Protein AF-A0A6N2VTU1-F1 (afdb_monomer)

Organism: Anaerostipes hadrus (NCBI:txid649756)

Secondary structure (DSSP, 8-state):
----------------------------------------S------GGGPPPPTT--TTSEEEEE-TTHHIIIIIS----B-TTSPBPS-HHHHHHHTT--EEEEEE-SSPPPPTTSPPPTT-HHHHHHHHHHHHHTT-EEEEEE-SSSS--BTTB-PPPTT--TTTHHHHHHHHHHHHHHHHHHTT---SEEEE-SS-STTGGG--GGGGHHHHHHHHHHHHHHHHTTPEEEEEEE--STTSHHHHHHHHHHHHTT---SEEEEEE-TTT--HHHHHHHHHHHHHHSTT-EEEEEEE---SS-TTS---HHHHHHHHHHHHHHH-SSS---EEEETTTT-TT-TTSSB-TT-BBPGGGGHHHHHTT----------HHHHT---STTT-------EEEEETTSEEEEE-TTHHHHHHTT---B-TTS-B--HHHHHHHTT--EEEEEE-S--B-TT--B-STT---HHHHHHHHHHHHTTT-EEEEEE-SSSS--BTTB-PPPGGGGGGTT-HHHHHHHHHHHHHHHHHHHHHTT--EEEEEESSSGGGEETTEE--GGGT--THHHHSSHHHHHHHHHHHHHHHHHHHHH-TTSEEEEEESS--HHHHHHHHHHHHHTT---SEEEEE--TTSSTTTT-SSHHHHHHHHHHHHHTT-EEEEEE----S-SS-SSSSPPSS-TTS--TTS-SSHHHHHHHHHHHHHHHHTSTTEEEEEETTTT---SSSSGGGHHHHHHHHHHH--SSB-GGGBTTB-HHHHEETTEE--BS-S-GGGSSB-TTSPBPGGGGHHHHTEEE--EEEEEEEEE-TTS-EEEEEEEEEEEBT-EEEEEPPP-TTEEETTS-SEEEEEB-SSS-EEEEEEEEEPTT-PEEEEEEEEEE--SSPPEESSTT--B-----TT-EEEEEEEEE-TTS-EEEEEE-TT--EEEEEEGGGEEEEEETTS-TT--EEEEEEEEEE--TTS-EESSTT--B-----TT-EEEEEEEEE-TTS-EEEEEE-TT--EEEEEEGGGEEE--

Solvent-accessible surface area (backbone atoms only — not comparable to full-atom values): 53448 Å² total; per-residue (Å²): 138,86,83,90,83,90,86,91,87,87,86,89,82,93,79,91,83,89,76,88,80,87,83,89,74,81,89,70,89,75,88,76,85,73,90,74,90,71,96,64,83,87,72,81,80,64,73,68,84,78,58,59,57,49,74,52,72,50,95,78,28,38,40,26,31,23,42,35,50,46,57,43,36,49,67,74,68,62,54,55,48,18,40,46,50,64,46,74,47,96,48,63,52,49,50,46,40,74,25,38,41,44,29,42,29,30,42,32,28,71,63,41,64,55,45,99,85,69,45,76,23,43,33,22,62,69,42,38,45,57,50,42,39,53,33,47,74,53,71,34,44,32,35,38,30,38,40,67,9,36,55,92,51,43,72,92,47,54,55,60,27,91,94,56,49,79,92,50,35,55,64,51,52,47,50,50,53,52,51,52,52,53,51,26,50,76,68,72,30,68,45,59,26,38,26,51,30,44,26,39,63,51,35,31,70,53,31,53,62,82,78,8,48,67,26,39,45,40,47,12,57,45,20,46,56,39,40,77,71,77,22,41,18,24,37,20,25,49,59,90,56,96,79,41,60,54,49,55,52,50,52,50,48,37,55,77,41,61,41,53,53,50,32,48,18,38,48,49,51,65,94,82,46,55,45,66,54,44,33,50,44,38,53,48,42,56,72,74,40,74,93,40,28,43,30,32,56,30,34,59,49,42,34,48,50,100,81,68,79,34,28,56,57,54,24,29,48,52,54,52,43,43,43,50,35,30,33,40,96,81,23,44,13,21,35,24,34,40,56,31,60,39,60,47,43,53,45,28,36,13,38,76,81,14,29,36,38,70,41,50,43,44,48,19,26,35,73,60,45,86,78,88,66,55,60,77,66,60,22,46,49,67,41,51,83,77,60,55,49,73,46,82,62,85,75,65,62,32,90,56,32,26,69,62,41,47,33,26,32,23,48,46,36,48,66,17,33,47,76,72,66,42,62,32,27,40,94,87,67,48,82,38,63,61,64,55,52,41,40,80,24,37,40,47,29,39,36,31,54,31,23,72,54,28,47,38,96,87,66,36,26,25,11,49,14,35,28,19,60,69,54,40,37,55,54,33,44,55,34,37,78,70,72,22,30,30,32,45,32,35,34,61,10,27,54,86,37,43,67,81,38,39,49,56,26,80,90,50,59,88,32,77,90,34,71,69,58,44,25,47,54,40,19,49,53,44,36,56,45,52,48,54,32,49,77,58,60,33,45,61,51,30,37,31,60,33,41,32,39,56,20,28,46,60,62,54,52,38,51,59,94,78,72,45,45,36,56,73,31,52,67,30,68,69,55,36,53,51,50,47,47,42,50,41,25,30,44,48,25,43,55,75,76,42,64,85,30,42,36,28,40,33,30,54,64,37,39,55,71,61,51,52,48,45,52,49,49,37,64,72,71,66,51,84,63,45,30,44,31,29,35,48,44,57,62,44,55,58,94,73,59,31,39,40,59,66,32,45,41,51,34,46,52,48,30,40,70,71,38,23,30,26,34,36,62,31,28,62,43,39,44,41,54,64,46,32,24,48,28,79,44,80,61,33,87,91,50,66,50,89,86,47,59,78,17,47,50,20,36,38,52,50,50,49,51,48,48,48,41,41,33,70,42,58,35,30,45,36,39,20,34,44,38,36,68,39,46,31,78,46,34,2,29,76,35,26,67,58,27,27,54,47,3,38,70,48,3,45,3,60,22,18,74,36,28,63,90,75,54,60,61,83,68,47,34,54,97,88,37,78,58,50,19,26,39,38,44,34,34,30,19,39,28,35,50,79,27,35,46,22,48,40,43,44,41,52,44,62,18,50,63,43,65,47,38,12,45,37,40,38,38,33,14,32,92,83,67,48,76,76,47,63,38,42,54,40,66,28,42,50,80,38,73,49,81,42,78,51,88,87,54,74,26,46,44,45,65,85,73,51,60,58,49,79,47,69,15,79,47,82,51,82,41,79,45,81,44,50,29,41,72,41,64,48,32,44,72,36,86,55,42,26,28,31,33,26,76,43,81,92,59,69,42,17,69,47,93,85,68,45,72,49,90,74,88,52,67,79,40,72,29,32,26,47,30,32,24,64,24,80,83,82,49,46,31,27,39,32,18,42,92,89,66,49,80,73,29,35,29,52,49,91,30,43,45,81,53,45,54,56,88,49,62,71,48,44,68,78,36,86,56,72,40,41,29,33,23,76,38,82,88,50,69,44,16,66,48,94,85,67,45,70,47,89,75,87,53,66,80,40,72,29,36,24,50,30,35,27,56,26,52,88,76,50,42,32,28,38,30,18,42,93,88,64,48,80,71,29,36,30,46,48,91,24,44,43,79,50,134

pLDDT: mean 91.16, std 14.76, range [19.22, 98.94]

Sequence (1029 aa):
MNKVKKILTTLMAATLTVSTGLTSMPMFAHNVKAESKAETISSDTNDMSQYKKINGISSQTVLGTDFSHYQLQKNAWKKVWKNYKGIEVSNVFEYVRSQGINTISVKVAVNPTKDKEGNESYLSLENAKKTLKEAKKAGLKTNVTLLYSDDITYAGVQKLPDGWDTDSAEEKALEYTKNVIKELKAADTVPTMITIGNEVNYNFLNMSSGDGWEGFVAMSKISKMIREEGIKPAVSVSAPTADASDIQWIIGKLGDADVDYDYIGVNIYPDTHNDDYVKTLKNTVEEKAAGKQMIISSVKCPWKDSEGKASIKTQTKSIYDYLQATIDEKNAGGLIYNDADFVGAWDSFFDENGQAMSSLAIFAYAQGNQVDVSTYKDPWEYGGDTGLKDQKVTIKKIKGMSESSIRGMDISSYFALKKAGVKYYDYEGNETPLLKVLHDNGINYIRIRIWNDPFNADGETYGGGGNDVSTGVEIAKEAAKYDMKVLLDFHYSDFWAEPAVQLVPKAWKKDVNNTEKMCSDVYDFTKESIQKFKDAGANIGMVQVGNEITNGLLGIYSNRDKGESFNVIWGDKKKSTEVNKYLKAGIKAVREYTPQALVALHLETPNVWKYKTIMNTWKRDNVDYDVLGSSYYPFWSIAAKANTPKTLKDVQTLAASYGKMFAVFETSWVNSLNDGDGTPNSIGDSTSTGAYEVGPQGQVNELTDLYDTVLSQDNGLGTFYWEGAWIPVKAGWTNWEYNKQIADQYGTGWASKGALGYFPDSKMYYKGKAAWGGTSWDNQALFDINGYPLQSLKFYKDSVSKGKEQIIVLKIVDKNGKEVYATQYVKVEVGKTRKITLPKFSGYYPSNKKYQVTVKGVKEENATQNVVYTRTAAGPAINYNYRVKVTKKNYKLYKNFKWKKSKTKVYKKTYVAKYRYDHKNGNKYLALYTKGGKFVGYINKKAVKRLGSATLPEQGKAYAYGKRVKIKSKKYKLYKNFKWKKSKTKVYKKTYVAKYRYKHENGNKYLALYTKSGKFVGYINTKAAKVVK

Mean predicted aligned error: 13.72 Å

Radius of gyration: 44.98 Å; Cα contacts (8 Å, |Δi|>4): 2336; chains: 1; bounding box: 96×74×140 Å

Foldseek 3Di:
DDYDDDDDDDDDDDDDDDDDDDDDDDDDDDDDDDPDPDDDPDDVDQPLVVFAAQPLQDPVAQAAAECLCVCCCCPVVVAFAAELQLHTDPAVLLVLVVLQHAEYEHEAADAADAPPVRHDHSNHLVVVLVVLVSNVVSVHAYEYEYACERDAAAAPGRDHHPPDDPVCSLVVVQVSLVVSQVVCVVSVRRGQEYEYHAQDALQQNHQNPPSNLVNLLSLQSSQVVCVVSVHAYEYEHEQPDQQCPRVLVRLVSNVVSNRRHQEYAYADEVVRDALVSLLNNLVSCCVRPPNHAYEHAEYFAFCDDPVRPHRLNRLLVRQSSNQNSRGDPRHSYYYYYYPQQVECDRRHLARVNNYGRCSSSSSCNNNVHDDPSDNDDDCQAAVHDPCQQVDDADFAAQPLFALQFQQAAEAQLVLLLVVLPAFAAENVRHTDDPLVNLLVLFHQEYEAEAADAQFFPVRWGFFQNSRHLVSRLVVQLSNVVSNHAYEYEYACHSADNEQQDAEHHPVCPVCPVPLVVLLVVLLVRLLVSLVSNVVSVGRHAAYEQHEQCLQHHHPLGFHVVVVTGSCVQLVDLVNLLSRLSSLQSSVVSCCVRPVNHFYEYEHEFQDLVSVVSSVVSCVVNVRDGAEYEYAAECQPPVVVVRRDLVSQLNVCVVQQQQQHAYEYEEYWAFQAQRHWAQQAAPHHDVTDRVVADHRLNRRSVVQSSVQSSQSVFLRRRYYYYYNQQLAQSRTRSVNQVVQLVSCRHSSSENTHPRCPPPDDPVCQDDPNDGNTTHYNCNRGHCAHNSNYGHPSSSNSVPNRDHYAKEKEWEAEAAPVRHGPGHIHIHIDGAADKDKDFADDAFFKAFPVNDRIDMDHHHDNGYHYDYTYIYGDQQGGWDFDQFKKFQADDPKFFAADPVRHTDPDDRHRHIFTQGTWTCGNVRWIWTFTAHLVGHTDGIITPVRIDTQGGNPAPQQADKDFDFFKKAFADPPKFFAADPVRHTDPDDRHRHIFTQGTWTQGSVRFIWTFTAHPVGHTDGIITPVRIDTDD

InterPro domains:
  IPR011683 Glycosyl hydrolase family 53 [PF07745] (63-318)
  IPR011683 Glycosyl hydrolase family 53 [PF07745] (406-795)
  IPR011683 Glycosyl hydrolase family 53 [PTHR34983] (402-798)
  IPR017853 Glycoside hydrolase superfamily [SSF51445] (60-364)
  IPR017853 Glycoside hydrolase superfamily [SSF51445] (405-799)

Structure (mmCIF, N/CA/C/O backbone):
data_AF-A0A6N2VTU1-F1
#
_entry.id   AF-A0A6N2VTU1-F1
#
loop_
_atom_site.group_PDB
_atom_site.id
_atom_site.type_symbol
_atom_site.label_atom_id
_atom_site.label_alt_id
_atom_site.label_comp_id
_atom_site.label_asym_id
_atom_site.label_entity_id
_atom_site.label_seq_id
_atom_site.pdbx_PDB_ins_code
_atom_site.Cartn_x
_atom_site.Cartn_y
_atom_site.Cartn_z
_atom_site.occupancy
_atom_site.B_iso_or_equiv
_atom_site.auth_seq_id
_atom_site.auth_comp_id
_atom_site.auth_asym_id
_atom_site.auth_atom_id
_atom_site.pdbx_PDB_model_num
ATOM 1 N N . MET A 1 1 ? 44.423 -12.513 28.407 1.00 32.56 1 MET A N 1
ATOM 2 C CA . MET A 1 1 ? 44.830 -11.905 29.693 1.00 32.56 1 MET A CA 1
ATOM 3 C C . MET A 1 1 ? 43.616 -11.340 30.418 1.00 32.56 1 MET A C 1
ATOM 5 O O . MET A 1 1 ? 42.818 -10.620 29.843 1.00 32.56 1 MET A O 1
ATOM 9 N N . ASN A 1 2 ? 43.490 -11.787 31.662 1.00 26.59 2 ASN A N 1
ATOM 10 C CA . ASN A 1 2 ? 42.528 -11.515 32.729 1.00 26.59 2 ASN A CA 1
ATOM 11 C C . ASN A 1 2 ? 41.915 -10.098 32.912 1.00 26.59 2 ASN A C 1
ATOM 13 O O . ASN A 1 2 ? 42.638 -9.114 32.969 1.00 26.59 2 ASN A O 1
ATOM 17 N N . LYS A 1 3 ? 40.621 -10.129 33.304 1.00 25.97 3 LYS A N 1
ATOM 18 C CA . LYS A 1 3 ? 39.967 -9.448 34.462 1.00 25.97 3 LYS A CA 1
ATOM 19 C C . LYS A 1 3 ? 39.494 -7.976 34.315 1.00 25.97 3 LYS A C 1
ATOM 21 O O . LYS A 1 3 ? 40.295 -7.091 34.087 1.00 25.97 3 LYS A O 1
ATOM 26 N N . VAL A 1 4 ? 38.166 -7.704 34.372 1.00 29.81 4 VAL A N 1
ATOM 27 C CA . VAL A 1 4 ? 37.321 -7.358 35.573 1.00 29.81 4 VAL A CA 1
ATOM 28 C C . VAL A 1 4 ? 37.483 -5.859 35.955 1.00 29.81 4 VAL A C 1
ATOM 30 O O . VAL A 1 4 ? 38.606 -5.432 36.130 1.00 29.81 4 VAL A O 1
ATOM 33 N N . LYS A 1 5 ? 36.485 -4.962 36.119 1.00 26.77 5 LYS A N 1
ATOM 34 C CA . LYS A 1 5 ? 35.196 -4.999 36.852 1.00 26.77 5 LYS A CA 1
ATOM 35 C C . LYS A 1 5 ? 34.357 -3.724 36.566 1.00 26.77 5 LYS A C 1
ATOM 37 O O . LYS A 1 5 ? 34.903 -2.643 36.392 1.00 26.77 5 LYS A O 1
ATOM 42 N N . LYS A 1 6 ? 33.028 -3.867 36.658 1.00 26.11 6 LYS A N 1
ATOM 43 C CA . LYS A 1 6 ? 31.980 -2.827 36.815 1.00 26.11 6 LYS A CA 1
ATOM 44 C C . LYS A 1 6 ? 32.178 -1.931 38.051 1.00 26.11 6 LYS A C 1
ATOM 46 O O . LYS A 1 6 ? 32.510 -2.504 39.083 1.00 26.11 6 LYS A O 1
ATOM 51 N N . ILE A 1 7 ? 31.714 -0.666 38.007 1.00 23.73 7 ILE A N 1
ATOM 52 C CA . ILE A 1 7 ? 30.852 -0.030 39.042 1.00 23.73 7 ILE A CA 1
ATOM 53 C C . ILE A 1 7 ? 29.861 0.970 38.397 1.00 23.73 7 ILE A C 1
ATOM 55 O O . ILE A 1 7 ? 30.226 1.788 37.561 1.00 23.73 7 ILE A O 1
ATOM 59 N N . LEU A 1 8 ? 28.594 0.866 38.824 1.00 21.72 8 LEU A N 1
ATOM 60 C CA . LEU A 1 8 ? 27.440 1.731 38.545 1.00 21.72 8 LEU A CA 1
ATOM 61 C C . LEU A 1 8 ? 27.551 3.120 39.201 1.00 21.72 8 LEU A C 1
ATOM 63 O O . LEU A 1 8 ? 27.913 3.215 40.370 1.00 21.72 8 LEU A O 1
ATOM 67 N N . THR A 1 9 ? 26.969 4.147 38.573 1.00 22.98 9 THR A N 1
ATOM 68 C CA . THR A 1 9 ? 26.136 5.133 39.295 1.00 22.98 9 THR A CA 1
ATOM 69 C C . THR A 1 9 ? 24.998 5.634 38.396 1.00 22.98 9 THR A C 1
ATOM 71 O O . THR A 1 9 ? 25.197 5.974 37.236 1.00 22.98 9 THR A O 1
ATOM 74 N N . THR A 1 10 ? 23.781 5.642 38.939 1.00 22.17 10 THR A N 1
ATOM 75 C CA . THR A 1 10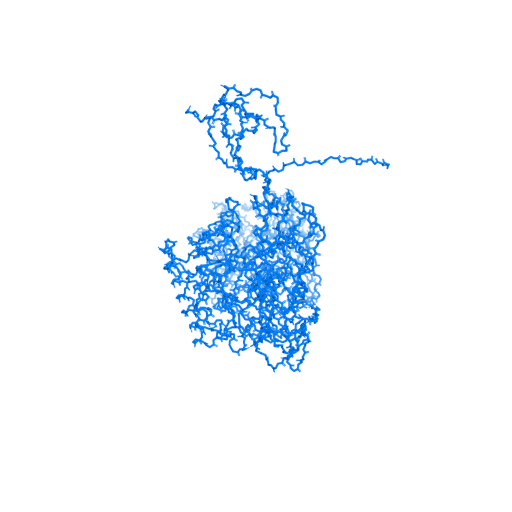 ? 22.515 6.038 38.304 1.00 22.17 10 THR A CA 1
ATOM 76 C C . THR A 1 10 ? 22.007 7.329 38.964 1.00 22.17 10 THR A C 1
ATOM 78 O O . THR A 1 10 ? 21.968 7.350 40.190 1.00 22.17 10 THR A O 1
ATOM 81 N N . LEU A 1 11 ? 21.582 8.359 38.205 1.00 20.56 11 LEU A N 1
ATOM 82 C CA . LEU A 1 11 ? 20.226 8.975 38.235 1.00 20.56 11 LEU A CA 1
ATOM 83 C C . LEU A 1 11 ? 20.113 10.368 37.544 1.00 20.56 11 LEU A C 1
ATOM 85 O O . LEU A 1 11 ? 20.725 11.334 37.977 1.00 20.56 11 LEU A O 1
ATOM 89 N N . MET A 1 12 ? 19.156 10.432 36.599 1.00 20.14 12 MET A N 1
ATOM 90 C CA . MET A 1 12 ? 18.174 11.495 36.254 1.00 20.14 12 MET A CA 1
ATOM 91 C C . MET A 1 12 ? 18.593 12.930 35.856 1.00 20.14 12 MET A C 1
ATOM 93 O O . MET A 1 12 ? 18.895 13.744 36.722 1.00 20.14 12 MET A O 1
ATOM 97 N N . ALA A 1 13 ? 18.316 13.308 34.593 1.00 19.22 13 ALA A N 1
ATOM 98 C CA . ALA A 1 13 ? 17.160 14.135 34.155 1.00 19.22 13 ALA A CA 1
ATOM 99 C C . ALA A 1 13 ? 17.319 14.560 32.668 1.00 19.22 13 ALA A C 1
ATOM 101 O O . ALA A 1 13 ? 18.231 15.296 32.330 1.00 19.22 13 ALA A O 1
ATOM 102 N N . ALA A 1 14 ? 16.538 13.983 31.746 1.00 21.20 14 ALA A N 1
ATOM 103 C CA . ALA A 1 14 ? 15.503 14.648 30.932 1.00 21.20 14 ALA A CA 1
ATOM 104 C C . ALA A 1 14 ? 15.867 15.994 30.263 1.00 21.20 14 ALA A C 1
ATOM 106 O O . ALA A 1 14 ? 15.824 17.024 30.928 1.00 21.20 14 ALA A O 1
ATOM 107 N N . THR A 1 15 ? 16.060 15.999 28.936 1.00 19.78 15 THR A N 1
ATOM 108 C CA . THR A 1 15 ? 15.331 16.806 27.917 1.00 19.78 15 THR A CA 1
ATOM 109 C C . THR A 1 15 ? 15.949 16.596 26.519 1.00 19.78 15 THR A C 1
ATOM 111 O O . THR A 1 15 ? 17.147 16.382 26.446 1.00 19.78 15 THR A O 1
ATOM 114 N N . LEU A 1 16 ? 15.096 16.602 25.472 1.00 20.27 16 LEU A N 1
ATOM 115 C CA . LEU A 1 16 ? 15.329 16.914 24.037 1.00 20.27 16 LEU A CA 1
ATOM 116 C C . LEU A 1 16 ? 16.743 16.654 23.469 1.00 20.27 16 LEU A C 1
ATOM 118 O O . LEU A 1 16 ? 17.693 17.276 23.910 1.00 20.27 16 LEU A O 1
ATOM 122 N N . THR A 1 17 ? 16.972 15.794 22.479 1.00 21.44 17 THR A N 1
ATOM 123 C CA . THR A 1 17 ? 16.498 15.829 21.081 1.00 21.44 17 THR A CA 1
ATOM 124 C C . THR A 1 17 ? 16.927 14.503 20.426 1.00 21.44 17 THR A C 1
ATOM 126 O O . THR A 1 17 ? 18.041 14.050 20.668 1.00 21.44 17 THR A O 1
ATOM 129 N N . VAL A 1 18 ? 16.104 13.880 19.576 1.00 22.41 18 VAL A N 1
ATOM 130 C CA . VAL A 1 18 ? 16.619 12.907 18.590 1.00 22.41 18 VAL A CA 1
ATOM 131 C C . VAL A 1 18 ? 16.361 13.496 17.216 1.00 22.41 18 VAL A C 1
ATOM 133 O O . VAL A 1 18 ? 15.282 13.379 16.643 1.00 22.41 18 VAL A O 1
ATOM 136 N N . SER A 1 19 ? 17.371 14.234 16.776 1.00 21.98 19 SER A N 1
ATOM 137 C CA . SER A 1 19 ? 17.624 14.616 15.401 1.00 21.98 19 SER A CA 1
ATOM 138 C C . SER A 1 19 ? 18.012 13.384 14.582 1.00 21.98 19 SER A C 1
ATOM 140 O O . SER A 1 19 ? 18.831 12.577 15.013 1.00 21.98 19 SER A O 1
ATOM 142 N N . THR A 1 20 ? 17.395 13.280 13.411 1.00 25.50 20 THR A N 1
ATOM 143 C CA . THR A 1 20 ? 17.974 12.893 12.112 1.00 25.50 20 THR A CA 1
ATOM 144 C C . THR A 1 20 ? 19.431 12.397 12.065 1.00 25.50 20 THR A C 1
ATOM 146 O O . THR A 1 20 ? 20.345 13.097 12.495 1.00 25.50 20 THR A O 1
ATOM 149 N N . GLY A 1 21 ? 19.627 11.270 11.373 1.00 24.16 21 GLY A N 1
ATOM 150 C CA . GLY A 1 21 ? 20.897 10.742 10.844 1.00 24.16 21 GLY A CA 1
ATOM 151 C C . GLY A 1 21 ? 20.686 9.258 10.521 1.00 24.16 21 GLY A C 1
ATOM 152 O O . GLY A 1 21 ? 20.539 8.481 11.453 1.00 24.16 21 GLY A O 1
ATOM 153 N N . LEU A 1 22 ? 20.460 8.776 9.291 1.00 23.56 22 LEU A N 1
ATOM 154 C CA . LEU A 1 22 ? 21.080 9.053 7.987 1.00 23.56 22 LEU A CA 1
ATOM 155 C C . LEU A 1 22 ? 22.604 8.894 8.016 1.00 23.56 22 LEU A C 1
ATOM 157 O O . LEU A 1 22 ? 23.333 9.828 8.331 1.00 23.56 22 LEU A O 1
ATOM 161 N N . THR A 1 23 ? 23.048 7.712 7.596 1.00 23.47 23 THR A N 1
ATOM 162 C CA . THR A 1 23 ? 24.313 7.506 6.889 1.00 23.47 23 THR A CA 1
ATOM 163 C C . THR A 1 23 ? 23.973 6.860 5.551 1.00 23.47 23 THR A C 1
ATOM 165 O O . THR A 1 23 ? 23.578 5.699 5.497 1.00 23.47 23 THR A O 1
ATOM 168 N N . SER A 1 24 ? 24.064 7.647 4.483 1.00 21.11 24 SER A N 1
ATOM 169 C CA . SER A 1 24 ? 24.136 7.175 3.103 1.00 21.11 24 SER A CA 1
ATOM 170 C C . SER A 1 24 ? 25.557 6.691 2.822 1.00 21.11 24 SER A C 1
ATOM 172 O O . SER A 1 24 ? 26.507 7.436 3.061 1.00 21.11 24 SER A O 1
ATOM 174 N N . MET A 1 25 ? 25.695 5.493 2.268 1.00 21.45 25 MET A N 1
ATOM 175 C CA . MET A 1 25 ? 26.893 5.053 1.557 1.00 21.45 25 MET A CA 1
ATOM 176 C C . MET A 1 25 ? 26.466 4.391 0.236 1.00 21.45 25 MET A C 1
ATOM 178 O O . MET A 1 25 ? 25.325 3.934 0.141 1.00 21.45 25 MET A O 1
ATOM 182 N N . PRO A 1 26 ? 27.318 4.449 -0.802 1.00 22.16 26 PRO A N 1
ATOM 183 C CA . PRO A 1 26 ? 26.943 4.203 -2.192 1.00 22.16 26 PRO A CA 1
ATOM 184 C C . PRO A 1 26 ? 26.499 2.755 -2.407 1.00 22.16 26 PRO A C 1
ATOM 186 O O . PRO A 1 26 ? 27.064 1.835 -1.817 1.00 22.16 26 PRO A O 1
ATOM 189 N N . MET A 1 27 ? 25.487 2.573 -3.261 1.00 22.92 27 MET A N 1
ATOM 190 C CA . MET A 1 27 ? 25.032 1.262 -3.718 1.00 22.92 27 MET A CA 1
ATOM 191 C C . MET A 1 27 ? 26.197 0.508 -4.365 1.00 22.92 27 MET A C 1
ATOM 193 O O . MET A 1 27 ? 26.578 0.795 -5.496 1.00 22.92 27 MET A O 1
ATOM 197 N N . PHE A 1 28 ? 26.743 -0.470 -3.648 1.00 21.03 28 PHE A N 1
ATOM 198 C CA . PHE A 1 28 ? 27.425 -1.600 -4.260 1.00 21.03 28 PHE A CA 1
ATOM 199 C C . PHE A 1 28 ? 26.381 -2.689 -4.475 1.00 21.03 28 PHE A C 1
ATOM 201 O O . PHE A 1 28 ? 25.871 -3.253 -3.503 1.00 21.03 28 PHE A O 1
ATOM 208 N N . ALA A 1 29 ? 26.069 -2.953 -5.745 1.00 23.48 29 ALA A N 1
ATOM 209 C CA . ALA A 1 29 ? 25.278 -4.095 -6.173 1.00 23.48 29 ALA A CA 1
ATOM 210 C C . ALA A 1 29 ? 25.830 -5.368 -5.514 1.00 23.48 29 ALA A C 1
ATOM 212 O O . ALA A 1 29 ? 26.971 -5.758 -5.757 1.00 23.48 29 ALA A O 1
ATOM 213 N N . HIS A 1 30 ? 25.038 -5.983 -4.639 1.00 22.81 30 HIS A N 1
ATOM 214 C CA . HIS A 1 30 ? 25.325 -7.306 -4.106 1.00 22.81 30 HIS A CA 1
ATOM 215 C C . HIS A 1 30 ? 24.358 -8.289 -4.752 1.00 22.81 30 HIS A C 1
ATOM 217 O O . HIS A 1 30 ? 23.162 -8.282 -4.473 1.00 22.81 30 HIS A O 1
ATOM 223 N N . ASN A 1 31 ? 24.918 -9.127 -5.623 1.00 22.92 31 ASN A N 1
ATOM 224 C CA . ASN A 1 31 ? 24.266 -10.284 -6.215 1.00 22.92 31 ASN A CA 1
ATOM 225 C C . ASN A 1 31 ? 23.835 -11.254 -5.107 1.00 22.92 31 ASN A C 1
ATOM 227 O O . ASN A 1 31 ? 24.659 -11.994 -4.567 1.00 22.92 31 ASN A O 1
ATOM 231 N N . VAL A 1 32 ? 22.543 -11.279 -4.786 1.00 24.05 32 VAL A N 1
ATOM 232 C CA . VAL A 1 32 ? 21.935 -12.384 -4.041 1.00 24.05 32 VAL A CA 1
ATOM 233 C C . VAL A 1 32 ? 21.428 -13.382 -5.076 1.00 24.05 32 VAL A C 1
ATOM 235 O O . VAL A 1 32 ? 20.422 -13.149 -5.739 1.00 24.05 32 VAL A O 1
ATOM 238 N N . LYS A 1 33 ? 22.159 -14.489 -5.248 1.00 23.91 33 LYS A N 1
ATOM 239 C CA . LYS A 1 33 ? 21.700 -15.640 -6.034 1.00 23.91 33 LYS A CA 1
ATOM 240 C C . LYS A 1 33 ? 20.472 -16.244 -5.351 1.00 23.91 33 LYS A C 1
ATOM 242 O O . LYS A 1 33 ? 20.608 -16.975 -4.373 1.00 23.91 33 LYS A O 1
ATOM 247 N N . ALA A 1 34 ? 19.288 -15.952 -5.876 1.00 26.67 34 ALA A N 1
ATOM 248 C CA . ALA A 1 34 ? 18.130 -16.812 -5.703 1.00 26.67 34 ALA A CA 1
ATOM 249 C C . ALA A 1 34 ? 18.276 -17.974 -6.697 1.00 26.67 34 ALA A C 1
ATOM 251 O O . ALA A 1 34 ? 18.246 -17.770 -7.908 1.00 26.67 34 ALA A O 1
ATOM 252 N N . GLU A 1 35 ? 18.503 -19.188 -6.198 1.00 29.11 35 GLU A N 1
ATOM 253 C CA . GLU A 1 35 ? 18.471 -20.394 -7.028 1.00 29.11 35 GLU A CA 1
ATOM 254 C C . GLU A 1 35 ? 17.012 -20.731 -7.367 1.00 29.11 35 GLU A C 1
ATOM 256 O O . GLU A 1 35 ? 16.355 -21.495 -6.661 1.00 29.11 35 GLU A O 1
ATOM 261 N N . SER A 1 36 ? 16.492 -20.162 -8.455 1.00 29.06 36 SER A N 1
ATOM 262 C CA . SER A 1 36 ? 15.324 -20.704 -9.146 1.00 29.06 36 SER A CA 1
ATOM 263 C C . SER A 1 36 ? 15.807 -21.538 -10.333 1.00 29.06 36 SER A C 1
ATOM 265 O O . SER A 1 36 ? 16.378 -21.042 -11.302 1.00 29.06 36 SER A O 1
ATOM 267 N N . LYS A 1 37 ? 15.618 -22.858 -10.240 1.00 31.25 37 LYS A N 1
ATOM 268 C CA . LYS A 1 37 ? 15.810 -23.775 -11.367 1.00 31.25 37 LYS A CA 1
ATOM 269 C C . LYS A 1 37 ? 14.643 -23.609 -12.338 1.00 31.25 37 LYS A C 1
ATOM 271 O O . LYS A 1 37 ? 13.644 -24.311 -12.225 1.00 31.25 37 LYS A O 1
ATOM 276 N N . ALA A 1 38 ? 14.783 -22.680 -13.274 1.00 28.47 38 ALA A N 1
ATOM 277 C CA . ALA A 1 38 ? 14.062 -22.712 -14.537 1.00 28.47 38 ALA A CA 1
ATOM 278 C C . ALA A 1 38 ? 15.045 -23.210 -15.602 1.00 28.47 38 ALA A C 1
ATOM 280 O O . ALA A 1 38 ? 15.979 -22.501 -15.981 1.00 28.47 38 ALA A O 1
ATOM 281 N N . GLU A 1 39 ? 14.880 -24.463 -16.030 1.00 32.06 39 GLU A N 1
ATOM 282 C CA . GLU A 1 39 ? 15.578 -24.999 -17.197 1.00 32.06 39 GLU A CA 1
ATOM 283 C C . GLU A 1 39 ? 15.198 -24.149 -18.410 1.00 32.06 39 GLU A C 1
ATOM 285 O O . GLU A 1 39 ? 14.083 -24.221 -18.921 1.00 32.06 39 GLU A O 1
ATOM 290 N N . THR A 1 40 ? 16.129 -23.296 -18.829 1.00 27.80 40 THR A N 1
ATOM 291 C CA . THR A 1 40 ? 16.015 -22.487 -20.038 1.00 27.80 40 THR A CA 1
ATOM 292 C C . THR A 1 40 ? 17.237 -22.791 -20.891 1.00 27.80 40 THR A C 1
ATOM 294 O O . THR A 1 40 ? 18.348 -22.908 -20.376 1.00 27.80 40 THR A O 1
ATOM 297 N N . ILE A 1 41 ? 16.983 -22.996 -22.179 1.00 29.81 41 ILE A N 1
ATOM 298 C CA . ILE A 1 41 ? 17.903 -23.395 -23.246 1.00 29.81 41 ILE A CA 1
ATOM 299 C C . ILE A 1 41 ? 19.300 -22.780 -23.052 1.00 29.81 41 ILE A C 1
ATOM 301 O O . ILE A 1 41 ? 19.424 -21.566 -22.937 1.00 29.81 41 ILE A O 1
ATOM 305 N N . SER A 1 42 ? 20.315 -23.652 -23.003 1.00 30.59 42 SER A N 1
ATOM 306 C CA . SER A 1 42 ? 21.762 -23.388 -22.948 1.00 30.59 42 SER A CA 1
ATOM 307 C C . SER A 1 42 ? 22.174 -21.980 -23.408 1.00 30.59 42 SER A C 1
ATOM 309 O O . SER A 1 42 ? 22.489 -21.772 -24.581 1.00 30.59 42 SER A O 1
ATOM 311 N N . SER A 1 43 ? 22.233 -21.021 -22.479 1.00 41.94 43 SER A N 1
ATOM 312 C CA . SER A 1 43 ? 23.014 -19.808 -22.682 1.00 41.94 43 SER A CA 1
ATOM 313 C C . SER A 1 43 ? 24.479 -20.207 -22.582 1.00 41.94 43 SER A C 1
ATOM 315 O O . SER A 1 43 ? 24.963 -20.631 -21.533 1.00 41.94 43 SER A O 1
ATOM 317 N N . ASP A 1 44 ? 25.192 -20.127 -23.698 1.00 49.41 44 ASP A N 1
ATOM 318 C CA . ASP A 1 44 ? 26.639 -20.268 -23.707 1.00 49.41 44 ASP A CA 1
ATOM 319 C C . ASP A 1 44 ? 27.220 -19.107 -22.883 1.00 49.41 44 ASP A C 1
ATOM 321 O O . ASP A 1 44 ? 27.425 -18.005 -23.387 1.00 49.41 44 ASP A O 1
ATOM 325 N N . THR A 1 45 ? 27.396 -19.305 -21.574 1.00 58.66 45 THR A N 1
ATOM 326 C CA . THR A 1 45 ? 27.845 -18.248 -20.662 1.00 58.66 45 THR A CA 1
ATOM 327 C C . THR A 1 45 ? 29.250 -17.820 -21.068 1.00 58.66 45 THR A C 1
ATOM 329 O O . THR A 1 45 ? 30.225 -18.540 -20.832 1.00 58.66 45 THR A O 1
ATOM 332 N N . ASN A 1 46 ? 29.353 -16.675 -21.737 1.00 74.00 46 ASN A N 1
ATOM 333 C CA . ASN A 1 46 ? 30.615 -16.060 -22.106 1.00 74.00 46 ASN A CA 1
ATOM 334 C C . ASN A 1 46 ? 31.196 -15.362 -20.871 1.00 74.00 46 ASN A C 1
ATOM 336 O O . ASN A 1 46 ? 30.656 -14.361 -20.399 1.00 74.00 46 ASN A O 1
ATOM 340 N N . ASP A 1 47 ? 32.258 -15.931 -20.304 1.00 81.62 47 ASP A N 1
ATOM 341 C CA . ASP A 1 47 ? 32.922 -15.358 -19.137 1.00 81.62 47 ASP A CA 1
ATOM 342 C C . ASP A 1 47 ? 33.738 -14.130 -19.550 1.00 81.62 47 ASP A C 1
ATOM 344 O O . ASP A 1 47 ? 34.897 -14.232 -19.950 1.00 81.62 47 ASP A O 1
ATOM 348 N N . MET A 1 48 ? 33.126 -12.951 -19.443 1.00 88.12 48 MET A N 1
ATOM 349 C CA . MET A 1 48 ? 33.773 -11.687 -19.792 1.00 88.12 48 MET A CA 1
ATOM 350 C C . MET A 1 48 ? 34.930 -11.318 -18.847 1.00 88.12 48 MET A C 1
ATOM 352 O O . MET A 1 48 ? 35.741 -10.460 -19.188 1.00 88.12 48 MET A O 1
ATOM 356 N N . SER A 1 49 ? 35.042 -11.946 -17.668 1.00 83.00 49 SER A N 1
ATOM 357 C CA . SER A 1 49 ? 36.058 -11.589 -16.665 1.00 83.00 49 SER A CA 1
ATOM 358 C C . SER A 1 49 ? 37.493 -11.944 -17.077 1.00 83.00 49 SER A C 1
ATOM 360 O O . SER A 1 49 ? 38.445 -11.402 -16.512 1.00 83.00 49 SER A O 1
ATOM 362 N N . GLN A 1 50 ? 37.657 -12.805 -18.086 1.00 88.19 50 GLN A N 1
ATOM 363 C CA . GLN A 1 50 ? 38.963 -13.196 -18.620 1.00 88.19 50 GLN A CA 1
ATOM 364 C C . GLN A 1 50 ? 39.647 -12.090 -19.447 1.00 88.19 50 GLN A C 1
ATOM 366 O O . GLN A 1 50 ? 40.875 -12.088 -19.568 1.00 88.19 50 GLN A O 1
ATOM 371 N N . TYR A 1 51 ? 38.881 -11.143 -20.000 1.00 92.38 51 TYR A N 1
ATOM 372 C CA . TYR A 1 51 ? 39.401 -10.077 -20.858 1.00 92.38 51 TYR A CA 1
ATOM 373 C C . TYR A 1 51 ? 39.882 -8.888 -20.024 1.00 92.38 51 TYR A C 1
ATOM 375 O O . TYR A 1 51 ? 39.155 -8.353 -19.184 1.00 92.38 51 TYR A O 1
ATOM 383 N N . LYS A 1 52 ? 41.132 -8.473 -20.247 1.00 91.00 52 LYS A N 1
ATOM 384 C CA . LYS A 1 52 ? 41.784 -7.390 -19.500 1.00 91.00 52 LYS A CA 1
ATOM 385 C C . LYS A 1 52 ? 41.748 -6.087 -20.294 1.00 91.00 52 LYS A C 1
ATOM 387 O O . LYS A 1 52 ? 41.506 -6.074 -21.492 1.00 91.00 52 LYS A O 1
ATOM 392 N N . LYS A 1 53 ? 42.041 -4.974 -19.623 1.00 96.00 53 LYS A N 1
ATOM 393 C CA . LYS A 1 53 ? 42.270 -3.701 -20.309 1.00 96.00 53 LYS A CA 1
ATOM 394 C C . LYS A 1 53 ? 43.447 -3.837 -21.285 1.00 96.00 53 LYS A C 1
ATOM 396 O O . LYS A 1 53 ? 44.528 -4.267 -20.878 1.00 96.00 53 LYS A O 1
ATOM 401 N N . ILE A 1 54 ? 43.253 -3.410 -22.529 1.00 96.31 54 ILE A N 1
ATOM 402 C CA . ILE A 1 54 ? 44.313 -3.255 -23.526 1.00 96.31 54 ILE A CA 1
ATOM 403 C C . ILE A 1 54 ? 44.990 -1.902 -23.279 1.00 96.31 54 ILE A C 1
ATOM 405 O O . ILE A 1 54 ? 44.349 -0.847 -23.280 1.00 96.31 54 ILE A O 1
ATOM 409 N N . ASN A 1 55 ? 46.297 -1.929 -23.024 1.00 93.69 55 ASN A N 1
ATOM 410 C CA . ASN A 1 55 ? 47.085 -0.709 -22.874 1.00 93.69 55 ASN A CA 1
ATOM 411 C C . ASN A 1 55 ? 47.243 -0.020 -24.237 1.00 93.69 55 ASN A C 1
ATOM 413 O O . ASN A 1 55 ? 47.452 -0.693 -25.237 1.00 93.69 55 ASN A O 1
ATOM 417 N N . GLY A 1 56 ? 47.148 1.312 -24.268 1.00 91.69 56 GLY A N 1
ATOM 418 C CA . GLY A 1 56 ? 47.272 2.105 -25.500 1.00 91.69 56 GLY A CA 1
ATOM 419 C C . GLY A 1 56 ? 45.944 2.568 -26.110 1.00 91.69 56 GLY A C 1
ATOM 420 O O . GLY A 1 56 ? 45.951 3.518 -26.890 1.00 91.69 56 GLY A O 1
ATOM 421 N N . ILE A 1 57 ? 44.793 2.006 -25.698 1.00 95.50 57 ILE A N 1
ATOM 422 C CA . ILE A 1 57 ? 43.491 2.542 -26.129 1.00 95.50 57 ILE A CA 1
ATOM 423 C C . ILE A 1 57 ? 43.355 3.999 -25.671 1.00 95.50 57 ILE A C 1
ATOM 425 O O . ILE A 1 57 ? 43.450 4.312 -24.481 1.00 95.50 57 ILE A O 1
ATOM 429 N N . SER A 1 58 ? 43.099 4.884 -26.632 1.00 93.44 58 SER A N 1
ATOM 430 C CA . SER A 1 58 ? 43.003 6.328 -26.430 1.00 93.44 58 SER A CA 1
ATOM 431 C C . SER A 1 58 ? 41.807 6.920 -27.174 1.00 93.44 58 SER A C 1
ATOM 433 O O . SER A 1 58 ? 41.071 6.229 -27.878 1.00 93.44 58 SER A O 1
ATOM 435 N N . SER A 1 59 ? 41.627 8.239 -27.073 1.00 90.94 59 SER A N 1
ATOM 436 C CA . SER A 1 59 ? 40.623 8.941 -27.873 1.00 90.94 59 SER A CA 1
ATOM 437 C C . SER A 1 59 ? 40.907 8.896 -29.376 1.00 90.94 59 SER A C 1
ATOM 439 O O . SER A 1 59 ? 40.019 9.269 -30.133 1.00 90.94 59 SER A O 1
ATOM 441 N N . GLN A 1 60 ? 42.095 8.476 -29.832 1.00 92.12 60 GLN A N 1
ATOM 442 C CA . GLN A 1 60 ? 42.411 8.318 -31.259 1.00 92.12 60 GLN A CA 1
ATOM 443 C C . GLN A 1 60 ? 42.130 6.907 -31.795 1.00 92.12 60 GLN A C 1
ATOM 445 O O . GLN A 1 60 ? 41.988 6.763 -33.006 1.00 92.12 60 GLN A O 1
ATOM 450 N N . THR A 1 61 ? 41.993 5.905 -30.920 1.00 97.31 61 THR A N 1
ATOM 451 C CA . THR A 1 61 ? 41.668 4.520 -31.293 1.00 97.31 61 THR A CA 1
ATOM 452 C C . THR A 1 61 ? 40.280 4.439 -31.924 1.00 97.31 61 THR A C 1
ATOM 454 O O . THR A 1 61 ? 39.317 5.000 -31.388 1.00 97.31 61 THR A O 1
ATOM 457 N N . VAL A 1 62 ? 40.151 3.716 -33.036 1.00 97.75 62 VAL A N 1
ATOM 458 C CA . VAL A 1 62 ? 38.860 3.495 -33.703 1.00 97.75 62 VAL A CA 1
ATOM 459 C C . VAL A 1 62 ? 38.196 2.249 -33.118 1.00 97.75 62 VAL A C 1
ATOM 461 O O . VAL A 1 62 ? 38.583 1.125 -33.409 1.00 97.75 62 VAL A O 1
ATOM 464 N N . LEU A 1 63 ? 37.188 2.439 -32.268 1.00 98.12 63 LEU A N 1
ATOM 465 C CA . LEU A 1 63 ? 36.332 1.364 -31.757 1.00 98.12 63 LEU A CA 1
ATOM 466 C C . LEU A 1 63 ? 35.013 1.441 -32.521 1.00 98.12 63 LEU A C 1
ATOM 468 O O . LEU A 1 63 ? 34.046 2.054 -32.057 1.00 98.12 63 LEU A O 1
ATOM 472 N N . GLY A 1 64 ? 35.056 0.957 -33.760 1.00 97.69 64 GLY A N 1
ATOM 473 C CA . GLY A 1 64 ? 34.071 1.231 -34.791 1.00 97.69 64 GLY A CA 1
ATOM 474 C C . GLY A 1 64 ? 33.105 0.086 -35.069 1.00 97.69 64 GLY A C 1
ATOM 475 O O . GLY A 1 64 ? 33.461 -1.086 -34.966 1.00 97.69 64 GLY A O 1
ATOM 476 N N . THR A 1 65 ? 31.896 0.438 -35.500 1.00 98.06 65 THR A N 1
ATOM 477 C CA . THR A 1 65 ? 30.885 -0.504 -36.007 1.00 98.06 65 THR A CA 1
ATOM 478 C C . THR A 1 65 ? 30.187 0.053 -37.240 1.00 98.06 65 THR A C 1
ATOM 480 O O . THR A 1 65 ? 29.804 1.225 -37.242 1.00 98.06 65 THR A O 1
ATOM 483 N N . ASP A 1 66 ? 29.990 -0.776 -38.262 1.00 97.44 66 ASP A N 1
ATOM 484 C CA . ASP A 1 66 ? 29.175 -0.456 -39.433 1.00 97.44 66 ASP A CA 1
ATOM 485 C C . ASP A 1 66 ? 27.682 -0.552 -39.097 1.00 97.44 66 ASP A C 1
ATOM 487 O O . ASP A 1 66 ? 27.224 -1.558 -38.558 1.00 97.44 66 ASP A O 1
ATOM 491 N N . PHE A 1 67 ? 26.952 0.526 -39.385 1.00 97.50 67 PHE A N 1
ATOM 492 C CA . PHE A 1 67 ? 25.506 0.671 -39.181 1.00 97.50 67 PHE A CA 1
ATOM 493 C C . PHE A 1 67 ? 24.792 1.034 -40.494 1.00 97.50 67 PHE A C 1
ATOM 495 O O . PHE A 1 67 ? 23.747 1.696 -40.493 1.00 97.50 67 PHE A O 1
ATOM 502 N N . SER A 1 68 ? 25.355 0.633 -41.639 1.00 96.00 68 SER A N 1
ATOM 503 C CA . SER A 1 68 ? 24.759 0.885 -42.957 1.00 96.00 68 SER A CA 1
ATOM 504 C C . SER A 1 68 ? 23.319 0.351 -43.061 1.00 96.00 68 SER A C 1
ATOM 506 O O . SER A 1 68 ? 22.469 0.990 -43.680 1.00 96.00 68 SER A O 1
ATOM 508 N N . HIS A 1 69 ? 22.983 -0.750 -42.374 1.00 94.56 69 HIS A N 1
ATOM 509 C CA . HIS A 1 69 ? 21.643 -1.351 -42.409 1.00 94.56 69 HIS A CA 1
ATOM 510 C C . HIS A 1 69 ? 20.602 -0.651 -41.512 1.00 94.56 69 HIS A C 1
ATOM 512 O O . HIS A 1 69 ? 19.406 -0.944 -41.619 1.00 94.56 69 HIS A O 1
ATOM 518 N N . TYR A 1 70 ? 20.996 0.317 -40.678 1.00 95.50 70 TYR A N 1
ATOM 519 C CA . TYR A 1 70 ? 20.170 0.794 -39.562 1.00 95.50 70 TYR A CA 1
ATOM 520 C C . TYR A 1 70 ? 18.810 1.353 -39.996 1.00 95.50 70 TYR A C 1
ATOM 522 O O . TYR A 1 70 ? 17.775 1.013 -39.416 1.00 95.50 70 TYR A O 1
ATOM 530 N N . GLN A 1 71 ? 18.782 2.200 -41.033 1.00 95.12 71 GLN A N 1
ATOM 531 C CA . GLN A 1 71 ? 17.528 2.805 -41.504 1.00 95.12 71 GLN A CA 1
ATOM 532 C C . GLN A 1 71 ? 16.590 1.773 -42.123 1.00 95.12 71 GLN A C 1
ATOM 534 O O . GLN A 1 71 ? 15.380 1.858 -41.907 1.00 95.12 71 GLN A O 1
ATOM 539 N N . LEU A 1 72 ? 17.135 0.805 -42.863 1.00 91.25 72 LEU A N 1
ATOM 540 C CA . LEU A 1 72 ? 16.352 -0.267 -43.468 1.00 91.25 72 LEU A CA 1
ATOM 541 C C . LEU A 1 72 ? 15.718 -1.126 -42.370 1.00 91.25 72 LEU A C 1
ATOM 543 O O . LEU A 1 72 ? 14.504 -1.322 -42.343 1.00 91.25 72 LEU A O 1
ATOM 547 N N . GLN A 1 73 ? 16.521 -1.533 -41.390 1.00 91.25 73 GLN A N 1
ATOM 548 C CA . GLN A 1 73 ? 16.058 -2.346 -40.275 1.00 91.25 73 GLN A CA 1
ATOM 549 C C . GLN A 1 73 ? 15.006 -1.652 -39.418 1.00 91.25 73 GLN A C 1
ATOM 551 O O . GLN A 1 73 ? 13.969 -2.241 -39.123 1.00 91.25 73 GLN A O 1
ATOM 556 N N . LYS A 1 74 ? 15.232 -0.388 -39.055 1.00 89.38 74 LYS A N 1
ATOM 557 C CA . LYS A 1 74 ? 14.303 0.381 -38.223 1.00 89.38 74 LYS A CA 1
ATOM 558 C C . LYS A 1 74 ? 13.003 0.705 -38.954 1.00 89.38 74 LYS A C 1
ATOM 560 O O . LYS A 1 74 ? 11.919 0.587 -38.383 1.00 89.38 74 LYS A O 1
ATOM 565 N N . ASN A 1 75 ? 13.097 1.170 -40.200 1.00 88.44 75 ASN A N 1
ATOM 566 C CA . ASN A 1 75 ? 11.961 1.792 -40.875 1.00 88.44 75 ASN A CA 1
ATOM 567 C C . ASN A 1 75 ? 11.212 0.824 -41.785 1.00 88.44 75 ASN A C 1
ATOM 569 O O . ASN A 1 75 ? 9.982 0.818 -41.720 1.00 88.44 75 ASN A O 1
ATOM 573 N N . ALA A 1 76 ? 11.918 0.029 -42.592 1.00 83.56 76 ALA A N 1
ATOM 574 C CA . ALA A 1 76 ? 11.292 -0.925 -43.504 1.00 83.56 76 ALA A CA 1
ATOM 575 C C . ALA A 1 76 ? 10.941 -2.219 -42.763 1.00 83.56 76 ALA A C 1
ATOM 577 O O . ALA A 1 76 ? 9.778 -2.607 -42.713 1.00 83.56 76 ALA A O 1
ATOM 578 N N . TRP A 1 77 ? 11.917 -2.831 -42.087 1.00 84.81 77 TRP A N 1
ATOM 579 C CA . TRP A 1 77 ? 11.732 -4.141 -41.445 1.00 84.81 77 TRP A CA 1
ATOM 580 C C . TRP A 1 77 ? 11.230 -4.085 -39.998 1.00 84.81 77 TRP A C 1
ATOM 582 O O . TRP A 1 77 ? 11.003 -5.132 -39.394 1.00 84.81 77 TRP A O 1
ATOM 592 N N . LYS A 1 78 ? 11.054 -2.880 -39.436 1.00 89.69 78 LYS A N 1
ATOM 593 C CA . LYS A 1 78 ? 10.546 -2.639 -38.070 1.00 89.69 78 LYS A CA 1
ATOM 594 C C . LYS A 1 78 ? 11.264 -3.463 -36.991 1.00 89.69 78 LYS A C 1
ATOM 596 O O . LYS A 1 78 ? 10.650 -3.894 -36.016 1.00 89.69 78 LYS A O 1
ATOM 601 N N . LYS A 1 79 ? 12.566 -3.695 -37.170 1.00 90.75 79 LYS A N 1
ATOM 602 C CA . LYS A 1 79 ? 13.412 -4.381 -36.194 1.00 90.75 79 LYS A CA 1
ATOM 603 C C . LYS A 1 79 ? 13.593 -3.516 -34.952 1.00 90.75 79 LYS A C 1
ATOM 605 O O . LYS A 1 79 ? 13.586 -2.286 -35.013 1.00 90.75 79 LYS A O 1
ATOM 610 N N . VAL A 1 80 ? 13.757 -4.200 -33.827 1.00 91.88 80 VAL A N 1
ATOM 611 C CA . VAL A 1 80 ? 13.843 -3.607 -32.497 1.00 91.88 80 VAL A CA 1
ATOM 612 C C . VAL A 1 80 ? 15.129 -4.094 -31.857 1.00 91.88 80 VAL A C 1
ATOM 614 O O . VAL A 1 80 ? 15.377 -5.293 -31.868 1.00 91.88 80 VAL A O 1
ATOM 617 N N . TRP A 1 81 ? 15.927 -3.197 -31.291 1.00 94.06 81 TRP A N 1
ATOM 618 C CA . TRP A 1 81 ? 17.151 -3.565 -30.582 1.00 94.06 81 TRP A CA 1
ATOM 619 C C . TRP A 1 81 ? 16.857 -3.697 -29.093 1.00 94.06 81 TRP A C 1
ATOM 621 O O . TRP A 1 81 ? 16.089 -2.914 -28.536 1.00 94.06 81 TRP A O 1
ATOM 631 N N . LYS A 1 82 ? 17.473 -4.674 -28.434 1.00 93.38 82 LYS A N 1
ATOM 632 C CA . LYS A 1 82 ? 17.306 -4.978 -27.014 1.00 93.38 82 LYS A CA 1
ATOM 633 C C . LYS A 1 82 ? 18.669 -5.146 -26.349 1.00 93.38 82 LYS A C 1
ATOM 635 O O . LYS A 1 82 ? 19.625 -5.589 -26.977 1.00 93.38 82 LYS A O 1
ATOM 640 N N . ASN A 1 83 ? 18.761 -4.818 -25.067 1.00 91.62 83 ASN A N 1
ATOM 641 C CA . ASN A 1 83 ? 19.956 -5.057 -24.263 1.00 91.62 83 ASN A CA 1
ATOM 642 C C . ASN A 1 83 ? 20.124 -6.551 -23.919 1.00 91.62 83 ASN A C 1
ATOM 644 O O . ASN A 1 83 ? 19.272 -7.374 -24.252 1.00 91.62 83 ASN A O 1
ATOM 648 N N . TYR A 1 84 ? 21.182 -6.898 -23.181 1.00 89.38 84 TYR A N 1
ATOM 649 C CA . TYR A 1 84 ? 21.487 -8.280 -22.776 1.00 89.38 84 TYR A CA 1
ATOM 650 C C . TYR A 1 84 ? 20.370 -8.984 -21.983 1.00 89.38 84 TYR A C 1
ATOM 652 O O . TYR A 1 84 ? 20.300 -10.209 -21.994 1.00 89.38 84 TYR A O 1
ATOM 660 N N . LYS A 1 85 ? 19.463 -8.231 -21.344 1.00 84.88 85 LYS A N 1
ATOM 661 C CA . LYS A 1 85 ? 18.304 -8.734 -20.580 1.00 84.88 85 LYS A CA 1
ATOM 662 C C . LYS A 1 85 ? 17.037 -8.883 -21.434 1.00 84.88 85 LYS A C 1
ATOM 664 O O . LYS A 1 85 ? 15.955 -9.116 -20.895 1.00 84.88 85 LYS A O 1
ATOM 669 N N . GLY A 1 86 ? 17.139 -8.689 -22.751 1.00 85.50 86 GLY A N 1
ATOM 670 C CA . GLY A 1 86 ? 16.008 -8.743 -23.678 1.00 85.50 86 GLY A CA 1
ATOM 671 C C . GLY A 1 86 ? 15.071 -7.532 -23.587 1.00 85.50 86 GLY A C 1
ATOM 672 O O . GLY A 1 86 ? 13.920 -7.613 -24.014 1.00 85.50 86 GLY A O 1
ATOM 673 N N . ILE A 1 87 ? 15.531 -6.411 -23.023 1.00 82.94 87 ILE A N 1
ATOM 674 C CA . ILE A 1 87 ? 14.741 -5.179 -22.888 1.00 82.94 87 ILE A CA 1
ATOM 675 C C . ILE A 1 87 ? 15.050 -4.254 -24.056 1.00 82.94 87 ILE A C 1
ATOM 677 O O . ILE A 1 87 ? 16.217 -3.959 -24.301 1.00 82.94 87 ILE A O 1
ATOM 681 N N . GLU A 1 88 ? 14.013 -3.778 -24.744 1.00 90.75 88 GLU A N 1
ATOM 682 C CA . GLU A 1 88 ? 14.136 -2.829 -25.852 1.00 90.75 88 GLU A CA 1
ATOM 683 C C . GLU A 1 88 ? 14.928 -1.578 -25.450 1.00 90.75 88 GLU A C 1
ATOM 685 O O . GLU A 1 88 ? 14.682 -0.975 -24.403 1.00 90.75 88 GLU A O 1
ATOM 690 N N . VAL A 1 89 ? 15.888 -1.190 -26.290 1.00 89.12 89 VAL A N 1
ATOM 691 C CA . VAL A 1 89 ? 16.667 0.035 -26.115 1.00 89.12 89 VAL A CA 1
ATOM 692 C C . VAL A 1 89 ? 16.026 1.157 -26.922 1.00 89.12 89 VAL A C 1
ATOM 694 O O . VAL A 1 89 ? 15.850 1.055 -28.133 1.00 89.12 89 VAL A O 1
ATOM 697 N N . SER A 1 90 ? 15.699 2.260 -26.251 1.00 86.62 90 SER A N 1
ATOM 698 C CA . SER A 1 90 ? 15.072 3.426 -26.885 1.00 86.62 90 SER A CA 1
ATOM 699 C C . SER A 1 90 ? 15.978 4.098 -27.924 1.00 86.62 90 SER A C 1
ATOM 701 O O . SER A 1 90 ? 15.490 4.658 -28.906 1.00 86.62 90 SER A O 1
ATOM 703 N N . ASN A 1 91 ? 17.300 4.031 -27.728 1.00 92.94 91 ASN A N 1
ATOM 704 C CA . ASN A 1 91 ? 18.302 4.539 -28.657 1.00 92.94 91 ASN A CA 1
ATOM 705 C C . ASN A 1 91 ? 19.494 3.573 -28.755 1.00 92.94 91 ASN A C 1
ATOM 707 O O . ASN A 1 91 ? 20.333 3.498 -27.855 1.00 92.94 91 ASN A O 1
ATOM 711 N N . VAL A 1 92 ? 19.592 2.857 -29.880 1.00 95.94 92 VAL A N 1
ATOM 712 C CA . VAL A 1 92 ? 20.676 1.891 -30.120 1.00 95.94 92 VAL A CA 1
ATOM 713 C C . VAL A 1 92 ? 22.063 2.548 -30.139 1.00 95.94 92 VAL A C 1
ATOM 715 O O . VAL A 1 92 ? 23.017 1.928 -29.684 1.00 95.94 92 VAL A O 1
ATOM 718 N N . PHE A 1 93 ? 22.193 3.809 -30.573 1.00 98.00 93 PHE A N 1
ATOM 719 C CA . PHE A 1 93 ? 23.485 4.506 -30.615 1.00 98.00 93 PHE A CA 1
ATOM 720 C C . PHE A 1 93 ? 24.004 4.838 -29.215 1.00 98.00 93 PHE A C 1
ATOM 722 O O . PHE A 1 93 ? 25.176 4.621 -28.913 1.00 98.00 93 PHE A O 1
ATOM 729 N N . GLU A 1 94 ? 23.130 5.312 -28.324 1.00 96.88 94 GLU A N 1
ATOM 730 C CA . GLU A 1 94 ? 23.486 5.507 -26.913 1.00 96.88 94 GLU A CA 1
ATOM 731 C C . GLU A 1 94 ? 23.835 4.180 -26.241 1.00 96.88 94 GLU A C 1
ATOM 733 O O . GLU A 1 94 ? 24.790 4.113 -25.462 1.00 96.88 94 GLU A O 1
ATOM 738 N N . TYR A 1 95 ? 23.103 3.117 -26.588 1.00 96.25 95 TYR A N 1
ATOM 739 C CA . TYR A 1 95 ? 23.381 1.783 -26.084 1.00 96.25 95 TYR A CA 1
ATOM 740 C C . TYR A 1 95 ? 24.762 1.291 -26.527 1.00 96.25 95 TYR A C 1
ATOM 742 O O . TYR A 1 95 ? 25.593 1.041 -25.658 1.00 96.25 95 TYR A O 1
ATOM 750 N N . VAL A 1 96 ? 25.081 1.231 -27.825 1.00 97.25 96 VAL A N 1
ATOM 751 C CA . VAL A 1 96 ? 26.407 0.759 -28.275 1.00 97.25 96 VAL A CA 1
ATOM 752 C C . VAL A 1 96 ? 27.544 1.653 -27.777 1.00 97.25 96 VAL A C 1
ATOM 754 O O . VAL A 1 96 ? 28.600 1.141 -27.407 1.00 97.25 96 VAL A O 1
ATOM 757 N N . ARG A 1 97 ? 27.319 2.970 -27.639 1.00 97.38 97 ARG A N 1
ATOM 758 C CA . ARG A 1 97 ? 28.288 3.874 -27.000 1.00 97.38 97 ARG A CA 1
ATOM 759 C C . ARG A 1 97 ? 28.568 3.476 -25.554 1.00 97.38 97 ARG A C 1
ATOM 761 O O . ARG A 1 97 ? 29.721 3.462 -25.128 1.00 97.38 97 ARG A O 1
ATOM 768 N N . SER A 1 98 ? 27.530 3.123 -24.793 1.00 95.19 98 SER A N 1
ATOM 769 C CA . SER A 1 98 ? 27.691 2.614 -23.423 1.00 95.19 98 SER A CA 1
ATOM 770 C C . SER A 1 98 ? 28.432 1.271 -23.363 1.00 95.19 98 SER A C 1
ATOM 772 O O . SER A 1 98 ? 29.013 0.950 -22.330 1.00 95.19 98 SER A O 1
ATOM 774 N N . GLN A 1 99 ? 28.474 0.525 -24.474 1.00 96.50 99 GLN A N 1
ATOM 775 C CA . GLN A 1 99 ? 29.249 -0.712 -24.623 1.00 96.50 99 GLN A CA 1
ATOM 776 C C . GLN A 1 99 ? 30.687 -0.473 -25.109 1.00 96.50 99 GLN A C 1
ATOM 778 O O . GLN A 1 99 ? 31.419 -1.425 -25.357 1.00 96.50 99 GLN A O 1
ATOM 783 N N . GLY A 1 100 ? 31.123 0.787 -25.201 1.00 96.31 100 GLY A N 1
ATOM 784 C CA . GLY A 1 100 ? 32.498 1.156 -25.526 1.00 96.31 100 GLY A CA 1
ATOM 785 C C . GLY A 1 100 ? 32.752 1.488 -26.996 1.00 96.31 100 GLY A C 1
ATOM 786 O O . GLY A 1 100 ? 33.877 1.872 -27.315 1.00 96.31 100 GLY A O 1
ATOM 787 N N . ILE A 1 101 ? 31.742 1.401 -27.869 1.00 98.25 101 ILE A N 1
ATOM 788 C CA . ILE A 1 101 ? 31.839 1.890 -29.251 1.00 98.25 101 ILE A CA 1
ATOM 789 C C . ILE A 1 101 ? 32.030 3.405 -29.243 1.00 98.25 101 ILE A C 1
ATOM 791 O O . ILE A 1 101 ? 31.362 4.129 -28.503 1.00 98.25 101 ILE A O 1
ATOM 795 N N . ASN A 1 102 ? 32.941 3.895 -30.081 1.00 97.94 102 ASN A N 1
ATOM 796 C CA . ASN A 1 102 ? 33.219 5.324 -30.200 1.00 97.94 102 ASN A CA 1
ATOM 797 C C . ASN A 1 102 ? 33.015 5.873 -31.616 1.00 97.94 102 ASN A C 1
ATOM 799 O O . ASN A 1 102 ? 32.946 7.093 -31.765 1.00 97.94 102 ASN A O 1
ATOM 803 N N . THR A 1 103 ? 32.901 5.002 -32.624 1.00 98.38 103 THR A N 1
ATOM 804 C CA . THR A 1 103 ? 32.795 5.388 -34.034 1.00 98.38 103 THR A CA 1
ATOM 805 C C . THR A 1 103 ? 31.697 4.587 -34.733 1.00 98.38 103 THR A C 1
ATOM 807 O O . THR A 1 103 ? 31.648 3.367 -34.628 1.00 98.38 103 THR A O 1
ATOM 810 N N . ILE A 1 104 ? 30.827 5.263 -35.478 1.00 98.56 104 ILE A N 1
ATOM 811 C CA . ILE A 1 104 ? 29.842 4.628 -36.360 1.00 98.56 104 ILE A CA 1
ATOM 812 C C . ILE A 1 104 ? 30.278 4.812 -37.806 1.00 98.56 104 ILE A C 1
ATOM 814 O O . ILE A 1 104 ? 30.504 5.939 -38.240 1.00 98.56 104 ILE A O 1
ATOM 818 N N . SER A 1 105 ? 30.381 3.715 -38.547 1.00 98.31 105 SER A N 1
ATOM 819 C CA . SER A 1 105 ? 30.662 3.732 -39.979 1.00 98.31 105 SER A CA 1
ATOM 820 C C . SER A 1 105 ? 29.382 3.510 -40.781 1.00 98.31 105 SER A C 1
ATOM 822 O O . SER A 1 105 ? 28.482 2.806 -40.327 1.00 98.31 105 SER A O 1
ATOM 824 N N . VAL A 1 106 ? 29.305 4.117 -41.963 1.00 98.12 106 VAL A N 1
ATOM 825 C CA . VAL A 1 106 ? 28.303 3.821 -42.997 1.00 98.12 106 VAL A CA 1
ATOM 826 C C . VAL A 1 106 ? 28.982 3.756 -44.363 1.00 98.12 106 VAL A C 1
ATOM 828 O O . VAL A 1 106 ? 30.008 4.407 -44.573 1.00 98.12 106 VAL A O 1
ATOM 831 N N . LYS A 1 107 ? 28.416 2.996 -45.297 1.00 97.19 107 LYS A N 1
ATOM 832 C CA . LYS A 1 107 ? 28.922 2.828 -46.664 1.00 97.19 107 LYS A CA 1
ATOM 833 C C . LYS A 1 107 ? 27.980 3.490 -47.662 1.00 97.19 107 LYS A C 1
ATOM 835 O O . LYS A 1 107 ? 26.765 3.402 -47.506 1.00 97.19 107 LYS A O 1
ATOM 840 N N . VAL A 1 108 ? 28.540 4.164 -48.666 1.00 97.56 108 VAL A N 1
ATOM 841 C CA . VAL A 1 108 ? 27.766 4.912 -49.666 1.00 97.56 108 VAL A CA 1
ATOM 842 C C . VAL A 1 108 ? 28.216 4.550 -51.078 1.00 97.56 108 VAL A C 1
ATOM 844 O O . VAL A 1 108 ? 29.381 4.752 -51.444 1.00 97.56 108 VAL A O 1
ATOM 847 N N . ALA A 1 109 ? 27.271 4.022 -51.853 1.00 96.50 109 ALA A N 1
ATOM 848 C CA . ALA A 1 109 ? 27.414 3.735 -53.276 1.00 96.50 109 ALA A CA 1
ATOM 849 C C . ALA A 1 109 ? 27.047 4.955 -54.137 1.00 96.50 109 ALA A C 1
ATOM 851 O O . ALA A 1 109 ? 26.369 5.870 -53.669 1.00 96.50 109 ALA A O 1
ATOM 852 N N . VAL A 1 110 ? 27.472 4.947 -55.402 1.00 95.75 110 VAL A N 1
ATOM 853 C CA . VAL A 1 110 ? 27.224 6.041 -56.355 1.00 95.75 110 VAL A CA 1
ATOM 854 C C . VAL A 1 110 ? 25.777 6.018 -56.851 1.00 95.75 110 VAL A C 1
ATOM 856 O O . VAL A 1 110 ? 25.045 6.975 -56.600 1.00 95.75 110 VAL A O 1
ATOM 859 N N . ASN A 1 111 ? 25.333 4.914 -57.464 1.00 93.25 111 ASN A N 1
ATOM 860 C CA . ASN A 1 111 ? 23.945 4.708 -57.890 1.00 93.25 111 ASN A CA 1
ATOM 861 C C . ASN A 1 111 ? 23.317 3.484 -57.190 1.00 93.25 111 ASN A C 1
ATOM 863 O O . ASN A 1 111 ? 23.022 2.475 -57.831 1.00 93.25 111 ASN A O 1
ATOM 867 N N . PRO A 1 112 ? 23.098 3.533 -55.863 1.00 91.94 112 PRO A N 1
ATOM 868 C CA . PRO A 1 112 ? 22.574 2.390 -55.130 1.00 91.94 112 PRO A CA 1
ATOM 869 C C . PRO A 1 112 ? 21.171 2.007 -55.613 1.00 91.94 112 PRO A C 1
ATOM 871 O O . PRO A 1 112 ? 20.238 2.815 -55.566 1.00 91.94 112 PRO A O 1
ATOM 874 N N . THR A 1 113 ? 20.996 0.745 -56.002 1.00 88.31 113 THR A N 1
ATOM 875 C CA . THR A 1 113 ? 19.695 0.238 -56.457 1.00 88.31 113 THR A CA 1
ATOM 876 C C . THR A 1 113 ? 18.737 0.086 -55.274 1.00 88.31 113 THR A C 1
ATOM 878 O O . THR A 1 113 ? 19.096 -0.474 -54.236 1.00 88.31 113 THR A O 1
ATOM 881 N N . LYS A 1 114 ? 17.500 0.580 -55.425 1.00 87.12 114 LYS A N 1
ATOM 882 C CA . LYS A 1 114 ? 16.421 0.360 -54.447 1.00 87.12 114 LYS A CA 1
ATOM 883 C C . LYS A 1 114 ? 16.162 -1.130 -54.255 1.00 87.12 114 LYS A C 1
ATOM 885 O O . LYS A 1 114 ? 16.356 -1.923 -55.175 1.00 87.12 114 LYS A O 1
ATOM 890 N N . ASP A 1 115 ? 15.707 -1.517 -53.069 1.00 81.19 115 ASP A N 1
ATOM 891 C CA . ASP A 1 115 ? 15.347 -2.916 -52.849 1.00 81.19 115 ASP A CA 1
ATOM 892 C C . ASP A 1 115 ? 14.109 -3.324 -53.678 1.00 81.19 115 ASP A C 1
ATOM 894 O O . ASP A 1 115 ? 13.447 -2.500 -54.317 1.00 81.19 115 ASP A O 1
ATOM 898 N N . LYS A 1 116 ? 13.781 -4.622 -53.673 1.00 80.56 116 LYS A N 1
ATOM 899 C CA . LYS A 1 116 ? 12.652 -5.181 -54.444 1.00 80.56 116 LYS A CA 1
ATOM 900 C C . LYS A 1 116 ? 11.286 -4.602 -54.047 1.00 80.56 116 LYS A C 1
ATOM 902 O O . LYS A 1 116 ? 10.328 -4.754 -54.799 1.00 80.56 116 LYS A O 1
ATOM 907 N N . GLU A 1 117 ? 11.196 -3.970 -52.883 1.00 81.56 117 GLU A N 1
ATOM 908 C CA . GLU A 1 117 ? 9.988 -3.353 -52.332 1.00 81.56 117 GLU A CA 1
ATOM 909 C C . GLU A 1 117 ? 9.956 -1.835 -52.591 1.00 81.56 117 GLU A C 1
ATOM 911 O O . GLU A 1 117 ? 9.000 -1.155 -52.220 1.00 81.56 117 GLU A O 1
ATOM 916 N N . GLY A 1 118 ? 10.974 -1.297 -53.274 1.00 85.94 118 GLY A N 1
ATOM 917 C CA . GLY A 1 118 ? 11.101 0.119 -53.606 1.00 85.94 118 GLY A CA 1
ATOM 918 C C . GLY A 1 118 ? 11.665 0.979 -52.473 1.00 85.94 118 GLY A C 1
ATOM 919 O O . GLY A 1 118 ? 11.642 2.210 -52.585 1.00 85.94 118 GLY A O 1
ATOM 920 N N . ASN A 1 119 ? 12.178 0.376 -51.397 1.00 86.44 119 ASN A N 1
ATOM 921 C CA . ASN A 1 119 ? 12.828 1.114 -50.320 1.00 86.44 119 ASN A CA 1
ATOM 922 C C . ASN A 1 119 ? 14.215 1.600 -50.757 1.00 86.44 119 ASN A C 1
ATOM 924 O O . ASN A 1 119 ? 14.909 0.968 -51.557 1.00 86.44 119 ASN A O 1
ATOM 928 N N . GLU A 1 120 ? 14.637 2.732 -50.192 1.00 90.19 120 GLU A N 1
ATOM 929 C CA . GLU A 1 120 ? 15.999 3.236 -50.366 1.00 90.19 120 GLU A CA 1
ATOM 930 C C . GLU A 1 120 ? 17.024 2.194 -49.905 1.00 90.19 120 GLU A C 1
ATOM 932 O O . GLU A 1 120 ? 16.921 1.673 -48.791 1.00 90.19 120 GLU A O 1
ATOM 937 N N . SER A 1 121 ? 18.037 1.943 -50.739 1.00 92.94 121 SER A N 1
ATOM 938 C CA . SER A 1 121 ? 19.132 1.020 -50.428 1.00 92.94 121 SER A CA 1
ATOM 939 C C . SER A 1 121 ? 19.814 1.369 -49.107 1.00 92.94 121 SER A C 1
ATOM 941 O O . SER A 1 121 ? 19.961 2.544 -48.758 1.00 92.94 121 SER A O 1
ATOM 943 N N . TYR A 1 122 ? 20.313 0.362 -48.394 1.00 92.69 122 TYR A N 1
ATOM 944 C CA . TYR A 1 122 ? 21.137 0.576 -47.203 1.00 92.69 122 TYR A CA 1
ATOM 945 C C . TYR A 1 122 ? 22.472 1.283 -47.524 1.00 92.69 122 TYR A C 1
ATOM 947 O O . TYR A 1 122 ? 23.051 1.914 -46.647 1.00 92.69 122 TYR A O 1
ATOM 955 N N . LEU A 1 123 ? 22.905 1.259 -48.792 1.00 95.31 123 LEU A N 1
ATOM 956 C CA . LEU A 1 123 ? 24.080 1.976 -49.303 1.00 95.31 123 LEU A CA 1
ATOM 957 C C . LEU A 1 123 ? 23.766 3.400 -49.803 1.00 95.31 123 LEU A C 1
ATOM 959 O O . LEU A 1 123 ? 24.620 4.039 -50.415 1.00 95.31 123 LEU A O 1
ATOM 963 N N . SER A 1 124 ? 22.543 3.909 -49.607 1.00 96.00 124 SER A N 1
ATOM 964 C CA . SER A 1 124 ? 22.163 5.241 -50.089 1.00 96.00 124 SER A CA 1
ATOM 965 C C . SER A 1 124 ? 22.701 6.373 -49.216 1.00 96.00 124 SER A C 1
ATOM 967 O O . SER A 1 124 ? 22.725 6.294 -47.983 1.00 96.00 124 SER A O 1
ATOM 969 N N . LEU A 1 125 ? 23.055 7.493 -49.856 1.00 96.81 125 LEU A N 1
ATOM 970 C CA . LEU A 1 125 ? 23.470 8.713 -49.161 1.00 96.81 125 LEU A CA 1
ATOM 971 C C . LEU A 1 125 ? 22.368 9.252 -48.234 1.00 96.81 125 LEU A C 1
ATOM 973 O O . LEU A 1 125 ? 22.653 9.773 -47.155 1.00 96.81 125 LEU A O 1
ATOM 977 N N . GLU A 1 126 ? 21.098 9.092 -48.610 1.00 95.38 126 GLU A N 1
ATOM 978 C CA . GLU A 1 126 ? 19.958 9.474 -47.771 1.00 95.38 126 GLU A CA 1
ATOM 979 C C . GLU A 1 126 ? 19.897 8.683 -46.462 1.00 95.38 126 GLU A C 1
ATOM 981 O O . GLU A 1 126 ? 19.704 9.262 -45.386 1.00 95.38 126 GLU A O 1
ATOM 986 N N . ASN A 1 127 ? 20.084 7.363 -46.524 1.00 95.81 127 ASN A N 1
ATOM 987 C CA . ASN A 1 127 ? 20.106 6.537 -45.322 1.00 95.81 127 ASN A CA 1
ATOM 988 C C . ASN A 1 127 ? 21.352 6.819 -44.476 1.00 95.81 127 ASN A C 1
ATOM 990 O O . ASN A 1 127 ? 21.229 6.973 -43.257 1.00 95.81 127 ASN A O 1
ATOM 994 N N . ALA A 1 128 ? 22.513 7.003 -45.112 1.00 97.56 128 ALA A N 1
ATOM 995 C CA . ALA A 1 128 ? 23.743 7.413 -44.443 1.00 97.56 128 ALA A CA 1
ATOM 996 C C . ALA A 1 128 ? 23.559 8.726 -43.661 1.00 97.56 128 ALA A C 1
ATOM 998 O O . ALA A 1 128 ? 23.813 8.752 -42.457 1.00 97.56 128 ALA A O 1
ATOM 999 N N . LYS A 1 129 ? 23.022 9.790 -44.282 1.00 97.94 129 LYS A N 1
ATOM 1000 C CA . LYS A 1 129 ? 22.722 11.075 -43.614 1.00 97.94 129 LYS A CA 1
ATOM 1001 C C . LYS A 1 129 ? 21.877 10.878 -42.355 1.00 97.94 129 LYS A C 1
ATOM 1003 O O . LYS A 1 129 ? 22.220 11.376 -41.283 1.00 97.94 129 LYS A O 1
ATOM 1008 N N . LYS A 1 130 ? 20.788 10.112 -42.446 1.00 97.19 130 LYS A N 1
ATOM 1009 C CA . LYS A 1 130 ? 19.901 9.860 -41.297 1.00 97.19 130 LYS A CA 1
ATOM 1010 C C . LYS A 1 130 ? 20.617 9.106 -40.174 1.00 97.19 130 LYS A C 1
ATOM 1012 O O . LYS A 1 130 ? 20.482 9.486 -39.014 1.00 97.19 130 LYS A O 1
ATOM 1017 N N . THR A 1 131 ? 21.394 8.074 -40.501 1.00 97.50 131 THR A N 1
ATOM 1018 C CA . THR A 1 131 ? 22.161 7.288 -39.519 1.00 97.50 131 THR A CA 1
ATOM 1019 C C . THR A 1 131 ? 23.234 8.133 -38.835 1.00 97.50 131 THR A C 1
ATOM 1021 O O . THR A 1 131 ? 23.304 8.167 -37.607 1.00 97.50 131 THR A O 1
ATOM 1024 N N . LEU A 1 132 ? 24.018 8.887 -39.609 1.00 98.19 132 LEU A N 1
ATOM 1025 C CA . LEU A 1 132 ? 25.077 9.762 -39.101 1.00 98.19 132 LEU A CA 1
ATOM 1026 C C . LEU A 1 132 ? 24.532 10.838 -38.158 1.00 98.19 132 LEU A C 1
ATOM 1028 O O . LEU A 1 132 ? 25.164 11.155 -37.150 1.00 98.19 132 LEU A O 1
ATOM 1032 N N . LYS A 1 133 ? 23.340 11.375 -38.447 1.00 97.56 133 LYS A N 1
ATOM 1033 C CA . LYS A 1 133 ? 22.672 12.354 -37.582 1.00 97.56 133 LYS A CA 1
ATOM 1034 C C . LYS A 1 133 ? 22.371 11.791 -36.197 1.00 97.56 133 LYS A C 1
ATOM 1036 O O . LYS A 1 133 ? 22.625 12.460 -35.198 1.00 97.56 133 LYS A O 1
ATOM 1041 N N . GLU A 1 134 ? 21.842 10.573 -36.128 1.00 96.75 134 GLU A N 1
ATOM 1042 C CA . GLU A 1 134 ? 21.521 9.915 -34.858 1.00 96.75 134 GLU A CA 1
ATOM 1043 C C . GLU A 1 134 ? 22.790 9.500 -34.095 1.00 96.75 134 GLU A C 1
ATOM 1045 O O . GLU A 1 134 ? 22.883 9.737 -32.890 1.00 96.75 134 GLU A O 1
ATOM 1050 N N . ALA A 1 135 ? 23.816 9.002 -34.795 1.00 97.62 135 ALA A N 1
ATOM 1051 C CA . ALA A 1 135 ? 25.119 8.706 -34.198 1.00 97.62 135 ALA A CA 1
ATOM 1052 C C . ALA A 1 135 ? 25.779 9.960 -33.587 1.00 97.62 135 ALA A C 1
ATOM 1054 O O . ALA A 1 135 ? 26.227 9.936 -32.438 1.00 97.62 135 ALA A O 1
ATOM 1055 N N . LYS A 1 136 ? 25.771 11.087 -34.315 1.00 96.00 136 LYS A N 1
ATOM 1056 C CA . LYS A 1 136 ? 26.313 12.373 -33.845 1.00 96.00 136 LYS A CA 1
ATOM 1057 C C . LYS A 1 136 ? 25.564 12.887 -32.613 1.00 96.00 136 LYS A C 1
ATOM 1059 O O . LYS A 1 136 ? 26.202 13.320 -31.656 1.00 96.00 136 LYS A O 1
ATOM 1064 N N . LYS A 1 137 ? 24.226 12.788 -32.588 1.00 96.31 137 LYS A N 1
ATOM 1065 C CA . LYS A 1 137 ? 23.410 13.135 -31.405 1.00 96.31 137 LYS A CA 1
ATOM 1066 C C . LYS A 1 137 ? 23.783 12.305 -30.176 1.00 96.31 137 LYS A C 1
ATOM 1068 O O . LYS A 1 137 ? 23.802 12.841 -29.073 1.00 96.31 137 LYS A O 1
ATOM 1073 N N . ALA A 1 138 ? 24.110 11.028 -30.366 1.00 96.31 138 ALA A N 1
ATOM 1074 C CA . ALA A 1 138 ? 24.557 10.148 -29.290 1.00 96.31 138 ALA A CA 1
ATOM 1075 C C . ALA A 1 138 ? 26.006 10.421 -28.833 1.00 96.31 138 ALA A C 1
ATOM 1077 O O . ALA A 1 138 ? 26.461 9.788 -27.880 1.00 96.31 138 ALA A O 1
ATOM 1078 N N . GLY A 1 139 ? 26.728 11.349 -29.475 1.00 96.25 139 GLY A N 1
ATOM 1079 C CA . GLY A 1 139 ? 28.112 11.704 -29.148 1.00 96.25 139 GLY A CA 1
ATOM 1080 C C . GLY A 1 139 ? 29.160 10.751 -29.730 1.00 96.25 139 GLY A C 1
ATOM 1081 O O . GLY A 1 139 ? 30.268 10.678 -29.201 1.00 96.25 139 GLY A O 1
ATOM 1082 N N . LEU A 1 140 ? 28.814 9.996 -30.776 1.00 98.00 140 LEU A N 1
ATOM 1083 C CA . LEU A 1 140 ? 29.736 9.099 -31.475 1.00 98.00 140 LEU A CA 1
ATOM 1084 C C . LEU A 1 140 ? 30.479 9.845 -32.587 1.00 98.00 140 LEU A C 1
ATOM 1086 O O . LEU A 1 140 ? 29.925 10.729 -33.244 1.00 98.00 140 LEU A O 1
ATOM 1090 N N . LYS A 1 141 ? 31.732 9.450 -32.826 1.00 97.94 141 LYS A N 1
ATOM 1091 C CA . LYS A 1 141 ? 32.442 9.791 -34.060 1.00 97.94 141 LYS A CA 1
ATOM 1092 C C . LYS A 1 141 ? 31.802 9.063 -35.232 1.00 97.94 141 LYS A C 1
ATOM 1094 O O . LYS A 1 141 ? 31.104 8.064 -35.054 1.00 97.94 141 LYS A O 1
ATOM 1099 N N . THR A 1 142 ? 32.071 9.536 -36.436 1.00 98.38 142 THR A N 1
ATOM 1100 C CA . THR A 1 142 ? 31.443 8.997 -37.637 1.00 98.38 142 THR A CA 1
ATOM 1101 C C . THR A 1 142 ? 32.434 8.825 -38.779 1.00 98.38 142 THR A C 1
ATOM 1103 O O . THR A 1 142 ? 33.297 9.679 -39.000 1.00 98.38 142 THR A O 1
ATOM 1106 N N . ASN A 1 143 ? 32.290 7.717 -39.501 1.00 98.44 143 ASN A N 1
ATOM 1107 C CA . ASN A 1 143 ? 33.016 7.395 -40.721 1.00 98.44 143 ASN A CA 1
ATOM 1108 C C . ASN A 1 143 ? 32.035 7.211 -41.881 1.00 98.44 143 ASN A C 1
ATOM 1110 O O . ASN A 1 143 ? 30.981 6.601 -41.707 1.00 98.44 143 ASN A O 1
ATOM 1114 N N . VAL A 1 144 ? 32.402 7.693 -43.064 1.00 98.50 144 VAL A N 1
ATOM 1115 C CA . VAL A 1 144 ? 31.689 7.383 -44.309 1.00 98.50 144 VAL A CA 1
ATOM 1116 C C . VAL A 1 144 ? 32.661 6.716 -45.265 1.00 98.50 144 VAL A C 1
ATOM 1118 O O . VAL A 1 144 ? 33.669 7.309 -45.626 1.00 98.50 144 VAL A O 1
ATOM 1121 N N . THR A 1 145 ? 32.359 5.491 -45.678 1.00 97.88 145 THR A N 1
ATOM 1122 C CA . THR A 1 145 ? 33.128 4.771 -46.697 1.00 97.88 145 THR A CA 1
ATOM 1123 C C . THR A 1 145 ? 32.482 4.999 -48.053 1.00 97.88 145 THR A C 1
ATOM 1125 O O . THR A 1 145 ? 31.349 4.576 -48.280 1.00 97.88 145 THR A O 1
ATOM 1128 N N . LEU A 1 146 ? 33.181 5.697 -48.943 1.00 97.56 146 LEU A N 1
ATOM 1129 C CA . LEU A 1 146 ? 32.722 5.953 -50.304 1.00 97.56 146 LEU A CA 1
ATOM 1130 C C . LEU A 1 146 ? 33.198 4.819 -51.203 1.00 97.56 146 LEU A C 1
ATOM 1132 O O . LEU A 1 146 ? 34.398 4.604 -51.333 1.00 97.56 146 LEU A O 1
ATOM 1136 N N . LEU A 1 147 ? 32.265 4.088 -51.811 1.00 94.94 147 LEU A N 1
ATOM 1137 C CA . LEU A 1 147 ? 32.585 2.858 -52.543 1.00 94.94 147 LEU A CA 1
ATOM 1138 C C . LEU A 1 147 ? 33.155 3.119 -53.943 1.00 94.94 147 LEU A C 1
ATOM 1140 O O . LEU A 1 147 ? 33.911 2.299 -54.459 1.00 94.94 147 LEU A O 1
ATOM 1144 N N . TYR A 1 148 ? 32.801 4.256 -54.556 1.00 95.19 148 TYR A N 1
ATOM 1145 C CA . TYR A 1 148 ? 33.096 4.557 -55.967 1.00 95.19 148 TYR A CA 1
ATOM 1146 C C . TYR A 1 148 ? 32.634 3.434 -56.913 1.00 95.19 148 TYR A C 1
ATOM 1148 O O . TYR A 1 148 ? 33.290 3.113 -57.902 1.00 95.19 148 TYR A O 1
ATOM 1156 N N . SER A 1 149 ? 31.510 2.818 -56.552 1.00 93.94 149 SER A N 1
ATOM 1157 C CA . SER A 1 149 ? 30.803 1.760 -57.264 1.00 93.94 149 SER A CA 1
ATOM 1158 C C . SER A 1 149 ? 29.318 1.832 -56.887 1.00 93.94 149 SER A C 1
ATOM 1160 O O . SER A 1 149 ? 28.963 2.511 -55.915 1.00 93.94 149 SER A O 1
ATOM 1162 N N . ASP A 1 150 ? 28.459 1.155 -57.644 1.00 93.31 150 ASP A N 1
ATOM 1163 C CA . ASP A 1 150 ? 27.015 1.079 -57.369 1.00 93.31 150 ASP A CA 1
ATOM 1164 C C . ASP A 1 150 ? 26.667 0.039 -56.299 1.00 93.31 150 ASP A C 1
ATOM 1166 O O . ASP A 1 150 ? 25.633 0.148 -55.637 1.00 93.31 150 ASP A O 1
ATOM 1170 N N . ASP A 1 151 ? 27.573 -0.915 -56.081 1.00 89.38 151 ASP A N 1
ATOM 1171 C CA . ASP A 1 151 ? 27.444 -2.009 -55.126 1.00 89.38 151 ASP A CA 1
ATOM 1172 C C . ASP A 1 151 ? 28.654 -2.062 -54.178 1.00 89.38 151 ASP A C 1
ATOM 1174 O O . ASP A 1 151 ? 29.646 -1.346 -54.337 1.00 89.38 151 ASP A O 1
ATOM 1178 N N . ILE A 1 152 ? 28.573 -2.924 -53.162 1.00 89.44 152 ILE A N 1
ATOM 1179 C CA . ILE A 1 152 ? 29.704 -3.232 -52.281 1.00 89.44 152 ILE A CA 1
ATOM 1180 C C . ILE A 1 152 ? 30.859 -3.851 -53.095 1.00 89.44 152 ILE A C 1
ATOM 1182 O O . ILE A 1 152 ? 30.648 -4.734 -53.926 1.00 89.44 152 ILE A O 1
ATOM 1186 N N . THR A 1 153 ? 32.083 -3.394 -52.848 1.00 87.38 153 THR A N 1
ATOM 1187 C CA . THR A 1 153 ? 33.298 -3.838 -53.549 1.00 87.38 153 THR A CA 1
ATOM 1188 C C . THR A 1 153 ? 34.096 -4.811 -52.682 1.00 87.38 153 THR A C 1
ATOM 1190 O O . THR A 1 153 ? 34.064 -4.712 -51.455 1.00 87.38 153 THR A O 1
ATOM 1193 N N . TYR A 1 154 ? 34.815 -5.745 -53.304 1.00 83.75 154 TYR A N 1
ATOM 1194 C CA . TYR A 1 154 ? 35.666 -6.736 -52.630 1.00 83.75 154 TYR A CA 1
ATOM 1195 C C . TYR A 1 154 ? 37.035 -6.797 -53.313 1.00 83.75 154 TYR A C 1
ATOM 1197 O O . TYR A 1 154 ? 37.178 -6.332 -54.444 1.00 83.75 154 TYR A O 1
ATOM 1205 N N . ALA A 1 155 ? 38.030 -7.387 -52.651 1.00 77.44 155 ALA A N 1
ATOM 1206 C CA . ALA A 1 155 ? 39.397 -7.513 -53.151 1.00 77.44 155 ALA A CA 1
ATOM 1207 C C . ALA A 1 155 ? 39.457 -7.936 -54.635 1.00 77.44 155 ALA A C 1
ATOM 1209 O O . ALA A 1 155 ? 38.972 -8.999 -55.022 1.00 77.44 155 ALA A O 1
ATOM 1210 N N . GLY A 1 156 ? 40.051 -7.084 -55.478 1.00 70.38 156 GLY A N 1
ATOM 1211 C CA . GLY A 1 156 ? 40.213 -7.331 -56.919 1.00 70.38 156 GLY A CA 1
ATOM 1212 C C . GLY A 1 156 ? 38.958 -7.110 -57.776 1.00 70.38 156 GLY A C 1
ATOM 1213 O O . GLY A 1 156 ? 39.039 -7.202 -58.999 1.00 70.38 156 GLY A O 1
ATOM 1214 N N . VAL A 1 157 ? 37.820 -6.754 -57.173 1.00 75.94 157 VAL A N 1
ATOM 1215 C CA . VAL A 1 157 ? 36.536 -6.527 -57.849 1.00 75.94 157 VAL A CA 1
ATOM 1216 C C . VAL A 1 157 ? 36.073 -5.090 -57.596 1.00 75.94 157 VAL A C 1
ATOM 1218 O O . VAL A 1 157 ? 35.345 -4.805 -56.646 1.00 75.94 157 VAL A O 1
ATOM 1221 N N . GLN A 1 158 ? 36.496 -4.180 -58.478 1.00 82.25 158 GLN A N 1
ATOM 1222 C CA . GLN A 1 158 ? 36.018 -2.796 -58.535 1.00 82.25 158 GLN A CA 1
ATOM 1223 C C . GLN A 1 158 ? 35.304 -2.582 -59.871 1.00 82.25 158 GLN A C 1
ATOM 1225 O O . GLN A 1 158 ? 35.938 -2.595 -60.924 1.00 82.25 158 GLN A O 1
ATOM 1230 N N . LYS A 1 159 ? 33.985 -2.372 -59.839 1.00 87.25 159 LYS A N 1
ATOM 1231 C CA . LYS A 1 159 ? 33.203 -2.022 -61.032 1.00 87.25 159 LYS A CA 1
ATOM 1232 C C . LYS A 1 159 ? 32.929 -0.522 -61.034 1.00 87.25 159 LYS A C 1
ATOM 1234 O O . LYS A 1 159 ? 32.506 0.020 -60.011 1.00 87.25 159 LYS A O 1
ATOM 1239 N N . LEU A 1 160 ? 33.146 0.131 -62.175 1.00 90.69 160 LEU A N 1
ATOM 1240 C CA . LEU A 1 160 ? 32.728 1.519 -62.356 1.00 90.69 160 LEU A CA 1
ATOM 1241 C C . LEU A 1 160 ? 31.202 1.646 -62.194 1.00 90.69 160 LEU A C 1
ATOM 1243 O O . LEU A 1 160 ? 30.480 0.753 -62.650 1.00 90.69 160 LEU A O 1
ATOM 1247 N N . PRO A 1 161 ? 30.719 2.730 -61.564 1.00 93.31 161 PRO A N 1
ATOM 1248 C CA . PRO A 1 161 ? 29.302 3.063 -61.533 1.00 93.31 161 PRO A CA 1
ATOM 1249 C C . PRO A 1 161 ? 28.693 3.115 -62.934 1.00 93.31 161 PRO A C 1
ATOM 1251 O O . PRO A 1 161 ? 29.351 3.516 -63.899 1.00 93.31 161 PRO A O 1
ATOM 1254 N N . ASP A 1 162 ? 27.418 2.774 -63.047 1.00 91.50 162 ASP A N 1
ATOM 1255 C CA . ASP A 1 162 ? 26.668 2.905 -64.283 1.00 91.50 162 ASP A CA 1
ATOM 1256 C C . ASP A 1 162 ? 26.722 4.368 -64.777 1.00 91.50 162 ASP A C 1
ATOM 1258 O O . ASP A 1 162 ? 26.494 5.331 -64.038 1.00 91.50 162 ASP A O 1
ATOM 1262 N N . GLY A 1 163 ? 27.090 4.541 -66.051 1.00 88.31 163 GLY A N 1
ATOM 1263 C CA . GLY A 1 163 ? 27.313 5.852 -66.672 1.00 88.31 163 GLY A CA 1
ATOM 1264 C C . GLY A 1 163 ? 28.716 6.444 -66.474 1.00 88.31 163 GLY A C 1
ATOM 1265 O O . GLY A 1 163 ? 28.974 7.553 -66.952 1.00 88.31 163 GLY A O 1
ATOM 1266 N N . TRP A 1 164 ? 29.633 5.749 -65.794 1.00 93.25 164 TRP A N 1
ATOM 1267 C CA . TRP A 1 164 ? 31.054 6.107 -65.736 1.00 93.25 164 TRP A CA 1
ATOM 1268 C C . TRP A 1 164 ? 31.848 5.292 -66.766 1.00 93.25 164 TRP A C 1
ATOM 1270 O O . TRP A 1 164 ? 31.548 4.130 -67.028 1.00 93.25 164 TRP A O 1
ATOM 1280 N N . ASP A 1 165 ? 32.874 5.910 -67.340 1.00 88.88 165 ASP A N 1
ATOM 1281 C CA . ASP A 1 165 ? 33.844 5.289 -68.244 1.00 88.88 165 ASP A CA 1
ATOM 1282 C C . ASP A 1 165 ? 35.255 5.589 -67.729 1.00 88.88 165 ASP A C 1
ATOM 1284 O O . ASP A 1 165 ? 35.433 6.446 -66.862 1.00 88.88 165 ASP A O 1
ATOM 1288 N N . THR A 1 166 ? 36.255 4.863 -68.225 1.00 82.94 166 THR A N 1
ATOM 1289 C CA . THR A 1 166 ? 37.639 4.973 -67.741 1.00 82.94 166 THR A CA 1
ATOM 1290 C C . THR A 1 166 ? 38.222 6.371 -67.924 1.00 82.94 166 THR A C 1
ATOM 1292 O O . THR A 1 166 ? 38.942 6.838 -67.045 1.00 82.94 166 THR A O 1
ATOM 1295 N N . ASP A 1 167 ? 37.869 7.055 -69.013 1.00 84.94 167 ASP A N 1
ATOM 1296 C CA . ASP A 1 167 ? 38.447 8.350 -69.385 1.00 84.94 167 ASP A CA 1
ATOM 1297 C C . ASP A 1 167 ? 37.912 9.489 -68.498 1.00 84.94 167 ASP A C 1
ATOM 1299 O O . ASP A 1 167 ? 38.615 10.465 -68.239 1.00 84.94 167 ASP A O 1
ATOM 1303 N N . SER A 1 168 ? 36.679 9.358 -67.994 1.00 87.69 168 SER A N 1
ATOM 1304 C CA . SER A 1 168 ? 36.010 10.342 -67.128 1.00 87.69 168 SER A CA 1
ATOM 1305 C C . SER A 1 168 ? 35.938 9.946 -65.648 1.00 87.69 168 SER A C 1
ATOM 1307 O O . SER A 1 168 ? 35.449 10.726 -64.826 1.00 87.69 168 SER A O 1
ATOM 1309 N N . ALA A 1 169 ? 36.404 8.749 -65.277 1.00 91.06 169 ALA A N 1
ATOM 1310 C CA . ALA A 1 169 ? 36.222 8.208 -63.931 1.00 91.06 169 ALA A CA 1
ATOM 1311 C C . ALA A 1 169 ? 36.880 9.058 -62.832 1.00 91.06 169 ALA A C 1
ATOM 1313 O O . ALA A 1 169 ? 36.300 9.190 -61.756 1.00 91.06 169 ALA A O 1
ATOM 1314 N N . GLU A 1 170 ? 38.045 9.668 -63.084 1.00 94.25 170 GLU A N 1
ATOM 1315 C CA . GLU A 1 170 ? 38.693 10.556 -62.106 1.00 94.25 170 GLU A CA 1
ATOM 1316 C C . GLU A 1 170 ? 37.833 11.799 -61.825 1.00 94.25 170 GLU A C 1
ATOM 1318 O O . GLU A 1 170 ? 37.534 12.108 -60.669 1.00 94.25 170 GLU A O 1
ATOM 1323 N N . GLU A 1 171 ? 37.403 12.495 -62.882 1.00 94.75 171 GLU A N 1
ATOM 1324 C CA . GLU A 1 171 ? 36.587 13.709 -62.776 1.00 94.75 171 GLU A CA 1
ATOM 1325 C C . GLU A 1 171 ? 35.265 13.414 -62.057 1.00 94.75 171 GLU A C 1
ATOM 1327 O O . GLU A 1 171 ? 34.902 14.106 -61.101 1.00 94.75 171 GLU A O 1
ATOM 1332 N N . LYS A 1 172 ? 34.592 12.323 -62.442 1.00 96.19 172 LYS A N 1
ATOM 1333 C CA . LYS A 1 172 ? 33.336 11.888 -61.819 1.00 96.19 172 LYS A CA 1
ATOM 1334 C C . LYS A 1 172 ? 33.526 11.457 -60.363 1.00 96.19 172 LYS A C 1
ATOM 1336 O O . LYS A 1 172 ? 32.669 11.752 -59.532 1.00 96.19 172 LYS A O 1
ATOM 1341 N N . ALA A 1 173 ? 34.649 10.828 -60.009 1.00 96.44 173 ALA A N 1
ATOM 1342 C CA . ALA A 1 173 ? 34.968 10.482 -58.622 1.00 96.44 173 ALA A CA 1
ATOM 1343 C C . ALA A 1 173 ? 35.186 11.722 -57.743 1.00 96.44 173 ALA A C 1
ATOM 1345 O O . ALA A 1 173 ? 34.723 11.760 -56.595 1.00 96.44 173 ALA A O 1
ATOM 1346 N N . LEU A 1 174 ? 35.845 12.752 -58.277 1.00 97.12 174 LEU A N 1
ATOM 1347 C CA . LEU A 1 174 ? 36.023 14.035 -57.596 1.00 97.12 174 LEU A CA 1
ATOM 1348 C C . LEU A 1 174 ? 34.686 14.759 -57.422 1.00 97.12 174 LEU A C 1
ATOM 1350 O O . LEU A 1 174 ? 34.383 15.234 -56.324 1.00 97.12 174 LEU A O 1
ATOM 1354 N N . GLU A 1 175 ? 33.861 14.797 -58.469 1.00 97.25 175 GLU A N 1
ATOM 1355 C CA . GLU A 1 175 ? 32.528 15.395 -58.416 1.00 97.25 175 GLU A CA 1
ATOM 1356 C C . GLU A 1 175 ? 31.621 14.671 -57.411 1.00 97.25 175 GLU A C 1
ATOM 1358 O O . GLU A 1 175 ? 31.011 15.314 -56.553 1.00 97.25 175 GLU A O 1
ATOM 1363 N N . TYR A 1 176 ? 31.585 13.337 -57.455 1.00 97.75 176 TYR A N 1
ATOM 1364 C CA . TYR A 1 176 ? 30.847 12.508 -56.504 1.00 97.75 176 TYR A CA 1
ATOM 1365 C C . TYR A 1 176 ? 31.272 12.795 -55.061 1.00 97.75 176 TYR A C 1
ATOM 1367 O O . TYR A 1 176 ? 30.424 13.112 -54.224 1.00 97.75 176 TYR A O 1
ATOM 1375 N N . THR A 1 177 ? 32.578 12.772 -54.775 1.00 98.12 177 THR A N 1
ATOM 1376 C CA . THR A 1 177 ? 33.103 13.066 -53.430 1.00 98.12 177 THR A CA 1
ATOM 1377 C C . THR A 1 177 ? 32.660 14.451 -52.951 1.00 98.12 177 THR A C 1
ATOM 1379 O O . THR A 1 177 ? 32.134 14.597 -51.844 1.00 98.12 177 THR A O 1
ATOM 1382 N N . LYS A 1 178 ? 32.808 15.472 -53.805 1.00 97.69 178 LYS A N 1
ATOM 1383 C CA . LYS A 1 178 ? 32.419 16.854 -53.504 1.00 97.69 178 LYS A CA 1
ATOM 1384 C C . LYS A 1 178 ? 30.922 16.981 -53.221 1.00 97.69 178 LYS A C 1
ATOM 1386 O O . LYS A 1 178 ? 30.527 17.658 -52.268 1.00 97.69 178 LYS A O 1
ATOM 1391 N N . ASN A 1 179 ? 30.089 16.327 -54.028 1.00 97.69 179 ASN A N 1
ATOM 1392 C CA . ASN A 1 179 ? 28.637 16.346 -53.878 1.00 97.69 179 ASN A CA 1
ATOM 1393 C C . ASN A 1 179 ? 28.197 15.644 -52.589 1.00 97.69 179 ASN A C 1
ATOM 1395 O O . ASN A 1 179 ? 27.405 16.211 -51.835 1.00 97.69 179 ASN A O 1
ATOM 1399 N N . VAL A 1 180 ? 28.780 14.486 -52.264 1.00 98.12 180 VAL A N 1
ATOM 1400 C CA . VAL A 1 180 ? 28.522 13.793 -50.995 1.00 98.12 180 VAL A CA 1
ATOM 1401 C C . VAL A 1 180 ? 28.871 14.687 -49.802 1.00 98.12 180 VAL A C 1
ATOM 1403 O O . VAL A 1 180 ? 28.038 14.872 -48.914 1.00 98.12 180 VAL A O 1
ATOM 1406 N N . ILE A 1 181 ? 30.060 15.303 -49.778 1.00 98.06 181 ILE A N 1
ATOM 1407 C CA . ILE A 1 181 ? 30.463 16.200 -48.679 1.00 98.06 181 ILE A CA 1
ATOM 1408 C C . ILE A 1 181 ? 29.504 17.392 -48.562 1.00 98.06 181 ILE A C 1
ATOM 1410 O O . ILE A 1 181 ? 29.082 17.744 -47.456 1.00 98.06 181 ILE A O 1
ATOM 1414 N N . LYS A 1 182 ? 29.115 17.998 -49.689 1.00 97.81 182 LYS A N 1
ATOM 1415 C CA . LYS A 1 182 ? 28.146 19.102 -49.727 1.00 97.81 182 LYS A CA 1
ATOM 1416 C C . LYS A 1 182 ? 26.804 18.698 -49.114 1.00 97.81 182 LYS A C 1
ATOM 1418 O O . LYS A 1 182 ? 26.243 19.454 -48.320 1.00 97.81 182 LYS A O 1
ATOM 1423 N N . GLU A 1 183 ? 26.296 17.517 -49.443 1.00 98.00 183 GLU A N 1
ATOM 1424 C CA . GLU A 1 183 ? 25.042 17.015 -48.883 1.00 98.00 183 GLU A CA 1
ATOM 1425 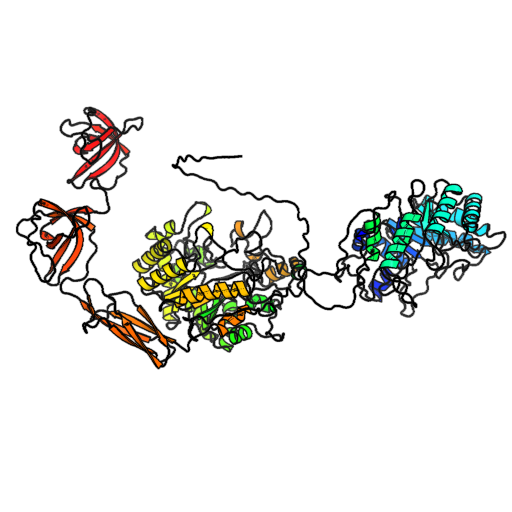C C . GLU A 1 183 ? 25.146 16.665 -47.396 1.00 98.00 183 GLU A C 1
ATOM 1427 O O . GLU A 1 183 ? 24.242 16.989 -46.622 1.00 98.00 183 GLU A O 1
ATOM 1432 N N . LEU A 1 184 ? 26.257 16.059 -46.967 1.00 97.50 184 LEU A N 1
ATOM 1433 C CA . LEU A 1 184 ? 26.519 15.773 -45.554 1.00 97.50 184 LEU A CA 1
ATOM 1434 C C . LEU A 1 184 ? 26.599 17.065 -44.727 1.00 97.50 184 LEU A C 1
ATOM 1436 O O . LEU A 1 184 ? 26.075 17.119 -43.614 1.00 97.50 184 LEU A O 1
ATOM 1440 N N . LYS A 1 185 ? 27.190 18.135 -45.275 1.00 96.12 185 LYS A N 1
ATOM 1441 C CA . LYS A 1 185 ? 27.175 19.475 -44.665 1.00 96.12 185 LYS A CA 1
ATOM 1442 C C . LYS A 1 185 ? 25.765 20.038 -44.557 1.00 96.12 185 LYS A C 1
ATOM 1444 O O . LYS A 1 185 ? 25.379 20.494 -43.484 1.00 96.12 185 LYS A O 1
ATOM 1449 N N . ALA A 1 186 ? 24.987 19.972 -45.637 1.00 96.81 186 ALA A N 1
ATOM 1450 C CA . ALA A 1 186 ? 23.609 20.462 -45.653 1.00 96.81 186 ALA A CA 1
ATOM 1451 C C . ALA A 1 186 ? 22.713 19.741 -44.628 1.00 96.81 186 ALA A C 1
ATOM 1453 O O . ALA A 1 186 ? 21.788 20.341 -44.083 1.00 96.81 186 ALA A O 1
ATOM 1454 N N . ALA A 1 187 ? 23.006 18.474 -44.326 1.00 95.31 187 ALA A N 1
ATOM 1455 C CA . ALA A 1 187 ? 22.289 17.690 -43.325 1.00 95.31 187 ALA A CA 1
ATOM 1456 C C . ALA A 1 187 ? 22.778 17.881 -41.873 1.00 95.31 187 ALA A C 1
ATOM 1458 O O . ALA A 1 187 ? 22.152 17.332 -40.960 1.00 95.31 187 ALA A O 1
ATOM 1459 N N . ASP A 1 188 ? 23.850 18.655 -41.648 1.00 94.94 188 ASP A N 1
ATOM 1460 C CA . ASP A 1 188 ? 24.581 18.767 -40.373 1.00 94.94 188 ASP A CA 1
ATOM 1461 C C . ASP A 1 188 ? 25.162 17.421 -39.879 1.00 94.94 188 ASP A C 1
ATOM 1463 O O . ASP A 1 188 ? 25.189 17.094 -38.688 1.00 94.94 188 ASP A O 1
ATOM 1467 N N . THR A 1 189 ? 25.658 16.611 -40.816 1.00 94.75 189 THR A N 1
ATOM 1468 C CA . THR A 1 189 ? 26.178 15.255 -40.566 1.00 94.75 189 THR A CA 1
ATOM 1469 C C . THR A 1 189 ? 27.582 15.043 -41.120 1.00 94.75 189 THR A C 1
ATOM 1471 O O . THR A 1 189 ? 27.929 13.928 -41.505 1.00 94.75 189 THR A O 1
ATOM 1474 N N . VAL A 1 190 ? 28.391 16.105 -41.174 1.00 95.56 190 VAL A N 1
ATOM 1475 C CA . VAL A 1 190 ? 29.801 16.025 -41.587 1.00 95.56 190 VAL A CA 1
ATOM 1476 C C . VAL A 1 190 ? 30.530 14.984 -40.729 1.00 95.56 190 VAL A C 1
ATOM 1478 O O . VAL A 1 190 ? 30.491 15.097 -39.497 1.00 95.56 190 VAL A O 1
ATOM 1481 N N . PRO A 1 191 ? 31.149 13.959 -41.340 1.00 97.38 191 PRO A N 1
ATOM 1482 C CA . PRO A 1 191 ? 31.780 12.891 -40.593 1.00 97.38 191 PRO A CA 1
ATOM 1483 C C . PRO A 1 191 ? 33.151 13.295 -40.058 1.00 97.38 191 PRO A C 1
ATOM 1485 O O . PRO A 1 191 ? 33.794 14.212 -40.561 1.00 97.38 191 PRO A O 1
ATOM 1488 N N . THR A 1 192 ? 33.622 12.578 -39.040 1.00 97.19 192 THR A N 1
ATOM 1489 C CA . THR A 1 192 ? 34.990 12.761 -38.528 1.00 97.19 192 THR A CA 1
ATOM 1490 C C . THR A 1 192 ? 36.051 12.170 -39.456 1.00 97.19 192 THR A C 1
ATOM 1492 O O . THR A 1 192 ? 37.199 12.613 -39.432 1.00 97.19 192 THR A O 1
ATOM 1495 N N . MET A 1 193 ? 35.665 11.170 -40.251 1.00 97.94 193 MET A N 1
ATOM 1496 C CA . MET A 1 193 ? 36.526 10.432 -41.168 1.00 97.94 193 MET A CA 1
ATOM 1497 C C . MET A 1 193 ? 35.760 10.101 -42.455 1.00 97.94 193 MET A C 1
ATOM 1499 O O . MET A 1 193 ? 34.569 9.788 -42.397 1.00 97.94 193 MET A O 1
ATOM 1503 N N . ILE A 1 194 ? 36.427 10.161 -43.607 1.00 98.50 194 ILE A N 1
ATOM 1504 C CA . ILE A 1 194 ? 35.921 9.587 -44.863 1.00 98.50 194 ILE A CA 1
ATOM 1505 C C . ILE A 1 194 ? 36.938 8.571 -45.361 1.00 98.50 194 ILE A C 1
ATOM 1507 O O . ILE A 1 194 ? 38.106 8.903 -45.543 1.00 98.50 194 ILE A O 1
ATOM 1511 N N . THR A 1 195 ? 36.480 7.343 -45.585 1.00 98.19 195 THR A N 1
ATOM 1512 C CA . THR A 1 195 ? 37.275 6.256 -46.154 1.00 98.19 195 THR A CA 1
ATOM 1513 C C . THR A 1 195 ? 37.066 6.206 -47.666 1.00 98.19 195 THR A C 1
ATOM 1515 O O . THR A 1 195 ? 35.934 6.109 -48.140 1.00 98.19 195 THR A O 1
ATOM 1518 N N . ILE A 1 196 ? 38.160 6.307 -48.414 1.00 96.88 196 ILE A N 1
ATOM 1519 C CA . ILE A 1 196 ? 38.204 6.269 -49.872 1.00 96.88 196 ILE A CA 1
ATOM 1520 C C . ILE A 1 196 ? 38.271 4.801 -50.301 1.00 96.88 196 ILE A C 1
ATOM 1522 O O . ILE A 1 196 ? 39.275 4.126 -50.064 1.00 96.88 196 ILE A O 1
ATOM 1526 N N . GLY A 1 197 ? 37.196 4.322 -50.926 1.00 92.94 197 GLY A N 1
ATOM 1527 C CA . GLY A 1 197 ? 37.065 2.946 -51.393 1.00 92.94 197 GLY A CA 1
ATOM 1528 C C . GLY A 1 197 ? 36.769 1.939 -50.280 1.00 92.94 197 GLY A C 1
ATOM 1529 O O . GLY A 1 197 ? 36.829 2.253 -49.092 1.00 92.94 197 GLY A O 1
ATOM 1530 N N . ASN A 1 198 ? 36.449 0.710 -50.683 1.00 92.31 198 ASN A N 1
ATOM 1531 C CA . ASN A 1 198 ? 36.392 -0.471 -49.821 1.00 92.31 198 ASN A CA 1
ATOM 1532 C C . ASN A 1 198 ? 37.160 -1.598 -50.524 1.00 92.31 198 ASN A C 1
ATOM 1534 O O . ASN A 1 198 ? 36.768 -2.007 -51.614 1.00 92.31 198 ASN A O 1
ATOM 1538 N N . GLU A 1 199 ? 38.251 -2.074 -49.920 1.00 89.69 199 GLU A N 1
ATOM 1539 C CA . GLU A 1 199 ? 39.143 -3.100 -50.506 1.00 89.69 199 GLU A CA 1
ATOM 1540 C C . GLU A 1 199 ? 39.804 -2.701 -51.832 1.00 89.69 199 GLU A C 1
ATOM 1542 O O . GLU A 1 199 ? 40.007 -3.528 -52.721 1.00 89.69 199 GLU A O 1
ATOM 1547 N N . VAL A 1 200 ? 40.158 -1.425 -51.966 1.00 85.50 200 VAL A N 1
ATOM 1548 C CA . VAL A 1 200 ? 40.730 -0.878 -53.197 1.00 85.50 200 VAL A CA 1
ATOM 1549 C C . VAL A 1 200 ? 42.249 -1.064 -53.222 1.00 85.50 200 VAL A C 1
ATOM 1551 O O . VAL A 1 200 ? 42.952 -0.590 -52.336 1.00 85.50 200 VAL A O 1
ATOM 1554 N N . ASN A 1 201 ? 42.758 -1.756 -54.248 1.00 84.69 201 ASN A N 1
ATOM 1555 C CA . ASN A 1 201 ? 44.196 -1.975 -54.461 1.00 84.69 201 ASN A CA 1
ATOM 1556 C C . ASN A 1 201 ? 44.637 -1.287 -55.772 1.00 84.69 201 ASN A C 1
ATOM 1558 O O . ASN A 1 201 ? 44.325 -0.121 -55.998 1.00 84.69 201 ASN A O 1
ATOM 1562 N N . TYR A 1 202 ? 45.326 -2.006 -56.665 1.00 83.44 202 TYR A N 1
ATOM 1563 C CA . TYR A 1 202 ? 45.817 -1.516 -57.962 1.00 83.44 202 TYR A CA 1
ATOM 1564 C C . TYR A 1 202 ? 44.711 -1.228 -58.995 1.00 83.44 202 TYR A C 1
ATOM 1566 O O . TYR A 1 202 ? 45.014 -0.879 -60.126 1.00 83.44 202 TYR A O 1
ATOM 1574 N N . ASN A 1 203 ? 43.440 -1.444 -58.656 1.00 85.62 203 ASN A N 1
ATOM 1575 C CA . ASN A 1 203 ? 42.300 -1.377 -59.571 1.00 85.62 203 ASN A CA 1
ATOM 1576 C C . ASN A 1 203 ? 41.256 -0.327 -59.152 1.00 85.62 203 ASN A C 1
ATOM 1578 O O . ASN A 1 203 ? 40.095 -0.422 -59.555 1.00 85.62 203 ASN A O 1
ATOM 1582 N N . PHE A 1 204 ? 41.623 0.653 -58.321 1.00 90.50 204 PHE A N 1
ATOM 1583 C CA . PHE A 1 204 ? 40.713 1.743 -57.962 1.00 90.50 204 PHE A CA 1
ATOM 1584 C C . PHE A 1 204 ? 40.174 2.441 -59.219 1.00 90.50 204 PHE A C 1
ATOM 1586 O O . PHE A 1 204 ? 40.922 2.680 -60.162 1.00 90.50 204 PHE A O 1
ATOM 1593 N N . LEU A 1 205 ? 38.863 2.716 -59.254 1.00 88.62 205 LEU A N 1
ATOM 1594 C CA . LEU A 1 205 ? 38.145 3.205 -60.446 1.00 88.62 205 LEU A CA 1
ATOM 1595 C C . LEU A 1 205 ? 38.295 2.314 -61.695 1.00 88.62 205 LEU A C 1
ATOM 1597 O O . LEU A 1 205 ? 38.165 2.790 -62.819 1.00 88.62 205 LEU A O 1
ATOM 1601 N N . ASN A 1 206 ? 38.557 1.014 -61.509 1.00 84.81 206 ASN A N 1
ATOM 1602 C CA . ASN A 1 206 ? 38.851 0.065 -62.587 1.00 84.81 206 ASN A CA 1
ATOM 1603 C C . ASN A 1 206 ? 40.072 0.472 -63.449 1.00 84.81 206 ASN A C 1
ATOM 1605 O O . ASN A 1 206 ? 40.225 0.013 -64.580 1.00 84.81 206 ASN A O 1
ATOM 1609 N N . MET A 1 207 ? 40.950 1.330 -62.919 1.00 84.69 207 MET A N 1
ATOM 1610 C CA . MET A 1 207 ? 42.186 1.770 -63.566 1.00 84.69 207 MET A CA 1
ATOM 1611 C C . MET A 1 207 ? 43.317 0.834 -63.153 1.00 84.69 207 MET A C 1
ATOM 1613 O O . MET A 1 207 ? 43.925 1.029 -62.108 1.00 84.69 207 MET A O 1
ATOM 1617 N N . SER A 1 208 ? 43.575 -0.207 -63.947 1.00 80.62 208 SER A N 1
ATOM 1618 C CA . SER A 1 208 ? 44.623 -1.204 -63.668 1.00 80.62 208 SER A CA 1
ATOM 1619 C C . SER A 1 208 ? 45.843 -1.108 -64.596 1.00 80.62 208 SER A C 1
ATOM 1621 O O . SER A 1 208 ? 46.792 -1.877 -64.448 1.00 80.62 208 SER A O 1
ATOM 1623 N N . SER A 1 209 ? 45.834 -0.196 -65.574 1.00 76.12 209 SER A N 1
ATOM 1624 C CA . SER A 1 209 ? 46.971 0.079 -66.463 1.00 76.12 209 SER A CA 1
ATOM 1625 C C . SER A 1 209 ? 48.134 0.724 -65.706 1.00 76.12 209 SER A C 1
ATOM 1627 O O . SER A 1 209 ? 47.926 1.499 -64.775 1.00 76.12 209 SER A O 1
ATOM 1629 N N . GLY A 1 210 ? 49.373 0.406 -66.105 1.00 77.44 210 GLY A N 1
ATOM 1630 C CA . GLY A 1 210 ? 50.578 1.005 -65.513 1.00 77.44 210 GLY A CA 1
ATOM 1631 C C . GLY A 1 210 ? 50.658 0.816 -63.996 1.00 77.44 210 GLY A C 1
ATOM 1632 O O . GLY A 1 210 ? 50.880 1.784 -63.272 1.00 77.44 210 GLY A O 1
ATOM 1633 N N . ASP A 1 211 ? 50.411 -0.408 -63.520 1.00 79.94 211 ASP A N 1
ATOM 1634 C CA . ASP A 1 211 ? 50.328 -0.759 -62.095 1.00 79.94 211 ASP A CA 1
ATOM 1635 C C . ASP A 1 211 ? 49.224 -0.014 -61.313 1.00 79.94 211 ASP A C 1
ATOM 1637 O O . ASP A 1 211 ? 49.302 0.130 -60.092 1.00 79.94 211 ASP A O 1
ATOM 1641 N N . GLY A 1 212 ? 48.200 0.488 -62.008 1.00 84.50 212 GLY A N 1
ATOM 1642 C CA . GLY A 1 212 ? 47.089 1.226 -61.405 1.00 84.50 212 GLY A CA 1
ATOM 1643 C C . GLY A 1 212 ? 47.421 2.660 -60.995 1.00 84.50 212 GLY A C 1
ATOM 1644 O O . GLY A 1 212 ? 46.710 3.250 -60.180 1.00 84.50 212 GLY A O 1
ATOM 1645 N N . TRP A 1 213 ? 48.507 3.229 -61.531 1.00 90.88 213 TRP A N 1
ATOM 1646 C CA . TRP A 1 213 ? 49.017 4.552 -61.153 1.00 90.88 213 TRP A CA 1
ATOM 1647 C C . TRP A 1 213 ? 47.956 5.661 -61.195 1.00 90.88 213 TRP A C 1
ATOM 1649 O O . TRP A 1 213 ? 47.862 6.464 -60.267 1.00 90.88 213 TRP A O 1
ATOM 1659 N N . GLU A 1 214 ? 47.120 5.680 -62.233 1.00 89.94 214 GLU A N 1
ATOM 1660 C CA . GLU A 1 214 ? 46.063 6.686 -62.409 1.00 89.94 214 GLU A CA 1
ATOM 1661 C C . GLU A 1 214 ? 45.025 6.642 -61.276 1.00 89.94 214 GLU A C 1
ATOM 1663 O O . GLU A 1 214 ? 44.593 7.689 -60.791 1.00 89.94 214 GLU A O 1
ATOM 1668 N N . GLY A 1 215 ? 44.713 5.449 -60.760 1.00 92.12 215 GLY A N 1
ATOM 1669 C CA . GLY A 1 215 ? 43.850 5.288 -59.592 1.00 92.12 215 GLY A CA 1
ATOM 1670 C C . GLY A 1 215 ? 44.456 5.916 -58.331 1.00 92.12 215 GLY A C 1
ATOM 1671 O O . GLY A 1 215 ? 43.771 6.628 -57.596 1.00 92.12 215 GLY A O 1
ATOM 1672 N N . PHE A 1 216 ? 45.757 5.736 -58.091 1.00 93.81 216 PHE A N 1
ATOM 1673 C CA . PHE A 1 216 ? 46.437 6.361 -56.948 1.00 93.81 216 PHE A CA 1
ATOM 1674 C C . PHE A 1 216 ? 46.515 7.892 -57.073 1.00 93.81 216 PHE A C 1
ATOM 1676 O O . PHE A 1 216 ? 46.319 8.604 -56.084 1.00 93.81 216 PHE A O 1
ATOM 1683 N N . VAL A 1 217 ? 46.713 8.420 -58.286 1.00 94.00 217 VAL A N 1
ATOM 1684 C CA . VAL A 1 217 ? 46.639 9.868 -58.559 1.00 94.00 217 VAL A CA 1
ATOM 1685 C C . VAL A 1 217 ? 45.233 10.410 -58.271 1.00 94.00 217 VAL A C 1
ATOM 1687 O O . VAL A 1 217 ? 45.097 11.467 -57.645 1.00 94.00 217 VAL A O 1
ATOM 1690 N N . ALA A 1 218 ? 44.184 9.672 -58.642 1.00 95.00 218 ALA A N 1
ATOM 1691 C CA . ALA A 1 218 ? 42.808 10.023 -58.298 1.00 95.00 218 ALA A CA 1
ATOM 1692 C C . ALA A 1 218 ? 42.594 10.051 -56.771 1.00 95.00 218 ALA A C 1
ATOM 1694 O O . ALA A 1 218 ? 42.059 11.028 -56.240 1.00 95.00 218 ALA A O 1
ATOM 1695 N N . MET A 1 219 ? 43.076 9.033 -56.040 1.00 96.31 219 MET A N 1
ATOM 1696 C CA . MET A 1 219 ? 43.024 9.008 -54.568 1.00 96.31 219 MET A CA 1
ATOM 1697 C C . MET A 1 219 ? 43.737 10.210 -53.938 1.00 96.31 219 MET A C 1
ATOM 1699 O O . MET A 1 219 ? 43.247 10.763 -52.953 1.00 96.31 219 MET A O 1
ATOM 1703 N N . SER A 1 220 ? 44.863 10.652 -54.507 1.00 97.31 220 SER A N 1
ATOM 1704 C CA . SER A 1 220 ? 45.592 11.840 -54.043 1.00 97.31 220 SER A CA 1
ATOM 1705 C C . SER A 1 220 ? 44.715 13.086 -54.094 1.00 97.31 220 SER A C 1
ATOM 1707 O O . SER A 1 220 ? 44.509 13.749 -53.076 1.00 97.31 220 SER A O 1
ATOM 1709 N N . LYS A 1 221 ? 44.095 13.357 -55.245 1.00 97.75 221 LYS A N 1
ATOM 1710 C CA . LYS A 1 221 ? 43.185 14.500 -55.412 1.00 97.75 221 LYS A CA 1
ATOM 1711 C C . LYS A 1 221 ? 41.971 14.421 -54.475 1.00 97.75 221 LYS A C 1
ATOM 1713 O O . LYS A 1 221 ? 41.619 15.415 -53.841 1.00 97.75 221 LYS A O 1
ATOM 1718 N N . ILE A 1 222 ? 41.367 13.238 -54.340 1.00 98.38 222 ILE A N 1
ATOM 1719 C CA . ILE A 1 222 ? 40.217 12.991 -53.454 1.00 98.38 222 ILE A CA 1
ATOM 1720 C C . ILE A 1 222 ? 40.589 13.225 -51.980 1.00 98.38 222 ILE A C 1
ATOM 1722 O O . ILE A 1 222 ? 39.870 13.916 -51.260 1.00 98.38 222 ILE A O 1
ATOM 1726 N N . SER A 1 223 ? 41.717 12.676 -51.524 1.00 98.06 223 SER A N 1
ATOM 1727 C CA . SER A 1 223 ? 42.182 12.792 -50.135 1.00 98.06 223 SER A CA 1
ATOM 1728 C C . SER A 1 223 ? 42.437 14.243 -49.718 1.00 98.06 223 SER A C 1
ATOM 1730 O O . SER A 1 223 ? 41.966 14.668 -48.663 1.00 98.06 223 SER A O 1
ATOM 1732 N N . LYS A 1 224 ? 43.075 15.038 -50.586 1.00 98.12 224 LYS A N 1
ATOM 1733 C CA . LYS A 1 224 ? 43.306 16.475 -50.369 1.00 98.12 224 LYS A CA 1
ATOM 1734 C C . LYS A 1 224 ? 41.993 17.251 -50.275 1.00 98.12 224 LYS A C 1
ATOM 1736 O O . LYS A 1 224 ? 41.815 18.019 -49.335 1.00 98.12 224 LYS A O 1
ATOM 1741 N N . MET A 1 225 ? 41.034 16.965 -51.161 1.00 97.44 225 MET A N 1
ATOM 1742 C CA . MET A 1 225 ? 39.686 17.545 -51.100 1.00 97.44 225 MET A CA 1
ATOM 1743 C C . MET A 1 225 ? 38.972 17.217 -49.780 1.00 97.44 225 MET A C 1
ATOM 1745 O O . MET A 1 225 ? 38.340 18.086 -49.186 1.00 97.44 225 MET A O 1
ATOM 1749 N N . ILE A 1 226 ? 39.072 15.978 -49.290 1.00 98.19 226 ILE A N 1
ATOM 1750 C CA . ILE A 1 226 ? 38.492 15.592 -47.994 1.00 98.19 226 ILE A CA 1
ATOM 1751 C C . ILE A 1 226 ? 39.162 16.376 -46.853 1.00 98.19 226 ILE A C 1
ATOM 1753 O O . ILE A 1 226 ? 38.465 16.884 -45.969 1.00 98.19 226 ILE A O 1
ATOM 1757 N N . ARG A 1 227 ? 40.496 16.515 -46.876 1.00 97.44 227 ARG A N 1
ATOM 1758 C CA . ARG A 1 227 ? 41.239 17.226 -45.825 1.00 97.44 227 ARG A CA 1
ATOM 1759 C C . ARG A 1 227 ? 40.942 18.722 -45.794 1.00 97.44 227 ARG A C 1
ATOM 1761 O O . ARG A 1 227 ? 40.810 19.278 -44.704 1.00 97.44 227 ARG A O 1
ATOM 1768 N N . GLU A 1 228 ? 40.801 19.364 -46.953 1.00 96.62 228 GLU A N 1
ATOM 1769 C CA . GLU A 1 228 ? 40.416 20.782 -47.068 1.00 96.62 228 GLU A CA 1
ATOM 1770 C C . GLU A 1 228 ? 39.101 21.088 -46.340 1.00 96.62 228 GLU A C 1
ATOM 1772 O O . GLU A 1 228 ? 38.908 22.187 -45.821 1.00 96.62 228 GLU A O 1
ATOM 1777 N N . GLU A 1 229 ? 38.229 20.087 -46.222 1.00 96.12 229 GLU A N 1
ATOM 1778 C CA . GLU A 1 229 ? 36.942 20.191 -45.541 1.00 96.12 229 GLU A CA 1
ATOM 1779 C C . GLU A 1 229 ? 37.014 19.899 -44.033 1.00 96.12 229 GLU A C 1
ATOM 1781 O O . GLU A 1 229 ? 35.987 19.844 -43.352 1.00 96.12 229 GLU A O 1
ATOM 1786 N N . GLY A 1 230 ? 38.227 19.738 -43.492 1.00 95.88 230 GLY A N 1
ATOM 1787 C CA . GLY A 1 230 ? 38.485 19.460 -42.079 1.00 95.88 230 GLY A CA 1
ATOM 1788 C C . GLY A 1 230 ? 38.147 18.028 -41.657 1.00 95.88 230 GLY A C 1
ATOM 1789 O O . GLY A 1 230 ? 38.018 17.757 -40.462 1.00 95.88 230 GLY A O 1
ATOM 1790 N N . ILE A 1 231 ? 37.986 17.117 -42.619 1.00 98.06 231 ILE A N 1
ATOM 1791 C CA . ILE A 1 231 ? 37.656 15.707 -42.400 1.00 98.06 231 ILE A CA 1
ATOM 1792 C C . ILE A 1 231 ? 38.939 14.883 -42.529 1.00 98.06 231 ILE A C 1
ATOM 1794 O O . ILE A 1 231 ? 39.752 15.147 -43.409 1.00 98.06 231 ILE A O 1
ATOM 1798 N N . LYS A 1 232 ? 39.132 13.869 -41.676 1.00 97.50 232 LYS A N 1
ATOM 1799 C CA . LYS A 1 232 ? 40.294 12.974 -41.786 1.00 97.50 232 LYS A CA 1
ATOM 1800 C C . LYS A 1 232 ? 40.113 11.999 -42.960 1.00 97.50 232 LYS A C 1
ATOM 1802 O O . LYS A 1 232 ? 39.171 11.201 -42.912 1.00 97.50 232 LYS A O 1
ATOM 1807 N N . PRO A 1 233 ? 40.971 12.009 -43.992 1.00 97.94 233 PRO A N 1
ATOM 1808 C CA . PRO A 1 233 ? 40.901 11.027 -45.063 1.00 97.94 233 PRO A CA 1
ATOM 1809 C C . PRO A 1 233 ? 41.461 9.680 -44.591 1.00 97.94 233 PRO A C 1
ATOM 1811 O O . PRO A 1 233 ? 42.449 9.611 -43.859 1.00 97.94 233 PRO A O 1
ATOM 1814 N N . ALA A 1 234 ? 40.836 8.596 -45.020 1.00 97.62 234 ALA A N 1
ATOM 1815 C CA . ALA A 1 234 ? 41.292 7.230 -44.819 1.00 97.62 234 ALA A CA 1
ATOM 1816 C C . ALA A 1 234 ? 41.246 6.480 -46.153 1.00 97.62 234 ALA A C 1
ATOM 1818 O O . ALA A 1 234 ? 40.492 6.859 -47.043 1.00 97.62 234 ALA A O 1
ATOM 1819 N N . VAL A 1 235 ? 42.015 5.407 -46.292 1.00 96.31 235 VAL A N 1
ATOM 1820 C CA . VAL A 1 235 ? 41.937 4.481 -47.437 1.00 96.31 235 VAL A CA 1
ATOM 1821 C C . VAL A 1 235 ? 41.594 3.084 -46.929 1.00 96.31 235 VAL A C 1
ATOM 1823 O O . VAL A 1 235 ? 41.989 2.748 -45.817 1.00 96.31 235 VAL A O 1
ATOM 1826 N N . SER A 1 236 ? 40.860 2.275 -47.695 1.00 94.94 236 SER A N 1
ATOM 1827 C CA . SER A 1 236 ? 40.566 0.877 -47.336 1.00 94.94 236 SER A CA 1
ATOM 1828 C C . SER A 1 236 ? 41.101 -0.067 -48.401 1.00 94.94 236 SER A C 1
ATOM 1830 O O . SER A 1 236 ? 40.661 -0.015 -49.543 1.00 94.94 236 SER A O 1
ATOM 1832 N N . VAL A 1 237 ? 42.023 -0.943 -48.019 1.00 93.19 237 VAL A N 1
ATOM 1833 C CA . VAL A 1 237 ? 42.767 -1.824 -48.924 1.00 93.19 237 VAL A CA 1
ATOM 1834 C C . VAL A 1 237 ? 42.598 -3.287 -48.508 1.00 93.19 237 VAL A C 1
ATOM 1836 O O . VAL A 1 237 ? 42.204 -3.590 -47.377 1.00 93.19 237 VAL A O 1
ATOM 1839 N N . SER A 1 238 ? 42.896 -4.212 -49.417 1.00 89.31 238 SER A N 1
ATOM 1840 C CA . SER A 1 238 ? 42.934 -5.651 -49.127 1.00 89.31 238 SER A CA 1
ATOM 1841 C C . SER A 1 238 ? 44.373 -6.169 -49.114 1.00 89.31 238 SER A C 1
ATOM 1843 O O . SER A 1 238 ? 45.208 -5.713 -49.894 1.00 89.31 238 SER A O 1
ATOM 1845 N N . ALA A 1 239 ? 44.657 -7.132 -48.235 1.00 84.81 239 ALA A N 1
ATOM 1846 C CA . ALA A 1 239 ? 45.968 -7.765 -48.092 1.00 84.81 239 ALA A CA 1
ATOM 1847 C C . ALA A 1 239 ? 45.871 -9.269 -48.416 1.00 84.81 239 ALA A C 1
ATOM 1849 O O . ALA A 1 239 ? 45.731 -10.071 -47.495 1.00 84.81 239 ALA A O 1
ATOM 1850 N N . PRO A 1 240 ? 45.842 -9.662 -49.703 1.00 77.62 240 PRO A N 1
ATOM 1851 C CA . PRO A 1 240 ? 45.646 -11.060 -50.077 1.00 77.62 240 PRO A CA 1
ATOM 1852 C C . PRO A 1 240 ? 46.888 -11.945 -49.863 1.00 77.62 240 PRO A C 1
ATOM 1854 O O . PRO A 1 240 ? 46.730 -13.160 -49.738 1.00 77.62 240 PRO A O 1
ATOM 1857 N N . THR A 1 241 ? 48.112 -11.397 -49.809 1.00 81.44 241 THR A N 1
ATOM 1858 C CA . THR A 1 241 ? 49.313 -12.191 -49.478 1.00 81.44 241 THR A CA 1
ATOM 1859 C C . THR A 1 241 ? 49.468 -12.443 -47.980 1.00 81.44 241 THR A C 1
ATOM 1861 O O . THR A 1 241 ? 49.105 -11.617 -47.154 1.00 81.44 241 THR A O 1
ATOM 1864 N N . ALA A 1 242 ? 50.078 -13.566 -47.594 1.00 79.44 242 ALA A N 1
ATOM 1865 C CA . ALA A 1 242 ? 50.270 -13.935 -46.185 1.00 79.44 242 ALA A CA 1
ATOM 1866 C C . ALA A 1 242 ? 51.446 -13.217 -45.477 1.00 79.44 242 ALA A C 1
ATOM 1868 O O . ALA A 1 242 ? 51.662 -13.431 -44.286 1.00 79.44 242 ALA A O 1
ATOM 1869 N N . ASP A 1 243 ? 52.218 -12.383 -46.181 1.00 85.25 243 ASP A N 1
ATOM 1870 C CA . ASP A 1 243 ? 53.474 -11.772 -45.706 1.00 85.25 243 ASP A CA 1
ATOM 1871 C C . ASP A 1 243 ? 53.461 -10.229 -45.665 1.00 85.25 243 ASP A C 1
ATOM 1873 O O . ASP A 1 243 ? 54.483 -9.612 -45.370 1.00 85.25 243 ASP A O 1
ATOM 1877 N N . ALA A 1 244 ? 52.309 -9.601 -45.925 1.00 89.69 244 ALA A N 1
ATOM 1878 C CA . ALA A 1 244 ? 52.125 -8.148 -46.003 1.00 89.69 244 ALA A CA 1
ATOM 1879 C C . ALA A 1 244 ? 52.897 -7.439 -47.141 1.00 89.69 244 ALA A C 1
ATOM 1881 O O . ALA A 1 244 ? 52.945 -6.203 -47.154 1.00 89.69 244 ALA A O 1
ATOM 1882 N N . SER A 1 245 ? 53.443 -8.175 -48.123 1.00 90.44 245 SER A N 1
ATOM 1883 C CA . SER A 1 245 ? 54.124 -7.591 -49.291 1.00 90.44 245 SER A CA 1
ATOM 1884 C C . SER A 1 245 ? 53.231 -6.621 -50.067 1.00 90.44 245 SER A C 1
ATOM 1886 O O . SER A 1 245 ? 53.687 -5.556 -50.487 1.00 90.44 245 SER A O 1
ATOM 1888 N N . ASP A 1 246 ? 51.947 -6.957 -50.209 1.00 88.38 246 ASP A N 1
ATOM 1889 C CA . ASP A 1 246 ? 50.975 -6.133 -50.930 1.00 88.38 246 ASP A CA 1
ATOM 1890 C C . ASP A 1 246 ? 50.737 -4.806 -50.220 1.00 88.38 246 ASP A C 1
ATOM 1892 O O . ASP A 1 246 ? 50.708 -3.755 -50.854 1.00 88.38 246 ASP A O 1
ATOM 1896 N N . ILE A 1 247 ? 50.636 -4.825 -48.889 1.00 92.38 247 ILE A N 1
ATOM 1897 C CA . ILE A 1 247 ? 50.459 -3.604 -48.102 1.00 92.38 247 ILE A CA 1
ATOM 1898 C C . ILE A 1 247 ? 51.693 -2.718 -48.192 1.00 92.38 247 ILE A C 1
ATOM 1900 O O . ILE A 1 247 ? 51.556 -1.513 -48.391 1.00 92.38 247 ILE A O 1
ATOM 1904 N N . GLN A 1 248 ? 52.894 -3.293 -48.109 1.00 94.12 248 GLN A N 1
ATOM 1905 C CA . GLN A 1 248 ? 54.124 -2.534 -48.318 1.00 94.12 248 GLN A CA 1
ATOM 1906 C C . GLN A 1 248 ? 54.149 -1.873 -49.704 1.00 94.12 248 GLN A C 1
ATOM 1908 O O . GLN A 1 248 ? 54.514 -0.701 -49.820 1.00 94.12 248 GLN A O 1
ATOM 1913 N N . TRP A 1 249 ? 53.758 -2.607 -50.746 1.00 93.06 249 TRP A N 1
ATOM 1914 C CA . TRP A 1 249 ? 53.706 -2.087 -52.108 1.00 93.06 249 TRP A CA 1
ATOM 1915 C C . TRP A 1 249 ? 52.667 -0.967 -52.258 1.00 93.06 249 TRP A C 1
ATOM 1917 O O . TRP A 1 249 ? 52.989 0.097 -52.788 1.00 93.06 249 TRP A O 1
ATOM 1927 N N . ILE A 1 250 ? 51.456 -1.157 -51.720 1.00 93.06 250 ILE A N 1
ATOM 1928 C CA . ILE A 1 250 ? 50.387 -0.150 -51.743 1.00 93.06 250 ILE A CA 1
ATOM 1929 C C . ILE A 1 250 ? 50.820 1.117 -50.999 1.00 93.06 250 ILE A C 1
ATOM 1931 O O . ILE A 1 250 ? 50.633 2.214 -51.517 1.00 93.06 250 ILE A O 1
ATOM 1935 N N . ILE A 1 251 ? 51.442 0.994 -49.822 1.00 94.31 251 ILE A N 1
ATOM 1936 C CA . ILE A 1 251 ? 51.972 2.144 -49.073 1.00 94.31 251 ILE A CA 1
ATOM 1937 C C . ILE A 1 251 ? 52.971 2.934 -49.922 1.00 94.31 251 ILE A C 1
ATOM 1939 O O . ILE A 1 251 ? 52.897 4.162 -49.951 1.00 94.31 251 ILE A O 1
ATOM 1943 N N . GLY A 1 252 ? 53.867 2.239 -50.632 1.00 94.06 252 GLY A N 1
ATOM 1944 C CA . GLY A 1 252 ? 54.803 2.867 -51.564 1.00 94.06 252 GLY A CA 1
ATOM 1945 C C . GLY A 1 252 ? 54.078 3.679 -52.636 1.00 94.06 252 GLY A C 1
ATOM 1946 O O . GLY A 1 252 ? 54.350 4.864 -52.790 1.00 94.06 252 GLY A O 1
ATOM 1947 N N . LYS A 1 253 ? 53.080 3.084 -53.302 1.00 94.00 253 LYS A N 1
ATOM 1948 C CA . LYS A 1 253 ? 52.292 3.763 -54.346 1.00 94.00 253 LYS A CA 1
ATOM 1949 C C . LYS A 1 253 ? 51.483 4.949 -53.821 1.00 94.00 253 LYS A C 1
ATOM 1951 O O . LYS A 1 253 ? 51.435 5.988 -54.476 1.00 94.00 253 LYS A O 1
ATOM 1956 N N . LEU A 1 254 ? 50.886 4.825 -52.635 1.00 94.69 254 LEU A N 1
ATOM 1957 C CA . LEU A 1 254 ? 50.193 5.929 -51.967 1.00 94.69 254 LEU A CA 1
ATOM 1958 C C . LEU A 1 254 ? 51.155 7.083 -51.646 1.00 94.69 254 LEU A C 1
ATOM 1960 O O . LEU A 1 254 ? 50.778 8.245 -51.784 1.00 94.69 254 LEU A O 1
ATOM 1964 N N . GLY A 1 255 ? 52.385 6.768 -51.226 1.00 94.25 255 GLY A N 1
ATOM 1965 C CA . GLY A 1 255 ? 53.438 7.752 -50.976 1.00 94.25 255 GLY A CA 1
ATOM 1966 C C . GLY A 1 255 ? 53.913 8.443 -52.255 1.00 94.25 255 GLY A C 1
ATOM 1967 O O . GLY A 1 255 ? 53.950 9.669 -52.301 1.00 94.25 255 GLY A O 1
ATOM 1968 N N . ASP A 1 256 ? 54.201 7.671 -53.305 1.00 94.56 256 ASP A N 1
ATOM 1969 C CA . ASP A 1 256 ? 54.645 8.184 -54.607 1.00 94.56 256 ASP A CA 1
ATOM 1970 C C . ASP A 1 256 ? 53.605 9.125 -55.239 1.00 94.56 256 ASP A C 1
ATOM 1972 O O . ASP A 1 256 ? 53.960 10.141 -55.836 1.00 94.56 256 ASP A O 1
ATOM 1976 N N . ALA A 1 257 ? 52.313 8.808 -55.092 1.00 94.88 257 ALA A N 1
ATOM 1977 C CA . ALA A 1 257 ? 51.207 9.631 -55.584 1.00 94.88 257 ALA A CA 1
ATOM 1978 C C . ALA A 1 257 ? 50.834 10.800 -54.646 1.00 94.88 257 ALA A C 1
ATOM 1980 O O . ALA A 1 257 ? 49.913 11.562 -54.956 1.00 94.88 257 ALA A O 1
ATOM 1981 N N . ASP A 1 258 ? 51.523 10.965 -53.511 1.00 95.56 258 ASP A N 1
ATOM 1982 C CA . ASP A 1 258 ? 51.259 12.010 -52.512 1.00 95.56 258 ASP A CA 1
ATOM 1983 C C . ASP A 1 258 ? 49.805 11.982 -51.990 1.00 95.56 258 ASP A C 1
ATOM 1985 O O . ASP A 1 258 ? 49.106 13.000 -51.962 1.00 95.56 258 ASP A O 1
ATOM 1989 N N . VAL A 1 259 ? 49.308 10.785 -51.643 1.00 96.62 259 VAL A N 1
ATOM 1990 C CA . VAL A 1 259 ? 47.967 10.596 -51.066 1.00 96.62 259 VAL A CA 1
ATOM 1991 C C . VAL A 1 259 ? 47.956 11.010 -49.597 1.00 96.62 259 VAL A C 1
ATOM 1993 O O . VAL A 1 259 ? 48.712 10.499 -48.769 1.00 96.62 259 VAL A O 1
ATOM 1996 N N . ASP A 1 260 ? 47.037 11.901 -49.241 1.00 96.00 260 ASP A N 1
ATOM 1997 C CA . ASP A 1 260 ? 47.029 12.588 -47.957 1.00 96.00 260 ASP A CA 1
ATOM 1998 C C . ASP A 1 260 ? 46.032 11.977 -46.955 1.00 96.00 260 ASP A C 1
ATOM 2000 O O . ASP A 1 260 ? 45.000 12.557 -46.622 1.00 96.00 260 ASP A O 1
ATOM 2004 N N . TYR A 1 261 ? 46.334 10.782 -46.447 1.00 96.50 261 TYR A N 1
ATOM 2005 C CA . TYR A 1 261 ? 45.473 10.050 -45.506 1.00 96.50 261 TYR A CA 1
ATOM 2006 C C . TYR A 1 261 ? 45.975 10.112 -44.056 1.00 96.50 261 TYR A C 1
ATOM 2008 O O . TYR A 1 261 ? 47.166 10.258 -43.809 1.00 96.50 261 TYR A O 1
ATOM 2016 N N . ASP A 1 262 ? 45.080 9.987 -43.078 1.00 96.56 262 ASP A N 1
ATOM 2017 C CA . ASP A 1 262 ? 45.410 9.781 -41.659 1.00 96.56 262 ASP A CA 1
ATOM 2018 C C . ASP A 1 262 ? 45.418 8.286 -41.298 1.00 96.56 262 ASP A C 1
ATOM 2020 O O . ASP A 1 262 ? 46.238 7.845 -40.488 1.00 96.56 262 ASP A O 1
ATOM 2024 N N . TYR A 1 263 ? 44.524 7.507 -41.920 1.00 96.69 263 TYR A N 1
ATOM 2025 C CA . TYR A 1 263 ? 44.339 6.084 -41.635 1.00 96.69 263 TYR A CA 1
ATOM 2026 C C . TYR A 1 263 ? 44.496 5.222 -42.888 1.00 96.69 263 TYR A C 1
ATOM 2028 O O . TYR A 1 263 ? 43.899 5.510 -43.926 1.00 96.69 263 TYR A O 1
ATOM 2036 N N . ILE A 1 264 ? 45.254 4.135 -42.764 1.00 96.31 264 ILE A N 1
ATOM 2037 C CA . ILE A 1 264 ? 45.246 3.024 -43.715 1.00 96.31 264 ILE A CA 1
ATOM 2038 C C . ILE A 1 264 ? 44.445 1.876 -43.104 1.00 96.31 264 ILE A C 1
ATOM 2040 O O . ILE A 1 264 ? 44.819 1.267 -42.103 1.00 96.31 264 ILE A O 1
ATOM 2044 N N . GLY A 1 265 ? 43.276 1.642 -43.677 1.00 96.19 265 GLY A N 1
ATOM 2045 C CA . GLY A 1 265 ? 42.375 0.567 -43.324 1.00 96.19 265 GLY A CA 1
ATOM 2046 C C . GLY A 1 265 ? 42.724 -0.697 -44.090 1.00 96.19 265 GLY A C 1
ATOM 2047 O O . GLY A 1 265 ? 42.781 -0.661 -45.314 1.00 96.19 265 GLY A O 1
ATOM 2048 N N . VAL A 1 266 ? 42.925 -1.810 -43.390 1.00 95.12 266 VAL A N 1
ATOM 2049 C CA . VAL A 1 266 ? 43.103 -3.125 -44.021 1.00 95.12 266 VAL A CA 1
ATOM 2050 C C . VAL A 1 266 ? 41.904 -4.006 -43.692 1.00 95.12 266 VAL A C 1
ATOM 2052 O O . VAL A 1 266 ? 41.542 -4.151 -42.523 1.00 95.12 266 VAL A O 1
ATOM 2055 N N . ASN A 1 267 ? 41.267 -4.590 -44.704 1.00 92.75 267 ASN A N 1
ATOM 2056 C CA . ASN A 1 267 ? 40.168 -5.533 -44.486 1.00 92.75 267 ASN A CA 1
ATOM 2057 C C . ASN A 1 267 ? 40.709 -6.908 -44.075 1.00 92.75 267 ASN A C 1
ATOM 2059 O O . ASN A 1 267 ? 41.664 -7.417 -44.664 1.00 92.75 267 ASN A O 1
ATOM 2063 N N . ILE A 1 268 ? 40.096 -7.505 -43.049 1.00 90.94 268 ILE A N 1
ATOM 2064 C CA . ILE A 1 268 ? 40.536 -8.766 -42.446 1.00 90.94 268 ILE A CA 1
ATOM 2065 C C . ILE A 1 268 ? 39.410 -9.796 -42.514 1.00 90.94 268 ILE A C 1
ATOM 2067 O O . ILE A 1 268 ? 38.270 -9.520 -42.137 1.00 90.94 268 ILE A O 1
ATOM 2071 N N . TYR A 1 269 ? 39.769 -11.003 -42.942 1.00 89.12 269 TYR A N 1
ATOM 2072 C CA . TYR A 1 269 ? 38.883 -12.146 -43.107 1.00 89.12 269 TYR A CA 1
ATOM 2073 C C . TYR A 1 269 ? 39.274 -13.228 -42.091 1.00 89.12 269 TYR A C 1
ATOM 2075 O O . TYR A 1 269 ? 40.345 -13.812 -42.240 1.00 89.12 269 TYR A O 1
ATOM 2083 N N . PRO A 1 270 ? 38.492 -13.472 -41.021 1.00 85.75 270 PRO A N 1
ATOM 2084 C CA . PRO A 1 270 ? 38.923 -14.349 -39.921 1.00 85.75 270 PRO A CA 1
ATOM 2085 C C . PRO A 1 270 ? 39.112 -15.831 -40.264 1.00 85.75 270 PRO A C 1
ATOM 2087 O O . PRO A 1 270 ? 39.729 -16.559 -39.491 1.00 85.75 270 PRO A O 1
ATOM 2090 N N . ASP A 1 271 ? 38.588 -16.285 -41.400 1.00 81.31 271 ASP A N 1
ATOM 2091 C CA . ASP A 1 271 ? 38.851 -17.613 -41.966 1.00 81.31 271 ASP A CA 1
ATOM 2092 C C . ASP A 1 271 ? 40.252 -17.726 -42.596 1.00 81.31 271 ASP A C 1
ATOM 2094 O O . ASP A 1 271 ? 40.797 -18.824 -42.702 1.00 81.31 271 ASP A O 1
ATOM 2098 N N . THR A 1 272 ? 40.845 -16.590 -42.964 1.00 82.19 272 THR A N 1
ATOM 2099 C CA . THR A 1 272 ? 42.117 -16.491 -43.690 1.00 82.19 272 THR A CA 1
ATOM 2100 C C . THR A 1 272 ? 43.225 -15.863 -42.836 1.00 82.19 272 THR A C 1
ATOM 2102 O O . THR A 1 272 ? 44.395 -16.222 -42.960 1.00 82.19 272 THR A O 1
ATOM 2105 N N . HIS A 1 273 ? 42.878 -14.935 -41.941 1.00 86.94 273 HIS A N 1
ATOM 2106 C CA . HIS A 1 273 ? 43.808 -14.064 -41.221 1.00 86.94 273 HIS A CA 1
ATOM 2107 C C . HIS A 1 273 ? 43.684 -14.204 -39.694 1.00 86.94 273 HIS A C 1
ATOM 2109 O O . HIS A 1 273 ? 42.593 -14.120 -39.123 1.00 86.94 273 HIS A O 1
ATOM 2115 N N . ASN A 1 274 ? 44.825 -14.328 -39.009 1.00 88.44 274 ASN A N 1
ATOM 2116 C CA . ASN A 1 274 ? 44.922 -14.377 -37.544 1.00 88.44 274 ASN A CA 1
ATOM 2117 C C . ASN A 1 274 ? 45.506 -13.076 -36.953 1.00 88.44 274 ASN A C 1
ATOM 2119 O O . ASN A 1 274 ? 45.882 -12.153 -37.677 1.00 88.44 274 ASN A O 1
ATOM 2123 N N . ASP A 1 275 ? 45.560 -12.977 -35.625 1.00 90.50 275 ASP A N 1
ATOM 2124 C CA . ASP A 1 275 ? 46.050 -11.788 -34.920 1.00 90.50 275 ASP A CA 1
ATOM 2125 C C . ASP A 1 275 ? 47.555 -11.544 -35.121 1.00 90.50 275 ASP A C 1
ATOM 2127 O O . ASP A 1 275 ? 47.990 -10.393 -35.143 1.00 90.50 275 ASP A O 1
ATOM 2131 N N . ASP A 1 276 ? 48.351 -12.595 -35.325 1.00 93.19 276 ASP A N 1
ATOM 2132 C CA . ASP A 1 276 ? 49.772 -12.460 -35.658 1.00 93.19 276 ASP A CA 1
ATOM 2133 C C . ASP A 1 276 ? 49.976 -11.802 -37.023 1.00 93.19 276 ASP A C 1
ATOM 2135 O O . ASP A 1 276 ? 50.811 -10.908 -37.158 1.00 93.19 276 ASP A O 1
ATOM 2139 N N . TYR A 1 277 ? 49.161 -12.157 -38.016 1.00 94.25 277 TYR A N 1
ATOM 2140 C CA . TYR A 1 277 ? 49.183 -11.493 -39.314 1.00 94.25 277 TYR A CA 1
ATOM 2141 C C . TYR A 1 277 ? 48.762 -10.019 -39.209 1.00 94.25 277 TYR A C 1
ATOM 2143 O O . TYR A 1 277 ? 49.398 -9.150 -39.802 1.00 94.25 277 TYR A O 1
ATOM 2151 N N . VAL A 1 278 ? 47.768 -9.699 -38.371 1.00 95.06 278 VAL A N 1
ATOM 2152 C CA . VAL A 1 278 ? 47.398 -8.301 -38.081 1.00 95.06 278 VAL A CA 1
ATOM 2153 C C . VAL A 1 278 ? 48.565 -7.524 -37.456 1.00 95.06 278 VAL A C 1
ATOM 2155 O O . VAL A 1 278 ? 48.794 -6.374 -37.835 1.00 95.06 278 VAL A O 1
ATOM 2158 N N . LYS A 1 279 ? 49.352 -8.135 -36.555 1.00 95.06 279 LYS A N 1
ATOM 2159 C CA . LYS A 1 279 ? 50.579 -7.511 -36.015 1.00 95.06 279 LYS A CA 1
ATOM 2160 C C . LYS A 1 279 ? 51.610 -7.268 -37.116 1.00 95.06 279 LYS A C 1
ATOM 2162 O O . LYS A 1 279 ? 52.211 -6.197 -37.133 1.00 95.06 279 LYS A O 1
ATOM 2167 N N . THR A 1 280 ? 51.800 -8.221 -38.032 1.00 95.44 280 THR A N 1
ATOM 2168 C CA . THR A 1 280 ? 52.697 -8.063 -39.190 1.00 95.44 280 THR A CA 1
ATOM 2169 C C . THR A 1 280 ? 52.279 -6.871 -40.044 1.00 95.44 280 THR A C 1
ATOM 2171 O O . THR A 1 280 ? 53.096 -5.990 -40.293 1.00 95.44 280 THR A O 1
ATOM 2174 N N . LEU A 1 281 ? 50.996 -6.779 -40.408 1.00 95.62 281 LEU A N 1
ATOM 2175 C CA . LEU A 1 281 ? 50.453 -5.657 -41.177 1.00 95.62 281 LEU A CA 1
ATOM 2176 C C . LEU A 1 281 ? 50.684 -4.313 -40.475 1.00 95.62 281 LEU A C 1
ATOM 2178 O O . LEU A 1 281 ? 51.150 -3.359 -41.099 1.00 95.62 281 LEU A O 1
ATOM 2182 N N . LYS A 1 282 ? 50.411 -4.251 -39.168 1.00 95.75 282 LYS A N 1
ATOM 2183 C CA . LYS A 1 282 ? 50.607 -3.044 -38.359 1.00 95.75 282 LYS A CA 1
ATOM 2184 C C . LYS A 1 282 ? 52.072 -2.621 -38.333 1.00 95.75 282 LYS A C 1
ATOM 2186 O O . LYS A 1 282 ? 52.371 -1.464 -38.616 1.00 95.75 282 LYS A O 1
ATOM 2191 N N . ASN A 1 283 ? 52.983 -3.555 -38.066 1.00 95.50 283 ASN A N 1
ATOM 2192 C CA . ASN A 1 283 ? 54.418 -3.279 -38.050 1.00 95.50 283 ASN A CA 1
ATOM 2193 C C . ASN A 1 283 ? 54.910 -2.785 -39.423 1.00 95.50 283 ASN A C 1
ATOM 2195 O O . ASN A 1 283 ? 55.700 -1.845 -39.485 1.00 95.50 283 ASN A O 1
ATOM 2199 N N . THR A 1 284 ? 54.405 -3.359 -40.523 1.00 95.62 284 THR A N 1
ATOM 2200 C CA . THR A 1 284 ? 54.710 -2.896 -41.886 1.00 95.62 284 THR A CA 1
ATOM 2201 C C . THR A 1 284 ? 54.234 -1.460 -42.112 1.00 95.62 284 THR A C 1
ATOM 2203 O O . THR A 1 284 ? 54.982 -0.650 -42.660 1.00 95.62 284 THR A O 1
ATOM 2206 N N . VAL A 1 285 ? 53.028 -1.100 -41.660 1.00 95.56 285 VAL A N 1
ATOM 2207 C CA . VAL A 1 285 ? 52.526 0.285 -41.743 1.00 95.56 285 VAL A CA 1
ATOM 2208 C C . VAL A 1 285 ? 53.391 1.236 -40.917 1.00 95.56 285 VAL A C 1
ATOM 2210 O O . VAL A 1 285 ? 53.776 2.290 -41.412 1.00 95.56 285 VAL A O 1
ATOM 2213 N N . GLU A 1 286 ? 53.745 0.869 -39.687 1.00 95.19 286 GLU A N 1
ATOM 2214 C CA . GLU A 1 286 ? 54.598 1.694 -38.823 1.00 95.19 286 GLU A CA 1
ATOM 2215 C C . GLU A 1 286 ? 55.993 1.932 -39.415 1.00 95.19 286 GLU A C 1
ATOM 2217 O O . GLU A 1 286 ? 56.553 3.018 -39.251 1.00 95.19 286 GLU A O 1
ATOM 2222 N N . GLU A 1 287 ? 56.559 0.930 -40.093 1.00 94.88 287 GLU A N 1
ATOM 2223 C CA . GLU A 1 287 ? 57.870 1.032 -40.735 1.00 94.88 287 GLU A CA 1
ATOM 2224 C C . GLU A 1 287 ? 57.817 1.866 -42.022 1.00 94.88 287 GLU A C 1
ATOM 2226 O O . GLU A 1 287 ? 58.712 2.673 -42.274 1.00 94.88 287 GLU A O 1
ATOM 2231 N N . LYS A 1 288 ? 56.787 1.663 -42.854 1.00 95.12 288 LYS A N 1
ATOM 2232 C CA . LYS A 1 288 ? 56.736 2.210 -44.220 1.00 95.12 288 LYS A CA 1
ATOM 2233 C C . LYS A 1 288 ? 55.922 3.499 -44.354 1.00 95.12 288 LYS A C 1
ATOM 2235 O O . LYS A 1 288 ? 56.142 4.243 -45.303 1.00 95.12 288 LYS A O 1
ATOM 2240 N N . ALA A 1 289 ? 55.022 3.792 -43.417 1.00 92.94 289 ALA A N 1
ATOM 2241 C CA . ALA A 1 289 ? 54.137 4.958 -43.422 1.00 92.94 289 ALA A CA 1
ATOM 2242 C C . ALA A 1 289 ? 54.168 5.683 -42.063 1.00 92.94 289 ALA A C 1
ATOM 2244 O O . ALA A 1 289 ? 53.167 5.768 -41.347 1.00 92.94 289 ALA A O 1
ATOM 2245 N N . ALA A 1 290 ? 55.335 6.219 -41.695 1.00 89.06 290 ALA A N 1
ATOM 2246 C CA . ALA A 1 290 ? 55.535 6.878 -40.406 1.00 89.06 290 ALA A CA 1
ATOM 2247 C C . ALA A 1 290 ? 54.492 7.986 -40.140 1.00 89.06 290 ALA A C 1
ATOM 2249 O O . ALA A 1 290 ? 54.257 8.867 -40.967 1.00 89.06 290 ALA A O 1
ATOM 2250 N N . GLY A 1 291 ? 53.871 7.947 -38.957 1.00 87.44 291 GLY A N 1
ATOM 2251 C CA . GLY A 1 291 ? 52.846 8.910 -38.535 1.00 87.44 291 GLY A CA 1
ATOM 2252 C C . GLY A 1 291 ? 51.433 8.630 -39.058 1.00 87.44 291 GLY A C 1
ATOM 2253 O O . GLY A 1 291 ? 50.501 9.322 -38.651 1.00 87.44 291 GLY A O 1
ATOM 2254 N N . LYS A 1 292 ? 51.245 7.617 -39.913 1.00 93.44 292 LYS A N 1
ATOM 2255 C CA . LYS A 1 292 ? 49.922 7.118 -40.315 1.00 93.44 292 LYS A CA 1
ATOM 2256 C C . LYS A 1 292 ? 49.439 6.054 -39.332 1.00 93.44 292 LYS A C 1
ATOM 2258 O O . LYS A 1 292 ? 50.233 5.481 -38.590 1.00 93.44 292 LYS A O 1
ATOM 2263 N N . GLN A 1 293 ? 48.130 5.827 -39.273 1.00 95.12 293 GLN A N 1
ATOM 2264 C CA . GLN A 1 293 ? 47.531 4.860 -38.350 1.00 95.12 293 GLN A CA 1
ATOM 2265 C C . GLN A 1 293 ? 46.930 3.687 -39.119 1.00 95.12 293 GLN A C 1
ATOM 2267 O O . GLN A 1 293 ? 46.127 3.894 -40.028 1.00 95.12 293 GLN A O 1
ATOM 2272 N N . MET A 1 294 ? 47.281 2.457 -38.747 1.00 96.94 294 MET A N 1
ATOM 2273 C CA . MET A 1 294 ? 46.606 1.277 -39.282 1.00 96.94 294 MET A CA 1
ATOM 2274 C C . MET A 1 294 ? 45.339 1.001 -38.477 1.00 96.94 294 MET A C 1
ATOM 2276 O O . MET A 1 294 ? 45.395 0.903 -37.251 1.00 96.94 294 MET A O 1
ATOM 2280 N N . ILE A 1 295 ? 44.217 0.796 -39.160 1.00 97.56 295 ILE A N 1
ATOM 2281 C CA . ILE A 1 295 ? 43.013 0.204 -38.566 1.00 97.56 295 ILE A CA 1
ATOM 2282 C C . ILE A 1 295 ? 42.597 -1.020 -39.371 1.00 97.56 295 ILE A C 1
ATOM 2284 O O . ILE A 1 295 ? 42.925 -1.146 -40.549 1.00 97.56 295 ILE A O 1
ATOM 2288 N N . ILE A 1 296 ? 41.811 -1.902 -38.765 1.00 97.38 296 ILE A N 1
ATOM 2289 C CA . ILE A 1 296 ? 41.045 -2.871 -39.547 1.00 97.38 296 ILE A CA 1
ATOM 2290 C C . ILE A 1 296 ? 39.795 -2.151 -40.064 1.00 97.38 296 ILE A C 1
ATOM 2292 O O . ILE A 1 296 ? 38.915 -1.811 -39.274 1.00 97.38 296 ILE A O 1
ATOM 2296 N N . SER A 1 297 ? 39.707 -1.867 -41.364 1.00 94.56 297 SER A N 1
ATOM 2297 C CA . SER A 1 297 ? 38.579 -1.096 -41.930 1.00 94.56 297 SER A CA 1
ATOM 2298 C C . SER A 1 297 ? 37.291 -1.899 -42.074 1.00 94.56 297 SER A C 1
ATOM 2300 O O . SER A 1 297 ? 36.221 -1.308 -42.200 1.00 94.56 297 SER A O 1
ATOM 2302 N N . SER A 1 298 ? 37.379 -3.228 -42.043 1.00 93.81 298 SER A N 1
ATOM 2303 C CA . SER A 1 298 ? 36.228 -4.129 -42.054 1.00 93.81 298 SER A CA 1
ATOM 2304 C C . SER A 1 298 ? 36.648 -5.508 -41.555 1.00 93.81 298 SER A C 1
ATOM 2306 O O . SER A 1 298 ? 37.650 -6.058 -42.019 1.00 93.81 298 SER A O 1
ATOM 2308 N N . VAL A 1 299 ? 35.883 -6.069 -40.620 1.00 93.81 299 VAL A N 1
ATOM 2309 C CA . VAL A 1 299 ? 36.015 -7.459 -40.164 1.00 93.81 299 VAL A CA 1
ATOM 2310 C C . VAL A 1 299 ? 34.664 -7.994 -39.706 1.00 93.81 299 VAL A C 1
ATOM 2312 O O . VAL A 1 299 ? 33.865 -7.252 -39.132 1.00 93.81 299 VAL A O 1
ATOM 2315 N N . LYS A 1 300 ? 34.421 -9.284 -39.946 1.00 91.62 300 LYS A N 1
ATOM 2316 C CA . LYS A 1 300 ? 33.230 -10.018 -39.500 1.00 91.62 300 LYS A CA 1
ATOM 2317 C C . LYS A 1 300 ? 33.653 -11.304 -38.819 1.00 91.62 300 LYS A C 1
ATOM 2319 O O . LYS A 1 300 ? 34.271 -12.153 -39.450 1.00 91.62 300 LYS A O 1
ATOM 2324 N N . CYS A 1 301 ? 33.306 -11.456 -37.549 1.00 91.75 301 CYS A N 1
ATOM 2325 C CA . CYS A 1 301 ? 33.622 -12.661 -36.784 1.00 91.75 301 CYS A CA 1
ATOM 2326 C C . CYS A 1 301 ? 32.325 -13.451 -36.540 1.00 91.75 301 CYS A C 1
ATOM 2328 O O . CYS A 1 301 ? 31.498 -12.961 -35.769 1.00 91.75 301 CYS A O 1
ATOM 2330 N N . PRO A 1 302 ? 32.124 -14.638 -37.144 1.00 88.44 302 PRO A N 1
ATOM 2331 C CA . PRO A 1 302 ? 30.930 -15.444 -36.896 1.00 88.44 302 PRO A CA 1
ATOM 2332 C C . PRO A 1 302 ? 30.788 -15.784 -35.413 1.00 88.44 302 PRO A C 1
ATOM 2334 O O . PRO A 1 302 ? 31.759 -16.184 -34.767 1.00 88.44 302 PRO A O 1
ATOM 2337 N N . TRP A 1 303 ? 29.561 -15.721 -34.896 1.00 84.56 303 TRP A N 1
ATOM 2338 C CA . TRP A 1 303 ? 29.173 -16.450 -33.681 1.00 84.56 303 TRP A CA 1
ATOM 2339 C C . TRP A 1 303 ? 28.341 -17.698 -33.997 1.00 84.56 303 TRP A C 1
ATOM 2341 O O . TRP A 1 303 ? 28.068 -18.491 -33.099 1.00 84.56 303 TRP A O 1
ATOM 2351 N N . LYS A 1 304 ? 27.971 -17.887 -35.267 1.00 78.25 304 LYS A N 1
ATOM 2352 C CA . LYS A 1 304 ? 27.347 -19.091 -35.811 1.00 78.25 304 LYS A CA 1
ATOM 2353 C C . LYS A 1 304 ? 27.915 -19.346 -37.205 1.00 78.25 304 LYS A C 1
ATOM 2355 O O . LYS A 1 304 ? 27.823 -18.481 -38.068 1.00 78.25 304 LYS A O 1
ATOM 2360 N N . ASP A 1 305 ? 28.495 -20.518 -37.429 1.00 78.88 305 ASP A N 1
ATOM 2361 C CA . ASP A 1 305 ? 28.979 -20.951 -38.742 1.00 78.88 305 ASP A CA 1
ATOM 2362 C C . ASP A 1 305 ? 28.342 -22.290 -39.139 1.00 78.88 305 ASP A C 1
ATOM 2364 O O . ASP A 1 305 ? 27.614 -22.913 -38.361 1.00 78.88 305 ASP A O 1
ATOM 2368 N N . SER A 1 306 ? 28.577 -22.713 -40.383 1.00 75.25 306 SER A N 1
ATOM 2369 C CA . SER A 1 306 ? 27.994 -23.947 -40.931 1.00 75.25 306 SER A CA 1
ATOM 2370 C C . SER A 1 306 ? 28.533 -25.237 -40.294 1.00 75.25 306 SER A C 1
ATOM 2372 O O . SER A 1 306 ? 27.918 -26.290 -40.447 1.00 75.25 306 SER A O 1
ATOM 2374 N N . GLU A 1 307 ? 29.640 -25.155 -39.548 1.00 78.12 307 GLU A N 1
ATOM 2375 C CA . GLU A 1 307 ? 30.329 -26.293 -38.928 1.00 78.12 307 GLU A CA 1
ATOM 2376 C C . GLU A 1 307 ? 30.136 -26.356 -37.400 1.00 78.12 307 GLU A C 1
ATOM 2378 O O . GLU A 1 307 ? 30.603 -27.294 -36.755 1.00 78.12 307 GLU A O 1
ATOM 2383 N N . GLY A 1 308 ? 29.457 -25.367 -36.807 1.00 71.81 308 GLY A N 1
ATOM 2384 C CA . GLY A 1 308 ? 29.270 -25.227 -35.363 1.00 71.81 308 GLY A CA 1
ATOM 2385 C C . GLY A 1 308 ? 30.542 -24.867 -34.584 1.00 71.81 308 GLY A C 1
ATOM 2386 O O . GLY A 1 308 ? 30.572 -25.063 -33.369 1.00 71.81 308 GLY A O 1
ATOM 2387 N N . LYS A 1 309 ? 31.599 -24.377 -35.248 1.00 76.94 309 LYS A N 1
ATOM 2388 C CA . LYS A 1 309 ? 32.869 -23.984 -34.602 1.00 76.94 309 LYS A CA 1
ATOM 2389 C C . LYS A 1 309 ? 32.788 -22.585 -33.997 1.00 76.94 309 LYS A C 1
ATOM 2391 O O . LYS A 1 309 ? 33.401 -22.317 -32.962 1.00 76.94 309 LYS A O 1
ATOM 2396 N N . ALA A 1 310 ? 32.032 -21.700 -34.631 1.00 84.31 310 ALA A N 1
ATOM 2397 C CA . ALA A 1 310 ? 31.763 -20.370 -34.129 1.00 84.31 310 ALA A CA 1
ATOM 2398 C C . ALA A 1 310 ? 30.787 -20.383 -32.944 1.00 84.31 310 ALA A C 1
ATOM 2400 O O . ALA A 1 310 ? 29.804 -21.119 -32.909 1.00 84.31 310 ALA A O 1
ATOM 2401 N N . SER A 1 311 ? 31.066 -19.516 -31.980 1.00 87.50 311 SER A N 1
ATOM 2402 C CA . SER A 1 311 ? 30.236 -19.222 -30.819 1.00 87.50 311 SER A CA 1
ATOM 2403 C C . SER A 1 311 ? 30.385 -17.747 -30.454 1.00 87.50 311 SER A C 1
ATOM 2405 O O . SER A 1 311 ? 31.301 -17.058 -30.912 1.00 87.50 311 SER A O 1
ATOM 2407 N N . ILE A 1 312 ? 29.546 -17.255 -29.543 1.00 88.50 312 ILE A N 1
ATOM 2408 C CA . ILE A 1 312 ? 29.713 -15.902 -28.991 1.00 88.50 312 ILE A CA 1
ATOM 2409 C C . ILE A 1 312 ? 31.106 -15.753 -28.360 1.00 88.50 312 ILE A C 1
ATOM 2411 O O . ILE A 1 312 ? 31.746 -14.719 -28.517 1.00 88.50 312 ILE A O 1
ATOM 2415 N N . LYS A 1 313 ? 31.622 -16.808 -27.711 1.00 89.19 313 LYS A N 1
ATOM 2416 C CA . LYS A 1 313 ? 32.955 -16.817 -27.086 1.00 89.19 313 LYS A CA 1
ATOM 2417 C C . LYS A 1 313 ? 34.068 -16.624 -28.119 1.00 89.19 313 LYS A C 1
ATOM 2419 O O . LYS A 1 313 ? 34.979 -15.830 -27.886 1.00 89.19 313 LYS A O 1
ATOM 2424 N N . THR A 1 314 ? 33.999 -17.311 -29.263 1.00 89.94 314 THR A N 1
ATOM 2425 C CA . THR A 1 314 ? 35.009 -17.166 -30.325 1.00 89.94 314 THR A CA 1
ATOM 2426 C C . THR A 1 314 ? 34.910 -15.799 -30.993 1.00 89.94 314 THR A C 1
ATOM 2428 O O . THR A 1 314 ? 35.939 -15.154 -31.154 1.00 89.94 314 THR A O 1
ATOM 2431 N N . GLN A 1 315 ? 33.698 -15.299 -31.269 1.00 92.75 315 GLN A N 1
ATOM 2432 C CA . GLN A 1 315 ? 33.492 -13.938 -31.781 1.00 92.75 315 GLN A CA 1
ATOM 2433 C C . GLN A 1 315 ? 34.114 -12.891 -30.843 1.00 92.75 315 GLN A C 1
ATOM 2435 O O . GLN A 1 315 ? 34.895 -12.050 -31.286 1.00 92.75 315 GLN A O 1
ATOM 2440 N N . THR A 1 316 ? 33.811 -12.959 -29.539 1.00 94.19 316 THR A N 1
ATOM 2441 C CA . THR A 1 316 ? 34.378 -12.060 -28.520 1.00 94.19 316 THR A CA 1
ATOM 2442 C C . THR A 1 316 ? 35.899 -12.128 -28.489 1.00 94.19 316 THR A C 1
ATOM 2444 O O . THR A 1 316 ? 36.553 -11.085 -28.488 1.00 94.19 316 THR A O 1
ATOM 2447 N N . LYS A 1 317 ? 36.465 -13.341 -28.485 1.00 93.69 317 LYS A N 1
ATOM 2448 C CA . LYS A 1 317 ? 37.914 -13.537 -28.450 1.00 93.69 317 LYS A CA 1
ATOM 2449 C C . LYS A 1 317 ? 38.589 -12.920 -29.676 1.00 93.69 317 LYS A C 1
ATOM 2451 O O . LYS A 1 317 ? 39.508 -12.131 -29.499 1.00 93.69 317 LYS A O 1
ATOM 2456 N N . SER A 1 318 ? 38.100 -13.202 -30.883 1.00 94.06 318 SER A N 1
ATOM 2457 C CA . SER A 1 318 ? 38.682 -12.667 -32.119 1.00 94.06 318 SER A CA 1
ATOM 2458 C C . SER A 1 318 ? 38.671 -11.139 -32.144 1.00 94.06 318 SER A C 1
ATOM 2460 O O . SER A 1 318 ? 39.685 -10.527 -32.461 1.00 94.06 318 SER A O 1
ATOM 2462 N N . ILE A 1 319 ? 37.561 -10.502 -31.750 1.00 95.88 319 ILE A N 1
ATOM 2463 C CA . ILE A 1 319 ? 37.484 -9.031 -31.689 1.00 95.88 319 ILE A CA 1
ATOM 2464 C C . ILE A 1 319 ? 38.518 -8.476 -30.701 1.00 95.88 319 ILE A C 1
ATOM 2466 O O . ILE A 1 319 ? 39.210 -7.509 -31.017 1.00 95.88 319 ILE A O 1
ATOM 2470 N N . TYR A 1 320 ? 38.644 -9.086 -29.519 1.00 96.50 320 TYR A N 1
ATOM 2471 C CA . TYR A 1 320 ? 39.633 -8.677 -28.523 1.00 96.50 320 TYR A CA 1
ATOM 2472 C C . TYR A 1 320 ? 41.069 -8.823 -29.039 1.00 96.50 320 TYR A C 1
ATOM 2474 O O . TYR A 1 320 ? 41.859 -7.888 -28.913 1.00 96.50 320 TYR A O 1
ATOM 2482 N N . ASP A 1 321 ? 41.396 -9.970 -29.638 1.00 96.12 321 ASP A N 1
ATOM 2483 C CA . ASP A 1 321 ? 42.732 -10.249 -30.163 1.00 96.12 321 ASP A CA 1
ATOM 2484 C C . ASP A 1 321 ? 43.096 -9.266 -31.287 1.00 96.12 321 ASP A C 1
ATOM 2486 O O . ASP A 1 321 ? 44.201 -8.733 -31.302 1.00 96.12 321 ASP A O 1
ATOM 2490 N N . TYR A 1 322 ? 42.158 -8.943 -32.184 1.00 96.69 322 TYR A N 1
ATOM 2491 C CA . TYR A 1 322 ? 42.370 -7.951 -33.242 1.00 96.69 322 TYR A CA 1
ATOM 2492 C C . TYR A 1 322 ? 42.534 -6.524 -32.703 1.00 96.69 322 TYR A C 1
ATOM 2494 O O . TYR A 1 322 ? 43.418 -5.788 -33.151 1.00 96.69 322 TYR A O 1
ATOM 2502 N N . LEU A 1 323 ? 41.738 -6.123 -31.706 1.00 96.75 323 LEU A N 1
ATOM 2503 C CA . LEU A 1 323 ? 41.952 -4.851 -31.009 1.00 96.75 323 LEU A CA 1
ATOM 2504 C C . LEU A 1 323 ? 43.341 -4.808 -30.366 1.00 96.75 323 LEU A C 1
ATOM 2506 O O . LEU A 1 323 ? 44.023 -3.796 -30.453 1.00 96.75 323 LEU A O 1
ATOM 2510 N N . GLN A 1 324 ? 43.790 -5.905 -29.758 1.00 96.62 324 GLN A N 1
ATOM 2511 C CA . GLN A 1 324 ? 45.108 -5.967 -29.135 1.00 96.62 324 GLN A CA 1
ATOM 2512 C C . GLN A 1 324 ? 46.240 -5.948 -30.170 1.00 96.62 324 GLN A C 1
ATOM 2514 O O . GLN A 1 324 ? 47.249 -5.283 -29.959 1.00 96.62 324 GLN A O 1
ATOM 2519 N N . ALA A 1 325 ? 46.076 -6.652 -31.289 1.00 96.44 325 ALA A N 1
ATOM 2520 C CA . ALA A 1 325 ? 47.067 -6.740 -32.355 1.00 96.44 325 ALA A CA 1
ATOM 2521 C C . ALA A 1 325 ? 47.289 -5.405 -33.076 1.00 96.44 325 ALA A C 1
ATOM 2523 O O . ALA A 1 325 ? 48.411 -5.118 -33.491 1.00 96.44 325 ALA A O 1
ATOM 2524 N N . THR A 1 326 ? 46.241 -4.586 -33.206 1.00 96.00 326 THR A N 1
ATOM 2525 C CA . THR A 1 326 ? 46.313 -3.289 -33.897 1.00 96.00 326 THR A CA 1
ATOM 2526 C C . THR A 1 326 ? 46.887 -2.159 -33.043 1.00 96.00 326 THR A C 1
ATOM 2528 O O . THR A 1 326 ? 47.209 -1.119 -33.607 1.00 96.00 326 THR A O 1
ATOM 2531 N N . ILE A 1 327 ? 47.027 -2.320 -31.721 1.00 96.19 327 ILE A N 1
ATOM 2532 C CA . ILE A 1 327 ? 47.318 -1.210 -30.799 1.00 96.19 327 ILE A CA 1
ATOM 2533 C C . ILE A 1 327 ? 48.690 -1.354 -30.142 1.00 96.19 327 ILE A C 1
ATOM 2535 O O . ILE A 1 327 ? 48.991 -2.376 -29.528 1.00 96.19 327 ILE A O 1
ATOM 2539 N N . ASP A 1 328 ? 49.484 -0.286 -30.197 1.00 94.69 328 ASP A N 1
ATOM 2540 C CA . ASP A 1 328 ? 50.672 -0.085 -29.366 1.00 94.69 328 ASP A CA 1
ATOM 2541 C C . ASP A 1 328 ? 51.023 1.412 -29.209 1.00 94.69 328 ASP A C 1
ATO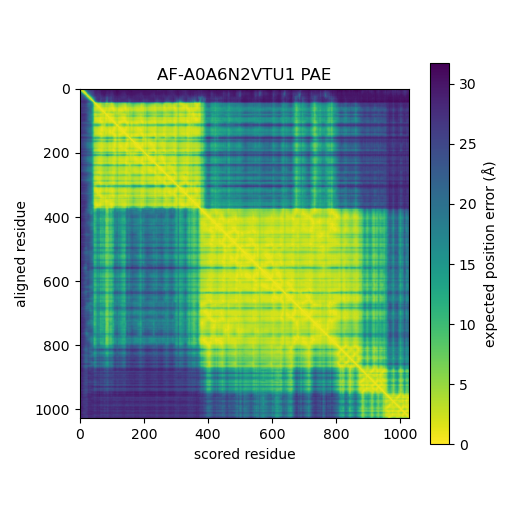M 2543 O O . ASP A 1 328 ? 50.163 2.284 -29.328 1.00 94.69 328 ASP A O 1
ATOM 2547 N N . GLU A 1 329 ? 52.277 1.726 -28.871 1.00 90.50 329 GLU A N 1
ATOM 2548 C CA . GLU A 1 329 ? 52.747 3.100 -28.668 1.00 90.50 329 GLU A CA 1
ATOM 2549 C C . GLU A 1 329 ? 52.828 3.935 -29.960 1.00 90.50 329 GLU A C 1
ATOM 2551 O O . GLU A 1 329 ? 52.749 5.162 -29.886 1.00 90.50 329 GLU A O 1
ATOM 2556 N N . LYS A 1 330 ? 52.989 3.302 -31.130 1.00 93.25 330 LYS A N 1
ATOM 2557 C CA . LYS A 1 330 ? 53.107 3.970 -32.438 1.00 93.25 330 LYS A CA 1
ATOM 2558 C C . LYS A 1 330 ? 51.788 3.973 -33.205 1.00 93.25 330 LYS A C 1
ATOM 2560 O O . LYS A 1 330 ? 51.534 4.903 -33.976 1.00 93.25 330 LYS A O 1
ATOM 2565 N N . ASN A 1 331 ? 50.939 2.975 -32.969 1.00 95.25 331 ASN A N 1
ATOM 2566 C CA . ASN A 1 331 ? 49.633 2.869 -33.595 1.00 95.25 331 ASN A CA 1
ATOM 2567 C C . ASN A 1 331 ? 48.504 2.844 -32.555 1.00 95.25 331 ASN A C 1
ATOM 2569 O O . ASN A 1 331 ? 48.301 1.863 -31.843 1.00 95.25 331 ASN A O 1
ATOM 2573 N N . ALA A 1 332 ? 47.698 3.907 -32.518 1.00 94.44 332 ALA A N 1
ATOM 2574 C CA . ALA A 1 332 ? 46.473 3.982 -31.726 1.00 94.44 332 ALA A CA 1
ATOM 2575 C C . ALA A 1 332 ? 45.422 2.954 -32.173 1.00 94.44 332 ALA A C 1
ATOM 2577 O O . ALA A 1 332 ? 44.533 2.641 -31.380 1.00 94.44 332 ALA A O 1
ATOM 2578 N N . GLY A 1 333 ? 45.529 2.448 -33.408 1.00 95.44 333 GLY A N 1
ATOM 2579 C CA . GLY A 1 333 ? 44.883 1.224 -33.870 1.00 95.44 333 GLY A CA 1
ATOM 2580 C C . GLY A 1 333 ? 43.358 1.212 -33.834 1.00 95.44 333 GLY A C 1
ATOM 2581 O O . GLY A 1 333 ? 42.681 2.250 -33.837 1.00 95.44 333 GLY A O 1
ATOM 2582 N N . GLY A 1 334 ? 42.820 -0.006 -33.780 1.00 97.25 334 GLY A N 1
ATOM 2583 C CA . GLY A 1 334 ? 41.392 -0.273 -33.708 1.00 97.25 334 GLY A CA 1
ATOM 2584 C C . GLY A 1 334 ? 40.823 -0.967 -34.943 1.00 97.25 334 GLY A C 1
ATOM 2585 O O . GLY A 1 334 ? 41.544 -1.397 -35.846 1.00 97.25 334 GLY A O 1
ATOM 2586 N N . LEU A 1 335 ? 39.499 -1.093 -34.963 1.00 97.75 335 LEU A N 1
ATOM 2587 C CA . LEU A 1 335 ? 38.760 -1.769 -36.022 1.00 97.75 335 LEU A CA 1
ATOM 2588 C C . LEU A 1 335 ? 37.376 -1.163 -36.242 1.00 97.75 335 LEU A C 1
ATOM 2590 O O . LEU A 1 335 ? 36.804 -0.553 -35.339 1.00 97.75 335 LEU A O 1
ATOM 2594 N N . ILE A 1 336 ? 36.828 -1.390 -37.432 1.00 97.88 336 ILE A N 1
ATOM 2595 C CA . ILE A 1 336 ? 35.416 -1.206 -37.757 1.00 97.88 336 ILE A CA 1
ATOM 2596 C C . ILE A 1 336 ? 34.809 -2.598 -37.957 1.00 97.88 336 ILE A C 1
ATOM 2598 O O . ILE A 1 336 ? 35.124 -3.297 -38.920 1.00 97.88 336 ILE A O 1
ATOM 2602 N N . TYR A 1 337 ? 33.950 -3.013 -37.026 1.00 97.50 337 TYR A N 1
ATOM 2603 C CA . TYR A 1 337 ? 33.223 -4.276 -37.121 1.00 97.50 337 TYR A CA 1
ATOM 2604 C C . TYR A 1 337 ? 32.090 -4.141 -38.135 1.00 97.50 337 TYR A C 1
ATOM 2606 O O . TYR A 1 337 ? 31.249 -3.251 -38.005 1.00 97.50 337 TYR A O 1
ATOM 2614 N N . ASN A 1 338 ? 32.073 -4.998 -39.147 1.00 94.31 338 ASN A N 1
ATOM 2615 C CA . ASN A 1 338 ? 31.153 -4.884 -40.269 1.00 94.31 338 ASN A CA 1
ATOM 2616 C C . ASN A 1 338 ? 29.791 -5.540 -39.958 1.00 94.31 338 ASN A C 1
ATOM 2618 O O . ASN A 1 338 ? 29.735 -6.490 -39.185 1.00 94.31 338 ASN A O 1
ATOM 2622 N N . ASP A 1 339 ? 28.705 -5.027 -40.545 1.00 91.81 339 ASP A N 1
ATOM 2623 C CA . ASP A 1 339 ? 27.309 -5.485 -40.359 1.00 91.81 339 ASP A CA 1
ATOM 2624 C C . ASP A 1 339 ? 26.852 -5.614 -38.886 1.00 91.81 339 ASP A C 1
ATOM 2626 O O . ASP A 1 339 ? 25.970 -6.406 -38.536 1.00 91.81 339 ASP A O 1
ATOM 2630 N N . ALA A 1 340 ? 27.434 -4.804 -37.999 1.00 94.06 340 ALA A N 1
ATOM 2631 C CA . ALA A 1 340 ? 27.225 -4.889 -36.557 1.00 94.06 340 ALA A CA 1
ATOM 2632 C C . ALA A 1 340 ? 25.750 -4.752 -36.146 1.00 94.06 340 ALA A C 1
ATOM 2634 O O . ALA A 1 340 ? 25.331 -5.334 -35.145 1.00 94.06 340 ALA A O 1
ATOM 2635 N N . ASP A 1 341 ? 24.964 -3.976 -36.895 1.00 93.19 341 ASP A N 1
ATOM 2636 C CA . ASP A 1 341 ? 23.574 -3.686 -36.575 1.00 93.19 341 ASP A CA 1
ATOM 2637 C C . ASP A 1 341 ? 22.582 -4.728 -37.105 1.00 93.19 341 ASP A C 1
ATOM 2639 O O . ASP A 1 341 ? 21.445 -4.725 -36.630 1.00 93.19 341 ASP A O 1
ATOM 2643 N N . PHE A 1 342 ? 22.976 -5.594 -38.053 1.00 93.56 342 PHE A N 1
ATOM 2644 C CA . PHE A 1 342 ? 22.083 -6.467 -38.832 1.00 93.56 342 PHE A CA 1
ATOM 2645 C C . PHE A 1 342 ? 21.401 -7.567 -37.991 1.00 93.56 342 PHE A C 1
ATOM 2647 O O . PHE A 1 342 ? 21.893 -8.683 -37.872 1.00 93.56 342 PHE A O 1
ATOM 2654 N N . VAL A 1 343 ? 20.216 -7.263 -37.451 1.00 90.19 343 VAL A N 1
ATOM 2655 C CA . VAL A 1 343 ? 19.414 -8.125 -36.570 1.00 90.19 343 VAL A CA 1
ATOM 2656 C C . VAL A 1 343 ? 19.135 -9.476 -37.224 1.00 90.19 343 VAL A C 1
ATOM 2658 O O . VAL A 1 343 ? 18.412 -9.568 -38.222 1.00 90.19 343 VAL A O 1
ATOM 2661 N N . GLY A 1 344 ? 19.664 -10.531 -36.604 1.00 82.50 344 GLY A N 1
ATOM 2662 C CA . GLY A 1 344 ? 19.521 -11.915 -37.052 1.00 82.50 344 GLY A CA 1
ATOM 2663 C C . GLY A 1 344 ? 20.619 -12.410 -37.990 1.00 82.50 344 GLY A C 1
ATOM 2664 O O . GLY A 1 344 ? 20.583 -13.582 -38.367 1.00 82.50 344 GLY A O 1
ATOM 2665 N N . ALA A 1 345 ? 21.599 -11.574 -38.348 1.00 90.06 345 ALA A N 1
ATOM 2666 C CA . ALA A 1 345 ? 22.783 -12.048 -39.055 1.00 90.06 345 ALA A CA 1
ATOM 2667 C C . ALA A 1 345 ? 23.697 -12.857 -38.114 1.00 90.06 345 ALA A C 1
ATOM 2669 O O . ALA A 1 345 ? 23.795 -12.599 -36.913 1.00 90.06 345 ALA A O 1
ATOM 2670 N N . TRP A 1 346 ? 24.366 -13.862 -38.677 1.00 87.75 346 TRP A N 1
ATOM 2671 C CA . TRP A 1 346 ? 25.168 -14.867 -37.961 1.00 87.75 346 TRP A CA 1
ATOM 2672 C C . TRP A 1 346 ? 26.494 -14.331 -37.385 1.00 87.75 346 TRP A C 1
ATOM 2674 O O . TRP A 1 346 ? 27.182 -15.023 -36.630 1.00 87.75 346 TRP A O 1
ATOM 2684 N N . ASP A 1 347 ? 26.846 -13.103 -37.749 1.00 91.00 347 ASP A N 1
ATOM 2685 C CA . ASP A 1 347 ? 27.995 -12.309 -37.319 1.00 91.00 347 ASP A CA 1
ATOM 2686 C C . ASP A 1 347 ? 27.578 -11.023 -36.581 1.00 91.00 347 ASP A C 1
ATOM 2688 O O . ASP A 1 347 ? 28.425 -10.340 -36.021 1.00 91.00 347 ASP A O 1
ATOM 2692 N N . SER A 1 348 ? 26.289 -10.683 -36.504 1.00 93.94 348 SER A N 1
ATOM 2693 C CA . SER A 1 348 ? 25.845 -9.426 -35.885 1.00 93.94 348 SER A CA 1
ATOM 2694 C C . SER A 1 348 ? 26.092 -9.369 -34.372 1.00 93.94 348 SER A C 1
ATOM 2696 O O . SER A 1 348 ? 26.224 -10.393 -33.694 1.00 93.94 348 SER A O 1
ATOM 2698 N N . PHE A 1 349 ? 26.076 -8.153 -33.814 1.00 95.31 349 PHE A N 1
ATOM 2699 C CA . PHE A 1 349 ? 25.963 -7.932 -32.372 1.00 95.31 349 PHE A CA 1
ATOM 2700 C C . PHE A 1 349 ? 24.536 -8.059 -31.838 1.00 95.31 349 PHE A C 1
ATOM 2702 O O . PHE A 1 349 ? 24.340 -7.906 -30.632 1.00 95.31 349 PHE A O 1
ATOM 2709 N N . PHE A 1 350 ? 23.554 -8.363 -32.688 1.00 93.81 350 PHE A N 1
ATOM 2710 C CA . PHE A 1 350 ? 22.168 -8.568 -32.286 1.00 93.81 350 PHE A CA 1
ATOM 2711 C C . PHE A 1 350 ? 21.601 -9.858 -32.886 1.00 93.81 350 PHE A C 1
ATOM 2713 O O . PHE A 1 350 ? 21.697 -10.092 -34.091 1.00 93.81 350 PHE A O 1
ATOM 2720 N N . ASP A 1 351 ? 20.985 -10.686 -32.042 1.00 90.19 351 ASP A N 1
ATOM 2721 C CA . ASP A 1 351 ? 20.350 -11.933 -32.475 1.00 90.19 351 ASP A CA 1
ATOM 2722 C C . ASP A 1 351 ? 19.081 -11.692 -33.316 1.00 90.19 351 ASP A C 1
ATOM 2724 O O . ASP A 1 351 ? 18.689 -10.562 -33.599 1.00 90.19 351 ASP A O 1
ATOM 2728 N N . GLU A 1 352 ? 18.394 -12.764 -33.710 1.00 89.00 352 GLU A N 1
ATOM 2729 C CA . GLU A 1 352 ? 17.144 -12.712 -34.486 1.00 89.00 352 GLU A CA 1
ATOM 2730 C C . GLU A 1 352 ? 16.000 -11.924 -33.818 1.00 89.00 352 GLU A C 1
ATOM 2732 O O . GLU A 1 352 ? 15.126 -11.390 -34.510 1.00 89.00 352 GLU A O 1
ATOM 2737 N N . ASN A 1 353 ? 16.033 -11.801 -32.487 1.00 88.44 353 ASN A N 1
ATOM 2738 C CA . ASN A 1 353 ? 15.081 -11.052 -31.669 1.00 88.44 353 ASN A CA 1
ATOM 2739 C C . ASN A 1 353 ? 15.541 -9.616 -31.381 1.00 88.44 353 ASN A C 1
ATOM 2741 O O . ASN A 1 353 ? 14.831 -8.890 -30.669 1.00 88.44 353 ASN A O 1
ATOM 2745 N N . GLY A 1 354 ? 16.710 -9.235 -31.901 1.00 90.50 354 GLY A N 1
ATOM 2746 C CA . GLY A 1 354 ? 17.379 -7.964 -31.669 1.00 90.50 354 GLY A CA 1
ATOM 2747 C C . GLY A 1 354 ? 18.073 -7.857 -30.316 1.00 90.50 354 GLY A C 1
ATOM 2748 O O . GLY A 1 354 ? 18.445 -6.756 -29.923 1.00 90.50 354 GLY A O 1
ATOM 2749 N N . GLN A 1 355 ? 18.227 -8.956 -29.578 1.00 92.12 355 GLN A N 1
ATOM 2750 C CA . GLN A 1 355 ? 18.927 -8.984 -28.300 1.00 92.12 355 GLN A CA 1
ATOM 2751 C C . GLN A 1 355 ? 20.433 -8.878 -28.507 1.00 92.12 355 GLN A C 1
ATOM 2753 O O . GLN A 1 355 ? 21.018 -9.596 -29.313 1.00 92.12 355 GLN A O 1
ATOM 2758 N N . ALA A 1 356 ? 21.053 -7.963 -27.764 1.00 93.31 356 ALA A N 1
ATOM 2759 C CA . ALA A 1 356 ? 22.486 -7.749 -27.811 1.00 93.31 356 ALA A CA 1
ATOM 2760 C C . ALA A 1 356 ? 23.255 -9.016 -27.416 1.00 93.31 356 ALA A C 1
ATOM 2762 O O . ALA A 1 356 ? 23.003 -9.622 -26.372 1.00 93.31 356 ALA A O 1
ATOM 2763 N N . MET A 1 357 ? 24.242 -9.361 -28.234 1.00 91.31 357 MET A N 1
ATOM 2764 C CA . MET A 1 357 ? 25.181 -10.448 -28.001 1.00 91.31 357 MET A CA 1
ATOM 2765 C C . MET A 1 357 ? 26.306 -9.956 -27.097 1.00 91.31 357 MET A C 1
ATOM 2767 O O . MET A 1 357 ? 26.812 -8.847 -27.272 1.00 91.31 357 MET A O 1
ATOM 2771 N N . SER A 1 358 ? 26.742 -10.774 -26.133 1.00 90.88 358 SER A N 1
ATOM 2772 C CA . SER A 1 358 ? 27.748 -10.348 -25.144 1.00 90.88 358 SER A CA 1
ATOM 2773 C C . SER A 1 358 ? 29.104 -9.978 -25.766 1.00 90.88 358 SER A C 1
ATOM 2775 O O . SER A 1 358 ? 29.916 -9.329 -25.115 1.00 90.88 358 SER A O 1
ATOM 2777 N N . SER A 1 359 ? 29.350 -10.347 -27.024 1.00 93.38 359 SER A N 1
ATOM 2778 C CA . SER A 1 359 ? 30.506 -9.912 -27.808 1.00 93.38 359 SER A CA 1
ATOM 2779 C C . SER A 1 359 ? 30.572 -8.400 -28.010 1.00 93.38 359 SER A C 1
ATOM 2781 O O . SER A 1 359 ? 31.676 -7.868 -28.024 1.00 93.38 359 SER A O 1
ATOM 2783 N N . LEU A 1 360 ? 29.441 -7.690 -28.049 1.00 95.56 360 LEU A N 1
ATOM 2784 C CA . LEU A 1 360 ? 29.410 -6.224 -28.104 1.00 95.56 360 LEU A CA 1
ATOM 2785 C C . LEU A 1 360 ? 30.093 -5.578 -26.886 1.00 95.56 360 LEU A C 1
ATOM 2787 O O . LEU A 1 360 ? 30.735 -4.537 -27.010 1.00 95.56 360 LEU A O 1
ATOM 2791 N N . ALA A 1 361 ? 30.009 -6.202 -25.708 1.00 95.31 361 ALA A N 1
ATOM 2792 C 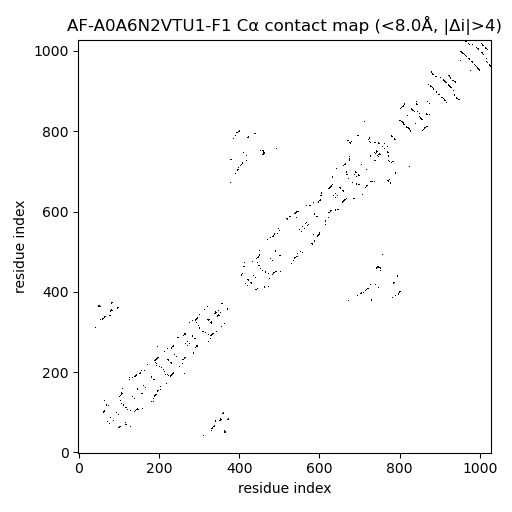CA . ALA A 1 361 ? 30.618 -5.683 -24.486 1.00 95.31 361 ALA A CA 1
ATOM 2793 C C . ALA A 1 361 ? 32.152 -5.632 -24.550 1.00 95.31 361 ALA A C 1
ATOM 2795 O O . ALA A 1 361 ? 32.773 -4.934 -23.745 1.00 95.31 361 ALA A O 1
ATOM 2796 N N . ILE A 1 362 ? 32.786 -6.356 -25.480 1.00 96.19 362 ILE A N 1
ATOM 2797 C CA . ILE A 1 362 ? 34.244 -6.490 -25.511 1.00 96.19 362 ILE A CA 1
ATOM 2798 C C . ILE A 1 362 ? 34.962 -5.153 -25.683 1.00 96.19 362 ILE A C 1
ATOM 2800 O O . ILE A 1 362 ? 36.043 -4.969 -25.131 1.00 96.19 362 ILE A O 1
ATOM 2804 N N . PHE A 1 363 ? 34.340 -4.188 -26.362 1.00 97.38 363 PHE A N 1
ATOM 2805 C CA . PHE A 1 363 ? 34.898 -2.849 -26.531 1.00 97.38 363 PHE A CA 1
ATOM 2806 C C . PHE A 1 363 ? 34.984 -2.094 -25.196 1.00 97.38 363 PHE A C 1
ATOM 2808 O O . PHE A 1 363 ? 35.973 -1.402 -24.943 1.00 97.38 363 PHE A O 1
ATOM 2815 N N . ALA A 1 364 ? 33.998 -2.243 -24.305 1.00 96.00 364 ALA A N 1
ATOM 2816 C CA . ALA A 1 364 ? 34.046 -1.693 -22.950 1.00 96.00 364 ALA A CA 1
ATOM 2817 C C . ALA A 1 364 ? 35.118 -2.394 -22.102 1.00 96.00 364 ALA A C 1
ATOM 2819 O O . ALA A 1 364 ? 35.918 -1.719 -21.450 1.00 96.00 364 ALA A O 1
ATOM 2820 N N . TYR A 1 365 ? 35.183 -3.727 -22.161 1.00 95.00 365 TYR A N 1
ATOM 2821 C CA . TYR A 1 365 ? 36.170 -4.518 -21.415 1.00 95.00 365 TYR A CA 1
ATOM 2822 C C . TYR A 1 365 ? 37.609 -4.228 -21.857 1.00 95.00 365 TYR A C 1
ATOM 2824 O O . TYR A 1 365 ? 38.480 -4.032 -21.008 1.00 95.00 365 TYR A O 1
ATOM 2832 N N . ALA A 1 366 ? 37.852 -4.089 -23.162 1.00 96.19 366 ALA A N 1
ATOM 2833 C CA . ALA A 1 366 ? 39.144 -3.683 -23.711 1.00 96.19 366 ALA A CA 1
ATOM 2834 C C . ALA A 1 366 ? 39.591 -2.313 -23.170 1.00 96.19 366 ALA A C 1
ATOM 2836 O O . ALA A 1 366 ? 40.770 -2.111 -22.891 1.00 96.19 366 ALA A O 1
ATOM 2837 N N . GLN A 1 367 ? 38.654 -1.393 -22.922 1.00 96.00 367 GLN A N 1
ATOM 2838 C CA . GLN A 1 367 ? 38.923 -0.093 -22.292 1.00 96.00 367 GLN A CA 1
ATOM 2839 C C . GLN A 1 367 ? 39.135 -0.171 -20.766 1.00 96.00 367 GLN A C 1
ATOM 2841 O O . GLN A 1 367 ? 39.563 0.808 -20.149 1.00 96.00 367 GLN A O 1
ATOM 2846 N N . GLY A 1 368 ? 38.885 -1.329 -20.148 1.00 93.56 368 GLY A N 1
ATOM 2847 C CA . GLY A 1 368 ? 38.937 -1.542 -18.700 1.00 93.56 368 GLY A CA 1
ATOM 2848 C C . GLY A 1 368 ? 37.636 -1.204 -17.967 1.00 93.56 368 GLY A C 1
ATOM 2849 O O . GLY A 1 368 ? 37.642 -1.118 -16.740 1.00 93.56 368 GLY A O 1
ATOM 2850 N N . ASN A 1 369 ? 36.534 -1.011 -18.696 1.00 92.38 369 ASN A N 1
ATOM 2851 C CA . ASN A 1 369 ? 35.205 -0.798 -18.129 1.00 92.38 369 ASN A CA 1
ATOM 2852 C C . ASN A 1 369 ? 34.485 -2.142 -17.951 1.00 92.38 369 ASN A C 1
ATOM 2854 O O . ASN A 1 369 ? 34.675 -3.063 -18.740 1.00 92.38 369 ASN A O 1
ATOM 2858 N N . GLN A 1 370 ? 33.618 -2.245 -16.942 1.00 85.88 370 GLN A N 1
ATOM 2859 C CA . GLN A 1 370 ? 32.724 -3.394 -16.779 1.00 85.88 370 GLN A CA 1
ATOM 2860 C C . GLN A 1 370 ? 31.295 -3.021 -17.164 1.00 85.88 370 GLN A C 1
ATOM 2862 O O . GLN A 1 370 ? 30.828 -1.930 -16.835 1.00 85.88 370 GLN A O 1
ATOM 2867 N N . VAL A 1 371 ? 30.602 -3.944 -17.832 1.00 87.81 371 VAL A N 1
ATOM 2868 C CA . VAL A 1 371 ? 29.190 -3.813 -18.216 1.00 87.81 371 VAL A CA 1
ATOM 2869 C C . VAL A 1 371 ? 28.417 -5.066 -17.796 1.00 87.81 371 VAL A C 1
ATOM 2871 O O . VAL A 1 371 ? 28.952 -6.172 -17.828 1.00 87.81 371 VAL A O 1
ATOM 2874 N N . ASP A 1 372 ? 27.164 -4.895 -17.366 1.00 84.12 372 ASP A N 1
ATOM 2875 C CA . ASP A 1 372 ? 26.292 -6.005 -16.962 1.00 84.12 372 ASP A CA 1
ATOM 2876 C C . ASP A 1 372 ? 25.762 -6.741 -18.199 1.00 84.12 372 ASP A C 1
ATOM 2878 O O . ASP A 1 372 ? 24.814 -6.288 -18.836 1.00 84.12 372 ASP A O 1
ATOM 2882 N N . VAL A 1 373 ? 26.385 -7.875 -18.526 1.00 86.25 373 VAL A N 1
ATOM 2883 C CA . VAL A 1 373 ? 25.981 -8.771 -19.624 1.00 86.25 373 VAL A CA 1
ATOM 2884 C C . VAL A 1 373 ? 25.017 -9.876 -19.177 1.00 86.25 373 VAL A C 1
ATOM 2886 O O . VAL A 1 373 ? 24.797 -10.836 -19.914 1.00 86.25 373 VAL A O 1
ATOM 2889 N N . SER A 1 374 ? 24.469 -9.799 -17.958 1.00 81.38 374 SER A N 1
ATOM 2890 C CA . SER A 1 374 ? 23.537 -10.816 -17.470 1.00 81.38 374 SER A CA 1
ATOM 2891 C C . SER A 1 374 ? 22.214 -10.782 -18.235 1.00 81.38 374 SER A C 1
ATOM 2893 O O . SER A 1 374 ? 21.718 -9.728 -18.627 1.00 81.38 374 SER A O 1
ATOM 2895 N N . THR A 1 375 ? 21.609 -11.959 -18.398 1.00 76.62 375 THR A N 1
ATOM 2896 C CA . THR A 1 375 ? 20.253 -12.116 -18.942 1.00 76.62 375 THR A CA 1
ATOM 2897 C C . THR A 1 375 ? 19.177 -12.062 -17.850 1.00 76.62 375 THR A C 1
ATOM 2899 O O . THR A 1 375 ? 17.986 -12.108 -18.152 1.00 76.62 375 THR A O 1
ATOM 2902 N N . TYR A 1 376 ? 19.575 -11.963 -16.573 1.00 78.12 376 TYR A N 1
ATOM 2903 C CA . TYR A 1 376 ? 18.655 -11.902 -15.440 1.00 78.12 376 TYR A CA 1
ATOM 2904 C C . TYR A 1 376 ? 17.895 -10.574 -15.427 1.00 78.12 376 TYR A C 1
ATOM 2906 O O . TYR A 1 376 ? 18.486 -9.492 -15.403 1.00 78.12 376 TYR A O 1
ATOM 2914 N N . LYS A 1 377 ? 16.568 -10.674 -15.389 1.00 77.69 377 LYS A N 1
ATOM 2915 C CA . LYS A 1 377 ? 15.647 -9.546 -15.315 1.00 77.69 377 LYS A CA 1
ATOM 2916 C C . LYS A 1 377 ? 15.041 -9.512 -13.921 1.00 77.69 377 LYS A C 1
ATOM 2918 O O . LYS A 1 377 ? 14.302 -10.425 -13.562 1.00 77.69 377 LYS A O 1
ATOM 2923 N N . ASP A 1 378 ? 15.348 -8.473 -13.148 1.00 86.69 378 ASP A N 1
ATOM 2924 C CA . ASP A 1 378 ? 14.733 -8.304 -11.835 1.00 86.69 378 ASP A CA 1
ATOM 2925 C C . ASP A 1 378 ? 13.210 -8.125 -12.011 1.00 86.69 378 ASP A C 1
ATOM 2927 O O . ASP A 1 378 ? 12.770 -7.180 -12.681 1.00 86.69 378 ASP A O 1
ATOM 2931 N N . PRO A 1 379 ? 12.378 -9.035 -11.470 1.00 90.62 379 PRO A N 1
ATOM 2932 C CA . PRO A 1 379 ? 10.937 -8.961 -11.655 1.00 90.62 379 PRO A CA 1
ATOM 2933 C C . PRO A 1 379 ? 10.324 -7.720 -11.000 1.00 90.62 379 PRO A C 1
ATOM 2935 O O . PRO A 1 379 ? 9.305 -7.234 -11.482 1.00 90.62 379 PRO A O 1
ATOM 2938 N N . TRP A 1 380 ? 10.944 -7.168 -9.959 1.00 93.88 380 TRP A N 1
ATOM 2939 C CA . TRP A 1 380 ? 10.479 -5.949 -9.300 1.00 93.88 380 TRP A CA 1
ATOM 2940 C C . TRP A 1 380 ? 10.839 -4.691 -10.093 1.00 93.88 380 TRP A C 1
ATOM 2942 O O . TRP A 1 380 ? 10.095 -3.715 -10.074 1.00 93.88 380 TRP A O 1
ATOM 2952 N N . GLU A 1 381 ? 11.926 -4.729 -10.866 1.00 91.88 381 GLU A N 1
ATOM 2953 C CA . GLU A 1 381 ? 12.323 -3.630 -11.751 1.00 91.88 381 GLU A CA 1
ATOM 2954 C C . GLU A 1 381 ? 11.367 -3.477 -12.928 1.00 91.88 381 GLU A C 1
ATOM 2956 O O . GLU A 1 381 ? 10.966 -2.365 -13.286 1.00 91.88 381 GLU A O 1
ATOM 2961 N N . TYR A 1 382 ? 10.968 -4.605 -13.510 1.00 88.62 382 TYR A N 1
ATOM 2962 C CA . TYR A 1 382 ? 10.319 -4.635 -14.817 1.00 88.62 382 TYR A CA 1
ATOM 2963 C C . TYR A 1 382 ? 8.921 -5.264 -14.830 1.00 88.62 382 TYR A C 1
ATOM 2965 O O . TYR A 1 382 ? 8.358 -5.437 -15.911 1.00 88.62 382 TYR A O 1
ATOM 2973 N N . GLY A 1 383 ? 8.374 -5.634 -13.671 1.00 92.44 383 GLY A N 1
ATOM 2974 C CA . GLY A 1 383 ? 7.034 -6.215 -13.562 1.00 92.44 383 GLY A CA 1
ATOM 2975 C C . GLY A 1 383 ? 6.958 -7.675 -14.004 1.00 92.44 383 GLY A C 1
ATOM 2976 O O . GLY A 1 383 ? 5.989 -8.087 -14.632 1.00 92.44 383 GLY A O 1
ATOM 2977 N N . GLY A 1 384 ? 8.014 -8.445 -13.742 1.00 89.06 384 GLY A N 1
ATOM 2978 C CA . GLY A 1 384 ? 8.058 -9.882 -14.005 1.00 89.06 384 GLY A CA 1
ATOM 2979 C C . GLY A 1 384 ? 7.399 -10.710 -12.900 1.00 89.06 384 GLY A C 1
ATOM 2980 O O . GLY A 1 384 ? 6.795 -10.186 -11.964 1.00 89.06 384 GLY A O 1
ATOM 2981 N N . ASP A 1 385 ? 7.543 -12.029 -12.997 1.00 91.62 385 ASP A N 1
ATOM 2982 C CA . ASP A 1 385 ? 7.110 -12.946 -11.945 1.00 91.62 385 ASP A CA 1
ATOM 2983 C C . ASP A 1 385 ? 8.052 -12.876 -10.738 1.00 91.62 385 ASP A C 1
ATOM 2985 O O . ASP A 1 385 ? 9.235 -13.196 -10.835 1.00 91.62 385 ASP A O 1
ATOM 2989 N N . THR A 1 386 ? 7.528 -12.457 -9.589 1.00 94.00 386 THR A N 1
ATOM 2990 C CA . THR A 1 386 ? 8.305 -12.331 -8.348 1.00 94.00 386 THR A CA 1
ATOM 2991 C C . THR A 1 386 ? 8.479 -13.664 -7.621 1.00 94.00 386 THR A C 1
ATOM 2993 O O . THR A 1 386 ? 9.208 -13.730 -6.631 1.00 94.00 386 THR A O 1
ATOM 2996 N N . GLY A 1 387 ? 7.773 -14.715 -8.058 1.00 93.50 387 GLY A N 1
ATOM 2997 C CA . GLY A 1 387 ? 7.705 -16.009 -7.382 1.00 93.50 387 GLY A CA 1
ATOM 2998 C C . GLY A 1 387 ? 6.882 -15.998 -6.088 1.00 93.50 387 GLY A C 1
ATOM 2999 O O . GLY A 1 387 ? 6.760 -17.035 -5.438 1.00 93.50 387 GLY A O 1
ATOM 3000 N N . LEU A 1 388 ? 6.296 -14.858 -5.686 1.00 96.50 388 LEU A N 1
ATOM 3001 C CA . LEU A 1 388 ? 5.502 -14.755 -4.454 1.00 96.50 388 LEU A CA 1
ATOM 3002 C C . LEU A 1 388 ? 4.260 -15.653 -4.481 1.00 96.50 388 LEU A C 1
ATOM 3004 O O . LEU A 1 388 ? 3.939 -16.277 -3.467 1.00 96.50 388 LEU A O 1
ATOM 3008 N N . LYS A 1 389 ? 3.573 -15.735 -5.627 1.00 95.81 389 LYS A N 1
ATOM 3009 C CA . LYS A 1 389 ? 2.353 -16.543 -5.783 1.00 95.81 389 LYS A CA 1
ATOM 3010 C C . LYS A 1 389 ? 2.595 -18.044 -5.563 1.00 95.81 389 LYS A C 1
ATOM 3012 O O . LYS A 1 389 ? 1.716 -18.742 -5.054 1.00 95.81 389 LYS A O 1
ATOM 3017 N N . ASP A 1 390 ? 3.810 -18.516 -5.843 1.00 94.19 390 ASP A N 1
ATOM 3018 C CA . ASP A 1 390 ? 4.197 -19.927 -5.735 1.00 94.19 390 ASP A CA 1
ATOM 3019 C C . ASP A 1 390 ? 4.685 -20.320 -4.334 1.00 94.19 390 ASP A C 1
ATOM 3021 O O . ASP A 1 390 ? 4.823 -21.510 -4.024 1.00 94.19 390 ASP A O 1
ATOM 3025 N N . GLN A 1 391 ? 4.920 -19.343 -3.450 1.00 97.19 391 GLN A N 1
ATOM 3026 C CA . GLN A 1 391 ? 5.373 -19.624 -2.092 1.00 97.19 391 GLN A CA 1
ATOM 3027 C C . GLN A 1 391 ? 4.284 -20.342 -1.294 1.00 97.19 391 GLN A C 1
ATOM 3029 O O . GLN A 1 391 ? 3.201 -19.816 -1.020 1.00 97.19 391 GLN A O 1
ATOM 3034 N N . LYS A 1 392 ? 4.597 -21.574 -0.889 1.00 96.94 392 LYS A N 1
ATOM 3035 C CA . LYS A 1 392 ? 3.703 -22.406 -0.086 1.00 96.94 392 LYS A CA 1
ATOM 3036 C C . LYS A 1 392 ? 3.598 -21.876 1.337 1.00 96.94 392 LYS A C 1
ATOM 3038 O O . LYS A 1 392 ? 4.594 -21.468 1.929 1.00 96.94 392 LYS A O 1
ATOM 3043 N N . VAL A 1 393 ? 2.399 -21.965 1.909 1.00 98.44 393 VAL A N 1
ATOM 3044 C CA . VAL A 1 393 ? 2.142 -21.587 3.305 1.00 98.44 393 VAL A CA 1
ATOM 3045 C C . VAL A 1 393 ? 1.528 -22.734 4.103 1.00 98.44 393 VAL A C 1
ATOM 3047 O O . VAL A 1 393 ? 0.812 -23.584 3.580 1.00 98.44 393 VAL A O 1
ATOM 3050 N N . THR A 1 394 ? 1.779 -22.734 5.407 1.00 98.44 394 THR A N 1
ATOM 3051 C CA . THR A 1 394 ? 1.135 -23.599 6.395 1.00 98.44 394 THR A CA 1
ATOM 3052 C C . THR A 1 394 ? 0.102 -22.791 7.169 1.00 98.44 394 THR A C 1
ATOM 3054 O O . THR A 1 394 ? 0.458 -21.886 7.926 1.00 98.44 394 THR A O 1
ATOM 3057 N N . ILE A 1 395 ? -1.176 -23.146 7.019 1.00 98.62 395 ILE A N 1
ATOM 3058 C CA . ILE A 1 395 ? -2.301 -22.481 7.689 1.00 98.62 395 ILE A CA 1
ATOM 3059 C C . ILE A 1 395 ? -2.826 -23.368 8.816 1.00 98.62 395 ILE A C 1
ATOM 3061 O O . ILE A 1 395 ? -3.149 -24.540 8.619 1.00 98.62 395 ILE A O 1
ATOM 3065 N N . LYS A 1 396 ? -2.931 -22.799 10.020 1.00 96.88 396 LYS A N 1
ATOM 3066 C CA . LYS A 1 396 ? -3.504 -23.474 11.189 1.00 96.88 396 LYS A CA 1
ATOM 3067 C C . LYS A 1 396 ? -4.961 -23.069 11.378 1.00 96.88 396 LYS A C 1
ATOM 3069 O O . LYS A 1 396 ? -5.334 -21.912 11.200 1.00 96.88 396 LYS A O 1
ATOM 3074 N N . LYS A 1 397 ? -5.782 -24.025 11.814 1.00 97.88 397 LYS A N 1
ATOM 3075 C CA . LYS A 1 397 ? -7.156 -23.764 12.253 1.00 97.88 397 LYS A CA 1
ATOM 3076 C C . LYS A 1 397 ? -7.145 -22.887 13.510 1.00 97.88 397 LYS A C 1
ATOM 3078 O O . LYS A 1 397 ? -6.527 -23.247 14.511 1.00 97.88 397 LYS A O 1
ATOM 3083 N N . ILE A 1 398 ? -7.880 -21.780 13.485 1.00 98.25 398 ILE A N 1
ATOM 3084 C CA . ILE A 1 398 ? -8.016 -20.852 14.611 1.00 98.25 398 ILE A CA 1
ATOM 3085 C C . ILE A 1 398 ? -9.146 -21.330 15.502 1.00 98.25 398 ILE A C 1
ATOM 3087 O O . ILE A 1 398 ? -10.313 -21.309 15.108 1.00 98.25 398 ILE A O 1
ATOM 3091 N N . LYS A 1 399 ? -8.827 -21.712 16.742 1.00 95.25 399 LYS A N 1
ATOM 3092 C CA . LYS A 1 399 ? -9.784 -22.308 17.694 1.00 95.25 399 LYS A CA 1
ATOM 3093 C C . LYS A 1 399 ? -11.029 -21.444 17.926 1.00 95.25 399 LYS A C 1
ATOM 3095 O O . LYS A 1 399 ? -12.100 -21.962 18.236 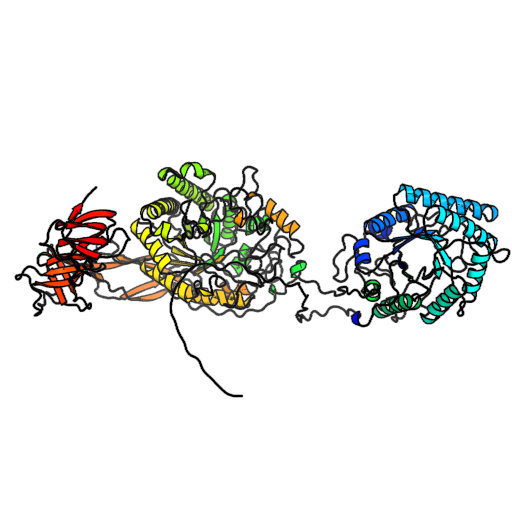1.00 95.25 399 LYS A O 1
ATOM 3100 N N . GLY A 1 400 ? -10.880 -20.122 17.859 1.00 95.00 400 GLY A N 1
ATOM 3101 C CA . GLY A 1 400 ? -11.968 -19.167 18.054 1.00 95.00 400 GLY A CA 1
ATOM 3102 C C . GLY A 1 400 ? -12.819 -18.899 16.810 1.00 95.00 400 GLY A C 1
ATOM 3103 O O . GLY A 1 400 ? -13.926 -18.390 16.973 1.00 95.00 400 GLY A O 1
ATOM 3104 N N . MET A 1 401 ? -12.331 -19.232 15.610 1.00 97.81 401 MET A N 1
ATOM 3105 C CA . MET A 1 401 ? -12.912 -18.793 14.340 1.00 97.81 401 MET A CA 1
ATOM 3106 C C . MET A 1 401 ? -14.058 -19.681 13.870 1.00 97.81 401 MET A C 1
ATOM 3108 O O . MET A 1 401 ? -13.889 -20.870 13.607 1.00 97.81 401 MET A O 1
ATOM 3112 N N . SER A 1 402 ? -15.217 -19.049 13.737 1.00 96.94 402 SER A N 1
ATOM 3113 C CA . SER A 1 402 ? -16.451 -19.608 13.191 1.00 96.94 402 SER A CA 1
ATOM 3114 C C . SER A 1 402 ? -16.742 -19.081 11.794 1.00 96.94 402 SER A C 1
ATOM 3116 O O . SER A 1 402 ? -16.241 -18.023 11.410 1.00 96.94 402 SER A O 1
ATOM 3118 N N . GLU A 1 403 ? -17.616 -19.761 11.055 1.00 96.00 403 GLU A N 1
ATOM 3119 C CA . GLU A 1 403 ? -18.162 -19.267 9.779 1.00 96.00 403 GLU A CA 1
ATOM 3120 C C . GLU A 1 403 ? -18.727 -17.838 9.888 1.00 96.00 403 GLU A C 1
ATOM 3122 O O . GLU A 1 403 ? -18.571 -17.056 8.954 1.00 96.00 403 GLU A O 1
ATOM 3127 N N . SER A 1 404 ? -19.255 -17.463 11.060 1.00 95.94 404 SER A N 1
ATOM 3128 C CA . SER A 1 404 ? -19.840 -16.144 11.357 1.00 95.94 404 SER A CA 1
ATOM 3129 C C . SER A 1 404 ? -18.839 -15.078 11.821 1.00 95.94 404 SER A C 1
ATOM 3131 O O . SER A 1 404 ? -19.224 -13.932 12.056 1.00 95.94 404 SER A O 1
ATOM 3133 N N . SER A 1 405 ? -17.568 -15.434 12.035 1.00 97.50 405 SER A N 1
ATOM 3134 C CA . SER A 1 405 ? -16.531 -14.458 12.398 1.00 97.50 405 SER A CA 1
ATOM 3135 C C . SER A 1 405 ? -16.279 -13.499 11.233 1.00 97.50 405 SER A C 1
ATOM 3137 O O . SER A 1 405 ? -16.274 -13.923 10.078 1.00 97.50 405 SER A O 1
ATOM 3139 N N . ILE A 1 406 ? -16.056 -12.215 11.525 1.00 98.56 406 ILE A N 1
ATOM 3140 C CA . ILE A 1 406 ? -15.706 -11.227 10.498 1.00 98.56 406 ILE A CA 1
ATOM 3141 C C . ILE A 1 406 ? -14.340 -11.597 9.925 1.00 98.56 406 ILE A C 1
ATOM 3143 O O . ILE A 1 406 ? -13.349 -11.621 10.656 1.00 98.56 406 ILE A O 1
ATOM 3147 N N . ARG A 1 407 ? -14.325 -11.875 8.624 1.00 98.56 407 ARG A N 1
ATOM 3148 C CA . ARG A 1 407 ? -13.156 -12.134 7.788 1.00 98.56 407 ARG A CA 1
ATOM 3149 C C . ARG A 1 407 ? -13.145 -11.074 6.702 1.00 98.56 407 ARG A C 1
ATOM 3151 O O . ARG A 1 407 ? -13.629 -11.307 5.599 1.00 98.56 407 ARG A O 1
ATOM 3158 N N . GLY A 1 408 ? -12.751 -9.871 7.098 1.00 98.75 408 GLY A N 1
ATOM 3159 C CA . GLY A 1 408 ? -12.939 -8.670 6.305 1.00 98.75 408 GLY A CA 1
ATOM 3160 C C . GLY A 1 408 ? -11.697 -8.232 5.540 1.00 98.75 408 GLY A C 1
ATOM 3161 O O . GLY A 1 408 ? -10.570 -8.525 5.945 1.00 98.75 408 GLY A O 1
ATOM 3162 N N . MET A 1 409 ? -11.917 -7.458 4.482 1.00 98.88 409 MET A N 1
ATOM 3163 C CA . MET A 1 409 ? -10.870 -6.743 3.752 1.00 98.88 409 MET A CA 1
ATOM 3164 C C . MET A 1 409 ? -11.358 -5.345 3.352 1.00 98.88 409 MET A C 1
ATOM 3166 O O . MET A 1 409 ? -12.507 -5.177 2.950 1.00 98.88 409 MET A O 1
ATOM 3170 N N . ASP A 1 410 ? -10.501 -4.340 3.488 1.00 98.81 410 ASP A N 1
ATOM 3171 C CA . ASP A 1 410 ? -10.653 -3.039 2.839 1.00 98.81 410 ASP A CA 1
ATOM 3172 C C . ASP A 1 410 ? -10.075 -3.141 1.428 1.00 98.81 410 ASP A C 1
ATOM 3174 O O . ASP A 1 410 ? -8.934 -3.569 1.260 1.00 98.81 410 ASP A O 1
ATOM 3178 N N . ILE A 1 411 ? -10.874 -2.777 0.431 1.00 98.25 411 ILE A N 1
ATOM 3179 C CA . ILE A 1 411 ? -10.473 -2.758 -0.982 1.00 98.25 411 ILE A CA 1
ATOM 3180 C C . ILE A 1 411 ? -10.878 -1.439 -1.630 1.00 98.25 411 ILE A C 1
ATOM 3182 O O . ILE A 1 411 ? -11.284 -1.409 -2.788 1.00 98.25 411 ILE A O 1
ATOM 3186 N N . SER A 1 412 ? -10.869 -0.333 -0.887 1.00 98.50 412 SER A N 1
ATOM 3187 C CA . SER A 1 412 ? -11.472 0.893 -1.419 1.00 98.50 412 SER A CA 1
ATOM 3188 C C . SER A 1 412 ? -10.677 1.502 -2.592 1.00 98.50 412 SER A C 1
ATOM 3190 O O . SER A 1 412 ? -11.202 2.324 -3.334 1.00 98.50 412 SER A O 1
ATOM 3192 N N . SER A 1 413 ? -9.433 1.078 -2.840 1.00 98.06 413 SER A N 1
ATOM 3193 C CA . SER A 1 413 ? -8.692 1.404 -4.073 1.00 98.06 413 SER A CA 1
ATOM 3194 C C . SER A 1 413 ? -9.211 0.672 -5.327 1.00 98.06 413 SER A C 1
ATOM 3196 O O . SER A 1 413 ? -9.022 1.155 -6.447 1.00 98.06 413 SER A O 1
ATOM 3198 N N . TYR A 1 414 ? -9.905 -0.462 -5.160 1.00 97.50 414 TYR A N 1
ATOM 3199 C CA . TYR A 1 414 ? -10.247 -1.416 -6.224 1.00 97.50 414 TYR A CA 1
ATOM 3200 C C . TYR A 1 414 ? -10.930 -0.779 -7.432 1.00 97.50 414 TYR A C 1
ATOM 3202 O O . TYR A 1 414 ? -10.563 -1.067 -8.569 1.00 97.50 414 TYR A O 1
ATOM 3210 N N . PHE A 1 415 ? -11.924 0.086 -7.220 1.00 96.94 415 PHE A N 1
ATOM 3211 C CA . PHE A 1 415 ? -12.695 0.619 -8.342 1.00 96.94 415 PHE A CA 1
ATOM 3212 C C . PHE A 1 415 ? -11.870 1.574 -9.216 1.00 96.94 415 PHE A C 1
ATOM 3214 O O . PHE A 1 415 ? -12.021 1.569 -10.438 1.00 96.94 415 PHE A O 1
ATOM 3221 N N . ALA A 1 4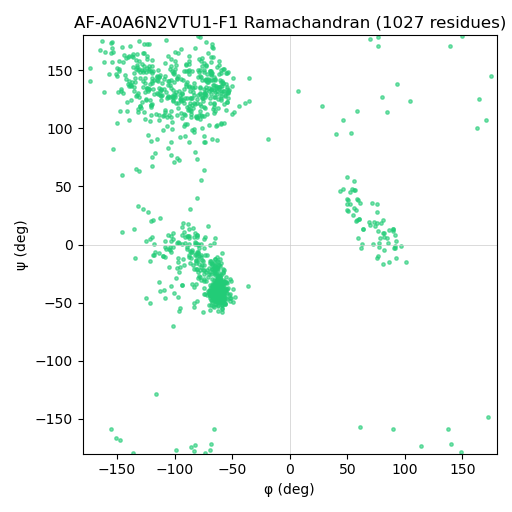16 ? -10.959 2.346 -8.612 1.00 97.88 416 ALA A N 1
ATOM 3222 C CA . ALA A 1 416 ? -10.005 3.170 -9.349 1.00 97.88 416 ALA A CA 1
ATOM 3223 C C . ALA A 1 416 ? -9.022 2.299 -10.145 1.00 97.88 416 ALA A C 1
ATOM 3225 O O . ALA A 1 416 ? -8.821 2.537 -11.334 1.00 97.88 416 ALA A O 1
ATOM 3226 N N . LEU A 1 417 ? -8.472 1.249 -9.521 1.00 98.50 417 LEU A N 1
ATOM 3227 C CA . LEU A 1 417 ? -7.571 0.293 -10.179 1.00 98.50 417 LEU A CA 1
ATOM 3228 C C . LEU A 1 417 ? -8.255 -0.394 -11.368 1.00 98.50 417 LEU A C 1
ATOM 3230 O O . LEU A 1 417 ? -7.712 -0.430 -12.470 1.00 98.50 417 LEU A O 1
ATOM 3234 N N . LYS A 1 418 ? -9.494 -0.857 -11.181 1.00 97.69 418 LYS A N 1
ATOM 3235 C CA . LYS A 1 418 ? -10.309 -1.464 -12.236 1.00 97.69 418 LYS A CA 1
ATOM 3236 C C . LYS A 1 418 ? -10.546 -0.509 -13.406 1.00 97.69 418 LYS A C 1
ATOM 3238 O O . LYS A 1 418 ? -10.400 -0.913 -14.555 1.00 97.69 418 LYS A O 1
ATOM 3243 N N . LYS A 1 419 ? -10.887 0.760 -13.138 1.00 97.31 419 LYS A N 1
ATOM 3244 C CA . LYS A 1 419 ? -11.040 1.793 -14.182 1.00 97.31 419 LYS A CA 1
ATOM 3245 C C . LYS A 1 419 ? -9.743 2.046 -14.953 1.00 97.31 419 LYS A C 1
ATOM 3247 O O . LYS A 1 419 ? -9.802 2.334 -16.142 1.00 97.31 419 LYS A O 1
ATOM 3252 N N . ALA A 1 420 ? -8.599 1.904 -14.289 1.00 97.75 420 ALA A N 1
ATOM 3253 C CA . ALA A 1 420 ? -7.278 2.008 -14.896 1.00 97.75 420 ALA A CA 1
ATOM 3254 C C . ALA A 1 420 ? -6.812 0.727 -15.621 1.00 97.75 420 ALA A C 1
ATOM 3256 O O . ALA A 1 420 ? -5.704 0.701 -16.150 1.00 97.75 420 ALA A O 1
ATOM 3257 N N . GLY A 1 421 ? -7.639 -0.325 -15.664 1.00 97.56 421 GLY A N 1
ATOM 3258 C CA . GLY A 1 421 ? -7.349 -1.566 -16.387 1.00 97.56 421 GLY A CA 1
ATOM 3259 C C . GLY A 1 421 ? -6.608 -2.634 -15.581 1.00 97.56 421 GLY A C 1
ATOM 3260 O O . GLY A 1 421 ? -6.166 -3.619 -16.170 1.00 97.56 421 GLY A O 1
ATOM 3261 N N . VAL A 1 422 ? -6.482 -2.477 -14.259 1.00 98.38 422 VAL A N 1
ATOM 3262 C CA . VAL A 1 422 ? -5.897 -3.509 -13.388 1.00 98.38 422 VAL A CA 1
ATOM 3263 C C . VAL A 1 422 ? -6.784 -4.748 -13.367 1.00 98.38 422 VAL A C 1
ATOM 3265 O O . VAL A 1 422 ? -8.011 -4.660 -13.253 1.00 98.38 422 VAL A O 1
ATOM 3268 N N . LYS A 1 423 ? -6.138 -5.911 -13.450 1.00 98.25 423 LYS A N 1
ATOM 3269 C CA . LYS A 1 423 ? -6.771 -7.227 -13.500 1.00 98.25 423 LYS A CA 1
ATOM 3270 C C . LYS A 1 423 ? -6.332 -8.078 -12.318 1.00 98.25 423 LYS A C 1
ATOM 3272 O O . LYS A 1 423 ? -5.242 -7.899 -11.785 1.00 98.25 423 LYS A O 1
ATOM 3277 N N . TYR A 1 424 ? -7.194 -9.015 -11.950 1.00 98.75 424 TYR A N 1
ATOM 3278 C CA . TYR A 1 424 ? -6.931 -10.015 -10.924 1.00 98.75 424 TYR A CA 1
ATOM 3279 C C . TYR A 1 424 ? -7.229 -11.399 -11.488 1.00 98.75 424 TYR A C 1
ATOM 3281 O O . TYR A 1 424 ? -8.031 -11.535 -12.416 1.00 98.75 424 TYR A O 1
ATOM 3289 N N . TYR A 1 425 ? -6.594 -12.412 -10.911 1.00 98.69 425 TYR A N 1
ATOM 3290 C CA . TYR A 1 425 ? -6.659 -13.787 -11.393 1.00 98.69 425 TYR A CA 1
ATOM 3291 C C . TYR A 1 425 ? -7.084 -14.749 -10.277 1.00 98.69 425 TYR A C 1
ATOM 3293 O O . TYR A 1 425 ? -7.081 -14.395 -9.095 1.00 98.69 425 TYR A O 1
ATOM 3301 N N . ASP A 1 426 ? -7.488 -15.962 -10.642 1.00 98.38 426 ASP A N 1
ATOM 3302 C CA . ASP A 1 426 ? -7.590 -17.089 -9.710 1.00 98.38 426 ASP A CA 1
ATOM 3303 C C . ASP A 1 426 ? -6.235 -17.820 -9.567 1.00 98.38 426 ASP A C 1
ATOM 3305 O O . ASP A 1 426 ? -5.202 -17.354 -10.056 1.00 98.38 426 ASP A O 1
ATOM 3309 N N . TYR A 1 427 ? -6.208 -18.941 -8.837 1.00 97.06 427 TYR A N 1
ATOM 3310 C CA . TYR A 1 427 ? -4.978 -19.722 -8.639 1.00 97.06 427 TYR A CA 1
ATOM 3311 C C . TYR A 1 427 ? -4.571 -20.519 -9.886 1.00 97.06 427 TYR A C 1
ATOM 3313 O O . TYR A 1 427 ? -3.427 -20.959 -9.982 1.00 97.06 427 TYR A O 1
ATOM 3321 N N . GLU A 1 428 ? -5.495 -20.706 -10.825 1.00 95.88 428 GLU A N 1
ATOM 3322 C CA . GLU A 1 428 ? -5.303 -21.366 -12.113 1.00 95.88 428 GLU A CA 1
ATOM 3323 C C . GLU A 1 428 ? -4.816 -20.388 -13.200 1.00 95.88 428 GLU A C 1
ATOM 3325 O O . GLU A 1 428 ? -4.412 -20.816 -14.280 1.00 95.88 428 GLU A O 1
ATOM 3330 N N . GLY A 1 429 ? -4.813 -19.085 -12.905 1.00 95.12 429 GLY A N 1
ATOM 3331 C CA . GLY A 1 429 ? -4.347 -18.016 -13.784 1.00 95.12 429 GLY A CA 1
ATOM 3332 C C . GLY A 1 429 ? -5.419 -17.426 -14.702 1.00 95.12 429 GLY A C 1
ATOM 3333 O O . GLY A 1 429 ? -5.087 -16.686 -15.626 1.00 95.12 429 GLY A O 1
ATOM 3334 N N . ASN A 1 430 ? -6.701 -17.703 -14.457 1.00 97.81 430 ASN A N 1
ATOM 3335 C CA . ASN A 1 430 ? -7.804 -17.118 -15.218 1.00 97.81 430 ASN A CA 1
ATOM 3336 C C . ASN A 1 430 ? -8.173 -15.736 -14.671 1.00 97.81 430 ASN A C 1
ATOM 3338 O O . ASN A 1 430 ? -8.352 -15.565 -13.462 1.00 97.81 430 ASN A O 1
ATOM 3342 N N . GLU A 1 431 ? -8.362 -14.757 -15.561 1.00 98.44 431 GLU A N 1
ATOM 3343 C CA . GLU A 1 431 ? -8.863 -13.429 -15.184 1.00 98.44 431 GLU A CA 1
ATOM 3344 C C . GLU A 1 431 ? -10.224 -13.562 -14.483 1.00 98.44 431 GLU A C 1
ATOM 3346 O O . GLU A 1 431 ? -11.182 -14.102 -15.039 1.00 98.44 431 GLU A O 1
ATOM 3351 N N . THR A 1 432 ? -10.309 -13.078 -13.244 1.00 98.38 432 THR A N 1
ATOM 3352 C CA . THR A 1 432 ? -11.456 -13.298 -12.359 1.00 98.38 432 THR A CA 1
ATOM 3353 C C . THR A 1 432 ? -11.796 -12.011 -11.600 1.00 98.38 432 THR A C 1
ATOM 3355 O O . THR A 1 432 ? -10.893 -11.343 -11.094 1.00 98.38 432 THR A O 1
ATOM 3358 N N . PRO A 1 433 ? -13.086 -11.638 -11.447 1.00 98.12 433 PRO A N 1
ATOM 3359 C CA . PRO A 1 433 ? -13.461 -10.472 -10.647 1.00 98.12 433 PRO A CA 1
ATOM 3360 C C . PRO A 1 433 ? -12.895 -10.549 -9.222 1.00 98.12 433 PRO A C 1
ATOM 3362 O O . PRO A 1 433 ? -13.121 -11.548 -8.537 1.00 98.12 433 PRO A O 1
ATOM 3365 N N . LEU A 1 434 ? -12.240 -9.483 -8.741 1.00 98.56 434 LEU A N 1
ATOM 3366 C CA . LEU A 1 434 ? -11.584 -9.455 -7.422 1.00 98.56 434 LEU A CA 1
ATOM 3367 C C . LEU A 1 434 ? -12.501 -9.965 -6.302 1.00 98.56 434 LEU A C 1
ATOM 3369 O O . LEU A 1 434 ? -12.127 -10.847 -5.536 1.00 98.56 434 LEU A O 1
ATOM 3373 N N . LEU A 1 435 ? -13.732 -9.451 -6.234 1.00 98.56 435 LEU A N 1
ATOM 3374 C CA . LEU A 1 435 ? -14.708 -9.816 -5.200 1.00 98.56 435 LEU A CA 1
ATOM 3375 C C . LEU A 1 435 ? -15.039 -11.316 -5.209 1.00 98.56 435 LEU A C 1
ATOM 3377 O O . LEU A 1 435 ? -15.270 -11.887 -4.146 1.00 98.56 435 LEU A O 1
ATOM 3381 N N . LYS A 1 436 ? -15.002 -11.969 -6.378 1.00 98.44 436 LYS A N 1
ATOM 3382 C CA . LYS A 1 436 ? -15.164 -13.423 -6.482 1.00 98.44 436 LYS A CA 1
ATOM 3383 C C . LYS A 1 436 ? -13.966 -14.151 -5.881 1.00 98.44 436 LYS A C 1
ATOM 3385 O O . LYS A 1 436 ? -14.156 -15.053 -5.073 1.00 98.44 436 LYS A O 1
ATOM 3390 N N . VAL A 1 437 ? -12.745 -13.735 -6.230 1.00 98.75 437 VAL A N 1
ATOM 3391 C CA . VAL A 1 437 ? -11.510 -14.326 -5.682 1.00 98.75 437 VAL A CA 1
ATOM 3392 C C . VAL A 1 437 ? -11.498 -14.208 -4.156 1.00 98.75 437 VAL A C 1
ATOM 3394 O O . VAL A 1 437 ? -11.208 -15.179 -3.459 1.00 98.75 437 VAL A O 1
ATOM 3397 N N . LEU A 1 438 ? -11.880 -13.046 -3.619 1.00 98.88 438 LEU A N 1
ATOM 3398 C CA . LEU A 1 438 ? -11.994 -12.827 -2.177 1.00 98.88 438 LEU A CA 1
ATOM 3399 C C . LEU A 1 438 ? -13.073 -13.724 -1.540 1.00 98.88 438 LEU A C 1
ATOM 3401 O O . LEU A 1 438 ? -12.810 -14.355 -0.514 1.00 98.88 438 LEU A O 1
ATOM 3405 N N . HIS A 1 439 ? -14.260 -13.819 -2.152 1.00 98.69 439 HIS A N 1
ATOM 3406 C CA . HIS A 1 439 ? -15.364 -14.670 -1.683 1.00 98.69 439 HIS A CA 1
ATOM 3407 C C . HIS A 1 439 ? -14.955 -16.141 -1.608 1.00 98.69 439 HIS A C 1
ATOM 3409 O O . HIS A 1 439 ? -15.116 -16.789 -0.573 1.00 98.69 439 HIS A O 1
ATOM 3415 N N . ASP A 1 440 ? -14.373 -16.658 -2.689 1.00 98.50 440 ASP A N 1
ATOM 3416 C CA . ASP A 1 440 ? -14.015 -18.071 -2.822 1.00 98.50 440 ASP A CA 1
ATOM 3417 C C . ASP A 1 440 ? -12.907 -18.485 -1.836 1.00 98.50 440 ASP A C 1
ATOM 3419 O O . ASP A 1 440 ? -12.806 -19.664 -1.462 1.00 98.50 440 ASP A O 1
ATOM 3423 N N . ASN A 1 441 ? -12.136 -17.499 -1.358 1.00 98.56 441 ASN A N 1
ATOM 3424 C CA . ASN A 1 441 ? -11.132 -17.616 -0.302 1.00 98.56 441 ASN A CA 1
ATOM 3425 C C . ASN A 1 441 ? -11.650 -17.275 1.106 1.00 98.56 441 ASN A C 1
ATOM 3427 O O . ASN A 1 441 ? -10.876 -17.276 2.059 1.00 98.56 441 ASN A O 1
ATOM 3431 N N . GLY A 1 442 ? -12.955 -17.066 1.286 1.00 98.25 442 GLY A N 1
ATOM 3432 C CA . GLY A 1 442 ? -13.599 -16.988 2.600 1.00 98.25 442 GLY A CA 1
ATOM 3433 C C . GLY A 1 442 ? -13.710 -15.589 3.209 1.00 98.25 442 GLY A C 1
ATOM 3434 O O . GLY A 1 442 ? -14.133 -15.485 4.368 1.00 98.25 442 GLY A O 1
ATOM 3435 N N . ILE A 1 443 ? -13.376 -14.527 2.466 1.00 98.81 443 ILE A N 1
ATOM 3436 C CA . ILE A 1 443 ? -13.717 -13.150 2.855 1.00 98.81 443 ILE A CA 1
ATOM 3437 C C . ILE A 1 443 ? -15.240 -12.999 2.840 1.00 98.81 443 ILE A C 1
ATOM 3439 O O . ILE A 1 443 ? -15.903 -13.387 1.884 1.00 98.81 443 ILE A O 1
ATOM 3443 N N . ASN A 1 444 ? -15.805 -12.441 3.912 1.00 98.44 444 ASN A N 1
ATOM 3444 C CA . ASN A 1 444 ? -17.258 -12.282 4.077 1.00 98.44 444 ASN A CA 1
ATOM 3445 C C . ASN A 1 444 ? -17.695 -10.837 4.362 1.00 98.44 444 ASN A C 1
ATOM 3447 O O . ASN A 1 444 ? -18.876 -10.579 4.617 1.00 98.44 444 ASN A O 1
ATOM 3451 N N . TYR A 1 445 ? -16.745 -9.901 4.357 1.00 98.75 445 TYR A N 1
ATOM 3452 C CA . TYR A 1 445 ? -16.983 -8.510 4.708 1.00 98.75 445 TYR A CA 1
ATOM 3453 C C . TYR A 1 445 ? -16.050 -7.575 3.938 1.00 98.75 445 TYR A C 1
ATOM 3455 O O . TYR A 1 445 ? -14.837 -7.766 3.949 1.00 98.75 445 TYR A O 1
ATOM 3463 N N . ILE A 1 446 ? -16.599 -6.523 3.341 1.00 98.88 446 ILE A N 1
ATOM 3464 C CA . ILE A 1 446 ? -15.830 -5.489 2.649 1.00 98.88 446 ILE A CA 1
ATOM 3465 C C . ILE A 1 446 ? -15.915 -4.178 3.420 1.00 98.88 446 ILE A C 1
ATOM 3467 O O . ILE A 1 446 ? -17.005 -3.681 3.695 1.00 98.88 446 ILE A O 1
ATOM 3471 N N . ARG A 1 447 ? -14.768 -3.612 3.788 1.00 98.88 447 ARG A N 1
ATOM 3472 C CA . ARG A 1 447 ? -14.684 -2.250 4.325 1.00 98.88 447 ARG A CA 1
ATOM 3473 C C . ARG A 1 447 ? -14.479 -1.264 3.180 1.00 98.88 447 ARG A C 1
ATOM 3475 O O . ARG A 1 447 ? -13.697 -1.530 2.274 1.00 98.88 447 ARG A O 1
ATOM 3482 N N . ILE A 1 448 ? -15.211 -0.153 3.231 1.00 98.69 448 ILE A N 1
ATOM 3483 C CA . ILE A 1 448 ? -15.192 0.898 2.212 1.00 98.69 448 ILE A CA 1
ATOM 3484 C C . ILE A 1 448 ? -15.034 2.238 2.925 1.00 98.69 448 ILE A C 1
ATOM 3486 O O . ILE A 1 448 ? -15.936 2.648 3.662 1.00 98.69 448 ILE A O 1
ATOM 3490 N N . ARG A 1 449 ? -13.908 2.923 2.713 1.00 98.56 449 ARG A N 1
ATOM 3491 C CA . ARG A 1 449 ? -13.728 4.307 3.176 1.00 98.56 449 ARG A CA 1
ATOM 3492 C C . ARG A 1 449 ? -14.551 5.269 2.330 1.00 98.56 449 ARG A C 1
ATOM 3494 O O . ARG A 1 449 ? -14.645 5.094 1.124 1.00 98.56 449 ARG A O 1
ATOM 3501 N N . ILE A 1 450 ? -15.130 6.280 2.969 1.00 98.62 450 ILE A N 1
ATOM 3502 C CA . ILE A 1 450 ? -16.011 7.269 2.349 1.00 98.62 450 ILE A CA 1
ATOM 3503 C C . ILE A 1 450 ? -15.537 8.672 2.723 1.00 98.62 450 ILE A C 1
ATOM 3505 O O . ILE A 1 450 ? -15.550 9.068 3.898 1.00 98.62 450 ILE A O 1
ATOM 3509 N N . TRP A 1 451 ? -15.158 9.428 1.699 1.00 98.81 451 TRP A N 1
ATOM 3510 C CA . TRP A 1 451 ? -14.852 10.849 1.752 1.00 98.81 451 TRP A CA 1
ATOM 3511 C C . TRP A 1 451 ? -16.035 11.689 1.293 1.00 98.81 451 TRP A C 1
ATOM 3513 O O . TRP A 1 451 ? -16.904 11.245 0.543 1.00 98.81 451 TRP A O 1
ATOM 3523 N N . ASN A 1 452 ? -16.068 12.919 1.792 1.00 98.56 452 ASN A N 1
ATOM 3524 C CA . ASN A 1 452 ? -17.118 13.880 1.498 1.00 98.56 452 ASN A CA 1
ATOM 3525 C C . ASN A 1 452 ? -17.050 14.366 0.045 1.00 98.56 452 ASN A C 1
ATOM 3527 O O . ASN A 1 452 ? -18.035 14.244 -0.678 1.00 98.56 452 ASN A O 1
ATOM 3531 N N . ASP A 1 453 ? -15.896 14.902 -0.355 1.00 98.19 453 ASP A N 1
ATOM 3532 C CA . ASP A 1 453 ? -15.646 15.423 -1.700 1.00 98.19 453 ASP A CA 1
ATOM 3533 C C . ASP A 1 453 ? -14.143 15.346 -2.053 1.00 98.19 453 ASP A C 1
ATOM 3535 O O . ASP A 1 453 ? -13.419 16.331 -1.874 1.00 98.19 453 ASP A O 1
ATOM 3539 N N . PRO A 1 454 ? -13.633 14.185 -2.509 1.00 97.94 454 PRO A N 1
ATOM 3540 C CA . PRO A 1 454 ? -12.206 13.952 -2.736 1.00 97.94 454 PRO A CA 1
ATOM 3541 C C . PRO A 1 454 ? -11.686 14.510 -4.067 1.00 97.94 454 PRO A C 1
ATOM 3543 O O . PRO A 1 454 ? -10.871 13.872 -4.733 1.00 97.94 454 PRO A O 1
ATOM 3546 N N . PHE A 1 455 ? -12.155 15.697 -4.450 1.00 98.06 455 PHE A N 1
ATOM 3547 C CA . PHE A 1 455 ? -11.787 16.379 -5.686 1.00 98.06 455 PHE A CA 1
ATOM 3548 C C . PHE A 1 455 ? -11.434 17.848 -5.422 1.00 98.06 455 PHE A C 1
ATOM 3550 O O . PHE A 1 455 ? -11.892 18.463 -4.447 1.00 98.06 455 PHE A O 1
ATOM 3557 N N . ASN A 1 456 ? -10.577 18.429 -6.265 1.00 97.06 456 ASN A N 1
ATOM 3558 C CA . ASN A 1 456 ? -10.343 19.875 -6.269 1.00 97.06 456 ASN A CA 1
ATOM 3559 C C . ASN A 1 456 ? -11.411 20.611 -7.099 1.00 97.06 456 ASN A C 1
ATOM 3561 O O . ASN A 1 456 ? -12.358 20.013 -7.602 1.00 97.06 456 ASN A O 1
ATOM 3565 N N . ALA A 1 457 ? -11.275 21.935 -7.212 1.00 96.06 457 ALA A N 1
ATOM 3566 C CA . ALA A 1 457 ? -12.230 22.767 -7.945 1.00 96.06 457 ALA A CA 1
ATOM 3567 C C . ALA A 1 457 ? -12.279 22.459 -9.455 1.00 96.06 457 ALA A C 1
ATOM 3569 O O . ALA A 1 457 ? -13.312 22.696 -10.075 1.00 96.06 457 ALA A O 1
ATOM 3570 N N . ASP A 1 458 ? -11.199 21.905 -10.011 1.00 96.06 458 ASP A N 1
ATOM 3571 C CA . ASP A 1 458 ? -11.082 21.520 -11.421 1.00 96.06 458 ASP A CA 1
ATOM 3572 C C . ASP A 1 458 ? -11.602 20.090 -11.681 1.00 96.06 458 ASP A C 1
ATOM 3574 O O . ASP A 1 458 ? -11.589 19.610 -12.812 1.00 96.06 458 ASP A O 1
ATOM 3578 N N . GLY A 1 459 ? -12.087 19.401 -10.639 1.00 95.44 459 GLY A N 1
ATOM 3579 C CA . GLY A 1 459 ? -12.582 18.026 -10.719 1.00 95.44 459 GLY A CA 1
ATOM 3580 C C . GLY A 1 459 ? -11.483 16.960 -10.698 1.00 95.44 459 GLY A C 1
ATOM 3581 O O . GLY A 1 459 ? -11.773 15.784 -10.912 1.00 95.44 459 GLY A O 1
ATOM 3582 N N . GLU A 1 460 ? -10.232 17.332 -10.419 1.00 96.81 460 GLU A N 1
ATOM 3583 C CA . GLU A 1 460 ? -9.131 16.380 -10.286 1.00 96.81 460 GLU A CA 1
ATOM 3584 C C . GLU A 1 460 ? -9.248 15.639 -8.948 1.00 96.81 460 GLU A C 1
ATOM 3586 O O . GLU A 1 460 ? -9.397 16.254 -7.885 1.00 96.81 460 GLU A O 1
ATOM 3591 N N . THR A 1 461 ? -9.172 14.307 -8.995 1.00 97.56 461 THR A N 1
ATOM 3592 C CA . THR A 1 461 ? -9.187 13.443 -7.803 1.00 97.56 461 THR A CA 1
ATOM 3593 C C . THR A 1 461 ? -8.029 13.771 -6.877 1.00 97.56 461 THR A C 1
ATOM 3595 O O . THR A 1 461 ? -6.967 14.165 -7.347 1.00 97.56 461 THR A O 1
ATOM 3598 N N . TYR A 1 462 ? -8.199 13.563 -5.573 1.00 98.31 462 TYR A N 1
ATOM 3599 C CA . TYR A 1 462 ? -7.136 13.625 -4.564 1.00 98.31 462 TYR A CA 1
ATOM 3600 C C . TYR A 1 462 ? -6.267 12.360 -4.513 1.00 98.31 462 TYR A C 1
ATOM 3602 O O . TYR A 1 462 ? -5.257 12.332 -3.810 1.00 98.31 462 TYR A O 1
ATOM 3610 N N . GLY A 1 463 ? -6.631 11.317 -5.259 1.00 97.38 463 GLY A N 1
ATOM 3611 C CA . GLY A 1 463 ? -5.989 10.011 -5.183 1.00 97.38 463 GLY A CA 1
ATOM 3612 C C . GLY A 1 463 ? -6.654 9.102 -4.158 1.00 97.38 463 GLY A C 1
ATOM 3613 O O . GLY A 1 463 ? -7.824 9.270 -3.818 1.00 97.38 463 GLY A O 1
ATOM 3614 N N . GLY A 1 464 ? -5.925 8.095 -3.688 1.00 96.31 464 GLY A N 1
ATOM 3615 C CA . GLY A 1 464 ? -6.352 7.154 -2.655 1.00 96.31 464 GLY A CA 1
ATOM 3616 C C . GLY A 1 464 ? -7.639 6.391 -2.980 1.00 96.31 464 GLY A C 1
ATOM 3617 O O . GLY A 1 464 ? -8.399 6.038 -2.075 1.00 96.31 464 GLY A O 1
ATOM 3618 N N . GLY A 1 465 ? -7.895 6.166 -4.268 1.00 96.19 465 GLY A N 1
ATOM 3619 C CA . GLY A 1 465 ? -9.077 5.535 -4.850 1.00 96.19 465 GLY A CA 1
ATOM 3620 C C . GLY A 1 465 ? -10.215 6.490 -5.227 1.00 96.19 465 GLY A C 1
ATOM 3621 O O . GLY A 1 465 ? -11.214 6.022 -5.759 1.00 96.19 465 GLY A O 1
ATOM 3622 N N . GLY A 1 466 ? -10.104 7.801 -4.958 1.00 93.38 466 GLY A N 1
ATOM 3623 C CA . GLY A 1 466 ? -11.182 8.761 -5.248 1.00 93.38 466 GLY A CA 1
ATOM 3624 C C . GLY A 1 466 ? -12.489 8.411 -4.526 1.00 93.38 466 GLY A C 1
ATOM 3625 O O . GLY A 1 466 ? -13.565 8.495 -5.107 1.00 93.38 466 GLY A O 1
ATOM 3626 N N . ASN A 1 467 ? -12.373 7.952 -3.277 1.00 96.12 467 ASN A N 1
ATOM 3627 C CA . ASN A 1 467 ? -13.408 7.243 -2.522 1.00 96.12 467 ASN A CA 1
ATOM 3628 C C . ASN A 1 467 ? -14.555 8.133 -2.019 1.00 96.12 467 ASN A C 1
ATOM 3630 O O . ASN A 1 467 ? -14.763 8.302 -0.819 1.00 96.12 467 ASN A O 1
ATOM 3634 N N . ASP A 1 468 ? -15.310 8.715 -2.939 1.00 97.75 468 ASP A N 1
ATOM 3635 C CA . ASP A 1 468 ? -16.570 9.383 -2.646 1.00 97.75 468 ASP A CA 1
ATOM 3636 C C . ASP A 1 468 ? -17.718 8.368 -2.452 1.00 97.75 468 ASP A C 1
ATOM 3638 O O . ASP A 1 468 ? -17.565 7.148 -2.580 1.00 97.75 468 ASP A O 1
ATOM 3642 N N . VAL A 1 469 ? -18.916 8.875 -2.150 1.00 98.38 469 VAL A N 1
ATOM 3643 C CA . VAL A 1 469 ? -20.107 8.033 -1.958 1.00 98.38 469 VAL A CA 1
ATOM 3644 C C . VAL A 1 469 ? -20.449 7.236 -3.221 1.00 98.38 469 VAL A C 1
ATOM 3646 O O . VAL A 1 469 ? -20.880 6.090 -3.110 1.00 98.38 469 VAL A O 1
ATOM 3649 N N . SER A 1 470 ? -20.273 7.815 -4.415 1.00 97.62 470 SER A N 1
ATOM 3650 C CA . SER A 1 470 ? -20.631 7.140 -5.668 1.00 97.62 470 SER A CA 1
ATOM 3651 C C . SER A 1 470 ? -19.698 5.964 -5.971 1.00 97.62 470 SER A C 1
ATOM 3653 O O . SER A 1 470 ? -20.170 4.862 -6.252 1.00 97.62 470 SER A O 1
ATOM 3655 N N . THR A 1 471 ? -18.391 6.158 -5.798 1.00 97.38 471 THR A N 1
ATOM 3656 C CA . THR A 1 471 ? -17.372 5.112 -5.927 1.00 97.38 471 THR A CA 1
ATOM 3657 C C . THR A 1 471 ? -17.611 3.982 -4.932 1.00 97.38 471 THR A C 1
ATOM 3659 O O . THR A 1 471 ? -17.622 2.810 -5.312 1.00 97.38 471 THR A O 1
ATOM 3662 N N . GLY A 1 472 ? -17.889 4.317 -3.668 1.00 98.12 472 GLY A N 1
ATOM 3663 C CA . GLY A 1 472 ? -18.192 3.310 -2.655 1.00 98.12 472 GLY A CA 1
ATOM 3664 C C . GLY A 1 472 ? -19.448 2.489 -2.978 1.00 98.12 472 GLY A C 1
ATOM 3665 O O . GLY A 1 472 ? -19.458 1.275 -2.767 1.00 98.12 472 GLY A O 1
ATOM 3666 N N . VAL A 1 473 ? -20.493 3.113 -3.536 1.00 98.56 473 VAL A N 1
ATOM 3667 C CA . VAL A 1 473 ? -21.716 2.414 -3.970 1.00 98.56 473 VAL A CA 1
ATOM 3668 C C . VAL A 1 473 ? -21.415 1.370 -5.050 1.00 98.56 473 VAL A C 1
ATOM 3670 O O . VAL A 1 473 ? -21.960 0.268 -4.984 1.00 98.56 473 VAL A O 1
ATOM 3673 N N . GLU A 1 474 ? -20.528 1.661 -6.003 1.00 98.00 474 GLU A N 1
ATOM 3674 C CA . GLU A 1 474 ? -20.134 0.688 -7.032 1.00 98.00 474 GLU A CA 1
ATOM 3675 C C . GLU A 1 474 ? -19.400 -0.522 -6.436 1.00 98.00 474 GLU A C 1
ATOM 3677 O O . GLU A 1 474 ? -19.711 -1.666 -6.778 1.00 98.00 474 GLU A O 1
ATOM 3682 N N . ILE A 1 475 ? -18.514 -0.305 -5.458 1.00 98.38 475 ILE A N 1
ATOM 3683 C CA . ILE A 1 475 ? -17.861 -1.401 -4.723 1.00 98.38 475 ILE A CA 1
ATOM 3684 C C . ILE A 1 475 ? -18.907 -2.248 -3.982 1.00 98.38 475 ILE A C 1
ATOM 3686 O O . ILE A 1 475 ? -18.877 -3.479 -4.041 1.00 98.38 475 ILE A O 1
ATOM 3690 N N . ALA A 1 476 ? -19.871 -1.608 -3.315 1.00 98.12 476 ALA A N 1
ATOM 3691 C CA . ALA A 1 476 ? -20.914 -2.311 -2.574 1.00 98.12 476 ALA A CA 1
ATOM 3692 C C . ALA A 1 476 ? -21.853 -3.130 -3.478 1.00 98.12 476 ALA A C 1
ATOM 3694 O O . ALA A 1 476 ? -22.264 -4.223 -3.083 1.00 98.12 476 ALA A O 1
ATOM 3695 N N . LYS A 1 477 ? -22.151 -2.655 -4.696 1.00 97.31 477 LYS A N 1
ATOM 3696 C CA . LYS A 1 477 ? -22.898 -3.429 -5.704 1.00 97.31 477 LYS A CA 1
ATOM 3697 C C . LYS A 1 477 ? -22.160 -4.703 -6.099 1.00 97.31 477 LYS A C 1
ATOM 3699 O O . LYS A 1 477 ? -22.790 -5.743 -6.276 1.00 97.31 477 LYS A O 1
ATOM 3704 N N . GLU A 1 478 ? -20.837 -4.647 -6.247 1.00 97.50 478 GLU A N 1
ATOM 3705 C CA . GLU A 1 478 ? -20.046 -5.843 -6.548 1.00 97.50 478 GLU A CA 1
ATOM 3706 C C . GLU A 1 478 ? -19.974 -6.806 -5.363 1.00 97.50 478 GLU A C 1
ATOM 3708 O O . GLU A 1 478 ? -20.123 -8.010 -5.560 1.00 97.50 478 GLU A O 1
ATOM 3713 N N . ALA A 1 479 ? -19.835 -6.290 -4.140 1.00 97.88 479 ALA A N 1
ATOM 3714 C CA . ALA A 1 479 ? -19.864 -7.097 -2.922 1.00 97.88 479 ALA A CA 1
ATOM 3715 C C . ALA A 1 479 ? -21.204 -7.836 -2.732 1.00 97.88 479 ALA A C 1
ATOM 3717 O O . ALA A 1 479 ? -21.219 -9.014 -2.368 1.00 97.88 479 ALA A O 1
ATOM 3718 N N . ALA A 1 480 ? -22.327 -7.180 -3.046 1.00 96.56 480 ALA A N 1
ATOM 3719 C CA . ALA A 1 480 ? -23.665 -7.759 -2.923 1.00 96.56 480 ALA A CA 1
ATOM 3720 C C . ALA A 1 480 ? -23.885 -8.994 -3.819 1.00 96.56 480 ALA A C 1
ATOM 3722 O O . ALA A 1 480 ? -24.641 -9.888 -3.443 1.00 96.56 480 ALA A O 1
ATOM 3723 N N . LYS A 1 481 ? -23.187 -9.100 -4.963 1.00 97.38 481 LYS A N 1
ATOM 3724 C CA . LYS A 1 481 ? -23.257 -10.277 -5.857 1.00 97.38 481 LYS A CA 1
ATOM 3725 C C . LYS A 1 481 ? -22.768 -11.569 -5.195 1.00 97.38 481 LYS A C 1
ATOM 3727 O O . LYS A 1 481 ? -23.119 -12.649 -5.658 1.00 97.38 481 LYS A O 1
ATOM 3732 N N . TYR A 1 482 ? -21.976 -11.451 -4.131 1.00 97.38 482 TYR A N 1
ATOM 3733 C CA . TYR A 1 482 ? -21.367 -12.564 -3.402 1.00 97.38 482 TYR A CA 1
ATOM 3734 C C . TYR A 1 482 ? -21.824 -12.617 -1.933 1.00 97.38 482 TYR A C 1
ATOM 3736 O O . TYR A 1 482 ? -21.118 -13.165 -1.093 1.00 97.38 482 TYR A O 1
ATOM 3744 N N . ASP A 1 483 ? -22.970 -11.997 -1.610 1.00 94.81 483 ASP A N 1
ATOM 3745 C CA . ASP A 1 483 ? -23.544 -11.901 -0.251 1.00 94.81 483 ASP A CA 1
ATOM 3746 C C . ASP A 1 483 ? -22.545 -11.414 0.822 1.00 94.81 483 ASP A C 1
ATOM 3748 O O . ASP A 1 483 ? -22.628 -11.742 2.009 1.00 94.81 483 ASP A O 1
ATOM 3752 N N . MET A 1 484 ? -21.569 -10.598 0.416 1.00 98.00 484 MET A N 1
ATOM 3753 C CA . MET A 1 484 ? -20.641 -9.992 1.360 1.00 98.00 484 MET A CA 1
ATOM 3754 C C . MET A 1 484 ? -21.298 -8.809 2.059 1.00 98.00 484 MET A C 1
ATOM 3756 O O . MET A 1 484 ? -21.909 -7.939 1.432 1.00 98.00 484 MET A O 1
ATOM 3760 N N . LYS A 1 485 ? -21.113 -8.728 3.378 1.00 98.06 485 LYS A N 1
ATOM 3761 C CA . LYS A 1 485 ? -21.512 -7.544 4.144 1.00 98.06 485 LYS A CA 1
ATOM 3762 C C . LYS A 1 485 ? -20.566 -6.385 3.862 1.00 98.06 485 LYS A C 1
ATOM 3764 O O . LYS A 1 485 ? -19.390 -6.600 3.585 1.00 98.06 485 LYS A O 1
ATOM 3769 N N . VAL A 1 486 ? -21.051 -5.156 4.010 1.00 98.69 486 VAL A N 1
ATOM 3770 C CA . VAL A 1 486 ? -20.214 -3.953 3.903 1.00 98.69 486 VAL A CA 1
ATOM 3771 C C . VAL A 1 486 ? -20.107 -3.195 5.222 1.00 98.69 486 VAL A C 1
ATOM 3773 O O . VAL A 1 486 ? -21.079 -3.094 5.983 1.00 98.69 486 VAL A O 1
ATOM 3776 N N . LEU A 1 487 ? -18.901 -2.691 5.500 1.00 98.88 487 LEU A N 1
ATOM 3777 C CA . LEU A 1 487 ? -18.597 -1.729 6.555 1.00 98.88 487 LEU A CA 1
ATOM 3778 C C . LEU A 1 487 ? -18.371 -0.380 5.881 1.00 98.88 487 LEU A C 1
ATOM 3780 O O . LEU A 1 487 ? -17.374 -0.204 5.185 1.00 98.88 487 LEU A O 1
ATOM 3784 N N . LEU A 1 488 ? -19.288 0.561 6.100 1.00 98.88 488 LEU A N 1
ATOM 3785 C CA . LEU A 1 488 ? -19.151 1.925 5.590 1.00 98.88 488 LEU A CA 1
ATOM 3786 C C . LEU A 1 488 ? -18.331 2.750 6.578 1.00 98.88 488 LEU A C 1
ATOM 3788 O O . LEU A 1 488 ? -18.773 2.964 7.708 1.00 98.88 488 LEU A O 1
ATOM 3792 N N . ASP A 1 489 ? -17.147 3.190 6.173 1.00 98.88 489 ASP A N 1
ATOM 3793 C CA . ASP A 1 489 ? -16.250 3.993 6.995 1.00 98.88 489 ASP A CA 1
ATOM 3794 C C . ASP A 1 489 ? -16.299 5.466 6.601 1.00 98.88 489 ASP A C 1
ATOM 3796 O O . ASP A 1 489 ? -15.653 5.905 5.653 1.00 98.88 489 ASP A O 1
ATOM 3800 N N . PHE A 1 490 ? -17.062 6.247 7.363 1.00 98.88 490 PHE A N 1
ATOM 3801 C CA . PHE A 1 490 ? -17.137 7.687 7.173 1.00 98.88 490 PHE A CA 1
ATOM 3802 C C . PHE A 1 490 ? -15.948 8.376 7.830 1.00 98.88 490 PHE A C 1
ATOM 3804 O O . PHE A 1 490 ? -15.886 8.511 9.054 1.00 98.88 490 PHE A O 1
ATOM 3811 N N . HIS A 1 491 ? -15.043 8.896 7.006 1.00 98.69 491 HIS A N 1
ATOM 3812 C CA . HIS A 1 491 ? -13.901 9.675 7.479 1.00 98.69 491 HIS A CA 1
ATOM 3813 C C . HIS A 1 491 ? -14.307 11.059 8.005 1.00 98.69 491 HIS A C 1
ATOM 3815 O O . HIS A 1 491 ? -13.626 11.601 8.873 1.00 98.69 491 HIS A O 1
ATOM 3821 N N . TYR A 1 492 ? -15.405 11.626 7.485 1.00 98.62 492 TYR A N 1
ATOM 3822 C CA . TYR A 1 492 ? -15.808 13.023 7.700 1.00 98.62 492 TYR A CA 1
ATOM 3823 C C . TYR A 1 492 ? -14.694 14.020 7.347 1.00 98.62 492 TYR A C 1
ATOM 3825 O O . TYR A 1 492 ? -14.359 14.916 8.120 1.00 98.62 492 TYR A O 1
ATOM 3833 N N . SER A 1 493 ? -14.102 13.809 6.176 1.00 98.56 493 SER A N 1
ATOM 3834 C CA . SER A 1 493 ? -13.013 14.571 5.569 1.00 98.56 493 SER A CA 1
ATOM 3835 C C . SER A 1 493 ? -13.118 14.382 4.052 1.00 98.56 493 SER A C 1
ATOM 3837 O O . SER A 1 493 ? -13.689 13.390 3.591 1.00 98.56 493 SER A O 1
ATOM 3839 N N . ASP A 1 494 ? -12.566 15.308 3.272 1.00 98.50 494 ASP A N 1
ATOM 3840 C CA . ASP A 1 494 ? -12.482 15.146 1.813 1.00 98.50 494 ASP A CA 1
ATOM 3841 C C . ASP A 1 494 ? -11.320 14.235 1.404 1.00 98.50 494 ASP A C 1
ATOM 3843 O O . ASP A 1 494 ? -11.241 13.801 0.266 1.00 98.50 494 ASP A O 1
ATOM 3847 N N . PHE A 1 495 ? -10.403 13.939 2.324 1.00 98.31 495 PHE A N 1
ATOM 3848 C CA . PHE A 1 495 ? -9.274 13.051 2.067 1.00 98.31 495 PHE A CA 1
ATOM 3849 C C . PHE A 1 495 ? -8.883 12.268 3.323 1.00 98.31 495 PHE A C 1
ATOM 3851 O O . PHE A 1 495 ? -9.624 12.281 4.313 1.00 98.31 495 PHE A O 1
ATOM 3858 N N . TRP A 1 496 ? -7.725 11.599 3.309 1.00 97.75 496 TRP A N 1
ATOM 3859 C CA . TRP A 1 496 ? -7.209 10.805 4.429 1.00 97.75 496 TRP A CA 1
ATOM 3860 C C . TRP A 1 496 ? -7.466 11.452 5.798 1.00 97.75 496 TRP A C 1
ATOM 3862 O O . TRP A 1 496 ? -7.035 12.571 6.082 1.00 97.75 496 TRP A O 1
ATOM 3872 N N . ALA A 1 497 ? -8.176 10.710 6.650 1.00 95.81 497 ALA A N 1
ATOM 3873 C CA . ALA A 1 497 ? -8.355 11.026 8.058 1.00 95.81 497 ALA A CA 1
ATOM 3874 C C . ALA A 1 497 ? -7.481 10.034 8.824 1.00 95.81 497 ALA A C 1
ATOM 3876 O O . ALA A 1 497 ? -7.817 8.856 8.924 1.00 95.81 497 ALA A O 1
ATOM 3877 N N . GLU A 1 498 ? -6.328 10.511 9.281 1.00 91.19 498 GLU A N 1
ATOM 3878 C CA . GLU A 1 498 ? -5.280 9.722 9.934 1.00 91.19 498 GLU A CA 1
ATOM 3879 C C . GLU A 1 498 ? -4.995 10.299 11.337 1.00 91.19 498 GLU A C 1
ATOM 3881 O O . GLU A 1 498 ? -5.487 11.383 11.685 1.00 91.19 498 GLU A O 1
ATOM 3886 N N . PRO A 1 499 ? -4.180 9.658 12.194 1.00 87.25 499 PRO A N 1
ATOM 3887 C CA . PRO A 1 499 ? -4.024 10.086 13.580 1.00 87.25 499 PRO A CA 1
ATOM 3888 C C . PRO A 1 499 ? -3.378 11.466 13.708 1.00 87.25 499 PRO A C 1
ATOM 3890 O O . PRO A 1 499 ? -3.441 12.068 14.781 1.00 87.25 499 PRO A O 1
ATOM 3893 N N . ALA A 1 500 ? -2.703 11.945 12.662 1.00 88.25 500 ALA A N 1
ATOM 3894 C CA . ALA A 1 500 ? -2.083 13.262 12.611 1.00 88.25 500 ALA A CA 1
ATOM 3895 C C . ALA A 1 500 ? -2.947 14.321 11.903 1.00 88.25 500 ALA A C 1
ATOM 3897 O O . ALA A 1 500 ? -2.661 15.506 12.063 1.00 88.25 500 ALA A O 1
ATOM 3898 N N . VAL A 1 501 ? -3.979 13.924 11.150 1.00 92.69 501 VAL A N 1
ATOM 3899 C CA . VAL A 1 501 ? -4.727 14.808 10.246 1.00 92.69 501 VAL A CA 1
ATOM 3900 C C . VAL A 1 501 ? -6.217 14.461 10.289 1.00 92.69 501 VAL A C 1
ATOM 3902 O O . VAL A 1 501 ? -6.622 13.377 9.891 1.00 92.69 501 VAL A O 1
ATOM 3905 N N . GLN A 1 502 ? -7.040 15.388 10.785 1.00 95.94 502 GLN A N 1
ATOM 3906 C CA . GLN A 1 502 ? -8.501 15.245 10.898 1.00 95.94 502 GLN A CA 1
ATOM 3907 C C . GLN A 1 502 ? -9.169 16.523 10.370 1.00 95.94 502 GLN A C 1
ATOM 3909 O O . GLN A 1 502 ? -9.715 17.324 11.137 1.00 95.94 502 GLN A O 1
ATOM 3914 N N . LEU A 1 503 ? -9.004 16.783 9.071 1.00 96.81 503 LEU A N 1
ATOM 3915 C CA . LEU A 1 503 ? -9.450 18.022 8.429 1.00 96.81 503 LEU A CA 1
ATOM 3916 C C . LEU A 1 503 ? -10.971 18.078 8.287 1.00 96.81 503 LEU A C 1
ATOM 3918 O O . LEU A 1 503 ? -11.657 17.065 8.262 1.00 96.81 503 LEU A O 1
ATOM 3922 N N . VAL A 1 504 ? -11.492 19.301 8.221 1.00 98.00 504 VAL A N 1
ATOM 3923 C CA . VAL A 1 504 ? -12.911 19.551 7.953 1.00 98.00 504 VAL A CA 1
ATOM 3924 C C . VAL A 1 504 ? -13.130 19.492 6.434 1.00 98.00 504 VAL A C 1
ATOM 3926 O O . VAL A 1 504 ? -12.329 20.092 5.704 1.00 98.00 504 VAL A O 1
ATOM 3929 N N . PRO A 1 505 ? -14.187 18.821 5.936 1.00 98.50 505 PRO A N 1
ATOM 3930 C CA . PRO A 1 505 ? -14.598 18.892 4.534 1.00 98.50 505 PRO A CA 1
ATOM 3931 C C . PRO A 1 505 ? -14.702 20.334 4.034 1.00 98.50 505 PRO A C 1
ATOM 3933 O O . PRO A 1 505 ? -15.131 21.224 4.778 1.00 98.50 505 PRO A O 1
ATOM 3936 N N . LYS A 1 506 ? -14.330 20.588 2.774 1.00 97.69 506 LYS A N 1
ATOM 3937 C CA . LYS A 1 506 ? -14.341 21.932 2.169 1.00 97.69 506 LYS A CA 1
ATOM 3938 C C . LYS A 1 506 ? -15.695 22.618 2.361 1.00 97.69 506 LYS A C 1
ATOM 3940 O O . LYS A 1 506 ? -15.736 23.759 2.824 1.00 97.69 506 LYS A O 1
ATOM 3945 N N . ALA A 1 507 ? -16.786 21.895 2.106 1.00 97.81 507 ALA A N 1
ATOM 3946 C CA . ALA A 1 507 ? -18.156 22.398 2.211 1.00 97.81 507 ALA A CA 1
ATOM 3947 C C . ALA A 1 507 ? -18.553 22.851 3.631 1.00 97.81 507 ALA A C 1
ATOM 3949 O O . ALA A 1 507 ? -19.417 23.717 3.777 1.00 97.81 507 ALA A O 1
ATOM 3950 N N . TRP A 1 508 ? -17.918 22.298 4.670 1.00 98.31 508 TRP A N 1
ATOM 3951 C CA . TRP A 1 508 ? -18.281 22.519 6.078 1.00 98.31 508 TRP A CA 1
ATOM 3952 C C . TRP A 1 508 ? -17.364 23.533 6.777 1.00 98.31 508 TRP A C 1
ATOM 3954 O O . TRP A 1 508 ? -17.574 23.877 7.940 1.00 98.31 508 TRP A O 1
ATOM 3964 N N . LYS A 1 509 ? -16.342 24.065 6.084 1.00 96.69 509 LYS A N 1
ATOM 3965 C CA . LYS A 1 509 ? -15.401 25.050 6.656 1.00 96.69 509 LYS A CA 1
ATOM 3966 C C . LYS A 1 509 ? -16.096 26.307 7.188 1.00 96.69 509 LYS A C 1
ATOM 3968 O O . LYS A 1 509 ? -15.639 26.882 8.172 1.00 96.69 509 LYS A O 1
ATOM 3973 N N . LYS A 1 510 ? -17.204 26.726 6.570 1.00 96.19 510 LYS A N 1
ATOM 3974 C CA . LYS A 1 510 ? -18.001 27.885 7.012 1.00 96.19 510 LYS A CA 1
ATOM 3975 C C . LYS A 1 510 ? -18.708 27.654 8.358 1.00 96.19 510 LYS A C 1
ATOM 3977 O O . LYS A 1 510 ? -19.011 28.615 9.060 1.00 96.19 510 LYS A O 1
ATOM 3982 N N . ASP A 1 511 ? -18.890 26.394 8.749 1.00 95.88 511 ASP A N 1
ATOM 3983 C CA . ASP A 1 511 ? -19.707 25.983 9.893 1.00 95.88 511 ASP A CA 1
ATOM 3984 C C . ASP A 1 511 ? -18.870 25.597 11.127 1.00 95.88 511 ASP A C 1
ATOM 3986 O O . ASP A 1 511 ? -19.414 25.257 12.174 1.00 95.88 511 ASP A O 1
ATOM 3990 N N . VAL A 1 512 ? -17.536 25.722 11.069 1.00 94.25 512 VAL A N 1
ATOM 3991 C CA . VAL A 1 512 ? -16.606 25.325 12.153 1.00 94.25 512 VAL A CA 1
ATOM 3992 C C . VAL A 1 512 ? -16.852 26.016 13.499 1.00 94.25 512 VAL A C 1
ATOM 3994 O O . VAL A 1 512 ? -16.471 25.487 14.542 1.00 94.25 512 VAL A O 1
ATOM 3997 N N . ASN A 1 513 ? -17.491 27.190 13.491 1.00 92.75 513 ASN A N 1
ATOM 3998 C CA . ASN A 1 513 ? -17.857 27.942 14.695 1.00 92.75 513 ASN A CA 1
ATOM 3999 C C . ASN A 1 513 ? -19.344 27.791 15.074 1.00 92.75 513 ASN A C 1
ATOM 4001 O O . ASN A 1 513 ? -19.799 28.437 16.018 1.00 92.75 513 ASN A O 1
ATOM 4005 N N . ASN A 1 514 ? -20.099 26.950 14.360 1.00 96.69 514 ASN A N 1
ATOM 4006 C CA . ASN A 1 514 ? -21.509 26.666 14.602 1.00 96.69 514 ASN A CA 1
ATOM 4007 C C . ASN A 1 514 ? -21.725 25.160 14.814 1.00 96.69 514 ASN A C 1
ATOM 4009 O O . ASN A 1 514 ? -21.938 24.390 13.879 1.00 96.69 514 ASN A O 1
ATOM 4013 N N . THR A 1 515 ? -21.724 24.752 16.082 1.00 96.19 515 THR A N 1
ATOM 4014 C CA . THR A 1 515 ? -21.912 23.357 16.485 1.00 96.19 515 THR A CA 1
ATOM 4015 C C . THR A 1 515 ? -23.164 22.710 15.903 1.00 96.19 515 THR A C 1
ATOM 4017 O O . THR A 1 515 ? -23.128 21.545 15.517 1.00 96.19 515 THR A O 1
ATOM 4020 N N . GLU A 1 516 ? -24.291 23.425 15.919 1.00 97.75 516 GLU A N 1
ATOM 4021 C CA . GLU A 1 516 ? -25.589 22.878 15.516 1.00 97.75 516 GLU A CA 1
ATOM 4022 C C . GLU A 1 516 ? -25.607 22.610 14.017 1.00 97.75 516 GLU A C 1
ATOM 4024 O O . GLU A 1 516 ? -26.026 21.532 13.595 1.00 97.75 516 GLU A O 1
ATOM 4029 N N . LYS A 1 517 ? -25.060 23.543 13.230 1.00 98.19 517 LYS A N 1
ATOM 4030 C CA . LYS A 1 517 ? -24.945 23.377 11.784 1.00 98.19 517 LYS A CA 1
ATOM 4031 C C . LYS A 1 517 ? -23.995 22.236 11.418 1.00 98.19 517 LYS A C 1
ATOM 4033 O O . LYS A 1 517 ? -24.414 21.343 10.693 1.00 98.19 517 LYS A O 1
ATOM 4038 N N . MET A 1 518 ? -22.815 22.168 12.041 1.00 98.31 518 MET A N 1
ATOM 4039 C CA . MET A 1 518 ? -21.881 21.049 11.851 1.00 98.31 518 MET A CA 1
ATOM 4040 C C . MET A 1 518 ? -22.510 19.691 12.220 1.00 98.31 518 MET A C 1
ATOM 4042 O O . MET A 1 518 ? -22.275 18.689 11.553 1.00 98.31 518 MET A O 1
ATOM 4046 N N . CYS A 1 519 ? -23.348 19.630 13.265 1.00 98.69 519 CYS A N 1
ATOM 4047 C CA . CYS A 1 519 ? -24.095 18.409 13.585 1.00 98.69 519 CYS A CA 1
ATOM 4048 C C . CYS A 1 519 ? -25.120 18.056 12.496 1.00 98.69 519 CYS A C 1
ATOM 4050 O O . CYS A 1 519 ? -25.269 16.876 12.191 1.00 98.69 519 CYS A O 1
ATOM 4052 N N . SER A 1 520 ? -25.816 19.043 11.918 1.00 98.62 520 SER A N 1
ATOM 4053 C CA . SER A 1 520 ? -26.712 18.809 10.776 1.00 98.62 520 SER A CA 1
ATOM 4054 C C . SER A 1 520 ? -25.936 18.251 9.592 1.00 98.62 520 SER A C 1
ATOM 4056 O O . SER A 1 520 ? -26.303 17.199 9.094 1.00 98.62 520 SER A O 1
ATOM 4058 N N . ASP A 1 521 ? -24.816 18.873 9.217 1.00 98.62 521 ASP A N 1
ATOM 4059 C CA . ASP A 1 521 ? -24.027 18.462 8.050 1.00 98.62 521 ASP A CA 1
ATOM 4060 C C . ASP A 1 521 ? -23.523 17.016 8.174 1.00 98.62 521 ASP A C 1
ATOM 4062 O O . ASP A 1 521 ? -23.639 16.225 7.238 1.00 98.62 521 ASP A O 1
ATOM 4066 N N . VAL A 1 522 ? -23.043 16.635 9.364 1.00 98.88 522 VAL A N 1
ATOM 4067 C CA . VAL A 1 522 ? -22.644 15.252 9.663 1.00 98.88 522 VAL A CA 1
ATOM 4068 C C . VAL A 1 522 ? -23.833 14.294 9.564 1.00 98.88 522 VAL A C 1
ATOM 4070 O O . VAL A 1 522 ? -23.712 13.225 8.964 1.00 98.88 522 VAL A O 1
ATOM 4073 N N . TYR A 1 523 ? -24.976 14.642 10.161 1.00 98.94 523 TYR A N 1
ATOM 4074 C CA . TYR A 1 523 ? -26.175 13.804 10.127 1.00 98.94 523 TYR A CA 1
ATOM 4075 C C . TYR A 1 523 ? -26.704 13.631 8.695 1.00 98.94 523 TYR A C 1
ATOM 4077 O O . TYR A 1 523 ? -26.944 12.498 8.278 1.00 98.94 523 TYR A O 1
ATOM 4085 N N . ASP A 1 524 ? -26.836 14.725 7.946 1.00 98.88 524 ASP A N 1
ATOM 4086 C CA . ASP A 1 524 ? -27.392 14.754 6.593 1.00 98.88 524 ASP A CA 1
ATOM 4087 C C . ASP A 1 524 ? -26.500 13.963 5.630 1.00 98.88 524 ASP A C 1
ATOM 4089 O O . ASP A 1 524 ? -26.985 13.049 4.963 1.00 98.88 524 ASP A O 1
ATOM 4093 N N . PHE A 1 525 ? -25.181 14.183 5.659 1.00 98.88 525 PHE A N 1
ATOM 4094 C CA . PHE A 1 525 ? -24.242 13.419 4.834 1.00 98.88 525 PHE A CA 1
ATOM 4095 C C . PHE A 1 525 ? -24.276 11.917 5.137 1.00 98.88 525 PHE A C 1
ATOM 4097 O O . PHE A 1 525 ? -24.306 11.095 4.219 1.00 98.88 525 PHE A O 1
ATOM 4104 N N . THR A 1 526 ? -24.317 11.541 6.419 1.00 98.88 526 THR A N 1
ATOM 4105 C CA . THR A 1 526 ? -24.383 10.128 6.825 1.00 98.88 526 THR A CA 1
ATOM 4106 C C . THR A 1 526 ? -25.689 9.486 6.359 1.00 98.88 526 THR A C 1
ATOM 4108 O O . THR A 1 526 ? -25.681 8.391 5.798 1.00 98.88 526 THR A O 1
ATOM 4111 N N . LYS A 1 527 ? -26.816 10.179 6.562 1.00 98.75 527 LYS A N 1
ATOM 4112 C CA . LYS A 1 527 ? -28.152 9.748 6.139 1.00 98.75 527 LYS A CA 1
ATOM 4113 C C . LYS A 1 527 ? -28.208 9.530 4.628 1.00 98.75 527 LYS A C 1
ATOM 4115 O O . LYS A 1 527 ? -28.609 8.457 4.183 1.00 98.75 527 LYS A O 1
ATOM 4120 N N . GLU A 1 528 ? -27.837 10.544 3.852 1.00 98.75 528 GLU A N 1
ATOM 4121 C CA . GLU A 1 528 ? -27.933 10.524 2.391 1.00 98.75 528 GLU A CA 1
ATOM 4122 C C . GLU A 1 528 ? -27.028 9.455 1.789 1.00 98.75 528 GLU A C 1
ATOM 4124 O O . GLU A 1 528 ? -27.440 8.729 0.884 1.00 98.75 528 GLU A O 1
ATOM 4129 N N . SER A 1 529 ? -25.821 9.303 2.336 1.00 98.75 529 SER A N 1
ATOM 4130 C CA . SER A 1 529 ? -24.899 8.252 1.917 1.00 98.75 529 SER A CA 1
ATOM 4131 C C . SER A 1 529 ? -25.491 6.870 2.175 1.00 98.75 529 SER A C 1
ATOM 4133 O O . SER A 1 529 ? -25.617 6.081 1.245 1.00 98.75 529 SER A O 1
ATOM 4135 N N . ILE A 1 530 ? -25.937 6.585 3.406 1.00 98.81 530 ILE A N 1
ATOM 4136 C CA . ILE A 1 530 ? -26.556 5.294 3.754 1.00 98.81 530 ILE A CA 1
ATOM 4137 C C . ILE A 1 530 ? -27.750 4.989 2.848 1.00 98.81 530 ILE A C 1
ATOM 4139 O O . ILE A 1 530 ? -27.905 3.845 2.423 1.00 98.81 530 ILE A O 1
ATOM 4143 N N . GLN A 1 531 ? -28.574 5.990 2.527 1.00 98.69 531 GLN A N 1
ATOM 4144 C CA . GLN A 1 531 ? -29.701 5.803 1.620 1.00 98.69 531 GLN A CA 1
ATOM 4145 C C . GLN A 1 531 ? -29.232 5.359 0.227 1.00 98.69 531 GLN A C 1
ATOM 4147 O O . GLN A 1 531 ? -29.711 4.337 -0.254 1.00 98.69 531 GLN A O 1
ATOM 4152 N N . LYS A 1 532 ? -28.220 6.015 -0.360 1.00 98.69 532 LYS A N 1
ATOM 4153 C CA . LYS A 1 532 ? -27.646 5.616 -1.661 1.00 98.69 532 LYS A CA 1
ATOM 4154 C C . LYS A 1 532 ? -27.106 4.180 -1.660 1.00 98.69 532 LYS A C 1
ATOM 4156 O O . LYS A 1 532 ? -27.337 3.438 -2.611 1.00 98.69 532 LYS A O 1
ATOM 4161 N N . PHE A 1 533 ? -26.427 3.760 -0.590 1.00 98.62 533 PHE A N 1
ATOM 4162 C CA . PHE A 1 533 ? -25.957 2.374 -0.452 1.00 98.62 533 PHE A CA 1
ATOM 4163 C C . PHE A 1 533 ? -27.114 1.372 -0.360 1.00 98.62 533 PHE A C 1
ATOM 4165 O O . PHE A 1 533 ? -27.066 0.317 -0.991 1.00 98.62 533 PHE A O 1
ATOM 4172 N N . LYS A 1 534 ? -28.170 1.696 0.396 1.00 97.69 534 LYS A N 1
ATOM 4173 C CA . LYS A 1 534 ? -29.366 0.847 0.496 1.00 97.69 534 LYS A CA 1
ATOM 4174 C C . LYS A 1 534 ? -30.105 0.737 -0.834 1.00 97.69 534 LYS A C 1
ATOM 4176 O O . LYS A 1 534 ? -30.493 -0.367 -1.202 1.00 97.69 534 LYS A O 1
ATOM 4181 N N . ASP A 1 535 ? -30.263 1.848 -1.548 1.00 97.56 535 ASP A N 1
ATOM 4182 C CA . ASP A 1 535 ? -30.928 1.890 -2.855 1.00 97.56 535 ASP A CA 1
ATOM 4183 C C . ASP A 1 535 ? -30.175 1.048 -3.897 1.00 97.56 535 ASP A C 1
ATOM 4185 O O . ASP A 1 535 ? -30.780 0.467 -4.793 1.00 97.56 535 ASP A O 1
ATOM 4189 N N . ALA A 1 536 ? -28.856 0.912 -3.736 1.00 96.31 536 ALA A N 1
ATOM 4190 C CA . ALA A 1 536 ? -28.010 0.040 -4.544 1.00 96.31 536 ALA A CA 1
ATOM 4191 C C . ALA A 1 536 ? -27.997 -1.439 -4.097 1.00 96.31 536 ALA A C 1
ATOM 4193 O O . ALA A 1 536 ? -27.275 -2.242 -4.686 1.00 96.31 536 ALA A O 1
ATOM 4194 N N . GLY A 1 537 ? -28.763 -1.811 -3.065 1.00 96.38 537 GLY A N 1
ATOM 4195 C CA . GLY A 1 537 ? -28.854 -3.187 -2.569 1.00 96.38 537 GLY A CA 1
ATOM 4196 C C . GLY A 1 537 ? -27.693 -3.629 -1.670 1.00 96.38 537 GLY A C 1
ATOM 4197 O O . GLY A 1 537 ? -27.494 -4.828 -1.482 1.00 96.38 537 GLY A O 1
ATOM 4198 N N . ALA A 1 538 ? -26.918 -2.699 -1.102 1.00 97.12 538 ALA A N 1
ATOM 4199 C CA . ALA A 1 538 ? -25.789 -3.042 -0.241 1.00 97.12 538 ALA A CA 1
ATOM 4200 C C . ALA A 1 538 ? -26.230 -3.737 1.064 1.00 97.12 538 ALA A C 1
ATOM 4202 O O . ALA A 1 538 ? -27.090 -3.241 1.799 1.00 97.12 538 ALA A O 1
ATOM 4203 N N . ASN A 1 539 ? -25.562 -4.839 1.422 1.00 96.50 539 ASN A N 1
ATOM 4204 C CA . ASN A 1 539 ? -25.746 -5.528 2.703 1.00 96.50 539 ASN A CA 1
ATOM 4205 C C . ASN A 1 539 ? -24.962 -4.812 3.823 1.00 96.50 539 ASN A C 1
ATOM 4207 O O . ASN A 1 539 ? -23.893 -5.254 4.249 1.00 96.50 539 ASN A O 1
ATOM 4211 N N . ILE A 1 540 ? -25.458 -3.653 4.269 1.00 98.25 540 ILE A N 1
ATOM 4212 C CA . ILE A 1 540 ? -24.790 -2.827 5.291 1.00 98.25 540 ILE A CA 1
ATOM 4213 C C . ILE A 1 540 ? -24.869 -3.521 6.654 1.00 98.25 540 ILE A C 1
ATOM 4215 O O . ILE A 1 540 ? -25.898 -3.489 7.333 1.00 98.25 540 ILE A O 1
ATOM 4219 N N . GLY A 1 541 ? -23.761 -4.126 7.083 1.00 97.31 541 GLY A N 1
ATOM 4220 C CA . GLY A 1 541 ? -23.686 -4.790 8.381 1.00 97.31 541 GLY A CA 1
ATOM 4221 C C . GLY A 1 541 ? -23.089 -3.913 9.489 1.00 97.31 541 GLY A C 1
ATOM 4222 O O . GLY A 1 541 ? -23.345 -4.163 10.671 1.00 97.31 541 GLY A O 1
ATOM 4223 N N . MET A 1 542 ? -22.284 -2.906 9.137 1.00 98.81 542 MET A N 1
ATOM 4224 C CA . MET A 1 542 ? -21.617 -2.018 10.091 1.00 98.81 542 MET A CA 1
ATOM 4225 C C . MET A 1 542 ? -21.383 -0.635 9.478 1.00 98.81 542 MET A C 1
ATOM 4227 O O . MET A 1 542 ? -21.137 -0.504 8.283 1.00 98.81 542 MET A O 1
ATOM 4231 N N . VAL A 1 543 ? -21.443 0.401 10.309 1.00 98.94 543 VAL A N 1
ATOM 4232 C CA . VAL A 1 543 ? -21.085 1.771 9.941 1.00 98.94 543 VAL A CA 1
ATOM 4233 C C . VAL A 1 543 ? -20.095 2.313 10.962 1.00 98.94 543 VAL A C 1
ATOM 4235 O O . VAL A 1 543 ? -20.384 2.361 12.161 1.00 98.94 543 VAL A O 1
ATOM 4238 N N . GLN A 1 544 ? -18.928 2.727 10.485 1.00 98.88 544 GLN A N 1
ATOM 4239 C CA . GLN A 1 544 ? -17.897 3.392 11.264 1.00 98.88 544 GLN A CA 1
ATOM 4240 C C . GLN A 1 544 ? -18.080 4.910 11.175 1.00 98.88 544 GLN A C 1
ATOM 4242 O O . GLN A 1 544 ? -18.150 5.496 10.097 1.00 98.88 544 GLN A O 1
ATOM 4247 N N . VAL A 1 545 ? -18.203 5.543 12.343 1.00 98.81 545 VAL A N 1
ATOM 4248 C CA . VAL A 1 545 ? -18.432 6.984 12.489 1.00 98.81 545 VAL A CA 1
ATOM 4249 C C . VAL A 1 545 ? -17.108 7.641 12.886 1.00 98.81 545 VAL A C 1
ATOM 4251 O O . VAL A 1 545 ? -16.815 7.808 14.072 1.00 98.81 545 VAL A O 1
ATOM 4254 N N . GLY A 1 546 ? -16.321 8.012 11.875 1.00 98.19 546 GLY A N 1
ATOM 4255 C CA . GLY A 1 546 ? -14.980 8.578 12.007 1.00 98.19 546 GLY A CA 1
ATOM 4256 C C . GLY A 1 546 ? -13.877 7.519 11.939 1.00 98.19 546 GLY A C 1
ATOM 4257 O O . GLY A 1 546 ? -13.977 6.473 12.586 1.00 98.19 546 GLY A O 1
ATOM 4258 N N . ASN A 1 547 ? -12.795 7.840 11.222 1.00 98.62 547 ASN A N 1
ATOM 4259 C CA . ASN A 1 547 ? -11.605 6.996 11.098 1.00 98.62 547 ASN A CA 1
ATOM 4260 C C . ASN A 1 547 ? -10.461 7.467 12.011 1.00 98.62 547 ASN A C 1
ATOM 4262 O O . ASN A 1 547 ? -10.116 8.650 12.026 1.00 98.62 547 ASN A O 1
ATOM 4266 N N . GLU A 1 548 ? -9.894 6.533 12.787 1.00 97.56 548 GLU A N 1
ATOM 4267 C CA . GLU A 1 548 ? -8.754 6.747 13.694 1.00 97.56 548 GLU A CA 1
ATOM 4268 C C . GLU A 1 548 ? -8.829 8.042 14.531 1.00 97.56 548 GLU A C 1
ATOM 4270 O O . GLU A 1 548 ? -7.851 8.773 14.722 1.00 97.56 548 GLU A O 1
ATOM 4275 N N . ILE A 1 549 ? -10.003 8.303 15.115 1.00 97.81 549 ILE A N 1
ATOM 4276 C CA . ILE A 1 549 ? -10.359 9.561 15.801 1.00 97.81 549 ILE A CA 1
ATOM 4277 C C . ILE A 1 549 ? -9.646 9.771 17.146 1.00 97.81 549 ILE A C 1
ATOM 4279 O O . ILE A 1 549 ? -10.042 10.593 17.980 1.00 97.81 549 ILE A O 1
ATOM 4283 N N . THR A 1 550 ? -8.577 9.023 17.407 1.00 96.69 550 THR A N 1
ATOM 4284 C CA . THR A 1 550 ? -7.828 9.070 18.656 1.00 96.69 550 THR A CA 1
ATOM 4285 C C . THR A 1 550 ? -7.363 10.477 18.986 1.00 96.69 550 THR A C 1
ATOM 4287 O O . THR A 1 550 ? -7.445 10.896 20.140 1.00 96.69 550 THR A O 1
ATOM 4290 N N . ASN A 1 551 ? -6.891 11.233 18.003 1.00 95.69 551 ASN A N 1
ATOM 4291 C CA . ASN A 1 551 ? -6.364 12.571 18.246 1.00 95.69 551 ASN A CA 1
ATOM 4292 C C . ASN A 1 551 ? -7.380 13.685 18.011 1.00 95.69 551 ASN A C 1
ATOM 4294 O O . ASN A 1 551 ? -7.034 14.840 18.242 1.00 95.69 551 ASN A O 1
ATOM 4298 N N . GLY A 1 552 ? -8.620 13.358 17.646 1.00 95.81 552 GLY A N 1
ATOM 4299 C CA . GLY A 1 552 ? -9.690 14.317 17.401 1.00 95.81 552 GLY A CA 1
ATOM 4300 C C . GLY A 1 552 ? -10.540 13.939 16.197 1.00 95.81 552 GLY A C 1
ATOM 4301 O O . GLY A 1 552 ? -10.402 12.845 15.668 1.00 95.81 552 GLY A O 1
ATOM 4302 N N . LEU A 1 553 ? -11.420 14.853 15.799 1.00 97.38 553 LEU A N 1
ATOM 4303 C CA . LEU A 1 553 ? -12.317 14.713 14.650 1.00 97.38 553 LEU A CA 1
ATOM 4304 C C . LEU A 1 553 ? -12.727 16.115 14.176 1.00 97.38 553 LEU A C 1
ATOM 4306 O O . LEU A 1 553 ? -12.884 17.010 15.015 1.00 97.38 553 LEU A O 1
ATOM 4310 N N . LEU A 1 554 ? -12.931 16.293 12.864 1.00 95.94 554 LEU A N 1
ATOM 4311 C CA . LEU A 1 554 ? -13.528 17.496 12.260 1.00 95.94 554 LEU A CA 1
ATOM 4312 C C . LEU A 1 554 ? -12.884 18.811 12.736 1.00 95.94 554 LEU A C 1
ATOM 4314 O O . LEU A 1 554 ? -13.530 19.679 13.323 1.00 95.94 554 LEU A O 1
ATOM 4318 N N . GLY A 1 555 ? -11.572 18.950 12.532 1.00 92.81 555 GLY A N 1
ATOM 4319 C CA . GLY A 1 555 ? -10.819 20.165 12.866 1.00 92.81 555 GLY A CA 1
ATOM 4320 C C . GLY A 1 555 ? -10.528 20.362 14.358 1.00 92.81 555 GLY A C 1
ATOM 4321 O O . GLY A 1 555 ? -9.677 21.177 14.713 1.00 92.81 555 GLY A O 1
ATOM 4322 N N . ILE A 1 556 ? -11.152 19.584 15.248 1.00 94.81 556 ILE A N 1
ATOM 4323 C CA . ILE A 1 556 ? -10.870 19.583 16.687 1.00 94.81 556 ILE A CA 1
ATOM 4324 C C . ILE A 1 556 ? -9.920 18.423 16.998 1.00 94.81 556 ILE A C 1
ATOM 4326 O O . ILE A 1 556 ? -10.326 17.400 17.551 1.00 94.81 556 ILE A O 1
ATOM 4330 N N . TYR A 1 557 ? -8.643 18.578 16.641 1.00 93.88 557 TYR A N 1
ATOM 4331 C CA . TYR A 1 557 ? -7.620 17.550 16.846 1.00 93.88 557 TYR A CA 1
ATOM 4332 C C . TYR A 1 557 ? -6.291 18.104 17.369 1.00 93.88 557 TYR A C 1
ATOM 4334 O O . TYR A 1 557 ? -6.052 19.312 17.368 1.00 93.88 557 TYR A O 1
ATOM 4342 N N . SER A 1 558 ? -5.456 17.222 17.922 1.00 91.81 558 SER A N 1
ATOM 4343 C CA . SER A 1 558 ? -4.171 17.600 18.515 1.00 91.81 558 SER A CA 1
ATOM 4344 C C . SER A 1 558 ? -3.149 17.990 17.453 1.00 91.81 558 SER A C 1
ATOM 4346 O O . SER A 1 558 ? -2.997 17.277 16.463 1.00 91.81 558 SER A O 1
ATOM 4348 N N . ASN A 1 559 ? -2.361 19.029 17.719 1.00 85.69 559 ASN A N 1
ATOM 4349 C CA . ASN A 1 559 ? -1.240 19.405 16.866 1.00 85.69 559 ASN A CA 1
ATOM 4350 C C . ASN A 1 559 ? 0.069 18.760 17.367 1.00 85.69 559 ASN A C 1
ATOM 4352 O O . ASN A 1 559 ? 0.622 19.158 18.398 1.00 85.69 559 ASN A O 1
ATOM 4356 N N . ARG A 1 560 ? 0.579 17.768 16.625 1.00 77.06 560 ARG A N 1
ATOM 4357 C CA . ARG A 1 560 ? 1.829 17.070 16.977 1.00 77.06 560 ARG A CA 1
ATOM 4358 C C . ARG A 1 560 ? 3.062 17.974 16.926 1.00 77.06 560 ARG A C 1
ATOM 4360 O O . ARG A 1 560 ? 3.929 17.811 17.780 1.00 77.06 560 ARG A O 1
ATOM 4367 N N . ASP A 1 561 ? 3.113 18.954 16.027 1.00 78.19 561 ASP A N 1
ATOM 4368 C CA . ASP A 1 561 ? 4.236 19.902 15.919 1.00 78.19 561 ASP A CA 1
ATOM 4369 C C . ASP A 1 561 ? 4.366 20.781 17.172 1.00 78.19 561 ASP A C 1
ATOM 4371 O O . ASP A 1 561 ? 5.450 21.232 17.533 1.00 78.19 561 ASP A O 1
ATOM 4375 N N . LYS A 1 562 ? 3.261 20.970 17.904 1.00 82.81 562 LYS A N 1
ATOM 4376 C CA . LYS A 1 562 ? 3.230 21.637 19.217 1.00 82.81 562 LYS A CA 1
ATOM 4377 C C . LYS A 1 562 ? 3.487 20.686 20.394 1.00 82.81 562 LYS A C 1
ATOM 4379 O O . LYS A 1 562 ? 3.358 21.093 21.549 1.00 82.81 562 LYS A O 1
ATOM 4384 N N . GLY A 1 563 ? 3.820 19.422 20.129 1.00 82.06 563 GLY A N 1
ATOM 4385 C CA . GLY A 1 563 ? 3.993 18.381 21.144 1.00 82.06 563 GLY A CA 1
ATOM 4386 C C . GLY A 1 563 ? 2.687 17.971 21.835 1.00 82.06 563 GLY A C 1
ATOM 4387 O O . GLY A 1 563 ? 2.719 17.429 22.944 1.00 82.06 563 GLY A O 1
ATOM 4388 N N . GLU A 1 564 ? 1.530 18.256 21.229 1.00 90.81 564 GLU A N 1
ATOM 4389 C CA . GLU A 1 564 ? 0.239 17.850 21.777 1.00 90.81 564 GLU A CA 1
ATOM 4390 C C . GLU A 1 564 ? -0.031 16.356 21.538 1.00 90.81 564 GLU A C 1
ATOM 4392 O O . GLU A 1 564 ? 0.561 15.700 20.684 1.00 90.81 564 GLU A O 1
ATOM 4397 N N . SER A 1 565 ? -0.957 15.801 22.317 1.00 90.31 565 SER A N 1
ATOM 4398 C CA . SER A 1 565 ? -1.434 14.420 22.179 1.00 90.31 565 SER A CA 1
ATOM 4399 C C . SER A 1 565 ? -2.943 14.375 22.373 1.00 90.31 565 SER A C 1
ATOM 4401 O O . SER A 1 565 ? -3.517 15.344 22.872 1.00 90.31 565 SER A O 1
ATOM 4403 N N . PHE A 1 566 ? -3.570 13.230 22.099 1.00 94.44 566 PHE A N 1
ATOM 4404 C CA . PHE A 1 566 ? -4.995 12.957 22.330 1.00 94.44 566 PHE A CA 1
ATOM 4405 C C . PHE A 1 566 ? -5.586 13.591 23.611 1.00 94.44 566 PHE A C 1
ATOM 4407 O O . PHE A 1 566 ? -6.734 14.037 23.636 1.00 94.44 566 PHE A O 1
ATOM 4414 N N . ASN A 1 567 ? -4.810 13.672 24.699 1.00 93.75 567 ASN A N 1
ATOM 4415 C CA . ASN A 1 567 ? -5.279 14.189 25.978 1.00 93.75 567 ASN A CA 1
ATOM 4416 C C . ASN A 1 567 ? -5.638 15.690 25.948 1.00 93.75 567 ASN A C 1
ATOM 4418 O O . ASN A 1 567 ? -6.414 16.126 26.796 1.00 93.75 567 ASN A O 1
ATOM 4422 N N . VAL A 1 568 ? -5.143 16.484 24.988 1.00 94.88 568 VAL A N 1
ATOM 4423 C CA . VAL A 1 568 ? -5.565 17.895 24.843 1.00 94.88 568 VAL A CA 1
ATOM 4424 C C . VAL A 1 568 ? -7.002 18.029 24.336 1.00 94.88 568 VAL A C 1
ATOM 4426 O O . VAL A 1 568 ? -7.618 19.073 24.545 1.00 94.88 568 VAL A O 1
ATOM 4429 N N . ILE A 1 569 ? -7.539 16.981 23.704 1.00 96.44 569 ILE A N 1
ATOM 4430 C CA . ILE A 1 569 ? -8.930 16.905 23.245 1.00 96.44 569 ILE A CA 1
ATOM 4431 C C . ILE A 1 569 ? -9.768 16.167 24.285 1.00 96.44 569 ILE A C 1
ATOM 4433 O O . ILE A 1 569 ? -10.708 16.721 24.851 1.00 96.44 569 ILE A O 1
ATOM 4437 N N . TRP A 1 570 ? -9.381 14.934 24.610 1.00 97.06 570 TRP A N 1
ATOM 4438 C CA . TRP A 1 570 ? -10.186 14.037 25.442 1.00 97.06 570 TRP A CA 1
ATOM 4439 C C . TRP A 1 570 ? -10.081 14.322 26.945 1.00 97.06 570 TRP A C 1
ATOM 4441 O O . TRP A 1 570 ? -10.997 14.008 27.708 1.00 97.06 570 TRP A O 1
ATOM 4451 N N . GLY A 1 571 ? -8.990 14.955 27.381 1.00 93.62 571 GLY A N 1
ATOM 4452 C CA . GLY A 1 571 ? -8.826 15.462 28.744 1.00 93.62 571 GLY A CA 1
ATOM 4453 C C . GLY A 1 571 ? -9.508 16.816 28.972 1.00 93.62 571 GLY A C 1
ATOM 4454 O O . GLY A 1 571 ? -9.831 17.151 30.116 1.00 93.62 571 GLY A O 1
ATOM 4455 N N . ASP A 1 572 ? -9.779 17.577 27.905 1.00 95.88 572 ASP A N 1
ATOM 4456 C CA . ASP A 1 572 ? -10.551 18.816 27.968 1.00 95.88 572 ASP A CA 1
ATOM 4457 C C . ASP A 1 572 ? -12.048 18.512 27.839 1.00 95.88 572 ASP A C 1
ATOM 4459 O O . ASP A 1 572 ? -12.538 17.976 26.842 1.00 95.88 572 ASP A O 1
ATOM 4463 N N . LYS A 1 573 ? -12.823 18.860 28.872 1.00 95.88 573 LYS A N 1
ATOM 4464 C CA . LYS A 1 573 ? -14.258 18.565 28.884 1.00 95.88 573 LYS A CA 1
ATOM 4465 C C . LYS A 1 573 ? -15.007 19.278 27.755 1.00 95.88 573 LYS A C 1
ATOM 4467 O O . LYS A 1 573 ? -15.927 18.678 27.213 1.00 95.88 573 LYS A O 1
ATOM 4472 N N . LYS A 1 574 ? -14.664 20.527 27.426 1.00 96.81 574 LYS A N 1
ATOM 4473 C CA . LYS A 1 574 ? -15.372 21.290 26.390 1.00 96.81 574 LYS A CA 1
ATOM 4474 C C . LYS A 1 574 ? -15.108 20.677 25.020 1.00 96.81 574 LYS A C 1
ATOM 4476 O O . LYS A 1 574 ? -16.068 20.309 24.357 1.00 96.81 574 LYS A O 1
ATOM 4481 N N . LYS A 1 575 ? -13.834 20.470 24.665 1.00 97.12 575 LYS A N 1
ATOM 4482 C CA . LYS A 1 575 ? -13.455 19.888 23.366 1.00 97.12 575 LYS A CA 1
ATOM 4483 C C . LYS A 1 575 ? -14.014 18.476 23.180 1.00 97.12 575 LYS A C 1
ATOM 4485 O O . LYS A 1 575 ? -14.651 18.206 22.173 1.00 97.12 575 LYS A O 1
ATOM 4490 N N . SER A 1 576 ? -13.868 17.605 24.183 1.00 98.25 576 SER A N 1
ATOM 4491 C CA . SER A 1 576 ? -14.443 16.251 24.115 1.00 98.25 576 SER A CA 1
ATOM 4492 C C . SER A 1 576 ? -15.970 16.242 24.015 1.00 98.25 576 SER A C 1
ATOM 4494 O O . SER A 1 576 ? -16.515 15.413 23.302 1.00 98.25 576 SER A O 1
ATOM 4496 N N . THR A 1 577 ? -16.674 17.145 24.712 1.00 98.31 577 THR A N 1
ATOM 4497 C CA . THR A 1 577 ? -18.143 17.239 24.588 1.00 98.31 577 THR A CA 1
ATOM 4498 C C . THR A 1 577 ? -18.538 17.651 23.175 1.00 98.31 577 THR A C 1
ATOM 4500 O O . THR A 1 577 ? -19.529 17.152 22.658 1.00 98.31 577 THR A O 1
ATOM 4503 N N . GLU A 1 578 ? -17.764 18.543 22.561 1.00 98.00 578 GLU A N 1
ATOM 4504 C CA . GLU A 1 578 ? -18.018 19.034 21.214 1.00 98.00 578 GLU A CA 1
ATOM 4505 C C . GLU A 1 578 ? -17.857 17.938 20.160 1.00 98.00 578 GLU A C 1
ATOM 4507 O O . GLU A 1 578 ? -18.812 17.628 19.457 1.00 98.00 578 GLU A O 1
ATOM 4512 N N . VAL A 1 579 ? -16.710 17.251 20.154 1.00 98.38 579 VAL A N 1
ATOM 4513 C CA . VAL A 1 579 ? -16.475 16.091 19.277 1.00 98.38 579 VAL A CA 1
ATOM 4514 C C . VAL A 1 579 ? -17.560 15.024 19.469 1.00 98.38 579 VAL A C 1
ATOM 4516 O O . VAL A 1 579 ? -18.077 14.467 18.502 1.00 98.38 579 VAL A O 1
ATOM 4519 N N . ASN A 1 580 ? -17.980 14.777 20.714 1.00 98.75 580 ASN A N 1
ATOM 4520 C CA . ASN A 1 580 ? -19.035 13.807 21.005 1.00 98.75 580 ASN A CA 1
ATOM 4521 C C . ASN A 1 580 ? -20.409 14.202 20.443 1.00 98.75 580 ASN A C 1
ATOM 4523 O O . ASN A 1 580 ? -21.226 13.310 20.219 1.00 98.75 580 ASN A O 1
ATOM 4527 N N . LYS A 1 581 ? -20.697 15.491 20.208 1.00 98.69 581 LYS A N 1
ATOM 4528 C CA . LYS A 1 581 ? -21.933 15.902 19.521 1.00 98.69 581 LYS A CA 1
ATOM 4529 C C . LYS A 1 581 ? -21.899 15.502 18.048 1.00 98.69 581 LYS A C 1
ATOM 4531 O O . LYS A 1 581 ? -22.883 14.938 17.582 1.00 98.69 581 LYS A O 1
ATOM 4536 N N . TYR A 1 582 ? -20.769 15.702 17.366 1.00 98.75 582 TYR A N 1
ATOM 4537 C CA . TYR A 1 582 ? -20.601 15.306 15.963 1.00 98.75 582 TYR A CA 1
ATOM 4538 C C . TYR A 1 582 ? -20.731 13.792 15.795 1.00 98.75 582 TYR A C 1
ATOM 4540 O O . TYR A 1 582 ? -21.527 13.329 14.984 1.00 98.75 582 TYR A O 1
ATOM 4548 N N . LEU A 1 583 ? -20.067 13.013 16.659 1.00 98.88 583 LEU A N 1
ATOM 4549 C CA . LEU A 1 583 ? -20.231 11.556 16.680 1.00 98.88 583 LEU A CA 1
ATOM 4550 C C . LEU A 1 583 ? -21.700 11.158 16.857 1.00 98.88 583 LEU A C 1
ATOM 4552 O O . LEU A 1 583 ? -22.213 10.320 16.127 1.00 98.88 583 LEU A O 1
ATOM 4556 N N . LYS A 1 584 ? -22.413 11.780 17.803 1.00 98.88 584 LYS A N 1
ATOM 4557 C CA . LYS A 1 584 ? -23.833 11.481 18.036 1.00 98.88 584 LYS A CA 1
ATOM 4558 C C . LYS A 1 584 ? -24.725 11.839 16.850 1.00 98.88 584 LYS A C 1
ATOM 4560 O O . LYS A 1 584 ? -25.724 11.155 16.661 1.00 98.88 584 LYS A O 1
ATOM 4565 N N . ALA A 1 585 ? -24.386 12.869 16.080 1.00 98.88 585 ALA A N 1
ATOM 4566 C CA . ALA A 1 585 ? -25.131 13.242 14.885 1.00 98.88 585 ALA A CA 1
ATOM 4567 C C . ALA A 1 585 ? -25.027 12.161 13.797 1.00 98.88 585 ALA A C 1
ATOM 4569 O O . ALA A 1 585 ? -26.056 11.679 13.327 1.00 98.88 585 ALA A O 1
ATOM 4570 N N . GLY A 1 586 ? -23.811 11.692 13.497 1.00 98.81 586 GLY A N 1
ATOM 4571 C CA . GLY A 1 586 ? -23.605 10.580 12.562 1.00 98.81 586 GLY A CA 1
ATOM 4572 C C . GLY A 1 586 ? -24.280 9.298 13.054 1.00 98.81 586 GLY A C 1
ATOM 4573 O O . GLY A 1 586 ? -25.056 8.679 12.335 1.00 98.81 586 GLY A O 1
ATOM 4574 N N . ILE A 1 587 ? -24.098 8.949 14.334 1.00 98.94 587 ILE A N 1
ATOM 4575 C CA . ILE A 1 587 ? -24.741 7.777 14.955 1.00 98.94 587 ILE A CA 1
ATOM 4576 C C . ILE A 1 587 ? -26.269 7.850 14.864 1.00 98.94 587 ILE A C 1
ATOM 4578 O O . ILE A 1 587 ? -26.907 6.841 14.575 1.00 98.94 587 ILE A O 1
ATOM 4582 N N . LYS A 1 588 ? -26.868 9.025 15.092 1.00 98.88 588 LYS A N 1
ATOM 4583 C CA . LYS A 1 588 ? -28.318 9.217 14.961 1.00 98.88 588 LYS A CA 1
ATOM 4584 C C . LYS A 1 588 ? -28.791 8.849 13.553 1.00 98.88 588 LYS A C 1
ATOM 4586 O O . LYS A 1 588 ? -29.769 8.118 13.436 1.00 98.88 588 LYS A O 1
ATOM 4591 N N . ALA A 1 589 ? -28.079 9.283 12.511 1.00 98.81 589 ALA A N 1
ATOM 4592 C CA . ALA A 1 589 ? -28.402 8.914 11.134 1.00 98.81 589 ALA A CA 1
ATOM 4593 C C . ALA A 1 589 ? -28.311 7.394 10.913 1.00 98.81 589 ALA A C 1
ATOM 4595 O O . ALA A 1 589 ? -29.238 6.806 10.357 1.00 98.81 589 ALA A O 1
ATOM 4596 N N . VAL A 1 590 ? -27.263 6.731 11.423 1.00 98.81 590 VAL A N 1
ATOM 4597 C CA . VAL A 1 590 ? -27.145 5.262 11.332 1.00 98.81 590 VAL A CA 1
ATOM 4598 C C . VAL A 1 590 ? -28.341 4.570 11.990 1.00 98.81 590 VAL A C 1
ATOM 4600 O O . VAL A 1 590 ? -28.964 3.699 11.386 1.00 98.81 590 VAL A O 1
ATOM 4603 N N . ARG A 1 591 ? -28.699 4.975 13.214 1.00 98.44 591 ARG A N 1
ATOM 4604 C CA . ARG A 1 591 ? -29.811 4.372 13.963 1.00 98.44 591 ARG A CA 1
ATOM 4605 C C . ARG A 1 591 ? -31.168 4.568 13.290 1.00 98.44 591 ARG A C 1
ATOM 4607 O O . ARG A 1 591 ? -32.017 3.695 13.421 1.00 98.44 591 ARG A O 1
ATOM 4614 N N . GLU A 1 592 ? -31.381 5.683 12.598 1.00 98.44 592 GLU A N 1
ATOM 4615 C CA . GLU A 1 592 ? -32.656 5.984 11.937 1.00 98.44 592 GLU A CA 1
ATOM 4616 C C . GLU A 1 592 ? -32.780 5.323 10.554 1.00 98.44 592 GLU A C 1
ATOM 4618 O O . GLU A 1 592 ? -33.864 4.862 10.205 1.00 98.44 592 GLU A O 1
ATOM 4623 N N . TYR A 1 593 ? -31.690 5.223 9.784 1.00 97.88 593 TYR A N 1
ATOM 4624 C CA . TYR A 1 593 ? -31.746 4.784 8.379 1.00 97.88 593 TYR A CA 1
ATOM 4625 C C . TYR A 1 593 ? -31.252 3.352 8.150 1.00 97.88 593 TYR A C 1
ATOM 4627 O O . TYR A 1 593 ? -31.613 2.733 7.145 1.00 97.88 593 TYR A O 1
ATOM 4635 N N . THR A 1 594 ? -30.475 2.795 9.079 1.00 96.88 594 THR A N 1
ATOM 4636 C CA . THR A 1 594 ? -29.998 1.406 9.031 1.00 96.88 594 THR A CA 1
ATOM 4637 C C . THR A 1 594 ? -29.895 0.794 10.443 1.00 96.88 594 THR A C 1
ATOM 4639 O O . THR A 1 594 ? -28.817 0.381 10.875 1.00 96.88 594 THR A O 1
ATOM 4642 N N . PRO A 1 595 ? -31.012 0.713 11.199 1.00 95.12 595 PRO A N 1
ATOM 4643 C CA . PRO A 1 595 ? -31.026 0.287 12.607 1.00 95.12 595 PRO A CA 1
ATOM 4644 C C . PRO A 1 595 ? -30.454 -1.116 12.867 1.00 95.12 595 PRO A C 1
ATOM 4646 O O . PRO A 1 595 ? -30.080 -1.423 13.999 1.00 95.12 595 PRO A O 1
ATOM 4649 N N . GLN A 1 596 ? -30.398 -1.969 11.844 1.00 92.00 596 GLN A N 1
ATOM 4650 C CA . GLN A 1 596 ? -29.817 -3.309 11.893 1.00 92.00 596 GLN A CA 1
ATOM 4651 C C . GLN A 1 596 ? -28.281 -3.318 11.843 1.00 92.00 596 GLN A C 1
ATOM 4653 O O . GLN A 1 596 ? -27.670 -4.298 12.271 1.00 92.00 596 GLN A O 1
ATOM 4658 N N . ALA A 1 597 ? -27.657 -2.256 11.324 1.00 96.75 597 ALA A N 1
ATOM 4659 C CA . ALA A 1 597 ? -26.208 -2.165 11.223 1.00 96.75 597 ALA A CA 1
ATOM 4660 C C . ALA A 1 597 ? -25.584 -1.839 12.584 1.00 96.75 597 ALA A C 1
ATOM 4662 O O . ALA A 1 597 ? -26.115 -1.057 13.380 1.00 96.75 597 ALA A O 1
ATOM 4663 N N . LEU A 1 598 ? -24.414 -2.420 12.838 1.00 97.69 598 LEU A N 1
ATOM 4664 C CA . LEU A 1 598 ? -23.622 -2.090 14.016 1.00 97.69 598 LEU A CA 1
ATOM 4665 C C . LEU A 1 598 ? -22.992 -0.705 13.861 1.00 97.69 598 LEU A C 1
ATOM 4667 O O . LEU A 1 598 ? -22.411 -0.390 12.829 1.00 97.69 598 LEU A O 1
ATOM 4671 N N . VAL A 1 599 ? -23.049 0.106 14.911 1.00 98.75 599 VAL A N 1
ATOM 4672 C CA . VAL A 1 599 ? -22.364 1.400 14.967 1.00 98.75 599 VAL A CA 1
ATOM 4673 C C . VAL A 1 599 ? -20.976 1.206 15.567 1.00 98.75 599 VAL A C 1
ATOM 4675 O O . VAL A 1 599 ? -20.844 0.703 16.688 1.00 98.75 599 VAL A O 1
ATOM 4678 N N . ALA A 1 600 ? -19.938 1.655 14.870 1.00 98.81 600 ALA A N 1
ATOM 4679 C CA . ALA A 1 600 ? -18.558 1.534 15.311 1.00 98.81 600 ALA A CA 1
ATOM 4680 C C . ALA A 1 600 ? -17.845 2.882 15.466 1.00 98.81 600 ALA A C 1
ATOM 4682 O O . ALA A 1 600 ? -18.114 3.834 14.738 1.00 98.81 600 ALA A O 1
ATOM 4683 N N . LEU A 1 601 ? -16.903 2.936 16.412 1.00 98.88 601 LEU A N 1
ATOM 4684 C CA . LEU A 1 601 ? -15.949 4.036 16.575 1.00 98.88 601 LEU A CA 1
ATOM 4685 C C . LEU A 1 601 ? -14.526 3.480 16.537 1.00 98.88 601 LEU A C 1
ATOM 4687 O O . LEU A 1 601 ? -14.248 2.483 17.209 1.00 98.88 601 LEU A O 1
ATOM 4691 N N . HIS A 1 602 ? -13.636 4.136 15.795 1.00 98.69 602 HIS A N 1
ATOM 4692 C CA . HIS A 1 602 ? -12.305 3.619 15.484 1.00 98.69 602 HIS A CA 1
ATOM 4693 C C . HIS A 1 602 ? -11.180 4.402 16.181 1.00 98.69 602 HIS A C 1
ATOM 4695 O O . HIS A 1 602 ? -11.123 5.625 16.092 1.00 98.69 602 HIS A O 1
ATOM 4701 N N . LEU A 1 603 ? -10.271 3.706 16.871 1.00 98.19 603 LEU A N 1
ATOM 4702 C CA . LEU A 1 603 ? -9.057 4.280 17.464 1.00 98.19 603 LEU A CA 1
ATOM 4703 C C . LEU A 1 603 ? -7.794 3.582 16.931 1.00 98.19 603 LEU A C 1
ATOM 4705 O O . LEU A 1 603 ? -7.813 2.389 16.662 1.00 98.19 603 LEU A O 1
ATOM 4709 N N . GLU A 1 604 ? -6.677 4.300 16.837 1.00 94.44 604 GLU A N 1
ATOM 4710 C CA . GLU A 1 604 ? -5.378 3.714 16.462 1.00 94.44 604 GLU A CA 1
ATOM 4711 C C . GLU A 1 604 ? -4.627 3.052 17.635 1.00 94.44 604 GLU A C 1
ATOM 4713 O O . GLU A 1 604 ? -4.947 3.267 18.795 1.00 94.44 604 GLU A O 1
ATOM 4718 N N . THR A 1 605 ? -3.548 2.309 17.358 1.00 92.19 605 THR A N 1
ATOM 4719 C CA . THR A 1 605 ? -2.503 1.896 18.328 1.00 92.19 605 THR A CA 1
ATOM 4720 C C . THR A 1 605 ? -3.023 1.480 19.726 1.00 92.19 605 THR A C 1
ATOM 4722 O O . THR A 1 605 ? -3.129 2.327 20.635 1.00 92.19 605 THR A O 1
ATOM 4725 N N . PRO A 1 606 ? -3.242 0.175 19.974 1.00 95.19 606 PRO A N 1
ATOM 4726 C CA . PRO A 1 606 ? -3.812 -0.341 21.213 1.00 95.19 606 PRO A CA 1
ATOM 4727 C C . PRO A 1 606 ? -3.136 0.196 22.482 1.00 95.19 606 PRO A C 1
ATOM 4729 O O . PRO A 1 606 ? -1.992 -0.121 22.812 1.00 95.19 606 PRO A O 1
ATOM 4732 N N . ASN A 1 607 ? -3.871 0.997 23.257 1.00 95.88 607 ASN A N 1
ATOM 4733 C CA . ASN A 1 607 ? -3.396 1.496 24.543 1.00 95.88 607 ASN A CA 1
ATOM 4734 C C . ASN A 1 607 ? -4.538 1.666 25.553 1.00 95.88 607 ASN A C 1
ATOM 4736 O O . ASN A 1 607 ? -5.388 2.547 25.421 1.00 95.88 607 ASN A O 1
ATOM 4740 N N . VAL A 1 608 ? -4.516 0.873 26.630 1.00 97.19 608 VAL A N 1
ATOM 4741 C CA . VAL A 1 608 ? -5.585 0.848 27.647 1.00 97.19 608 VAL A CA 1
ATOM 4742 C C . VAL A 1 608 ? -5.835 2.214 28.279 1.00 97.19 608 VAL A C 1
ATOM 4744 O O . VAL A 1 608 ? -6.987 2.586 28.486 1.00 97.19 608 VAL A O 1
ATOM 4747 N N . TRP A 1 609 ? -4.789 2.970 28.629 1.00 95.75 609 TRP A N 1
ATOM 4748 C CA . TRP A 1 609 ? -4.975 4.271 29.280 1.00 95.75 609 TRP A CA 1
ATOM 4749 C C . TRP A 1 609 ? -5.595 5.287 28.320 1.00 95.75 609 TRP A C 1
ATOM 4751 O O . TRP A 1 609 ? -6.540 5.991 28.696 1.00 95.75 609 TRP A O 1
ATOM 4761 N N . LYS A 1 610 ? -5.096 5.312 27.082 1.00 95.88 610 LYS A N 1
ATOM 4762 C CA . LYS A 1 610 ? -5.596 6.157 26.001 1.00 95.88 610 LYS A CA 1
ATOM 4763 C C . LYS A 1 610 ? -7.074 5.869 25.731 1.00 95.88 610 LYS A C 1
ATOM 4765 O O . LYS A 1 610 ? -7.919 6.735 25.951 1.00 95.88 610 LYS A O 1
ATOM 4770 N N . TYR A 1 611 ? -7.398 4.618 25.406 1.00 98.31 611 TYR A N 1
ATOM 4771 C CA . TYR A 1 611 ? -8.754 4.188 25.054 1.00 98.31 611 TYR A CA 1
ATOM 4772 C C . TYR A 1 611 ? -9.716 4.428 26.210 1.00 98.31 611 TYR A C 1
ATOM 4774 O O . TYR A 1 611 ? -10.786 5.000 26.033 1.00 98.31 611 TYR A O 1
ATOM 4782 N N . LYS A 1 612 ? -9.308 4.095 27.439 1.00 98.38 612 LYS A N 1
ATOM 4783 C CA . LYS A 1 612 ? -10.138 4.319 28.626 1.00 98.38 612 LYS A CA 1
ATOM 4784 C C . LYS A 1 612 ? -10.458 5.795 28.825 1.00 98.38 612 LYS A C 1
ATOM 4786 O O . LYS A 1 612 ? -11.564 6.126 29.250 1.00 98.38 612 LYS A O 1
ATOM 4791 N N . THR A 1 613 ? -9.502 6.683 28.564 1.00 97.94 613 THR A N 1
ATOM 4792 C CA . THR A 1 613 ? -9.707 8.131 28.681 1.00 97.94 613 THR A CA 1
ATOM 4793 C C . THR A 1 613 ? -10.757 8.603 27.682 1.00 97.94 613 THR A C 1
ATOM 4795 O O . THR A 1 613 ? -11.701 9.278 28.087 1.00 97.94 613 THR A O 1
ATOM 4798 N N . ILE A 1 614 ? -10.655 8.165 26.429 1.00 98.62 614 ILE A N 1
ATOM 4799 C CA . ILE A 1 614 ? -11.580 8.512 25.345 1.00 98.62 614 ILE A CA 1
ATOM 4800 C C . ILE A 1 614 ? -12.977 7.936 25.613 1.00 98.62 614 ILE A C 1
ATOM 4802 O O . ILE A 1 614 ? -13.948 8.685 25.735 1.00 98.62 614 ILE A O 1
ATOM 4806 N N . MET A 1 615 ? -13.075 6.626 25.855 1.00 98.69 615 MET A N 1
ATOM 4807 C CA . MET A 1 615 ? -14.334 5.925 26.136 1.00 98.69 615 MET A CA 1
ATOM 4808 C C . MET A 1 615 ? -15.047 6.451 27.390 1.00 98.69 615 MET A C 1
ATOM 4810 O O . MET A 1 615 ? -16.274 6.391 27.485 1.00 98.69 615 MET A O 1
ATOM 4814 N N . ASN A 1 616 ? -14.315 6.993 28.373 1.00 98.38 616 ASN A N 1
ATOM 4815 C CA . ASN A 1 616 ? -14.928 7.680 29.513 1.00 98.38 616 ASN A CA 1
ATOM 4816 C C . ASN A 1 616 ? -15.694 8.935 29.093 1.00 98.38 616 ASN A C 1
ATOM 4818 O O . ASN A 1 616 ? -16.703 9.249 29.723 1.00 98.38 616 ASN A O 1
ATOM 4822 N N . THR A 1 617 ? -15.233 9.656 28.070 1.00 98.56 617 THR A N 1
ATOM 4823 C CA . THR A 1 617 ? -15.957 10.818 27.539 1.00 98.56 617 THR A CA 1
ATOM 4824 C C . THR A 1 617 ? -17.202 10.376 26.774 1.00 98.56 617 THR A C 1
ATOM 4826 O O . THR A 1 617 ? -18.283 10.887 27.049 1.00 98.56 617 THR A O 1
ATOM 4829 N N . TRP A 1 618 ? -17.093 9.335 25.943 1.00 98.62 618 TRP A N 1
ATOM 4830 C CA . TRP A 1 618 ? -18.226 8.747 25.226 1.00 98.62 618 TRP A CA 1
ATOM 4831 C C . TRP A 1 618 ? -19.317 8.273 26.183 1.00 98.62 618 TRP A C 1
ATOM 4833 O O . TRP A 1 618 ? -20.492 8.591 26.019 1.00 98.62 618 TRP A O 1
ATOM 4843 N N . LYS A 1 619 ? -18.919 7.592 27.263 1.00 97.38 619 LYS A N 1
ATOM 4844 C CA . LYS A 1 619 ? -19.834 7.175 28.330 1.00 97.38 619 LYS A CA 1
ATOM 4845 C C . LYS A 1 619 ? -20.423 8.353 29.110 1.00 97.38 619 LYS A C 1
ATOM 4847 O O . LYS A 1 619 ? -21.560 8.265 29.556 1.00 97.38 619 LYS A O 1
ATOM 4852 N N . ARG A 1 620 ? -19.659 9.429 29.329 1.00 97.81 620 ARG A N 1
ATOM 4853 C CA . ARG A 1 620 ? -20.127 10.640 30.030 1.00 97.81 620 ARG A CA 1
ATOM 4854 C C . ARG A 1 620 ? -21.241 11.338 29.250 1.00 97.81 620 ARG A C 1
ATOM 4856 O O . ARG A 1 620 ? -22.179 11.820 29.878 1.00 97.81 620 ARG A O 1
ATOM 4863 N N . ASP A 1 621 ? -21.119 11.379 27.926 1.00 98.31 621 ASP A N 1
ATOM 4864 C CA . ASP A 1 621 ? -21.994 12.164 27.043 1.00 98.31 621 ASP A CA 1
ATOM 4865 C C . ASP A 1 621 ? -23.045 11.309 26.305 1.00 98.31 621 ASP A C 1
ATOM 4867 O O . ASP A 1 621 ? -23.793 11.820 25.462 1.00 98.31 621 ASP A O 1
ATOM 4871 N N . ASN A 1 622 ? -23.140 10.024 26.666 1.00 97.12 622 ASN A N 1
ATOM 4872 C CA . ASN A 1 622 ? -24.053 9.032 26.093 1.00 97.12 622 ASN A CA 1
ATOM 4873 C C . ASN A 1 622 ? -23.910 8.909 24.566 1.00 97.12 622 ASN A C 1
ATOM 4875 O O . ASN A 1 622 ? -24.878 9.090 23.830 1.00 97.12 622 ASN A O 1
ATOM 4879 N N . VAL A 1 623 ? -22.691 8.646 24.092 1.00 98.62 623 VAL A N 1
ATOM 4880 C CA . VAL A 1 623 ? -22.430 8.267 22.695 1.00 98.62 623 VAL A CA 1
ATOM 4881 C C . VAL A 1 623 ? -22.825 6.794 22.510 1.00 98.62 623 VAL A C 1
ATOM 4883 O O . VAL A 1 623 ? -22.293 5.922 23.204 1.00 98.62 623 VAL A O 1
ATOM 4886 N N . ASP A 1 624 ? -23.779 6.525 21.616 1.00 97.12 624 ASP A N 1
ATOM 4887 C CA . ASP A 1 624 ? -24.462 5.229 21.467 1.00 97.12 624 ASP A CA 1
ATOM 4888 C C . ASP A 1 624 ? -23.855 4.340 20.364 1.00 97.12 624 ASP A C 1
ATOM 4890 O O . ASP A 1 624 ? -24.430 4.165 19.297 1.00 97.12 624 ASP A O 1
ATOM 4894 N N . TYR A 1 625 ? -22.668 3.789 20.617 1.00 98.56 625 TYR A N 1
ATOM 4895 C CA . TYR A 1 625 ? -21.969 2.887 19.687 1.00 98.56 625 TYR A CA 1
ATOM 4896 C C . TYR A 1 625 ? -21.968 1.432 20.178 1.00 98.56 625 TYR A C 1
ATOM 4898 O O . TYR A 1 625 ? -22.037 1.185 21.386 1.00 98.56 625 TYR A O 1
ATOM 4906 N N . ASP A 1 626 ? -21.819 0.472 19.269 1.00 97.81 626 ASP A N 1
ATOM 4907 C CA . ASP A 1 626 ? -21.838 -0.971 19.548 1.00 97.81 626 ASP A CA 1
ATOM 4908 C C . ASP A 1 626 ? -20.427 -1.575 19.609 1.00 97.81 626 ASP A C 1
ATOM 4910 O O . ASP A 1 626 ? -20.122 -2.379 20.499 1.00 97.81 626 ASP A O 1
ATOM 4914 N N . VAL A 1 627 ? -19.557 -1.159 18.681 1.00 98.75 627 VAL A N 1
ATOM 4915 C CA . VAL A 1 627 ? -18.231 -1.750 18.446 1.00 98.75 627 VAL A CA 1
ATOM 4916 C C . VAL A 1 627 ? -17.127 -0.725 18.695 1.00 98.75 627 VAL A C 1
ATOM 4918 O O . VAL A 1 627 ? -17.156 0.384 18.162 1.00 98.75 627 VAL A O 1
ATOM 4921 N N . LEU A 1 628 ? -16.128 -1.103 19.492 1.00 98.88 628 LEU A N 1
ATOM 4922 C CA . LEU A 1 628 ? -14.842 -0.415 19.520 1.00 98.88 628 LEU A CA 1
ATOM 4923 C C . LEU A 1 628 ? -13.922 -1.040 18.464 1.00 98.88 628 LEU A C 1
ATOM 4925 O O . LEU A 1 628 ? -13.563 -2.211 18.589 1.00 98.88 628 LEU A O 1
ATOM 4929 N N . GLY A 1 629 ? -13.540 -0.255 17.464 1.00 98.50 629 GLY A N 1
ATOM 4930 C CA . GLY A 1 629 ? -12.540 -0.616 16.467 1.00 98.50 629 GLY A CA 1
ATOM 4931 C C . GLY A 1 629 ? -11.129 -0.240 16.902 1.00 98.50 629 GLY A C 1
ATOM 4932 O O . GLY A 1 629 ? -10.941 0.760 17.602 1.00 98.50 629 GLY A O 1
ATOM 4933 N N . SER A 1 630 ? -10.142 -1.015 16.457 1.00 98.31 630 SER A N 1
ATOM 4934 C CA . SER A 1 630 ? -8.725 -0.678 16.598 1.00 98.31 630 SER A CA 1
ATOM 4935 C C . SER A 1 630 ? -7.953 -0.900 15.301 1.00 98.31 630 SER A C 1
ATOM 4937 O O . SER A 1 630 ? -8.111 -1.964 14.708 1.00 98.31 630 SER A O 1
ATOM 4939 N N . SER A 1 631 ? -7.034 -0.001 14.950 1.00 98.25 631 SER A N 1
ATOM 4940 C CA . SER A 1 631 ? -5.932 -0.338 14.039 1.00 98.25 631 SER A CA 1
ATOM 4941 C C . SER A 1 631 ? -4.899 -1.185 14.771 1.00 98.25 631 SER A C 1
ATOM 4943 O O . SER A 1 631 ? -4.697 -1.024 15.985 1.00 98.25 631 SER A O 1
ATOM 4945 N N . TYR A 1 632 ? -4.240 -2.079 14.043 1.00 97.19 632 TYR A N 1
ATOM 4946 C CA . TYR A 1 632 ? -3.197 -2.964 14.541 1.00 97.19 632 TYR A CA 1
ATOM 4947 C C . TYR A 1 632 ? -2.196 -3.284 13.426 1.00 97.19 632 TYR A C 1
ATOM 4949 O O . TYR A 1 632 ? -2.459 -4.111 12.564 1.00 97.19 632 TYR A O 1
ATOM 4957 N N . TYR A 1 633 ? -1.022 -2.661 13.479 1.00 96.62 633 TYR A N 1
ATOM 4958 C CA . TYR A 1 633 ? 0.051 -2.888 12.510 1.00 96.62 633 TYR A CA 1
ATOM 4959 C C . TYR A 1 633 ? 1.342 -3.267 13.255 1.00 96.62 633 TYR A C 1
ATOM 4961 O O . TYR A 1 633 ? 1.922 -2.412 13.944 1.00 96.62 633 TYR A O 1
ATOM 4969 N N . PRO A 1 634 ? 1.787 -4.538 13.195 1.00 94.19 634 PRO A N 1
ATOM 4970 C CA . PRO A 1 634 ? 2.854 -5.036 14.068 1.00 94.19 634 PRO A CA 1
ATOM 4971 C C . PRO A 1 634 ? 4.236 -4.416 13.808 1.00 94.19 634 PRO A C 1
ATOM 4973 O O . PRO A 1 634 ? 5.080 -4.412 14.704 1.00 94.19 634 PRO A O 1
ATOM 4976 N N . PHE A 1 635 ? 4.469 -3.849 12.622 1.00 93.12 635 PHE A N 1
ATOM 4977 C CA . PHE A 1 635 ? 5.742 -3.217 12.250 1.00 93.12 635 PHE A CA 1
ATOM 4978 C C . PHE A 1 635 ? 5.949 -1.820 12.871 1.00 93.12 635 PHE A C 1
ATOM 4980 O O . PHE A 1 635 ? 7.065 -1.299 12.895 1.00 93.12 635 PHE A O 1
ATOM 4987 N N . TRP A 1 636 ? 4.911 -1.197 13.444 1.00 89.88 636 TRP A N 1
ATOM 4988 C CA . TRP A 1 636 ? 5.033 0.118 14.086 1.00 89.88 636 TRP A CA 1
ATOM 4989 C C . TRP A 1 636 ? 5.147 0.051 15.606 1.00 89.88 636 TRP A C 1
ATOM 4991 O O . TRP A 1 636 ? 4.556 -0.793 16.280 1.00 89.88 636 TRP A O 1
ATOM 5001 N N . SER A 1 637 ? 5.826 1.051 16.181 1.00 82.44 637 SER A N 1
ATOM 5002 C CA . SER A 1 637 ? 5.939 1.240 17.637 1.00 82.44 637 SER A CA 1
ATOM 5003 C C . SER A 1 637 ? 6.505 0.021 18.385 1.00 82.44 637 SER A C 1
ATOM 5005 O O . SER A 1 637 ? 6.186 -0.196 19.559 1.00 82.44 637 SER A O 1
ATOM 5007 N N . ILE A 1 638 ? 7.383 -0.747 17.729 1.00 79.69 638 ILE A N 1
ATOM 5008 C CA . ILE A 1 638 ? 8.007 -1.966 18.268 1.00 79.69 638 ILE A CA 1
ATOM 5009 C C . ILE A 1 638 ? 8.764 -1.672 19.567 1.00 79.69 638 ILE A C 1
ATOM 5011 O O . ILE A 1 638 ? 8.550 -2.344 20.577 1.00 79.69 638 ILE A O 1
ATOM 5015 N N . ALA A 1 639 ? 9.568 -0.602 19.599 1.00 79.94 639 ALA A N 1
ATOM 5016 C CA . ALA A 1 639 ? 10.291 -0.185 20.805 1.00 79.94 639 ALA A CA 1
ATOM 5017 C C . ALA A 1 639 ? 9.350 0.125 21.987 1.00 79.94 639 ALA A C 1
ATOM 5019 O O . ALA A 1 639 ? 9.677 -0.147 23.143 1.00 79.94 639 ALA A O 1
ATOM 5020 N N . ALA A 1 640 ? 8.155 0.652 21.700 1.00 80.38 640 ALA A N 1
ATOM 5021 C CA . ALA A 1 640 ? 7.123 0.931 22.696 1.00 80.38 640 ALA A CA 1
ATOM 5022 C C . ALA A 1 640 ? 6.236 -0.290 23.017 1.00 80.38 640 ALA A C 1
ATOM 5024 O O . ALA A 1 640 ? 5.409 -0.204 23.927 1.00 80.38 640 ALA A O 1
ATOM 5025 N N . LYS A 1 641 ? 6.393 -1.410 22.291 1.00 87.06 641 LYS A N 1
ATOM 5026 C CA . LYS A 1 641 ? 5.562 -2.626 22.372 1.00 87.06 641 LYS A CA 1
ATOM 5027 C C . LYS A 1 641 ? 4.061 -2.319 22.305 1.00 87.06 641 LYS A C 1
ATOM 5029 O O . LYS A 1 641 ? 3.271 -2.896 23.051 1.00 87.06 641 LYS A O 1
ATOM 5034 N N . ALA A 1 642 ? 3.680 -1.362 21.457 1.00 88.25 642 ALA A N 1
ATOM 5035 C CA . ALA A 1 642 ? 2.315 -0.837 21.421 1.00 88.25 642 ALA A CA 1
ATOM 5036 C C . ALA A 1 642 ? 1.365 -1.683 20.556 1.00 88.25 642 ALA A C 1
ATOM 5038 O O . ALA A 1 642 ? 0.203 -1.847 20.926 1.00 88.25 642 ALA A O 1
ATOM 5039 N N . ASN A 1 643 ? 1.864 -2.280 19.471 1.00 93.69 643 ASN A N 1
ATOM 5040 C CA . ASN A 1 643 ? 1.117 -3.187 18.596 1.00 93.69 643 ASN A CA 1
ATOM 5041 C C . ASN A 1 643 ? 1.574 -4.628 18.845 1.00 93.69 643 ASN A C 1
ATOM 5043 O O . ASN A 1 643 ? 2.466 -5.133 18.179 1.00 93.69 643 ASN A O 1
ATOM 5047 N N . THR A 1 644 ? 1.013 -5.270 19.872 1.00 95.62 644 THR A N 1
ATOM 5048 C CA . THR A 1 644 ? 1.269 -6.688 20.171 1.00 95.62 644 THR A CA 1
ATOM 5049 C C . THR A 1 644 ? -0.049 -7.414 20.445 1.00 95.62 644 THR A C 1
ATOM 5051 O O . THR A 1 644 ? -1.000 -6.770 20.908 1.00 95.62 644 THR A O 1
ATOM 5054 N N . PRO A 1 645 ? -0.100 -8.753 20.308 1.00 96.44 645 PRO A N 1
ATOM 5055 C CA . PRO A 1 645 ? -1.251 -9.553 20.735 1.00 96.44 645 PRO A CA 1
ATOM 5056 C C . PRO A 1 645 ? -1.707 -9.219 22.163 1.00 96.44 645 PRO A C 1
ATOM 5058 O O . PRO A 1 645 ? -2.894 -9.089 22.469 1.00 96.44 645 PRO A O 1
ATOM 5061 N N . LYS A 1 646 ? -0.745 -8.968 23.060 1.00 96.44 646 LYS A N 1
ATOM 5062 C CA . LYS A 1 646 ? -1.032 -8.606 24.446 1.00 96.44 646 LYS A CA 1
ATOM 5063 C C . LYS A 1 646 ? -1.762 -7.262 24.564 1.00 96.44 646 LYS A C 1
ATOM 5065 O O . LYS A 1 646 ? -2.767 -7.179 25.272 1.00 96.44 646 LYS A O 1
ATOM 5070 N N . THR A 1 647 ? -1.252 -6.199 23.941 1.00 97.06 647 THR A N 1
ATOM 5071 C CA . THR A 1 647 ? -1.867 -4.863 24.052 1.00 97.06 647 THR A CA 1
ATOM 5072 C C . THR A 1 647 ? -3.241 -4.831 23.397 1.00 97.06 647 THR A C 1
ATOM 5074 O O . THR A 1 647 ? -4.161 -4.226 23.954 1.00 97.06 647 THR A O 1
ATOM 5077 N N . LEU A 1 648 ? -3.409 -5.560 22.291 1.00 97.62 648 LEU A N 1
ATOM 5078 C CA . LEU A 1 648 ? -4.696 -5.756 21.637 1.00 97.62 648 LEU A CA 1
ATOM 5079 C C . LEU A 1 648 ? -5.696 -6.479 22.557 1.00 97.62 648 LEU A C 1
ATOM 5081 O O . LEU A 1 648 ? -6.822 -6.014 22.757 1.00 97.62 648 LEU A O 1
ATOM 5085 N N . LYS A 1 649 ? -5.268 -7.561 23.221 1.00 98.12 649 LYS A N 1
ATOM 5086 C CA . LYS A 1 649 ? -6.100 -8.280 24.198 1.00 98.12 649 LYS A CA 1
ATOM 5087 C C . LYS A 1 649 ? -6.529 -7.401 25.371 1.00 98.12 649 LYS A C 1
ATOM 5089 O O . LYS A 1 649 ? -7.671 -7.480 25.843 1.00 98.12 649 LYS A O 1
ATOM 5094 N N . ASP A 1 650 ? -5.621 -6.559 25.856 1.00 98.31 650 ASP A N 1
ATOM 5095 C CA . ASP A 1 650 ? -5.887 -5.660 26.973 1.00 98.31 650 ASP A CA 1
ATOM 5096 C C . ASP A 1 650 ? -6.954 -4.605 26.602 1.00 98.31 650 ASP A C 1
ATOM 5098 O O . ASP A 1 650 ? -7.860 -4.341 27.402 1.00 98.31 650 ASP A O 1
ATOM 5102 N N . VAL A 1 651 ? -6.909 -4.028 25.390 1.00 98.50 651 VAL A N 1
ATOM 5103 C CA . VAL A 1 651 ? -7.943 -3.077 24.931 1.00 98.50 651 VAL A CA 1
ATOM 5104 C C . VAL A 1 651 ? -9.263 -3.757 24.564 1.00 98.50 651 VAL A C 1
ATOM 5106 O O . VAL A 1 651 ? -10.322 -3.195 24.837 1.00 98.50 651 VAL A O 1
ATOM 5109 N N . GLN A 1 652 ? -9.238 -4.996 24.067 1.00 98.44 652 GLN A N 1
ATOM 5110 C CA . GLN A 1 652 ? -10.452 -5.799 23.897 1.00 98.44 652 GLN A CA 1
ATOM 5111 C C . GLN A 1 652 ? -11.158 -6.030 25.242 1.00 98.44 652 GLN A C 1
ATOM 5113 O O . GLN A 1 652 ? -12.377 -5.880 25.362 1.00 98.44 652 GLN A O 1
ATOM 5118 N N . THR A 1 653 ? -10.387 -6.371 26.277 1.00 98.38 653 THR A N 1
ATOM 5119 C CA . THR A 1 653 ? -10.899 -6.564 27.643 1.00 98.38 653 THR A CA 1
ATOM 5120 C C . THR A 1 653 ? -11.473 -5.259 28.201 1.00 98.38 653 THR A C 1
ATOM 5122 O O . THR A 1 653 ? -12.502 -5.251 28.886 1.00 98.38 653 THR A O 1
ATOM 5125 N N . LEU A 1 654 ? -10.839 -4.126 27.879 1.00 98.56 654 LEU A N 1
ATOM 5126 C CA . LEU A 1 654 ? -11.384 -2.811 28.186 1.00 98.56 654 LEU A CA 1
ATOM 5127 C C . LEU A 1 654 ? -12.736 -2.603 27.487 1.00 98.56 654 LEU A C 1
ATOM 5129 O O . LEU A 1 654 ? -13.685 -2.246 28.181 1.00 98.56 654 LEU A O 1
ATOM 5133 N N . ALA A 1 655 ? -12.861 -2.881 26.186 1.00 98.50 655 ALA A N 1
ATOM 5134 C CA . ALA A 1 655 ? -14.122 -2.775 25.442 1.00 98.50 655 ALA A CA 1
ATOM 5135 C C . ALA A 1 655 ? -15.253 -3.583 26.101 1.00 98.50 655 ALA A C 1
ATOM 5137 O O . ALA A 1 655 ? -16.322 -3.035 26.392 1.00 98.50 655 ALA A O 1
ATOM 5138 N N . ALA A 1 656 ? -14.978 -4.839 26.473 1.00 97.31 656 ALA A N 1
ATOM 5139 C CA . ALA A 1 656 ? -15.925 -5.695 27.188 1.00 97.31 656 ALA A CA 1
ATOM 5140 C C . ALA A 1 656 ? -16.399 -5.059 28.509 1.00 97.31 656 ALA A C 1
ATOM 5142 O O . ALA A 1 656 ? -17.583 -5.099 28.838 1.00 97.31 656 ALA A O 1
ATOM 5143 N N . SER A 1 657 ? -15.507 -4.390 29.251 1.00 96.19 657 SER A N 1
ATOM 5144 C CA . SER A 1 657 ? -15.864 -3.711 30.510 1.00 96.19 657 SER A CA 1
ATOM 5145 C C . SER A 1 657 ? -16.787 -2.491 30.337 1.00 96.19 657 SER A C 1
ATOM 5147 O O . SER A 1 657 ? -17.417 -2.050 31.305 1.00 96.19 657 SER A O 1
ATOM 5149 N N . TYR A 1 658 ? -16.889 -1.952 29.117 1.00 96.62 658 TYR A N 1
ATOM 5150 C CA . TYR A 1 658 ? -17.840 -0.902 28.731 1.00 96.62 658 TYR A CA 1
ATOM 5151 C C . TYR A 1 658 ? -19.099 -1.469 28.058 1.00 96.62 658 TYR A C 1
ATOM 5153 O O . TYR A 1 658 ? -19.971 -0.690 27.676 1.00 96.62 658 TYR A O 1
ATOM 5161 N N . GLY A 1 659 ? -19.211 -2.796 27.942 1.00 96.00 659 GLY A N 1
ATOM 5162 C CA . GLY A 1 659 ? -20.313 -3.469 27.262 1.00 96.00 659 GLY A CA 1
ATOM 5163 C C . GLY A 1 659 ? -20.271 -3.295 25.748 1.00 96.00 659 GLY A C 1
ATOM 5164 O O . GLY A 1 659 ? -21.319 -3.154 25.121 1.00 96.00 659 GLY A O 1
ATOM 5165 N N . LYS A 1 660 ? -19.066 -3.274 25.166 1.00 97.81 660 LYS A N 1
ATOM 5166 C CA . LYS A 1 660 ? -18.840 -3.079 23.729 1.00 97.81 660 LYS A CA 1
ATOM 5167 C C . LYS A 1 660 ? -18.213 -4.306 23.083 1.00 97.81 660 LYS A C 1
ATOM 5169 O O . LYS A 1 660 ? -17.379 -4.990 23.691 1.00 97.81 660 LYS A O 1
ATOM 5174 N N . MET A 1 661 ? -18.623 -4.557 21.846 1.00 98.19 661 MET A N 1
ATOM 5175 C CA . MET A 1 661 ? -17.937 -5.484 20.955 1.00 98.19 661 MET A CA 1
ATOM 5176 C C . MET A 1 661 ? -16.604 -4.881 20.509 1.00 98.19 661 MET A C 1
ATOM 5178 O O . MET A 1 661 ? -16.347 -3.692 20.711 1.00 98.19 661 MET A O 1
ATOM 5182 N N . PHE A 1 662 ? -15.738 -5.713 19.950 1.00 98.69 662 PHE A N 1
ATOM 5183 C CA . PHE A 1 662 ? -14.396 -5.334 19.542 1.00 98.69 662 PHE A CA 1
ATOM 5184 C C . PHE A 1 662 ? -14.053 -5.952 18.191 1.00 98.69 662 PHE A C 1
ATOM 5186 O O . PHE A 1 662 ? -14.325 -7.131 17.969 1.00 98.69 662 PHE A O 1
ATOM 5193 N N . ALA A 1 663 ? -13.433 -5.177 17.315 1.00 98.75 663 ALA A N 1
ATOM 5194 C CA . ALA A 1 663 ? -12.909 -5.643 16.038 1.00 98.75 663 ALA A CA 1
ATOM 5195 C C . ALA A 1 663 ? -11.612 -4.894 15.719 1.00 98.75 663 ALA A C 1
ATOM 5197 O O . ALA A 1 663 ? -11.380 -3.799 16.238 1.00 98.75 663 ALA A O 1
ATOM 5198 N N . VAL A 1 664 ? -10.777 -5.490 14.874 1.00 98.81 664 VAL A N 1
ATOM 5199 C CA . VAL A 1 664 ? -9.644 -4.780 14.270 1.00 98.81 664 VAL A CA 1
ATOM 5200 C C . VAL A 1 664 ? -10.074 -4.302 12.895 1.00 98.81 664 VAL A C 1
ATOM 5202 O O . VAL A 1 664 ? -10.531 -5.113 12.097 1.00 98.81 664 VAL A O 1
ATOM 5205 N N . PHE A 1 665 ? -10.006 -2.998 12.650 1.00 98.69 665 PHE A N 1
ATOM 5206 C CA . PHE A 1 665 ? -10.480 -2.405 11.393 1.00 98.69 665 PHE A CA 1
ATOM 5207 C C . PHE A 1 665 ? -9.380 -2.211 10.369 1.00 98.69 665 PHE A C 1
ATOM 5209 O O . PHE A 1 665 ? -9.679 -2.104 9.186 1.00 98.69 665 PHE A O 1
ATOM 5216 N N . GLU A 1 666 ? -8.134 -2.209 10.823 1.00 98.62 666 GLU A N 1
ATOM 5217 C CA . GLU A 1 666 ? -6.985 -2.070 9.952 1.00 98.62 666 GLU A CA 1
ATOM 5218 C C . GLU A 1 666 ? -5.828 -2.907 10.469 1.00 98.62 666 GLU A C 1
ATOM 5220 O O . GLU A 1 666 ? -5.479 -2.853 11.654 1.00 98.62 666 GLU A O 1
ATOM 5225 N N . THR A 1 667 ? -5.258 -3.690 9.566 1.00 98.38 667 THR A N 1
ATOM 5226 C CA . THR A 1 667 ? -4.046 -4.470 9.770 1.00 98.38 667 THR A CA 1
ATOM 5227 C C . THR A 1 667 ? -3.462 -4.853 8.421 1.00 98.38 667 THR A C 1
ATOM 5229 O O . THR A 1 667 ? -4.194 -4.916 7.433 1.00 98.38 667 THR A O 1
ATOM 5232 N N . SER A 1 668 ? -2.173 -5.146 8.387 1.00 98.25 668 SER A N 1
ATOM 5233 C CA . SER A 1 668 ? -1.503 -5.702 7.220 1.00 98.25 668 SER A CA 1
ATOM 5234 C C . SER A 1 668 ? -0.144 -6.264 7.627 1.00 98.25 668 SER A C 1
ATOM 5236 O O . SER A 1 668 ? 0.373 -6.002 8.723 1.00 98.25 668 SER A O 1
ATOM 5238 N N . TRP A 1 669 ? 0.453 -7.024 6.716 1.00 98.06 669 TRP A N 1
ATOM 5239 C CA . TRP A 1 669 ? 1.816 -7.508 6.844 1.00 98.06 669 TRP A CA 1
ATOM 5240 C C . TRP A 1 669 ? 2.484 -7.644 5.477 1.00 98.06 669 TRP A C 1
ATOM 5242 O O . TRP A 1 669 ? 1.826 -7.930 4.478 1.00 98.06 669 TRP A O 1
ATOM 5252 N N . VAL A 1 670 ? 3.800 -7.456 5.443 1.00 98.00 670 VAL A N 1
ATOM 5253 C CA . VAL A 1 670 ? 4.586 -7.440 4.206 1.00 98.00 670 VAL A CA 1
ATOM 5254 C C . VAL A 1 670 ? 4.747 -8.835 3.589 1.00 98.00 670 VAL A C 1
ATOM 5256 O O . VAL A 1 670 ? 5.181 -9.780 4.254 1.00 98.00 670 VAL A O 1
ATOM 5259 N N . ASN A 1 671 ? 4.431 -8.952 2.298 1.00 97.44 671 ASN A N 1
ATOM 5260 C CA . ASN A 1 671 ? 4.791 -10.089 1.447 1.00 97.44 671 ASN A CA 1
ATOM 5261 C C . ASN A 1 671 ? 6.229 -9.963 0.894 1.00 97.44 671 ASN A C 1
ATOM 5263 O O . ASN A 1 671 ? 6.833 -10.965 0.530 1.00 97.44 671 ASN A O 1
ATOM 5267 N N . SER A 1 672 ? 6.777 -8.747 0.858 1.00 96.44 672 SER A N 1
ATOM 5268 C CA . SER A 1 672 ? 8.088 -8.390 0.309 1.00 96.44 672 SER A CA 1
ATOM 5269 C C . SER A 1 672 ? 8.531 -7.042 0.891 1.00 96.44 672 SER A C 1
ATOM 5271 O O . SER A 1 672 ? 7.718 -6.320 1.464 1.00 96.44 672 SER A O 1
ATOM 5273 N N . LEU A 1 673 ? 9.809 -6.683 0.756 1.00 96.38 673 LEU A N 1
ATOM 5274 C CA . LEU A 1 673 ? 10.300 -5.322 1.033 1.00 96.38 673 LEU A CA 1
ATOM 5275 C C . LEU A 1 673 ? 10.589 -4.521 -0.244 1.00 96.38 673 LEU A C 1
ATOM 5277 O O . LEU A 1 673 ? 10.889 -3.331 -0.155 1.00 96.38 673 LEU A O 1
ATOM 5281 N N . ASN A 1 674 ? 10.453 -5.159 -1.408 1.00 95.12 674 ASN A N 1
ATOM 5282 C CA . ASN A 1 674 ? 10.659 -4.538 -2.710 1.00 95.12 674 ASN A CA 1
ATOM 5283 C C . ASN A 1 674 ? 9.463 -3.663 -3.109 1.00 95.12 674 ASN A C 1
ATOM 5285 O O . ASN A 1 674 ? 8.352 -3.833 -2.606 1.00 95.12 674 ASN A O 1
ATOM 5289 N N . ASP A 1 675 ? 9.723 -2.721 -4.009 1.00 95.06 675 ASP A N 1
ATOM 5290 C CA . ASP A 1 675 ? 8.743 -1.812 -4.603 1.00 95.06 675 ASP A CA 1
ATOM 5291 C C . ASP A 1 675 ? 8.233 -2.389 -5.930 1.00 95.06 675 ASP A C 1
ATOM 5293 O O . ASP A 1 675 ? 9.028 -2.753 -6.797 1.00 95.06 675 ASP A O 1
ATOM 5297 N N . GLY A 1 676 ? 6.913 -2.522 -6.070 1.00 96.06 676 GLY A N 1
ATOM 5298 C CA . GLY A 1 676 ? 6.274 -3.049 -7.269 1.00 96.06 676 GLY A CA 1
ATOM 5299 C C . GLY A 1 676 ? 5.857 -2.008 -8.307 1.00 96.06 676 GLY A C 1
ATOM 5300 O O . GLY A 1 676 ? 5.502 -2.414 -9.414 1.00 96.06 676 GLY A O 1
ATOM 5301 N N . ASP A 1 677 ? 5.849 -0.708 -7.991 1.00 95.69 677 ASP A N 1
ATOM 5302 C CA . ASP A 1 677 ? 5.250 0.324 -8.857 1.00 95.69 677 ASP A CA 1
ATOM 5303 C C . ASP A 1 677 ? 6.096 1.592 -9.057 1.00 95.69 677 ASP A C 1
ATOM 5305 O O . ASP A 1 677 ? 5.811 2.385 -9.963 1.00 95.69 677 ASP A O 1
ATOM 5309 N N . GLY A 1 678 ? 7.157 1.751 -8.262 1.00 94.31 678 GLY A N 1
ATOM 5310 C CA . GLY A 1 678 ? 8.110 2.856 -8.318 1.00 94.31 678 GLY A CA 1
ATOM 5311 C C . GLY A 1 678 ? 7.778 4.035 -7.405 1.00 94.31 678 GLY A C 1
ATOM 5312 O O . GLY A 1 678 ? 8.483 5.051 -7.406 1.00 94.31 678 GLY A O 1
ATOM 5313 N N . THR A 1 679 ? 6.714 3.913 -6.616 1.00 94.38 679 THR A N 1
ATOM 5314 C CA . THR A 1 679 ? 6.357 4.794 -5.511 1.00 94.38 679 THR A CA 1
ATOM 5315 C C . THR A 1 679 ? 6.816 4.140 -4.212 1.00 94.38 679 THR A C 1
ATOM 5317 O O . THR A 1 679 ? 6.366 3.049 -3.878 1.00 94.38 679 THR A O 1
ATOM 5320 N N . PRO A 1 680 ? 7.671 4.801 -3.409 1.00 92.38 680 PRO A N 1
ATOM 5321 C CA . PRO A 1 680 ? 8.221 4.176 -2.216 1.00 92.38 680 PRO A CA 1
ATOM 5322 C C . PRO A 1 680 ? 7.150 3.636 -1.259 1.00 92.38 680 PRO A C 1
ATOM 5324 O O . PRO A 1 680 ? 6.315 4.388 -0.743 1.00 92.38 680 PRO A O 1
ATOM 5327 N N . ASN A 1 681 ? 7.241 2.339 -0.969 1.00 94.94 681 ASN A N 1
ATOM 5328 C CA . ASN A 1 681 ? 6.385 1.668 -0.002 1.00 94.94 681 ASN A CA 1
ATOM 5329 C C . ASN A 1 681 ? 6.547 2.242 1.416 1.00 94.94 681 ASN A C 1
ATOM 5331 O O . ASN A 1 681 ? 7.635 2.626 1.856 1.00 94.94 681 ASN A O 1
ATOM 5335 N N . SER A 1 682 ? 5.449 2.238 2.176 1.00 93.00 682 SER A N 1
ATOM 5336 C CA . SER A 1 682 ? 5.408 2.683 3.575 1.00 93.00 682 SER A CA 1
ATOM 5337 C C . SER A 1 682 ? 6.290 1.825 4.484 1.00 93.00 682 SER A C 1
ATOM 5339 O O . SER A 1 682 ? 6.761 2.301 5.520 1.00 93.00 682 SER A O 1
ATOM 5341 N N . ILE A 1 683 ? 6.498 0.564 4.094 1.00 95.31 683 ILE A N 1
ATOM 5342 C CA . ILE A 1 683 ? 7.341 -0.424 4.763 1.00 95.31 683 ILE A CA 1
ATOM 5343 C C . ILE A 1 683 ? 8.343 -0.946 3.736 1.00 95.31 683 ILE A C 1
ATOM 5345 O O . ILE A 1 683 ? 7.946 -1.443 2.691 1.00 95.31 683 ILE A O 1
ATOM 5349 N N . GLY A 1 684 ? 9.632 -0.847 4.040 1.00 91.88 684 GLY A N 1
ATOM 5350 C CA . GLY A 1 684 ? 10.724 -1.345 3.195 1.00 91.88 684 GLY A CA 1
ATOM 5351 C C . GLY A 1 684 ? 11.929 -1.740 4.047 1.00 91.88 684 GLY A C 1
ATOM 5352 O O . GLY A 1 684 ? 11.814 -1.786 5.273 1.00 91.88 684 GLY A O 1
ATOM 5353 N N . ASP A 1 685 ? 13.094 -1.948 3.432 1.00 86.94 685 ASP A N 1
ATOM 5354 C CA . ASP A 1 685 ? 14.308 -2.500 4.075 1.00 86.94 685 ASP A CA 1
ATOM 5355 C C . ASP A 1 685 ? 14.765 -1.803 5.362 1.00 86.94 685 ASP A C 1
ATOM 5357 O O . ASP A 1 685 ? 15.348 -2.419 6.254 1.00 86.94 685 ASP A O 1
ATOM 5361 N N . SER A 1 686 ? 14.488 -0.506 5.498 1.00 86.62 686 SER A N 1
ATOM 5362 C CA . SER A 1 686 ? 14.839 0.259 6.703 1.00 86.62 686 SER A CA 1
ATOM 5363 C C . SER A 1 686 ? 13.876 0.050 7.881 1.00 86.62 686 SER A C 1
ATOM 5365 O O . SER A 1 686 ? 14.144 0.510 8.996 1.00 86.62 686 SER A O 1
ATOM 5367 N N . THR A 1 687 ? 12.744 -0.617 7.655 1.00 87.88 687 THR A N 1
ATOM 5368 C CA . THR A 1 687 ? 11.704 -0.824 8.661 1.00 87.88 687 THR A CA 1
ATOM 5369 C C . THR A 1 687 ? 11.960 -2.103 9.441 1.00 87.88 687 THR A C 1
ATOM 5371 O O . THR A 1 687 ? 12.331 -3.138 8.900 1.00 87.88 687 THR A O 1
ATOM 5374 N N . SER A 1 688 ? 11.731 -2.056 10.752 1.00 88.06 688 SER A N 1
ATOM 5375 C CA . SER A 1 688 ? 11.860 -3.245 11.586 1.00 88.06 688 SER A CA 1
ATOM 5376 C C . SER A 1 688 ? 10.673 -4.183 11.358 1.00 88.06 688 SER A C 1
ATOM 5378 O O . SER A 1 688 ? 9.552 -3.895 11.771 1.00 88.06 688 SER A O 1
ATOM 5380 N N . THR A 1 689 ? 10.939 -5.323 10.728 1.00 91.56 689 THR A N 1
ATOM 5381 C CA . THR A 1 689 ? 9.951 -6.375 10.445 1.00 91.56 689 THR A CA 1
ATOM 5382 C C . THR A 1 689 ? 10.104 -7.603 11.337 1.00 91.56 689 THR A C 1
ATOM 5384 O O . THR A 1 689 ? 9.381 -8.565 11.168 1.00 91.56 689 THR A O 1
ATOM 5387 N N . GLY A 1 690 ? 10.952 -7.576 12.372 1.00 90.06 690 GLY A N 1
ATOM 5388 C CA . GLY A 1 690 ? 11.261 -8.755 13.202 1.00 90.06 690 GLY A CA 1
ATOM 5389 C C . GLY A 1 690 ? 10.114 -9.350 14.042 1.00 90.06 690 GLY A C 1
ATOM 5390 O O . GLY A 1 690 ? 10.374 -10.238 14.850 1.00 90.06 690 GLY A O 1
ATOM 5391 N N . ALA A 1 691 ? 8.876 -8.858 13.913 1.00 91.75 691 ALA A N 1
ATOM 5392 C CA . ALA A 1 691 ? 7.702 -9.461 14.547 1.00 91.75 691 ALA A CA 1
ATOM 5393 C C . ALA A 1 691 ? 7.261 -10.755 13.839 1.00 91.75 691 ALA A C 1
ATOM 5395 O O . ALA A 1 691 ? 6.881 -11.706 14.519 1.00 91.75 691 ALA A O 1
ATOM 5396 N N . TYR A 1 692 ? 7.361 -10.798 12.507 1.00 95.62 692 TYR A N 1
ATOM 5397 C CA . TYR A 1 692 ? 7.065 -11.963 11.672 1.00 95.62 692 TYR A CA 1
ATOM 5398 C C . TYR A 1 692 ? 8.050 -12.010 10.495 1.00 95.62 692 TYR A C 1
ATOM 5400 O O . TYR A 1 692 ? 8.723 -11.031 10.196 1.00 95.62 692 TYR A O 1
ATOM 5408 N N . GLU A 1 693 ? 8.177 -13.147 9.821 1.00 96.25 693 GLU A N 1
ATOM 5409 C CA . GLU A 1 693 ? 8.985 -13.227 8.597 1.00 96.25 693 GLU A CA 1
ATOM 5410 C C . GLU A 1 693 ? 8.396 -12.334 7.487 1.00 96.25 693 GLU A C 1
ATOM 5412 O O . GLU A 1 693 ? 7.194 -12.070 7.479 1.00 96.25 693 GLU A O 1
ATOM 5417 N N . VAL A 1 694 ? 9.218 -11.848 6.556 1.00 97.50 694 VAL A N 1
ATOM 5418 C CA . VAL A 1 694 ? 8.727 -11.176 5.341 1.00 97.50 694 VAL A CA 1
ATOM 5419 C C . VAL A 1 694 ? 8.323 -12.252 4.337 1.00 97.50 694 VAL A C 1
ATOM 5421 O O . VAL A 1 694 ? 9.135 -13.117 4.026 1.00 97.50 694 VAL A O 1
ATOM 5424 N N . GLY A 1 695 ? 7.086 -12.215 3.840 1.00 98.00 695 GLY A N 1
ATOM 5425 C CA . GLY A 1 695 ? 6.587 -13.220 2.896 1.00 98.00 695 GLY A CA 1
ATOM 5426 C C . GLY A 1 695 ? 5.147 -13.661 3.164 1.00 98.00 695 GLY A C 1
ATOM 5427 O O . GLY A 1 695 ? 4.590 -13.363 4.229 1.00 98.00 695 GLY A O 1
ATOM 5428 N N . PRO A 1 696 ? 4.536 -14.438 2.250 1.00 98.69 696 PRO A N 1
ATOM 5429 C CA . PRO A 1 696 ? 3.198 -15.004 2.428 1.00 98.69 696 PRO A CA 1
ATOM 5430 C C . PRO A 1 696 ? 3.040 -15.814 3.725 1.00 98.69 696 PRO A C 1
ATOM 5432 O O . PRO A 1 696 ? 2.018 -15.699 4.402 1.00 98.69 696 PRO A O 1
ATOM 5435 N N . GLN A 1 697 ? 4.056 -16.581 4.146 1.00 98.69 697 GLN A N 1
ATOM 5436 C CA . GLN A 1 697 ? 4.003 -17.287 5.436 1.00 98.69 697 GLN A CA 1
ATO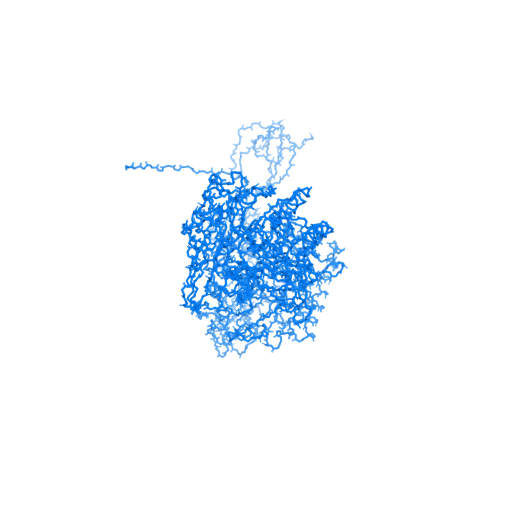M 5437 C C . GLN A 1 697 ? 3.988 -16.313 6.625 1.00 98.69 697 GLN A C 1
ATOM 5439 O O . GLN A 1 697 ? 3.289 -16.552 7.611 1.00 98.69 697 GLN A O 1
ATOM 5444 N N . GLY A 1 698 ? 4.717 -15.199 6.530 1.00 98.50 698 GLY A N 1
ATOM 5445 C CA . GLY A 1 698 ? 4.686 -14.110 7.502 1.00 98.50 698 GLY A CA 1
ATOM 5446 C C . GLY A 1 698 ? 3.300 -13.494 7.656 1.00 98.50 698 GLY A C 1
ATOM 5447 O O . GLY A 1 698 ? 2.819 -13.345 8.778 1.00 98.50 698 GLY A O 1
ATOM 5448 N N . GLN A 1 699 ? 2.622 -13.235 6.533 1.00 98.75 699 GLN A N 1
ATOM 5449 C CA . GLN A 1 699 ? 1.235 -12.760 6.520 1.00 98.75 699 GLN A CA 1
ATOM 5450 C C . GLN A 1 699 ? 0.289 -13.754 7.213 1.00 98.75 699 GLN A C 1
ATOM 5452 O O . GLN A 1 699 ? -0.528 -13.356 8.040 1.00 98.75 699 GLN A O 1
ATOM 5457 N N . VAL A 1 700 ? 0.433 -15.059 6.949 1.00 98.88 700 VAL A N 1
ATOM 5458 C CA . VAL A 1 700 ? -0.354 -16.104 7.632 1.00 98.88 700 VAL A CA 1
ATOM 5459 C C . VAL A 1 700 ? -0.080 -16.131 9.138 1.00 98.88 700 VAL A C 1
ATOM 5461 O O . VAL A 1 700 ? -1.011 -16.305 9.928 1.00 98.88 700 VAL A O 1
ATOM 5464 N N . ASN A 1 701 ? 1.176 -15.966 9.555 1.00 98.69 701 ASN A N 1
ATOM 5465 C CA . ASN A 1 701 ? 1.560 -15.975 10.967 1.00 98.69 701 ASN A CA 1
ATOM 5466 C C . ASN A 1 701 ? 0.985 -14.767 11.723 1.00 98.69 701 ASN A C 1
ATOM 5468 O O . ASN A 1 701 ? 0.443 -14.941 12.816 1.00 98.69 701 ASN A O 1
ATOM 5472 N N . GLU A 1 702 ? 1.049 -13.572 11.128 1.00 98.38 702 GLU A N 1
ATOM 5473 C CA . GLU A 1 702 ? 0.436 -12.356 11.675 1.00 98.38 702 GLU A CA 1
ATOM 5474 C C . GLU A 1 702 ? -1.072 -12.548 11.855 1.00 98.38 702 GLU A C 1
ATOM 5476 O O . GLU A 1 702 ? -1.587 -12.410 12.970 1.00 98.38 702 GLU A O 1
ATOM 5481 N N . LEU A 1 703 ? -1.758 -12.983 10.792 1.00 98.75 703 LEU A N 1
ATOM 5482 C CA . LEU A 1 703 ? -3.200 -13.199 10.819 1.00 98.75 703 LEU A CA 1
ATOM 5483 C C . LEU A 1 703 ? -3.590 -14.268 11.841 1.00 98.75 703 LEU A C 1
ATOM 5485 O O . LEU A 1 703 ? -4.593 -14.124 12.541 1.00 98.75 703 LEU A O 1
ATOM 5489 N N . THR A 1 704 ? -2.781 -15.317 11.984 1.00 98.69 704 THR A N 1
ATOM 5490 C CA . THR A 1 704 ? -2.995 -16.366 12.986 1.00 98.69 704 THR A CA 1
ATOM 5491 C C . THR A 1 704 ? -3.012 -15.783 14.400 1.00 98.69 704 THR A C 1
ATOM 5493 O O . THR A 1 704 ? -4.009 -15.926 15.114 1.00 98.69 704 THR A O 1
ATOM 5496 N N . ASP A 1 705 ? -1.955 -15.067 14.790 1.00 98.38 705 ASP A N 1
ATOM 5497 C CA . ASP A 1 705 ? -1.837 -14.456 16.119 1.00 98.38 705 ASP A CA 1
ATOM 5498 C C . ASP A 1 705 ? -2.932 -13.414 16.378 1.00 98.38 705 ASP A C 1
ATOM 5500 O O . ASP A 1 705 ? -3.494 -13.320 17.482 1.00 98.38 705 ASP A O 1
ATOM 5504 N N . LEU A 1 706 ? -3.242 -12.620 15.354 1.00 98.44 706 LEU A N 1
ATOM 5505 C CA . LEU A 1 706 ? -4.262 -11.590 15.398 1.00 98.44 706 LEU A CA 1
ATOM 5506 C C . LEU A 1 706 ? -5.649 -12.196 15.650 1.00 98.44 706 LEU A C 1
ATOM 5508 O O . LEU A 1 706 ? -6.346 -11.785 16.586 1.00 98.44 706 LEU A O 1
ATOM 5512 N N . TYR A 1 707 ? -6.050 -13.197 14.865 1.00 98.69 707 TYR A N 1
ATOM 5513 C CA . TYR A 1 707 ? -7.353 -13.840 15.011 1.00 98.69 707 TYR A CA 1
ATOM 5514 C C . TYR A 1 707 ? -7.466 -14.659 16.300 1.00 98.69 707 TYR A C 1
ATOM 5516 O O . TYR A 1 707 ? -8.505 -14.582 16.963 1.00 98.69 707 TYR A O 1
ATOM 5524 N N . ASP A 1 708 ? -6.414 -15.363 16.733 1.00 98.12 708 ASP A N 1
ATOM 5525 C CA . ASP A 1 708 ? -6.392 -16.026 18.046 1.00 98.12 708 ASP A CA 1
ATOM 5526 C C . ASP A 1 708 ? -6.583 -15.014 19.192 1.00 98.12 708 ASP A C 1
ATOM 5528 O O . ASP A 1 708 ? -7.301 -15.255 20.176 1.00 98.12 708 ASP A O 1
ATOM 5532 N N . THR A 1 709 ? -6.006 -13.822 19.055 1.00 98.06 709 THR A N 1
ATOM 5533 C CA . THR A 1 709 ? -6.147 -12.744 20.036 1.00 98.06 709 THR A CA 1
ATOM 5534 C C . THR A 1 709 ? -7.552 -12.152 20.044 1.00 98.06 709 THR A C 1
ATOM 5536 O O . THR A 1 709 ? -8.187 -12.071 21.104 1.00 98.06 709 THR A O 1
ATOM 5539 N N . VAL A 1 710 ? -8.065 -11.749 18.881 1.00 98.19 710 VAL A N 1
ATOM 5540 C CA . VAL A 1 710 ? -9.373 -11.093 18.766 1.00 98.19 710 VAL A CA 1
ATOM 5541 C C . VAL A 1 710 ? -10.498 -12.071 19.095 1.00 98.19 710 VAL A C 1
ATOM 5543 O O . VAL A 1 710 ? -11.450 -11.693 19.770 1.00 98.19 710 VAL A O 1
ATOM 5546 N N . LEU A 1 711 ? -10.396 -13.346 18.731 1.00 97.94 711 LEU A N 1
ATOM 5547 C CA . LEU A 1 711 ? -11.472 -14.317 18.951 1.00 97.94 711 LEU A CA 1
ATOM 5548 C C . LEU A 1 711 ? -11.379 -15.072 20.284 1.00 97.94 711 LEU A C 1
ATOM 5550 O O . LEU A 1 711 ? -12.253 -15.879 20.599 1.00 97.94 711 LEU A O 1
ATOM 5554 N N . SER A 1 712 ? -10.387 -14.780 21.131 1.00 96.12 712 SER A N 1
ATOM 5555 C CA . SER A 1 712 ? -10.272 -15.403 22.461 1.00 96.12 712 SER A CA 1
ATOM 5556 C C . SER A 1 712 ? -11.169 -14.773 23.541 1.00 96.12 712 SER A C 1
ATOM 5558 O O . SER A 1 712 ? -11.042 -15.098 24.721 1.00 96.12 712 SER A O 1
ATOM 5560 N N . GLN A 1 713 ? -12.049 -13.829 23.198 1.00 95.00 713 GLN A N 1
ATOM 5561 C CA . GLN A 1 713 ? -13.123 -13.322 24.066 1.00 95.00 713 GLN A CA 1
ATOM 5562 C C . GLN A 1 713 ? -14.423 -13.214 23.263 1.00 95.00 713 GLN A C 1
ATOM 5564 O O . GLN A 1 713 ? -14.402 -12.878 22.083 1.00 95.00 713 GLN A O 1
ATOM 5569 N N . ASP A 1 714 ? -15.564 -13.429 23.923 1.00 95.00 714 ASP A N 1
ATOM 5570 C CA . ASP A 1 714 ? -16.879 -13.458 23.262 1.00 95.00 714 ASP A CA 1
ATOM 5571 C C . ASP A 1 714 ? -17.288 -12.126 22.613 1.00 95.00 714 ASP A C 1
ATOM 5573 O O . ASP A 1 714 ? -18.158 -12.109 21.747 1.00 95.00 714 ASP A O 1
ATOM 5577 N N . ASN A 1 715 ? -16.684 -11.007 23.024 1.00 97.00 715 ASN A N 1
ATOM 5578 C CA . ASN A 1 715 ? -16.971 -9.696 22.449 1.00 97.00 715 ASN A CA 1
ATOM 5579 C C . ASN A 1 715 ? -16.152 -9.386 21.183 1.00 97.00 715 ASN A C 1
ATOM 5581 O O . ASN A 1 715 ? -16.384 -8.341 20.586 1.00 97.00 715 ASN A O 1
ATOM 5585 N N . GLY A 1 716 ? -15.188 -10.224 20.788 1.00 97.94 716 GLY A N 1
ATOM 5586 C CA . GLY A 1 716 ? -14.398 -10.016 19.572 1.00 97.94 716 GLY A CA 1
ATOM 5587 C C . GLY A 1 716 ? -15.112 -10.516 18.322 1.00 97.94 716 GLY A C 1
ATOM 5588 O O . GLY A 1 716 ? -15.544 -11.663 18.306 1.00 97.94 716 GLY A O 1
ATOM 5589 N N . LEU A 1 717 ? -15.232 -9.691 17.284 1.00 98.00 717 LEU A N 1
ATOM 5590 C CA . LEU A 1 717 ? -15.977 -10.009 16.061 1.00 98.00 717 LEU A CA 1
ATOM 5591 C C . LEU A 1 717 ? -15.107 -10.611 14.954 1.00 98.00 717 LEU A C 1
ATOM 5593 O O . LEU A 1 717 ? -15.587 -11.484 14.238 1.00 98.00 717 LEU A O 1
ATOM 5597 N N . GLY A 1 718 ? -13.850 -10.182 14.846 1.00 98.19 718 GLY A N 1
ATOM 5598 C CA . GLY A 1 718 ? -12.937 -10.533 13.758 1.00 98.19 718 GLY A CA 1
ATOM 5599 C C . GLY A 1 718 ? -12.161 -9.304 13.290 1.00 98.19 718 GLY A C 1
ATOM 5600 O O . GLY A 1 718 ? -12.032 -8.344 14.064 1.00 98.19 718 GLY A O 1
ATOM 5601 N N . THR A 1 719 ? -11.633 -9.336 12.065 1.00 98.62 719 THR A N 1
ATOM 5602 C CA . THR A 1 719 ? -10.725 -8.289 11.569 1.00 98.62 719 THR A CA 1
ATOM 5603 C C . THR A 1 719 ? -10.976 -7.898 10.117 1.00 98.62 719 THR A C 1
ATOM 5605 O O . THR A 1 719 ? -11.618 -8.642 9.378 1.00 98.62 719 THR A O 1
ATOM 5608 N N . PHE A 1 720 ? -10.453 -6.734 9.730 1.00 98.88 720 PHE A N 1
ATOM 5609 C CA . PHE A 1 720 ? -10.382 -6.248 8.357 1.00 98.88 720 PHE A CA 1
ATOM 5610 C C . PHE A 1 720 ? -8.916 -6.036 7.962 1.00 98.88 720 PHE A C 1
ATOM 5612 O O . PHE A 1 720 ? -8.211 -5.271 8.620 1.00 98.88 720 PHE A O 1
ATOM 5619 N N . TYR A 1 721 ? -8.466 -6.728 6.914 1.00 98.88 721 TYR A N 1
ATOM 5620 C CA . TYR A 1 721 ? -7.157 -6.494 6.298 1.00 98.88 721 TYR A CA 1
ATOM 5621 C C . TYR A 1 721 ? -7.215 -5.229 5.464 1.00 98.88 721 TYR A C 1
ATOM 5623 O O . TYR A 1 721 ? -8.094 -5.104 4.615 1.00 98.88 721 TYR A O 1
ATOM 5631 N N . TRP A 1 722 ? -6.315 -4.291 5.705 1.00 98.75 722 TRP A N 1
ATOM 5632 C CA . TRP A 1 722 ? -6.326 -3.013 5.018 1.00 98.75 722 TRP A CA 1
ATOM 5633 C C . TRP A 1 722 ? -5.625 -3.130 3.661 1.00 98.75 722 TRP A C 1
ATOM 5635 O O . TRP A 1 722 ? -4.469 -3.536 3.604 1.00 98.75 722 TRP A O 1
ATOM 5645 N N . GLU A 1 723 ? -6.348 -2.809 2.584 1.00 98.25 723 GLU A N 1
ATOM 5646 C CA . GLU A 1 723 ? -5.845 -2.746 1.203 1.00 98.25 723 GLU A CA 1
ATOM 5647 C C . GLU A 1 723 ? -5.114 -4.010 0.735 1.00 98.25 723 GLU A C 1
ATOM 5649 O O . GLU A 1 723 ? -4.086 -3.966 0.063 1.00 98.25 723 GLU A O 1
ATOM 5654 N N . GLY A 1 724 ? -5.698 -5.174 1.034 1.00 97.88 724 GLY A N 1
ATOM 5655 C CA . GLY A 1 724 ? -5.138 -6.478 0.664 1.00 97.88 724 GLY A CA 1
ATOM 5656 C C . GLY A 1 724 ? -5.077 -6.753 -0.845 1.00 97.88 724 GLY A C 1
ATOM 5657 O O . GLY A 1 724 ? -4.647 -7.836 -1.228 1.00 97.88 724 GLY A O 1
ATOM 5658 N N . ALA A 1 725 ? -5.499 -5.814 -1.695 1.00 98.31 725 ALA A N 1
ATOM 5659 C CA . ALA A 1 725 ? -5.506 -5.930 -3.153 1.00 98.31 725 ALA A CA 1
ATOM 5660 C C . ALA A 1 725 ? -4.983 -4.666 -3.869 1.00 98.31 725 ALA A C 1
ATOM 5662 O O . ALA A 1 725 ? -5.181 -4.533 -5.078 1.00 98.31 725 ALA A O 1
ATOM 5663 N N . TRP A 1 726 ? -4.335 -3.737 -3.156 1.00 98.56 726 TRP A N 1
ATOM 5664 C CA . TRP A 1 726 ? -3.822 -2.502 -3.752 1.00 98.56 726 TRP A CA 1
ATOM 5665 C C . TRP A 1 726 ? -2.470 -2.716 -4.433 1.00 98.56 726 TRP A C 1
ATOM 5667 O O . TRP A 1 726 ? -1.419 -2.417 -3.875 1.00 98.56 726 TRP A O 1
ATOM 5677 N N . ILE A 1 727 ? -2.521 -3.258 -5.644 1.00 98.50 727 ILE A N 1
ATOM 5678 C CA . ILE A 1 727 ? -1.353 -3.610 -6.456 1.00 98.50 727 ILE A CA 1
ATOM 5679 C C . ILE A 1 727 ? -0.981 -2.480 -7.441 1.00 98.50 727 ILE A C 1
ATOM 5681 O O . ILE A 1 727 ? -1.779 -1.553 -7.630 1.00 98.50 727 ILE A O 1
ATOM 5685 N N . PRO A 1 728 ? 0.204 -2.541 -8.080 1.00 98.25 728 PRO A N 1
ATOM 5686 C CA . PRO A 1 728 ? 0.607 -1.595 -9.120 1.00 98.25 728 PRO A CA 1
ATOM 5687 C C . PRO A 1 728 ? -0.409 -1.526 -10.268 1.00 98.25 728 PRO A C 1
ATOM 5689 O O . PRO A 1 728 ? -1.003 -2.538 -10.636 1.00 98.25 728 PRO A O 1
ATOM 5692 N N . VAL A 1 729 ? -0.565 -0.355 -10.902 1.00 97.94 729 VAL A N 1
ATOM 5693 C CA . VAL A 1 729 ? -1.318 -0.279 -12.172 1.00 97.94 729 VAL A CA 1
ATOM 5694 C C . VAL A 1 729 ? -0.554 -1.014 -13.269 1.00 97.94 729 VAL A C 1
ATOM 5696 O O . VAL A 1 729 ? -1.114 -1.833 -13.995 1.00 97.94 729 VAL A O 1
ATOM 5699 N N . LYS A 1 730 ? 0.738 -0.707 -13.384 1.00 97.25 730 LYS A N 1
ATOM 5700 C CA . LYS A 1 730 ? 1.690 -1.404 -14.236 1.00 97.25 730 LYS A CA 1
ATOM 5701 C C . LYS A 1 730 ? 2.870 -1.828 -13.373 1.00 97.25 730 LYS A C 1
ATOM 5703 O O . LYS A 1 730 ? 3.586 -0.977 -12.848 1.00 97.25 730 LYS A O 1
ATOM 5708 N N . ALA A 1 731 ? 3.043 -3.135 -13.220 1.00 96.62 731 ALA A N 1
ATOM 5709 C CA . ALA A 1 731 ? 4.093 -3.714 -12.395 1.00 96.62 731 ALA A CA 1
ATOM 5710 C C . ALA A 1 731 ? 5.496 -3.299 -12.873 1.00 96.62 731 ALA A C 1
ATOM 5712 O O . ALA A 1 731 ? 5.730 -3.136 -14.071 1.00 96.62 731 ALA A O 1
ATOM 5713 N N . GLY A 1 732 ? 6.433 -3.166 -11.940 1.00 95.06 732 GLY A N 1
ATOM 5714 C CA . GLY A 1 732 ? 7.820 -2.780 -12.184 1.00 95.06 732 GLY A CA 1
ATOM 5715 C C . GLY A 1 732 ? 8.105 -1.336 -11.785 1.00 95.06 732 GLY A C 1
ATOM 5716 O O . GLY A 1 732 ? 7.480 -0.423 -12.328 1.00 95.06 732 GLY A O 1
ATOM 5717 N N . TRP A 1 733 ? 9.086 -1.099 -10.906 1.00 95.00 733 TRP A N 1
ATOM 5718 C CA . TRP A 1 733 ? 9.411 0.261 -10.447 1.00 95.00 733 TRP A CA 1
ATOM 5719 C C . TRP A 1 733 ? 9.895 1.193 -11.565 1.00 95.00 733 TRP A C 1
ATOM 5721 O O . TRP A 1 733 ? 9.830 2.415 -11.444 1.00 95.00 733 TRP A O 1
ATOM 5731 N N . THR A 1 734 ? 10.352 0.646 -12.695 1.00 93.06 734 THR A N 1
ATOM 5732 C CA . THR A 1 734 ? 10.696 1.442 -13.886 1.00 93.06 734 THR A CA 1
ATOM 5733 C C . THR A 1 734 ? 9.475 2.095 -14.543 1.00 93.06 734 THR A C 1
ATOM 5735 O O . THR A 1 734 ? 9.633 3.068 -15.276 1.00 93.06 734 THR A O 1
ATOM 5738 N N . ASN A 1 735 ? 8.255 1.638 -14.236 1.00 94.75 735 ASN A N 1
ATOM 5739 C CA . ASN A 1 735 ? 7.001 2.214 -14.729 1.00 94.75 735 ASN A CA 1
ATOM 5740 C C . ASN A 1 735 ? 6.459 3.363 -13.855 1.00 94.75 735 ASN A C 1
ATOM 5742 O O . ASN A 1 735 ? 5.312 3.777 -14.041 1.00 94.75 735 ASN A O 1
ATOM 5746 N N . TRP A 1 736 ? 7.258 3.909 -12.930 1.00 94.94 736 TRP A N 1
ATOM 5747 C CA . TRP A 1 736 ? 6.828 4.937 -11.973 1.00 94.94 736 TRP A CA 1
ATOM 5748 C C . TRP A 1 736 ? 6.169 6.167 -12.619 1.00 94.94 736 TRP A C 1
ATOM 5750 O O . TRP A 1 736 ? 5.197 6.689 -12.075 1.00 94.94 736 TRP A O 1
ATOM 5760 N N . GLU A 1 737 ? 6.649 6.629 -13.783 1.00 95.44 737 GLU A N 1
ATOM 5761 C CA . GLU A 1 737 ? 6.066 7.785 -14.487 1.00 95.44 737 GLU A CA 1
ATOM 5762 C C . GLU A 1 737 ? 4.642 7.490 -14.957 1.00 95.44 737 GLU A C 1
ATOM 5764 O O . GLU A 1 737 ? 3.728 8.282 -14.717 1.00 95.44 737 GLU A O 1
ATOM 5769 N N . TYR A 1 738 ? 4.448 6.316 -15.563 1.00 95.88 738 TYR A N 1
ATOM 5770 C CA . TYR A 1 738 ? 3.137 5.841 -15.991 1.00 95.88 738 TYR A CA 1
ATOM 5771 C C . TYR A 1 738 ? 2.208 5.670 -14.787 1.00 95.88 738 TYR A C 1
ATOM 5773 O O . TYR A 1 738 ? 1.105 6.212 -14.772 1.00 95.88 738 TYR A O 1
ATOM 5781 N N . ASN A 1 739 ? 2.667 4.981 -13.739 1.00 97.12 739 ASN A N 1
ATOM 5782 C CA . ASN A 1 739 ? 1.867 4.744 -12.538 1.00 97.12 739 ASN A CA 1
ATOM 5783 C C . ASN A 1 739 ? 1.462 6.057 -11.856 1.00 97.12 739 ASN A C 1
ATOM 5785 O O . ASN A 1 739 ? 0.309 6.208 -11.451 1.00 97.12 739 ASN A O 1
ATOM 5789 N N . LYS A 1 740 ? 2.363 7.043 -11.806 1.00 95.69 740 LYS A N 1
ATOM 5790 C CA . LYS A 1 740 ? 2.068 8.384 -11.297 1.00 95.69 740 LYS A CA 1
ATOM 5791 C C . LYS A 1 740 ? 1.041 9.123 -12.155 1.00 95.69 740 LYS A C 1
ATOM 5793 O O . LYS A 1 740 ? 0.112 9.706 -11.603 1.00 95.69 740 LYS A O 1
ATOM 5798 N N . GLN A 1 741 ? 1.178 9.093 -13.480 1.00 96.44 741 GLN A N 1
ATOM 5799 C CA . GLN A 1 741 ? 0.219 9.729 -14.388 1.00 96.44 741 GLN A CA 1
ATOM 5800 C C . GLN A 1 741 ? -1.185 9.131 -14.226 1.00 96.44 741 GLN A C 1
ATOM 5802 O O . GLN A 1 741 ? -2.171 9.862 -14.130 1.00 96.44 741 GLN A O 1
ATOM 5807 N N . ILE A 1 742 ? -1.278 7.803 -14.146 1.00 97.31 742 ILE A N 1
ATOM 5808 C CA . ILE A 1 742 ? -2.551 7.111 -13.941 1.00 97.31 742 ILE A CA 1
ATOM 5809 C C . ILE A 1 742 ? -3.119 7.388 -12.543 1.00 97.31 742 ILE A C 1
ATOM 5811 O O . ILE A 1 742 ? -4.335 7.546 -12.402 1.00 97.31 742 ILE A O 1
ATOM 5815 N N . ALA A 1 743 ? -2.269 7.523 -11.522 1.00 96.31 743 ALA A N 1
ATOM 5816 C CA . ALA A 1 743 ? -2.696 7.942 -10.191 1.00 96.31 743 ALA A CA 1
ATOM 5817 C C . ALA A 1 743 ? -3.276 9.362 -10.187 1.00 96.31 743 ALA A C 1
ATOM 5819 O O . ALA A 1 743 ? -4.311 9.580 -9.560 1.00 96.31 743 ALA A O 1
ATOM 5820 N N . ASP A 1 744 ? -2.681 10.302 -10.923 1.00 96.00 744 ASP A N 1
ATOM 5821 C CA . ASP A 1 744 ? -3.223 11.657 -11.064 1.00 96.00 744 ASP A CA 1
ATOM 5822 C C . ASP A 1 744 ? -4.572 11.668 -11.814 1.00 96.00 744 ASP A C 1
ATOM 5824 O O . ASP A 1 744 ? -5.463 12.441 -11.463 1.00 96.00 744 ASP A O 1
ATOM 5828 N N . GLN A 1 745 ? -4.764 10.775 -12.792 1.00 95.69 745 GLN A N 1
ATOM 5829 C CA . GLN A 1 745 ? -5.984 10.713 -13.603 1.00 95.69 745 GLN A CA 1
ATOM 5830 C C . GLN A 1 745 ? -7.152 9.981 -12.920 1.00 95.69 745 GLN A C 1
ATOM 5832 O O . GLN A 1 745 ? -8.281 10.467 -12.917 1.00 95.69 745 GLN A O 1
ATOM 5837 N N . TYR A 1 746 ? -6.904 8.790 -12.375 1.00 96.31 746 TYR A N 1
ATOM 5838 C CA . TYR A 1 746 ? -7.950 7.893 -11.862 1.00 96.31 746 TYR A CA 1
ATOM 5839 C C . TYR A 1 746 ? -7.937 7.759 -10.342 1.00 96.31 746 TYR A C 1
ATOM 5841 O O . TYR A 1 746 ? -8.857 7.187 -9.759 1.00 96.31 746 TYR A O 1
ATOM 5849 N N . GLY A 1 747 ? -6.899 8.274 -9.687 1.00 97.12 747 GLY A N 1
ATOM 5850 C CA . GLY A 1 747 ? -6.725 8.166 -8.250 1.00 97.12 747 GLY A CA 1
ATOM 5851 C C . GLY A 1 747 ? -6.261 6.787 -7.797 1.00 97.12 747 GLY A C 1
ATOM 5852 O O . GLY A 1 747 ? -6.572 6.392 -6.679 1.00 97.12 747 GLY A O 1
ATOM 5853 N N . THR A 1 748 ? -5.548 6.043 -8.647 1.00 97.88 748 THR A N 1
ATOM 5854 C CA . THR A 1 748 ? -5.091 4.674 -8.353 1.00 97.88 748 THR A CA 1
ATOM 5855 C C . THR A 1 748 ? -4.014 4.582 -7.286 1.00 97.88 748 THR A C 1
ATOM 5857 O O . THR A 1 748 ? -3.879 3.524 -6.690 1.00 97.88 748 THR A O 1
ATOM 5860 N N . GLY A 1 749 ? -3.240 5.637 -7.040 1.00 96.81 749 GLY A N 1
ATOM 5861 C CA . GLY A 1 749 ? -2.196 5.642 -6.017 1.00 96.81 749 GLY A CA 1
ATOM 5862 C C . GLY A 1 749 ? -2.622 6.292 -4.706 1.00 96.81 749 GLY A C 1
ATOM 5863 O O . GLY A 1 749 ? -3.778 6.680 -4.554 1.00 96.81 749 GLY A O 1
ATOM 5864 N N . TRP A 1 750 ? -1.723 6.402 -3.724 1.00 97.06 750 TRP A N 1
ATOM 5865 C CA . TRP A 1 750 ? -2.097 6.837 -2.367 1.00 97.06 750 TRP A CA 1
ATOM 5866 C C . TRP A 1 750 ? -2.585 8.292 -2.304 1.00 97.06 750 TRP A C 1
ATOM 5868 O O . TRP A 1 750 ? -3.436 8.631 -1.481 1.00 97.06 750 TRP A O 1
ATOM 5878 N N . ALA A 1 751 ? -2.072 9.141 -3.191 1.00 97.44 751 ALA A N 1
ATOM 5879 C CA . ALA A 1 751 ? -2.490 10.519 -3.393 1.00 97.44 751 ALA A CA 1
ATOM 5880 C C . ALA A 1 751 ? -2.178 10.953 -4.829 1.00 97.44 751 ALA A C 1
ATOM 5882 O O . ALA A 1 751 ? -1.432 10.281 -5.538 1.00 97.44 751 ALA A O 1
ATOM 5883 N N . SER A 1 752 ? -2.705 12.104 -5.224 1.00 96.75 752 SER A N 1
ATOM 5884 C CA . SER A 1 752 ? -2.436 12.763 -6.502 1.00 96.75 752 SER A CA 1
ATOM 5885 C C . SER A 1 752 ? -2.090 14.242 -6.299 1.00 96.75 752 SER A C 1
ATOM 5887 O O . SER A 1 752 ? -2.236 14.805 -5.206 1.00 96.75 752 SER A O 1
ATOM 5889 N N . LYS A 1 753 ? -1.719 14.916 -7.389 1.00 95.25 753 LYS A N 1
ATOM 5890 C CA . LYS A 1 753 ? -1.553 16.373 -7.424 1.00 95.25 753 LYS A CA 1
ATOM 5891 C C . LYS A 1 753 ? -2.831 17.129 -7.028 1.00 95.25 753 LYS A C 1
ATOM 5893 O O . LYS A 1 753 ? -2.731 18.204 -6.437 1.00 95.25 753 LYS A O 1
ATOM 5898 N N . GLY A 1 754 ? -4.015 16.571 -7.289 1.00 96.56 754 GLY A N 1
ATOM 5899 C CA . GLY A 1 754 ? -5.295 17.210 -6.969 1.00 96.56 754 GLY A CA 1
ATOM 5900 C C . GLY A 1 754 ? -5.471 17.506 -5.475 1.00 96.56 754 GLY A C 1
ATOM 5901 O O . GLY A 1 754 ? -6.155 18.461 -5.115 1.00 96.56 754 GLY A O 1
ATOM 5902 N N . ALA A 1 755 ? -4.804 16.754 -4.590 1.00 97.50 755 ALA A N 1
ATOM 5903 C CA . ALA A 1 755 ? -4.882 16.946 -3.139 1.00 97.50 755 ALA A CA 1
ATOM 5904 C C . ALA A 1 755 ? -4.133 18.190 -2.615 1.00 97.50 755 ALA A C 1
ATOM 5906 O O . ALA A 1 755 ? -4.266 18.540 -1.432 1.00 97.50 755 ALA A O 1
ATOM 5907 N N . LEU A 1 756 ? -3.337 18.862 -3.459 1.00 96.12 756 LEU A N 1
ATOM 5908 C CA . LEU A 1 756 ? -2.604 20.070 -3.082 1.00 96.12 756 LEU A CA 1
ATOM 5909 C C . LEU A 1 756 ? -3.558 21.176 -2.606 1.00 96.12 756 LEU A C 1
ATOM 5911 O O . LEU A 1 756 ? -4.616 21.422 -3.177 1.00 96.12 756 LEU A O 1
ATOM 5915 N N . GLY A 1 757 ? -3.186 21.844 -1.514 1.00 94.69 757 GLY A N 1
ATOM 5916 C CA . GLY A 1 757 ? -4.007 22.879 -0.876 1.00 94.69 757 GLY A CA 1
ATOM 5917 C C . GLY A 1 757 ? -5.114 22.349 0.046 1.00 94.69 757 GLY A C 1
ATOM 5918 O O . GLY A 1 757 ? -5.603 23.106 0.891 1.00 94.69 757 GLY A O 1
ATOM 5919 N N . TYR A 1 758 ? -5.480 21.064 -0.044 1.00 96.50 758 TYR A N 1
ATOM 5920 C CA . TYR A 1 758 ? -6.320 20.408 0.961 1.00 96.50 758 TYR A CA 1
ATOM 5921 C C . TYR A 1 758 ? -5.478 19.659 1.996 1.00 96.50 758 TYR A C 1
ATOM 5923 O O . TYR A 1 758 ? -5.618 19.914 3.194 1.00 96.50 758 TYR A O 1
ATOM 5931 N N . PHE A 1 759 ? -4.596 18.757 1.552 1.00 95.81 759 PHE A N 1
ATOM 5932 C CA . PHE A 1 759 ? -3.756 17.953 2.442 1.00 95.81 759 PHE A CA 1
ATOM 5933 C C . PHE A 1 759 ? -2.440 18.676 2.792 1.00 95.81 759 PHE A C 1
ATOM 5935 O O . PHE A 1 759 ? -1.962 19.475 1.988 1.00 95.81 759 PHE A O 1
ATOM 5942 N N . PRO A 1 760 ? -1.837 18.447 3.979 1.00 93.94 760 PRO A N 1
ATOM 5943 C CA . PRO A 1 760 ? -0.648 19.191 4.391 1.00 93.94 760 PRO A CA 1
ATOM 5944 C C . PRO A 1 760 ? 0.549 18.998 3.449 1.00 93.94 760 PRO A C 1
ATOM 5946 O O . PRO A 1 760 ? 0.918 17.867 3.132 1.00 93.94 760 PRO A O 1
ATOM 5949 N N . ASP A 1 761 ? 1.242 20.087 3.109 1.00 93.81 761 ASP A N 1
ATOM 5950 C CA . ASP A 1 761 ? 2.447 20.040 2.265 1.00 93.81 761 ASP A CA 1
ATOM 5951 C C . ASP A 1 761 ? 3.542 19.131 2.842 1.00 93.81 761 ASP A C 1
ATOM 5953 O O . ASP A 1 761 ? 4.249 18.457 2.101 1.00 93.81 761 ASP A O 1
ATOM 5957 N N . SER A 1 762 ? 3.645 19.033 4.172 1.00 91.50 762 SER A N 1
ATOM 5958 C CA . SER A 1 762 ? 4.587 18.125 4.847 1.00 91.50 762 SER A CA 1
ATOM 5959 C C . SER A 1 762 ? 4.327 16.638 4.581 1.00 91.50 762 SER A C 1
ATOM 5961 O O . SER A 1 762 ? 5.174 15.805 4.900 1.00 91.50 762 SER A O 1
ATOM 5963 N N . LYS A 1 763 ? 3.155 16.303 4.032 1.00 91.62 763 LYS A N 1
ATOM 5964 C CA . LYS A 1 763 ? 2.768 14.960 3.591 1.00 91.62 763 LYS A CA 1
ATOM 5965 C C . LYS A 1 763 ? 2.845 14.814 2.075 1.00 91.62 763 LYS A C 1
ATOM 5967 O O . LYS A 1 763 ? 3.220 13.754 1.594 1.00 91.62 763 LYS A O 1
ATOM 5972 N N . MET A 1 764 ? 2.514 15.874 1.338 1.00 94.75 764 MET A N 1
ATOM 5973 C CA . MET A 1 764 ? 2.556 15.877 -0.127 1.00 94.75 764 MET A CA 1
ATOM 5974 C C . MET A 1 764 ? 3.980 16.004 -0.683 1.00 94.75 764 MET A C 1
ATOM 5976 O O . MET A 1 764 ? 4.213 15.638 -1.834 1.00 94.75 764 MET A O 1
ATOM 5980 N N . TYR A 1 765 ? 4.942 16.473 0.120 1.00 93.81 765 TYR A N 1
ATOM 5981 C CA . TYR A 1 765 ? 6.336 16.638 -0.286 1.00 93.81 765 TYR A CA 1
ATOM 5982 C C . TYR A 1 765 ? 7.317 15.954 0.669 1.00 93.81 765 TYR A C 1
ATOM 5984 O O . TYR A 1 765 ? 7.269 16.135 1.885 1.00 93.81 765 TYR A O 1
ATOM 5992 N N . TYR A 1 766 ? 8.300 15.254 0.100 1.00 86.69 766 TYR A N 1
ATOM 5993 C CA . TYR A 1 766 ? 9.451 14.712 0.817 1.00 86.69 766 TYR A CA 1
ATOM 5994 C C . TYR A 1 766 ? 10.742 15.294 0.238 1.00 86.69 766 TYR A C 1
ATOM 5996 O O . TYR A 1 766 ? 11.030 15.148 -0.948 1.00 86.69 766 TYR A O 1
ATOM 6004 N N . LYS A 1 767 ? 11.527 15.996 1.071 1.00 88.56 767 LYS A N 1
ATOM 6005 C CA . LYS A 1 767 ? 12.759 16.705 0.653 1.00 88.56 767 LYS A CA 1
ATOM 6006 C C . LYS A 1 767 ? 12.554 17.614 -0.576 1.00 88.56 767 LYS A C 1
ATOM 6008 O O . LYS A 1 767 ? 13.410 17.686 -1.451 1.00 88.56 767 LYS A O 1
ATOM 6013 N N . GLY A 1 768 ? 11.402 18.286 -0.647 1.00 88.38 768 GLY A N 1
ATOM 6014 C CA . GLY A 1 768 ? 11.045 19.190 -1.747 1.00 88.38 768 GLY A CA 1
ATOM 6015 C C . GLY A 1 768 ? 10.585 18.500 -3.036 1.00 88.38 768 GLY A C 1
ATOM 6016 O O . GLY A 1 768 ? 10.272 19.191 -3.999 1.00 88.38 768 GLY A O 1
ATOM 6017 N N . LYS A 1 769 ? 10.512 17.163 -3.071 1.00 89.81 769 LYS A N 1
ATOM 6018 C CA . LYS A 1 769 ? 9.962 16.397 -4.197 1.00 89.81 769 LYS A CA 1
ATOM 6019 C C . LYS A 1 769 ? 8.540 15.943 -3.890 1.00 89.81 769 LYS A C 1
ATOM 6021 O O . LYS A 1 769 ? 8.221 15.682 -2.732 1.00 89.81 769 LYS A O 1
ATOM 6026 N N . ALA A 1 770 ? 7.713 15.839 -4.927 1.00 91.62 770 ALA A N 1
ATOM 6027 C CA . ALA A 1 770 ? 6.380 15.253 -4.838 1.00 91.62 770 ALA A CA 1
ATOM 6028 C C . ALA A 1 770 ? 6.459 13.848 -4.222 1.00 91.62 770 ALA A C 1
ATOM 6030 O O . ALA A 1 770 ? 7.231 13.018 -4.699 1.00 91.62 770 ALA A O 1
ATOM 6031 N N . ALA A 1 771 ? 5.687 13.612 -3.164 1.00 92.50 771 ALA A N 1
ATOM 6032 C CA . ALA A 1 771 ? 5.578 12.314 -2.501 1.00 92.50 771 ALA A CA 1
ATOM 6033 C C . ALA A 1 771 ? 4.349 11.512 -2.969 1.00 92.50 771 ALA A C 1
ATOM 6035 O O . ALA A 1 771 ? 4.240 10.330 -2.655 1.00 92.50 771 ALA A O 1
ATOM 6036 N N . TRP A 1 772 ? 3.421 12.143 -3.698 1.00 94.44 772 TRP A N 1
ATOM 6037 C CA . TRP A 1 772 ? 2.293 11.462 -4.333 1.00 94.44 772 TRP A CA 1
ATOM 6038 C C . TRP A 1 772 ? 2.737 10.707 -5.593 1.00 94.44 772 TRP A C 1
ATOM 6040 O O . TRP A 1 772 ? 3.723 11.077 -6.241 1.00 94.44 772 TRP A O 1
ATOM 6050 N N . GLY A 1 773 ? 2.003 9.656 -5.937 1.00 94.56 773 GLY A N 1
ATOM 6051 C CA . GLY A 1 773 ? 2.366 8.694 -6.972 1.00 94.56 773 GLY A CA 1
ATOM 6052 C C . GLY A 1 773 ? 1.392 7.528 -6.956 1.00 94.56 773 GLY A C 1
ATOM 6053 O O . GLY A 1 773 ? 0.236 7.724 -6.595 1.00 94.56 773 GLY A O 1
ATOM 6054 N N . GLY A 1 774 ? 1.874 6.342 -7.313 1.00 94.75 774 GLY A N 1
ATOM 6055 C CA . GLY A 1 774 ? 1.177 5.067 -7.193 1.00 94.75 774 GLY A CA 1
ATOM 6056 C C . GLY A 1 774 ? 0.907 4.636 -5.743 1.00 94.75 774 GLY A C 1
ATOM 6057 O O . GLY A 1 774 ? 0.784 5.460 -4.826 1.00 94.75 774 GLY A O 1
ATOM 6058 N N . THR A 1 775 ? 0.694 3.343 -5.533 1.00 94.62 775 THR A N 1
ATOM 6059 C CA . THR A 1 775 ? 0.445 2.788 -4.200 1.00 94.62 775 THR A CA 1
ATOM 6060 C C . THR A 1 775 ? 1.711 2.860 -3.348 1.00 94.62 775 THR A C 1
ATOM 6062 O O . THR A 1 775 ? 2.821 2.838 -3.847 1.00 94.62 775 THR A O 1
ATOM 6065 N N . SER A 1 776 ? 1.548 3.008 -2.036 1.00 93.56 776 SER A N 1
ATOM 6066 C CA . SER A 1 776 ? 2.657 2.915 -1.073 1.00 93.56 776 SER A CA 1
ATOM 6067 C C . SER A 1 776 ? 2.519 1.678 -0.183 1.00 93.56 776 SER A C 1
ATOM 6069 O O . SER A 1 776 ? 3.007 1.666 0.955 1.00 93.56 776 SER A O 1
ATOM 6071 N N . TRP A 1 777 ? 1.772 0.682 -0.671 1.00 95.75 777 TRP A N 1
ATOM 6072 C CA . TRP A 1 777 ? 1.352 -0.503 0.070 1.00 95.75 777 TRP A CA 1
ATOM 6073 C C . TRP A 1 777 ? 1.265 -1.784 -0.784 1.00 95.75 777 TRP A C 1
ATOM 6075 O O . TRP A 1 777 ? 0.758 -2.790 -0.284 1.00 95.75 777 TRP A O 1
ATOM 6085 N N . ASP A 1 778 ? 1.762 -1.798 -2.030 1.00 96.19 778 ASP A N 1
ATOM 6086 C CA . ASP A 1 778 ? 1.713 -2.989 -2.908 1.00 96.19 778 ASP A CA 1
ATOM 6087 C C . ASP A 1 778 ? 2.358 -4.220 -2.263 1.00 96.19 778 ASP A C 1
ATOM 6089 O O . ASP A 1 778 ? 1.825 -5.331 -2.333 1.00 96.19 778 ASP A O 1
ATOM 6093 N N . ASN A 1 779 ? 3.456 -4.018 -1.539 1.00 97.25 779 ASN A N 1
ATOM 6094 C CA . ASN A 1 779 ? 4.195 -5.089 -0.881 1.00 97.25 779 ASN A CA 1
ATOM 6095 C C . ASN A 1 779 ? 3.503 -5.668 0.363 1.00 97.25 779 ASN A C 1
ATOM 6097 O O . ASN A 1 779 ? 4.078 -6.492 1.076 1.00 97.25 779 ASN A O 1
ATOM 6101 N N . GLN A 1 780 ? 2.274 -5.243 0.647 1.00 98.12 780 GLN A N 1
ATOM 6102 C CA . GLN A 1 780 ? 1.423 -5.768 1.712 1.00 98.12 780 GLN A CA 1
ATOM 6103 C C . GLN A 1 780 ? 0.132 -6.388 1.174 1.00 98.12 780 GLN A C 1
ATOM 6105 O O . GLN A 1 780 ? -0.659 -6.912 1.954 1.00 98.12 780 GLN A O 1
ATOM 6110 N N . ALA A 1 781 ? -0.079 -6.397 -0.143 1.00 98.50 781 ALA A N 1
ATOM 6111 C CA . ALA A 1 781 ? -1.211 -7.087 -0.737 1.00 98.50 781 ALA A CA 1
ATOM 6112 C C . ALA A 1 781 ? -1.168 -8.605 -0.453 1.00 98.50 781 ALA A C 1
ATOM 6114 O O . ALA A 1 781 ? -0.120 -9.206 -0.188 1.00 98.50 781 ALA A O 1
ATOM 6115 N N . LEU A 1 782 ? -2.334 -9.243 -0.538 1.00 98.81 782 LEU A N 1
ATOM 6116 C CA . LEU A 1 782 ? -2.496 -10.700 -0.599 1.00 98.81 782 LEU A CA 1
ATOM 6117 C C . LEU A 1 782 ? -2.549 -11.196 -2.054 1.00 98.81 782 LEU A C 1
ATOM 6119 O O . LEU A 1 782 ? -2.999 -12.309 -2.322 1.00 98.81 782 LEU A O 1
ATOM 6123 N N . PHE A 1 783 ? -2.078 -10.357 -2.975 1.00 98.81 783 PHE A N 1
ATOM 6124 C CA . PHE A 1 783 ? -1.847 -10.625 -4.387 1.00 98.81 783 PHE A CA 1
ATOM 6125 C C . PHE A 1 783 ? -0.399 -10.244 -4.717 1.00 98.81 783 PHE A C 1
ATOM 6127 O O . PHE A 1 783 ? 0.188 -9.406 -4.030 1.00 98.81 783 PHE A O 1
ATOM 6134 N N . ASP A 1 784 ? 0.186 -10.867 -5.734 1.00 98.25 784 ASP A N 1
ATOM 6135 C CA . ASP A 1 784 ? 1.453 -10.404 -6.290 1.00 98.25 784 ASP A CA 1
ATOM 6136 C C . ASP A 1 784 ? 1.263 -9.108 -7.102 1.00 98.25 784 ASP A C 1
ATOM 6138 O O . ASP A 1 784 ? 0.144 -8.643 -7.333 1.00 98.25 784 ASP A O 1
ATOM 6142 N N . ILE A 1 785 ? 2.373 -8.522 -7.555 1.00 97.88 785 ILE A N 1
ATOM 6143 C CA . ILE A 1 785 ? 2.374 -7.260 -8.310 1.00 97.88 785 ILE A CA 1
ATOM 6144 C C . ILE A 1 785 ? 1.648 -7.341 -9.663 1.00 97.88 785 ILE A C 1
ATOM 6146 O O . ILE A 1 785 ? 1.403 -6.305 -10.272 1.00 97.88 785 ILE A O 1
ATOM 6150 N N . ASN A 1 786 ? 1.289 -8.544 -10.123 1.00 97.62 786 ASN A N 1
ATOM 6151 C CA . ASN A 1 786 ? 0.590 -8.793 -11.381 1.00 97.62 786 ASN A CA 1
ATOM 6152 C C . ASN A 1 786 ? -0.875 -9.219 -11.174 1.00 97.62 786 ASN A C 1
ATOM 6154 O O . ASN A 1 786 ? -1.560 -9.509 -12.151 1.00 97.62 786 ASN A O 1
ATOM 6158 N N . GLY A 1 787 ? -1.367 -9.254 -9.931 1.00 98.31 787 GLY A N 1
ATOM 6159 C CA . GLY A 1 787 ? -2.762 -9.560 -9.611 1.00 98.31 787 GLY A CA 1
ATOM 6160 C C . GLY A 1 787 ? -3.075 -11.039 -9.395 1.00 98.31 787 GLY A C 1
ATOM 6161 O O . GLY A 1 787 ? -4.256 -11.396 -9.344 1.00 98.31 787 GLY A O 1
ATOM 6162 N N . TYR A 1 788 ? -2.068 -11.902 -9.231 1.00 98.69 788 TYR A N 1
ATOM 6163 C CA . TYR A 1 788 ? -2.281 -13.302 -8.850 1.00 98.69 788 TYR A CA 1
ATOM 6164 C C . TYR A 1 788 ? -2.394 -13.438 -7.330 1.00 98.69 788 TYR A C 1
ATOM 6166 O O . TYR A 1 788 ? -1.588 -12.857 -6.602 1.00 98.69 788 TYR A O 1
ATOM 6174 N N . PRO A 1 789 ? -3.364 -14.204 -6.809 1.00 98.75 789 PRO A N 1
ATOM 6175 C CA . PRO A 1 789 ? -3.559 -14.347 -5.376 1.00 98.75 789 PRO A CA 1
ATOM 6176 C C . PRO A 1 789 ? -2.382 -15.094 -4.747 1.00 98.75 789 PRO A C 1
ATOM 6178 O O . PRO A 1 789 ? -1.964 -16.155 -5.210 1.00 98.75 789 PRO A O 1
ATOM 6181 N N . LEU A 1 790 ? -1.878 -14.574 -3.632 1.00 98.88 790 LEU A N 1
ATOM 6182 C CA . LEU A 1 790 ? -0.882 -15.263 -2.819 1.00 98.88 790 LEU A CA 1
ATOM 6183 C C . LEU A 1 790 ? -1.551 -16.400 -2.043 1.00 98.88 790 LEU A C 1
ATOM 6185 O O . LEU A 1 790 ? -2.747 -16.362 -1.731 1.00 98.88 790 LEU A O 1
ATOM 6189 N N . GLN A 1 791 ? -0.781 -17.417 -1.652 1.00 98.62 791 GLN A N 1
ATOM 6190 C CA . GLN A 1 791 ? -1.342 -18.495 -0.831 1.00 98.62 791 GLN A CA 1
ATOM 6191 C C . GLN A 1 791 ? -1.776 -18.025 0.566 1.00 98.62 791 GLN A C 1
ATOM 6193 O O . GLN A 1 791 ? -2.610 -18.676 1.194 1.00 98.62 791 GLN A O 1
ATOM 6198 N N . SER A 1 792 ? -1.277 -16.880 1.042 1.00 98.81 792 SER A N 1
ATOM 6199 C CA . SER A 1 792 ? -1.721 -16.255 2.292 1.00 98.81 792 SER A CA 1
ATOM 6200 C C . SER A 1 792 ? -3.209 -15.887 2.286 1.00 98.81 792 SER A C 1
ATOM 6202 O O . SER A 1 792 ? -3.840 -15.940 3.341 1.00 98.81 792 SER A O 1
ATOM 6204 N N . LEU A 1 793 ? -3.813 -15.620 1.119 1.00 98.88 793 LEU A N 1
ATOM 6205 C CA . LEU A 1 793 ? -5.250 -15.346 0.996 1.00 98.88 793 LEU A CA 1
ATOM 6206 C C . LEU A 1 793 ? -6.119 -16.551 1.410 1.00 98.88 793 LEU A C 1
ATOM 6208 O O . LEU A 1 793 ? -7.192 -16.361 1.989 1.00 98.88 793 LEU A O 1
ATOM 6212 N N . LYS A 1 794 ? -5.626 -17.788 1.238 1.00 98.69 794 LYS A N 1
ATOM 6213 C CA . LYS A 1 794 ? -6.322 -19.018 1.671 1.00 98.69 794 LYS A CA 1
ATOM 6214 C C . LYS A 1 794 ? -6.562 -19.063 3.180 1.00 98.69 794 LYS A C 1
ATOM 6216 O O . LYS A 1 794 ? -7.441 -19.797 3.634 1.00 98.69 794 LYS A O 1
ATOM 6221 N N . PHE A 1 795 ? -5.831 -18.260 3.965 1.00 98.81 795 PHE A N 1
ATOM 6222 C CA . PHE A 1 795 ? -6.001 -18.160 5.414 1.00 98.81 795 PHE A CA 1
ATOM 6223 C C . PHE A 1 795 ? -7.470 -17.992 5.809 1.00 98.81 795 PHE A C 1
ATOM 6225 O O . PHE A 1 795 ? -7.936 -18.674 6.720 1.00 98.81 795 PHE A O 1
ATOM 6232 N N . TYR A 1 796 ? -8.224 -17.126 5.130 1.00 98.69 796 TYR A N 1
ATOM 6233 C CA . TYR A 1 796 ? -9.591 -16.792 5.536 1.00 98.69 796 TYR A CA 1
ATOM 6234 C C . TYR A 1 796 ? -10.556 -17.979 5.447 1.00 98.69 796 TYR A C 1
ATOM 6236 O O . TYR A 1 796 ? -11.421 -18.131 6.308 1.00 98.69 796 TYR A O 1
ATOM 6244 N N . LYS A 1 797 ? -10.380 -18.869 4.473 1.00 98.25 797 LYS A N 1
ATOM 6245 C CA . LYS A 1 797 ? -11.158 -20.106 4.347 1.00 98.25 797 LYS A CA 1
ATOM 6246 C C . LYS A 1 797 ? -10.591 -21.217 5.222 1.00 98.25 797 LYS A C 1
ATOM 6248 O O . LYS A 1 797 ? -11.308 -21.836 6.013 1.00 98.25 797 LYS A O 1
ATOM 6253 N N . ASP A 1 798 ? -9.288 -21.443 5.122 1.00 98.50 798 ASP A N 1
ATOM 6254 C CA . ASP A 1 798 ? -8.657 -22.646 5.658 1.00 98.50 798 ASP A CA 1
ATOM 6255 C C . ASP A 1 798 ? -8.445 -22.577 7.170 1.00 98.50 798 ASP A C 1
ATOM 6257 O O . ASP A 1 798 ? -8.326 -23.616 7.819 1.00 98.50 798 ASP A O 1
ATOM 6261 N N . SER A 1 799 ? -8.504 -21.390 7.776 1.00 98.31 799 SER A N 1
ATOM 6262 C CA . SER A 1 799 ? -8.361 -21.216 9.225 1.00 98.31 799 SER A CA 1
ATOM 6263 C C . SER A 1 799 ? -9.663 -21.398 10.030 1.00 98.31 799 SER A C 1
ATOM 6265 O O . SER A 1 799 ? -9.604 -21.567 11.252 1.00 98.31 799 SER A O 1
ATOM 6267 N N . VAL A 1 800 ? -10.839 -21.456 9.387 1.00 98.31 800 VAL A N 1
ATOM 6268 C CA . VAL A 1 800 ? -12.146 -21.619 10.065 1.00 98.31 800 VAL A CA 1
ATOM 6269 C C . VAL A 1 800 ? -12.255 -22.985 10.749 1.00 98.31 800 VAL A C 1
ATOM 6271 O O . VAL A 1 800 ? -12.055 -24.012 10.100 1.00 98.31 800 VAL A O 1
ATOM 6274 N N . SER A 1 801 ? -12.597 -23.021 12.045 1.00 97.19 801 SER A N 1
ATOM 6275 C CA . SER A 1 801 ? -12.638 -24.256 12.855 1.00 97.19 801 SER A CA 1
ATOM 6276 C C . SER A 1 801 ? -14.009 -24.620 13.434 1.00 97.19 801 SER A C 1
ATOM 6278 O O . SER A 1 801 ? -14.168 -25.709 13.987 1.00 97.19 801 SER A O 1
ATOM 6280 N N . LYS A 1 802 ? -15.000 -23.731 13.325 1.00 95.88 802 LYS A N 1
ATOM 6281 C CA . LYS A 1 802 ? -16.362 -23.938 13.833 1.00 95.88 802 LYS A CA 1
ATOM 6282 C C . LYS A 1 802 ? -17.406 -23.559 12.789 1.00 95.88 802 LYS A C 1
ATOM 6284 O O . LYS A 1 802 ? -17.172 -22.651 11.993 1.00 95.88 802 LYS A O 1
ATOM 6289 N N . GLY A 1 803 ? -18.585 -24.168 12.892 1.00 95.50 803 GLY A N 1
ATOM 6290 C CA . GLY A 1 803 ? -19.767 -23.735 12.146 1.00 95.50 803 GLY A CA 1
ATOM 6291 C C . GLY A 1 803 ? -20.299 -22.374 12.609 1.00 95.50 803 GLY A C 1
ATOM 6292 O O . GLY A 1 803 ? -19.683 -21.678 13.423 1.00 95.50 803 GLY A O 1
ATOM 6293 N N . LYS A 1 804 ? -21.473 -21.999 12.099 1.00 96.25 804 LYS A N 1
ATOM 6294 C CA . LYS A 1 804 ? -22.147 -20.723 12.389 1.00 96.25 804 LYS A CA 1
ATOM 6295 C C . LYS A 1 804 ? -22.362 -20.488 13.887 1.00 96.25 804 LYS A C 1
ATOM 6297 O O . LYS A 1 804 ? -22.777 -21.382 14.627 1.00 96.25 804 LYS A O 1
ATOM 6302 N N . GLU A 1 805 ? -22.136 -19.257 14.339 1.00 95.62 805 GLU A N 1
ATOM 6303 C CA . GLU A 1 805 ? -22.308 -18.829 15.730 1.00 95.62 805 GLU A CA 1
ATOM 6304 C C . GLU A 1 805 ? -23.353 -17.713 15.851 1.00 95.62 805 GLU A C 1
ATOM 6306 O O . GLU A 1 805 ? -23.385 -16.755 15.084 1.00 95.62 805 GLU A O 1
ATOM 6311 N N . GLN A 1 806 ? -24.176 -17.807 16.893 1.00 95.00 806 GLN A N 1
ATOM 6312 C CA . GLN A 1 806 ? -25.062 -16.743 17.333 1.00 95.00 806 GLN A CA 1
ATOM 6313 C C . GLN A 1 806 ? -24.376 -15.874 18.393 1.00 95.00 806 GLN A C 1
ATOM 6315 O O . GLN A 1 806 ? -23.830 -16.397 19.372 1.00 95.00 806 GLN A O 1
ATOM 6320 N N . ILE A 1 807 ? -24.470 -14.548 18.253 1.00 94.69 807 ILE A N 1
ATOM 6321 C CA . ILE A 1 807 ? -24.106 -13.603 19.316 1.00 94.69 807 ILE A CA 1
ATOM 6322 C C . ILE A 1 807 ? -25.350 -13.292 20.153 1.00 94.69 807 ILE A C 1
ATOM 6324 O O . ILE A 1 807 ? -26.356 -12.785 19.659 1.00 94.69 807 ILE A O 1
ATOM 6328 N N . ILE A 1 808 ? -25.268 -13.572 21.450 1.00 95.75 808 ILE A N 1
ATOM 6329 C CA . ILE A 1 808 ? -26.324 -13.313 22.427 1.00 95.75 808 ILE A CA 1
ATOM 6330 C C . ILE A 1 808 ? -25.891 -12.150 23.321 1.00 95.75 808 ILE A C 1
ATOM 6332 O O . ILE A 1 808 ? -24.921 -12.240 24.077 1.00 95.75 808 ILE A O 1
ATOM 6336 N N . VAL A 1 809 ? -26.638 -11.054 23.236 1.00 95.44 809 VAL A N 1
ATOM 6337 C CA . VAL A 1 809 ? -26.489 -9.828 24.017 1.00 95.44 809 VAL A CA 1
ATOM 6338 C C . VAL A 1 809 ? -27.198 -10.009 25.359 1.00 95.44 809 VAL A C 1
ATOM 6340 O O . VAL A 1 809 ? -28.420 -9.887 25.472 1.00 95.44 809 VAL A O 1
ATOM 6343 N N . LEU A 1 810 ? -26.426 -10.316 26.398 1.00 95.69 810 LEU A N 1
ATOM 6344 C CA . LEU A 1 810 ? -26.907 -10.466 27.767 1.00 95.69 810 LEU A CA 1
ATOM 6345 C C . LEU A 1 810 ? -26.975 -9.103 28.464 1.00 95.69 810 LEU A C 1
ATOM 6347 O O . LEU A 1 810 ? -25.980 -8.599 28.996 1.00 95.69 810 LEU A O 1
ATOM 6351 N N . LYS A 1 811 ? -28.175 -8.518 28.501 1.00 95.88 811 LYS A N 1
ATOM 6352 C CA . LYS A 1 811 ? -28.440 -7.260 29.211 1.00 95.88 811 LYS A CA 1
ATOM 6353 C C . LYS A 1 811 ? -28.710 -7.537 30.687 1.00 95.88 811 LYS A C 1
ATOM 6355 O O . LYS A 1 811 ? -29.680 -8.206 31.047 1.00 95.88 811 LYS A O 1
ATOM 6360 N N . ILE A 1 812 ? -27.860 -7.004 31.563 1.00 95.50 812 ILE A N 1
ATOM 6361 C CA . ILE A 1 812 ? -28.003 -7.160 33.014 1.00 95.50 812 ILE A CA 1
ATOM 6362 C C . ILE A 1 812 ? -28.821 -5.992 33.571 1.00 95.50 812 ILE A C 1
ATOM 6364 O O . ILE A 1 812 ? -28.312 -4.881 33.748 1.00 95.50 812 ILE A O 1
ATOM 6368 N N . VAL A 1 813 ? -30.095 -6.248 33.860 1.00 96.19 813 VAL A N 1
ATOM 6369 C CA . VAL A 1 813 ? -31.096 -5.209 34.146 1.00 96.19 813 VAL A CA 1
ATOM 6370 C C . VAL A 1 813 ? -31.694 -5.337 35.544 1.00 96.19 813 VAL A C 1
ATOM 6372 O O . VAL A 1 813 ? -31.651 -6.402 36.152 1.00 96.19 813 VAL A O 1
ATOM 6375 N N . ASP A 1 814 ? -32.259 -4.260 36.085 1.00 94.06 814 ASP A N 1
ATOM 6376 C CA . ASP A 1 814 ? -33.143 -4.346 37.247 1.00 94.06 814 ASP A CA 1
ATOM 6377 C C . ASP A 1 814 ? -34.564 -4.789 36.858 1.00 94.06 814 ASP A C 1
ATOM 6379 O O . ASP A 1 814 ? -34.878 -5.025 35.693 1.00 94.06 814 ASP A O 1
ATOM 6383 N N . LYS A 1 815 ? -35.447 -4.903 37.857 1.00 91.56 815 LYS A N 1
ATOM 6384 C CA . LYS A 1 815 ? -36.852 -5.299 37.664 1.00 91.56 815 LYS A CA 1
ATOM 6385 C C . LYS A 1 815 ? -37.661 -4.371 36.741 1.00 91.56 815 LYS A C 1
ATOM 6387 O O . LYS A 1 815 ? -38.743 -4.758 36.330 1.00 91.56 815 LYS A O 1
ATOM 6392 N N . ASN A 1 816 ? -37.166 -3.164 36.461 1.00 92.81 816 ASN A N 1
ATOM 6393 C CA . ASN A 1 816 ? -37.802 -2.188 35.578 1.00 92.81 816 ASN A CA 1
ATOM 6394 C C . ASN A 1 816 ? -37.133 -2.167 34.189 1.00 92.81 816 ASN A C 1
ATOM 6396 O O . ASN A 1 816 ? -37.364 -1.241 33.418 1.00 92.81 816 ASN A O 1
ATOM 6400 N N . GLY A 1 817 ? -36.247 -3.124 33.889 1.00 91.44 817 GLY A N 1
ATOM 6401 C CA . GLY A 1 817 ? -35.523 -3.188 32.619 1.00 91.44 817 GLY A CA 1
ATOM 6402 C C . GLY A 1 817 ? -34.344 -2.217 32.508 1.00 91.44 817 GLY A C 1
ATOM 6403 O O . GLY A 1 817 ? -33.713 -2.146 31.458 1.00 91.44 817 GLY A O 1
ATOM 6404 N N . LYS A 1 818 ? -33.992 -1.484 33.573 1.00 92.50 818 LYS A N 1
ATOM 6405 C CA . LYS A 1 818 ? -32.858 -0.553 33.537 1.00 92.50 818 LYS A CA 1
ATOM 6406 C C . LYS A 1 818 ? -31.539 -1.307 33.661 1.00 92.50 818 LYS A C 1
ATOM 6408 O O . LYS A 1 818 ? -31.359 -2.051 34.621 1.00 92.50 818 LYS A O 1
ATOM 6413 N N . GLU A 1 819 ? -30.585 -1.052 32.767 1.00 92.56 819 GLU A N 1
ATOM 6414 C CA . GLU A 1 819 ? -29.242 -1.638 32.855 1.00 92.56 819 GLU A CA 1
ATOM 6415 C C . GLU A 1 819 ? -28.544 -1.248 34.174 1.00 92.56 819 GLU A C 1
ATOM 6417 O O . GLU A 1 819 ? -28.439 -0.070 34.539 1.00 92.56 819 GLU A O 1
ATOM 6422 N N . VAL A 1 820 ? -28.078 -2.256 34.916 1.00 92.50 820 VAL A N 1
ATOM 6423 C CA . VAL A 1 820 ? -27.393 -2.101 36.215 1.00 92.50 820 VAL A CA 1
ATOM 6424 C C . VAL A 1 820 ? -25.954 -2.609 36.204 1.00 92.50 820 VAL A C 1
ATOM 6426 O O . VAL A 1 820 ? -25.214 -2.373 37.163 1.00 92.50 820 VAL A O 1
ATOM 6429 N N . TYR A 1 821 ? -25.548 -3.275 35.126 1.00 93.44 821 TYR A N 1
ATOM 6430 C CA . TYR A 1 821 ? -24.186 -3.721 34.867 1.00 93.44 821 TYR A CA 1
ATOM 6431 C C . TYR A 1 821 ? -23.945 -3.756 33.359 1.00 93.44 821 TYR A C 1
ATOM 6433 O O . TYR A 1 821 ? -24.896 -3.952 32.612 1.00 93.44 821 TYR A O 1
ATOM 6441 N N . ALA A 1 822 ? -22.689 -3.579 32.943 1.00 92.81 822 ALA A N 1
ATOM 6442 C CA . ALA A 1 822 ? -22.323 -3.554 31.532 1.00 92.81 822 ALA A CA 1
ATOM 6443 C C . ALA A 1 822 ? -22.842 -4.800 30.798 1.00 92.81 822 ALA A C 1
ATOM 6445 O O . ALA A 1 822 ? -22.675 -5.922 31.284 1.00 92.81 822 ALA A O 1
ATOM 6446 N N . THR A 1 823 ? -23.450 -4.580 29.635 1.00 93.62 823 THR A N 1
ATOM 6447 C CA . THR A 1 823 ? -23.889 -5.643 28.723 1.00 93.62 823 THR A CA 1
ATOM 6448 C C . THR A 1 823 ? -22.763 -6.650 28.456 1.00 93.62 823 THR A C 1
ATOM 6450 O O . THR A 1 823 ? -21.610 -6.269 28.258 1.00 93.62 823 THR A O 1
ATOM 6453 N N . GLN A 1 824 ? -23.088 -7.943 28.470 1.00 94.75 824 GLN A N 1
ATOM 6454 C CA . GLN A 1 824 ? -22.151 -9.018 28.141 1.00 94.75 824 GLN A CA 1
ATOM 6455 C C . GLN A 1 824 ? -22.528 -9.636 26.795 1.00 94.75 824 GLN A C 1
ATOM 6457 O O . GLN A 1 824 ? -23.707 -9.812 26.509 1.00 94.75 824 GLN A O 1
ATOM 6462 N N . TYR A 1 825 ? -21.534 -9.997 25.991 1.00 95.19 825 TYR A N 1
ATOM 6463 C CA . TYR A 1 825 ? -21.740 -10.715 24.734 1.00 95.19 825 TYR A CA 1
ATOM 6464 C C . TYR A 1 825 ? -21.331 -12.161 24.926 1.00 95.19 825 TYR A C 1
ATOM 6466 O O . TYR A 1 825 ? -20.350 -12.435 25.618 1.00 95.19 825 TYR A O 1
ATOM 6474 N N . VAL A 1 826 ? -22.093 -13.073 24.336 1.00 95.19 826 VAL A N 1
ATOM 6475 C CA . VAL A 1 826 ? -21.820 -14.504 24.392 1.00 95.19 826 VAL A CA 1
ATOM 6476 C C . VAL A 1 826 ? -21.955 -15.088 23.003 1.00 95.19 826 VAL A C 1
ATOM 6478 O O . VAL A 1 826 ? -22.991 -14.926 22.368 1.00 95.19 826 VAL A O 1
ATOM 6481 N N . LYS A 1 827 ? -20.927 -15.813 22.567 1.00 95.19 827 LYS A N 1
ATOM 6482 C CA . LYS A 1 827 ? -20.959 -16.592 21.332 1.00 95.19 827 LYS A CA 1
ATOM 6483 C C . LYS A 1 827 ? -21.366 -18.030 21.620 1.00 95.19 827 LYS A C 1
ATOM 6485 O O . LYS A 1 827 ? -20.819 -18.663 22.536 1.00 95.19 827 LYS A O 1
ATOM 6490 N N . VAL A 1 828 ? -22.337 -18.528 20.862 1.00 95.38 828 VAL A N 1
ATOM 6491 C CA . VAL A 1 828 ? -22.823 -19.909 20.942 1.00 95.38 828 VAL A CA 1
ATOM 6492 C C . VAL A 1 828 ? -23.038 -20.434 19.532 1.00 95.38 828 VAL A C 1
ATOM 6494 O O . VAL A 1 828 ? -23.783 -19.834 18.766 1.00 95.38 828 VAL A O 1
ATOM 6497 N N . GLU A 1 829 ? -22.413 -21.557 19.199 1.00 95.62 829 GLU A N 1
ATOM 6498 C CA . GLU A 1 829 ? -22.639 -22.236 17.921 1.00 95.62 829 GLU A CA 1
ATOM 6499 C C . GLU A 1 829 ? -24.118 -22.612 17.761 1.00 95.62 829 GLU A C 1
ATOM 6501 O O . GLU A 1 829 ? -24.782 -23.002 18.732 1.00 95.62 829 GLU A O 1
ATOM 6506 N N . VAL A 1 830 ? -24.641 -22.466 16.547 1.00 96.12 830 VAL A N 1
ATOM 6507 C CA . VAL A 1 830 ? -26.036 -22.782 16.231 1.00 96.12 830 VAL A CA 1
ATOM 6508 C C . VAL A 1 830 ? -26.316 -24.253 16.565 1.00 96.12 830 VAL A C 1
ATOM 6510 O O . VAL A 1 830 ? -25.531 -25.144 16.262 1.00 96.12 830 VAL A O 1
ATOM 6513 N N . GLY A 1 831 ? -27.416 -24.505 17.277 1.00 95.62 831 GLY A N 1
ATOM 6514 C CA . GLY A 1 831 ? -27.786 -25.829 17.783 1.00 95.62 831 GLY A CA 1
ATOM 6515 C C . GLY A 1 831 ? -27.165 -26.201 19.136 1.00 95.62 831 GLY A C 1
ATOM 6516 O O . GLY A 1 831 ? -27.677 -27.100 19.805 1.00 95.62 831 GLY A O 1
ATOM 6517 N N . LYS A 1 832 ? -26.128 -25.492 19.606 1.00 96.38 832 LYS A N 1
ATOM 6518 C CA . LYS A 1 832 ? -25.450 -25.783 20.882 1.00 96.38 832 LYS A CA 1
ATOM 6519 C C . LYS A 1 832 ? -25.962 -24.911 22.030 1.00 96.38 832 LYS A C 1
ATOM 6521 O O . LYS A 1 832 ? -26.636 -23.897 21.844 1.00 96.38 832 LYS A O 1
ATOM 6526 N N . THR A 1 833 ? -25.641 -25.316 23.260 1.00 96.56 833 THR A N 1
ATOM 6527 C CA . THR A 1 833 ? -25.915 -24.535 24.476 1.00 96.56 833 THR A CA 1
ATOM 6528 C C . THR A 1 833 ? -24.636 -24.259 25.250 1.00 96.56 833 THR A C 1
ATOM 6530 O O . THR A 1 833 ? -23.670 -25.018 25.180 1.00 96.56 833 THR A O 1
ATOM 6533 N N . ARG A 1 834 ? -24.622 -23.164 26.013 1.00 95.69 834 ARG A N 1
ATOM 6534 C CA . ARG A 1 834 ? -23.480 -22.772 26.841 1.00 95.69 834 ARG A CA 1
ATOM 6535 C C . ARG A 1 834 ? -23.951 -22.235 28.187 1.00 95.69 834 ARG A C 1
ATOM 6537 O O . ARG A 1 834 ? -24.894 -21.450 28.263 1.00 95.69 834 ARG A O 1
ATOM 6544 N N . LYS A 1 835 ? -23.283 -22.651 29.266 1.00 95.75 835 LYS A N 1
ATOM 6545 C CA . LYS A 1 835 ? -23.504 -22.112 30.616 1.00 95.75 835 LYS A CA 1
ATOM 6546 C C . LYS A 1 835 ? -22.593 -20.911 30.841 1.00 95.75 835 LYS A C 1
ATOM 6548 O O . LYS A 1 835 ? -21.380 -21.015 30.689 1.00 95.75 835 LYS A O 1
ATOM 6553 N N . ILE A 1 836 ? -23.175 -19.787 31.237 1.00 95.00 836 ILE A N 1
ATOM 6554 C CA . ILE A 1 836 ? -22.489 -18.508 31.423 1.00 95.00 836 ILE A CA 1
ATOM 6555 C C . ILE A 1 836 ? -22.546 -18.119 32.887 1.00 95.00 836 ILE A C 1
ATOM 6557 O O . ILE A 1 836 ? -23.610 -18.134 33.506 1.00 95.00 836 ILE A O 1
ATOM 6561 N N . THR A 1 837 ? -21.391 -17.761 33.445 1.00 95.06 837 THR A N 1
ATOM 6562 C CA . THR A 1 837 ? -21.302 -17.264 34.818 1.00 95.06 837 THR A CA 1
ATOM 6563 C C . THR A 1 837 ? -21.680 -15.790 34.855 1.00 95.06 837 THR A C 1
ATOM 6565 O O . THR A 1 837 ? -21.050 -14.955 34.212 1.00 95.06 837 THR A O 1
ATOM 6568 N N . LEU A 1 838 ? -22.700 -15.473 35.646 1.00 94.62 838 LEU A N 1
ATOM 6569 C CA . LEU A 1 838 ? -23.225 -14.124 35.789 1.00 94.62 838 LEU A CA 1
ATOM 6570 C C . LEU A 1 838 ? -22.355 -13.275 36.740 1.00 94.62 838 LEU A C 1
ATOM 6572 O O . LEU A 1 838 ? -21.857 -13.785 37.753 1.00 94.62 838 LEU A O 1
ATOM 6576 N N . PRO A 1 839 ? -22.187 -11.966 36.477 1.00 93.12 839 PRO A N 1
ATOM 6577 C CA . PRO A 1 839 ? -21.283 -11.113 37.239 1.00 93.12 839 PRO A CA 1
ATOM 6578 C C . PRO A 1 839 ? -21.759 -10.880 38.680 1.00 93.12 839 PRO A C 1
ATOM 6580 O O . PRO A 1 839 ? -22.940 -10.653 38.960 1.00 93.12 839 PRO A O 1
ATOM 6583 N N . LYS A 1 840 ? -20.805 -10.858 39.616 1.00 93.31 840 LYS A N 1
ATOM 6584 C CA . LYS A 1 840 ? -21.009 -10.412 41.003 1.00 93.31 840 LYS A CA 1
ATOM 6585 C C . LYS A 1 840 ? -20.563 -8.961 41.134 1.00 93.31 840 LYS A C 1
ATOM 6587 O O . LYS A 1 840 ? -19.381 -8.667 40.985 1.00 93.31 840 LYS A O 1
ATOM 6592 N N . PHE A 1 841 ? -21.481 -8.054 41.465 1.0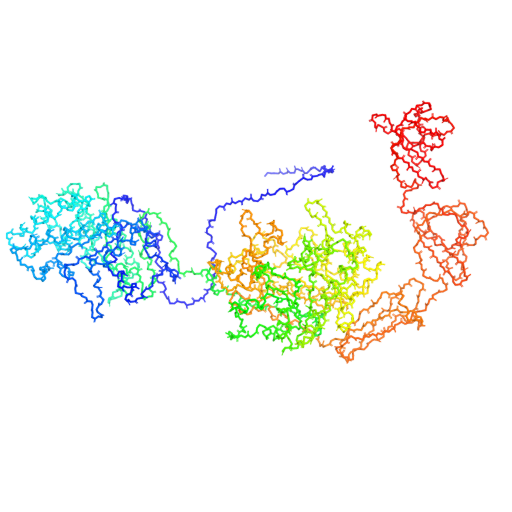0 91.25 841 PHE A N 1
ATOM 6593 C CA . PHE A 1 841 ? -21.156 -6.637 41.640 1.00 91.25 841 PHE A CA 1
ATOM 6594 C C . PHE A 1 841 ? -21.934 -5.989 42.789 1.00 91.25 841 PHE A C 1
ATOM 6596 O O . PHE A 1 841 ? -22.929 -6.507 43.295 1.00 91.25 841 PHE A O 1
ATOM 6603 N N . SER A 1 842 ? -21.412 -4.858 43.270 1.00 87.19 842 SER A N 1
ATOM 6604 C CA . SER A 1 842 ? -21.896 -4.228 44.497 1.00 87.19 842 SER A CA 1
ATOM 6605 C C . SER A 1 842 ? -23.347 -3.777 44.372 1.00 87.19 842 SER A C 1
ATOM 6607 O O . SER A 1 842 ? -23.705 -3.025 43.469 1.00 87.19 842 SER A O 1
ATOM 6609 N N . GLY A 1 843 ? -24.161 -4.165 45.351 1.00 89.00 843 GLY A N 1
ATOM 6610 C CA . GLY A 1 843 ? -25.516 -3.660 45.495 1.00 89.00 843 GLY A CA 1
ATOM 6611 C C . GLY A 1 843 ? -26.592 -4.476 44.799 1.00 89.00 843 GLY A C 1
ATOM 6612 O O . GLY A 1 843 ? -27.751 -4.133 45.008 1.00 89.00 843 GLY A O 1
ATOM 6613 N N . TYR A 1 844 ? -26.253 -5.539 44.063 1.00 93.62 844 TYR A N 1
ATOM 6614 C CA . TYR A 1 844 ? -27.206 -6.354 43.305 1.00 93.62 844 TYR A CA 1
ATOM 6615 C C . TYR A 1 844 ? -26.879 -7.855 43.375 1.00 93.62 844 TYR A C 1
ATOM 6617 O O . TYR A 1 844 ? -25.764 -8.239 43.723 1.00 93.62 844 TYR A O 1
ATOM 6625 N N . TYR A 1 845 ? -27.863 -8.698 43.066 1.00 94.06 845 TYR A N 1
ATOM 6626 C CA . TYR A 1 845 ? -27.718 -10.146 42.876 1.00 94.06 845 TYR A CA 1
ATOM 6627 C C . TYR A 1 845 ? -28.738 -10.636 41.829 1.00 94.06 845 TYR A C 1
ATOM 6629 O O . TYR A 1 845 ? -29.802 -10.022 41.745 1.00 94.06 845 TYR A O 1
ATOM 6637 N N . PRO A 1 846 ? -28.471 -11.710 41.060 1.00 95.31 846 PRO A N 1
ATOM 6638 C CA . PRO A 1 846 ? -29.452 -12.285 40.136 1.00 95.31 846 PRO A CA 1
ATOM 6639 C C . PRO A 1 846 ? -30.748 -12.630 40.871 1.00 95.31 846 PRO A C 1
ATOM 6641 O O . PRO A 1 846 ? -30.694 -13.227 41.948 1.00 95.31 846 PRO A O 1
ATOM 6644 N N . SER A 1 847 ? -31.911 -12.281 40.323 1.00 93.88 847 SER A N 1
ATOM 6645 C CA . SER A 1 847 ? -33.195 -12.449 41.024 1.00 93.88 847 SER A CA 1
ATOM 6646 C C . SER A 1 847 ? -33.517 -13.910 41.357 1.00 93.88 847 SER A C 1
ATOM 6648 O O . SER A 1 847 ? -34.057 -14.191 42.425 1.00 93.88 847 SER A O 1
ATOM 6650 N N . ASN A 1 848 ? -33.087 -14.851 40.513 1.00 91.88 848 ASN A N 1
ATOM 6651 C CA . ASN A 1 848 ? -33.195 -16.294 40.760 1.00 91.88 848 ASN A CA 1
ATOM 6652 C C . ASN A 1 848 ? -32.141 -16.838 41.754 1.00 91.88 848 ASN A C 1
ATOM 6654 O O . ASN A 1 848 ? -32.097 -18.039 42.008 1.00 91.88 848 ASN A O 1
ATOM 6658 N N . LYS A 1 849 ? -31.265 -15.974 42.291 1.00 91.25 849 LYS A N 1
ATOM 6659 C CA . LYS A 1 849 ? -30.132 -16.284 43.186 1.00 91.25 849 LYS A CA 1
ATOM 6660 C C . LYS A 1 849 ? -29.088 -17.251 42.603 1.00 91.25 849 LYS A C 1
ATOM 6662 O O . LYS A 1 849 ? -28.136 -17.598 43.303 1.00 91.25 849 LYS A O 1
ATOM 6667 N N . LYS A 1 850 ? -29.214 -17.639 41.331 1.00 93.12 850 LYS A N 1
ATOM 6668 C CA . LYS A 1 850 ? -28.254 -18.466 40.597 1.00 93.12 850 LYS A CA 1
ATOM 6669 C C . LYS A 1 850 ? -27.330 -17.546 39.808 1.00 93.12 850 LYS A C 1
ATOM 6671 O O . LYS A 1 850 ? -27.775 -16.732 39.012 1.00 93.12 850 LYS A O 1
ATOM 6676 N N . TYR A 1 851 ? -26.024 -17.688 40.005 1.00 94.62 851 TYR A N 1
ATOM 6677 C CA . TYR A 1 851 ? -25.010 -16.931 39.257 1.00 94.62 851 TYR A CA 1
ATOM 6678 C C . TYR A 1 851 ? -24.630 -17.617 37.939 1.00 94.62 851 TYR A C 1
ATOM 6680 O O . TYR A 1 851 ? -23.492 -17.519 37.491 1.00 94.62 851 TYR A O 1
ATOM 6688 N N . GLN A 1 852 ? -25.575 -18.334 37.337 1.00 94.31 852 GLN A N 1
ATOM 6689 C CA . GLN A 1 852 ? -25.403 -19.011 36.061 1.00 94.31 852 GLN A CA 1
ATOM 6690 C C . GLN A 1 852 ? -26.668 -18.858 35.221 1.00 94.31 852 GLN A C 1
ATOM 6692 O O . GLN A 1 852 ? -27.778 -18.952 35.751 1.00 94.31 852 GLN A O 1
ATOM 6697 N N . VAL A 1 853 ? -26.488 -18.657 33.918 1.00 94.31 853 VAL A N 1
ATOM 6698 C CA . VAL A 1 853 ? -27.549 -18.700 32.906 1.00 94.31 853 VAL A CA 1
ATOM 6699 C C . VAL A 1 853 ? -27.131 -19.662 31.798 1.00 94.31 853 VAL A C 1
ATOM 6701 O O . VAL A 1 853 ? -25.954 -19.728 31.454 1.00 94.31 853 VAL A O 1
ATOM 6704 N N . THR A 1 854 ? -28.073 -20.441 31.272 1.00 95.00 854 THR A N 1
ATOM 6705 C CA . THR A 1 854 ? -27.833 -21.266 30.081 1.00 95.00 854 THR A CA 1
ATOM 6706 C C . THR A 1 854 ? -28.387 -20.523 28.880 1.00 95.00 854 THR A C 1
ATOM 6708 O O . THR A 1 854 ? -29.521 -20.050 28.930 1.00 95.00 854 THR A O 1
ATOM 6711 N N . VAL A 1 855 ? -27.583 -20.416 27.831 1.00 95.50 855 VAL A N 1
ATOM 6712 C CA . VAL A 1 855 ? -27.948 -19.785 26.562 1.00 95.50 855 VAL A CA 1
ATOM 6713 C C . VAL A 1 855 ? -27.868 -20.815 25.435 1.00 95.50 855 VAL A C 1
ATOM 6715 O O . VAL A 1 855 ? -27.058 -21.741 25.517 1.00 95.50 855 VAL A O 1
ATOM 6718 N N . LYS A 1 856 ? -28.705 -20.678 24.404 1.00 94.94 856 LYS A N 1
ATOM 6719 C CA . LYS A 1 856 ? -28.764 -21.581 23.244 1.00 94.94 856 LYS A CA 1
ATOM 6720 C C . LYS A 1 856 ? -28.552 -20.783 21.961 1.00 94.94 856 LYS A C 1
ATOM 6722 O O . LYS A 1 856 ? -29.209 -19.762 21.794 1.00 94.94 856 LYS A O 1
ATOM 6727 N N . GLY A 1 857 ? -27.679 -21.266 21.080 1.00 95.19 857 GLY A N 1
ATOM 6728 C CA . GLY A 1 857 ? -27.569 -20.765 19.713 1.00 95.19 857 GLY A CA 1
ATOM 6729 C C . GLY A 1 857 ? -28.706 -21.337 18.870 1.00 95.19 857 GLY A C 1
ATOM 6730 O O . GLY A 1 857 ? -28.859 -22.555 18.779 1.00 95.19 857 GLY A O 1
ATOM 6731 N N . VAL A 1 858 ? -29.534 -20.472 18.296 1.00 94.56 858 VAL A N 1
ATOM 6732 C CA . VAL A 1 858 ? -30.724 -20.835 17.513 1.00 94.56 858 VAL A CA 1
ATOM 6733 C C . VAL A 1 858 ? -30.509 -20.562 16.030 1.00 94.56 858 VAL A C 1
ATOM 6735 O O . VAL A 1 858 ? -30.821 -21.420 15.215 1.00 94.56 858 VAL A O 1
ATOM 6738 N N . LYS A 1 859 ? -29.971 -19.387 15.687 1.00 92.94 859 LYS A N 1
ATOM 6739 C CA . LYS A 1 859 ? -29.703 -18.959 14.307 1.00 92.94 859 LYS A CA 1
ATOM 6740 C C . LYS A 1 859 ? -28.589 -17.916 14.254 1.00 92.94 859 LYS A C 1
ATOM 6742 O O . LYS A 1 859 ? -28.252 -17.328 15.279 1.00 92.94 859 LYS A O 1
ATOM 6747 N N . GLU A 1 860 ? -28.040 -17.678 13.070 1.00 89.75 860 GLU A N 1
ATOM 6748 C CA . GLU A 1 860 ? -26.933 -16.744 12.807 1.00 89.75 860 GLU A CA 1
ATOM 6749 C C . GLU A 1 860 ? -27.389 -15.267 12.799 1.00 89.75 860 GLU A C 1
ATOM 6751 O O . GLU A 1 860 ? -27.206 -14.526 11.840 1.00 89.75 860 GLU A O 1
ATOM 6756 N N . GLU A 1 861 ? -28.026 -14.826 13.884 1.00 84.38 861 GLU A N 1
ATOM 6757 C CA . GLU A 1 861 ? -28.499 -13.449 14.063 1.00 84.38 861 GLU A CA 1
ATOM 6758 C C . GLU A 1 861 ? -28.328 -13.002 15.513 1.00 84.38 861 GLU A C 1
ATOM 6760 O O . GLU A 1 861 ? -28.528 -13.789 16.441 1.00 84.38 861 GLU A O 1
ATOM 6765 N N . ASN A 1 862 ? -28.031 -11.723 15.740 1.00 86.69 862 ASN A N 1
ATOM 6766 C CA . ASN A 1 862 ? -27.910 -11.195 17.096 1.00 86.69 862 ASN A CA 1
ATOM 6767 C C . ASN A 1 862 ? -29.224 -11.376 17.874 1.00 86.69 862 ASN A C 1
ATOM 6769 O O . ASN A 1 862 ? -30.284 -10.935 17.440 1.00 86.69 862 ASN A O 1
ATOM 6773 N N . ALA A 1 863 ? -29.149 -11.972 19.063 1.00 90.50 863 ALA A N 1
ATOM 6774 C CA . ALA A 1 863 ? -30.282 -12.090 19.979 1.00 90.50 863 ALA A CA 1
ATOM 6775 C C . ALA A 1 863 ? -30.034 -11.276 21.247 1.00 90.50 863 ALA A C 1
ATOM 6777 O O . ALA A 1 863 ? -28.899 -11.130 21.687 1.00 90.50 863 ALA A O 1
ATOM 6778 N N . THR A 1 864 ? -31.094 -10.771 21.878 1.00 93.56 864 THR A N 1
ATOM 6779 C CA . THR A 1 864 ? -31.003 -10.106 23.187 1.00 93.56 864 THR A CA 1
ATOM 6780 C C . THR A 1 864 ? -31.698 -10.943 24.247 1.00 93.56 864 THR A C 1
ATOM 6782 O O . THR A 1 864 ? -32.835 -11.368 24.063 1.00 93.56 864 THR A O 1
ATOM 6785 N N . GLN A 1 865 ? -31.044 -11.126 25.393 1.00 94.56 865 GLN A N 1
ATOM 6786 C CA . GLN A 1 865 ? -31.637 -11.769 26.559 1.00 94.56 865 GLN A CA 1
ATOM 6787 C C . GLN A 1 865 ? -31.391 -10.924 27.810 1.00 94.56 865 GLN A C 1
ATOM 6789 O O . GLN A 1 865 ? -30.259 -10.581 28.152 1.00 94.56 865 GLN A O 1
ATOM 6794 N N . ASN A 1 866 ? -32.471 -10.613 28.524 1.00 95.44 866 ASN A N 1
ATOM 6795 C CA . ASN A 1 866 ? -32.405 -9.866 29.774 1.00 95.44 866 ASN A CA 1
ATOM 6796 C C . ASN A 1 866 ? -32.169 -10.815 30.956 1.00 95.44 866 ASN A C 1
ATOM 6798 O O . ASN A 1 866 ? -32.877 -11.808 31.126 1.00 95.44 866 ASN A O 1
ATOM 6802 N N . VAL A 1 867 ? -31.218 -10.470 31.823 1.00 95.56 867 VAL A N 1
ATOM 6803 C CA . VAL A 1 867 ? -30.997 -11.143 33.107 1.00 95.56 867 VAL A CA 1
ATOM 6804 C C . VAL A 1 867 ? -31.322 -10.168 34.229 1.00 95.56 867 VAL A C 1
ATOM 6806 O O . VAL A 1 867 ? -30.614 -9.184 34.447 1.00 95.56 867 VAL A O 1
ATOM 6809 N N . VAL A 1 868 ? -32.403 -10.454 34.956 1.00 96.44 868 VAL A N 1
ATOM 6810 C CA . VAL A 1 868 ? -32.914 -9.565 36.003 1.00 96.44 868 VAL A CA 1
ATOM 6811 C C . VAL A 1 868 ? -32.107 -9.721 37.293 1.00 96.44 868 VAL A C 1
ATOM 6813 O O . VAL A 1 868 ? -31.912 -10.823 37.817 1.00 96.44 868 VAL A O 1
ATOM 6816 N N . TYR A 1 869 ? -31.646 -8.592 37.820 1.00 96.25 869 TYR A N 1
ATOM 6817 C CA . TYR A 1 869 ? -30.927 -8.458 39.076 1.00 96.25 869 TYR A CA 1
ATOM 6818 C C . TYR A 1 869 ? -31.755 -7.671 40.094 1.00 96.25 869 TYR A C 1
ATOM 6820 O O . TYR A 1 869 ? -32.284 -6.590 39.838 1.00 96.25 869 TYR A O 1
ATOM 6828 N N . THR A 1 870 ? -31.802 -8.178 41.321 1.00 94.44 870 THR A N 1
ATOM 6829 C CA . THR A 1 870 ? -32.469 -7.529 42.446 1.00 94.44 870 THR A CA 1
ATOM 6830 C C . THR A 1 870 ? -31.482 -6.674 43.236 1.00 94.44 870 THR A C 1
ATOM 6832 O O . THR A 1 870 ? -30.419 -7.131 43.663 1.00 94.44 870 THR A O 1
ATOM 6835 N N . ARG A 1 871 ? -31.854 -5.414 43.492 1.00 91.62 871 ARG A N 1
ATOM 6836 C CA . ARG A 1 871 ? -31.076 -4.494 44.331 1.00 91.62 871 ARG A CA 1
ATOM 6837 C C . ARG A 1 871 ? -31.092 -4.943 45.798 1.00 91.62 871 ARG A C 1
ATOM 6839 O O . ARG A 1 871 ? -32.141 -5.168 46.396 1.00 91.62 871 ARG A O 1
ATOM 6846 N N . THR A 1 872 ? -29.918 -5.032 46.412 1.00 90.69 872 THR A N 1
ATOM 6847 C CA . THR A 1 872 ? -29.747 -5.301 47.848 1.00 90.69 872 THR A CA 1
ATOM 6848 C C . THR A 1 872 ? -30.237 -4.126 48.702 1.00 90.69 872 THR A C 1
ATOM 6850 O O . THR A 1 872 ? -30.224 -2.972 48.273 1.00 90.69 872 THR A O 1
ATOM 6853 N N . ALA A 1 873 ? -30.580 -4.395 49.966 1.00 87.50 873 ALA A N 1
ATOM 6854 C CA . ALA A 1 873 ? -31.021 -3.369 50.918 1.00 87.50 873 ALA A CA 1
ATOM 6855 C C . ALA A 1 873 ? -30.004 -2.231 51.131 1.00 87.50 873 ALA A C 1
ATOM 6857 O O . ALA A 1 873 ? -30.396 -1.081 51.328 1.00 87.50 873 ALA A O 1
ATOM 6858 N N . ALA A 1 874 ? -28.708 -2.545 51.066 1.00 88.12 874 ALA A N 1
ATOM 6859 C CA . ALA A 1 874 ? -27.630 -1.569 51.187 1.00 88.12 874 ALA A CA 1
ATOM 6860 C C . ALA A 1 874 ? -27.555 -0.599 50.000 1.00 88.12 874 ALA A C 1
ATOM 6862 O O . ALA A 1 874 ? -27.054 0.515 50.150 1.00 88.12 874 ALA A O 1
ATOM 6863 N N . GLY A 1 875 ? -28.044 -1.029 48.834 1.00 88.44 875 GLY A N 1
ATOM 6864 C CA . GLY A 1 875 ? -27.780 -0.377 47.563 1.00 88.44 875 GLY A CA 1
ATOM 6865 C C . GLY A 1 875 ? -26.327 -0.542 47.094 1.00 88.44 875 GLY A C 1
ATOM 6866 O O . GLY A 1 875 ? -25.500 -1.143 47.788 1.00 88.44 875 GLY A O 1
ATOM 6867 N N . PRO A 1 876 ? -26.012 -0.033 45.893 1.00 89.50 876 PRO A N 1
ATOM 6868 C CA . PRO A 1 876 ? -24.661 -0.077 45.347 1.00 89.50 876 PRO A CA 1
ATOM 6869 C C . PRO A 1 876 ? -23.695 0.800 46.147 1.00 89.50 876 PRO A C 1
ATOM 6871 O O . PRO A 1 876 ? -24.068 1.850 46.679 1.00 89.50 876 PRO A O 1
ATOM 6874 N N . ALA A 1 877 ? -22.432 0.376 46.207 1.00 90.50 877 ALA A N 1
ATOM 6875 C CA . ALA A 1 877 ? -21.353 1.205 46.722 1.00 90.50 877 ALA A CA 1
ATOM 6876 C C . ALA A 1 877 ? -21.135 2.419 45.808 1.00 90.50 877 ALA A C 1
ATOM 6878 O O . ALA A 1 877 ? -20.807 2.287 44.633 1.00 90.50 877 ALA A O 1
ATOM 6879 N N . ILE A 1 878 ? -21.264 3.616 46.368 1.00 90.56 878 ILE A N 1
ATOM 6880 C CA . ILE A 1 878 ? -21.029 4.885 45.682 1.00 90.56 878 ILE A CA 1
ATOM 6881 C C . ILE A 1 878 ? -19.654 5.388 46.106 1.00 90.56 878 ILE A C 1
ATOM 6883 O O . ILE A 1 878 ? -19.398 5.566 47.300 1.00 90.56 878 ILE A O 1
ATOM 6887 N N . ASN A 1 879 ? -18.758 5.627 45.148 1.00 89.88 879 ASN A N 1
ATOM 6888 C CA . ASN A 1 879 ? -17.438 6.175 45.446 1.00 89.88 879 ASN A CA 1
ATOM 6889 C C . ASN A 1 879 ? -17.574 7.511 46.203 1.00 89.88 879 ASN A C 1
ATOM 6891 O O . ASN A 1 879 ? -18.328 8.401 45.810 1.00 89.88 879 ASN A O 1
ATOM 6895 N N . TYR A 1 880 ? -16.886 7.617 47.338 1.00 93.06 880 TYR A N 1
ATOM 6896 C CA . TYR A 1 880 ? -16.907 8.788 48.205 1.00 93.06 880 TYR A CA 1
ATOM 6897 C C . TYR A 1 880 ? -15.500 9.366 48.371 1.00 93.06 880 TYR A C 1
ATOM 6899 O O . TYR A 1 880 ? -15.327 10.556 48.155 1.00 93.06 880 TYR A O 1
ATOM 6907 N N . ASN A 1 881 ? -14.497 8.552 48.716 1.00 91.62 881 ASN A N 1
ATOM 6908 C CA . ASN A 1 881 ? -13.079 8.932 48.816 1.00 91.62 881 ASN A CA 1
ATOM 6909 C C . ASN A 1 881 ? -12.781 10.252 49.561 1.00 91.62 881 ASN A C 1
ATOM 6911 O O . ASN A 1 881 ? -11.972 11.071 49.127 1.00 91.62 881 ASN A O 1
ATOM 6915 N N . TYR A 1 882 ? -13.371 10.443 50.744 1.00 93.12 882 TYR A N 1
ATOM 6916 C CA . TYR A 1 882 ? -13.055 11.583 51.617 1.00 93.12 882 TYR A CA 1
ATOM 6917 C C . TYR A 1 882 ? -12.419 11.138 52.928 1.00 93.12 882 TYR A C 1
ATOM 6919 O O . TYR A 1 882 ? -12.829 10.143 53.524 1.00 93.12 882 TYR A O 1
ATOM 6927 N N . ARG A 1 883 ? -11.490 11.943 53.448 1.00 92.12 883 ARG A N 1
ATOM 6928 C CA . ARG A 1 883 ? -11.126 11.887 54.864 1.00 92.12 883 ARG A CA 1
ATOM 6929 C C . ARG A 1 883 ? -12.281 12.432 55.702 1.00 92.12 883 ARG A C 1
ATOM 6931 O O . ARG A 1 883 ? -12.849 13.488 55.406 1.00 92.12 883 ARG A O 1
ATOM 6938 N N . VAL A 1 884 ? -12.653 11.694 56.742 1.00 94.38 884 VAL A N 1
ATOM 6939 C CA . VAL A 1 884 ? -13.773 12.014 57.634 1.00 94.38 884 VAL A CA 1
ATOM 6940 C C . VAL A 1 884 ? -13.363 11.842 59.091 1.00 94.38 884 VAL A C 1
ATOM 6942 O O . VAL A 1 884 ? -12.631 10.916 59.429 1.00 94.38 884 VAL A O 1
ATOM 6945 N N . LYS A 1 885 ? -13.862 12.714 59.967 1.00 93.81 885 LYS A N 1
ATOM 6946 C CA . LYS A 1 885 ? -13.707 12.594 61.422 1.00 93.81 885 LYS A CA 1
ATOM 6947 C C . LYS A 1 885 ? -15.035 12.190 62.043 1.00 93.81 885 LYS A C 1
ATOM 6949 O O . LYS A 1 885 ? -16.047 12.824 61.757 1.00 93.81 885 LYS A O 1
ATOM 6954 N N . VAL A 1 886 ? -15.050 11.175 62.903 1.00 95.31 886 VAL A N 1
ATOM 6955 C CA . VAL A 1 886 ? -16.269 10.789 63.633 1.00 95.31 886 VAL A CA 1
ATOM 6956 C C . VAL A 1 886 ? -16.482 11.758 64.794 1.00 95.31 886 VAL A C 1
ATOM 6958 O O . VAL A 1 886 ? -15.663 11.819 65.711 1.00 95.31 886 VAL A O 1
ATOM 6961 N N . THR A 1 887 ? -17.566 12.533 64.756 1.00 94.56 887 THR A N 1
ATOM 6962 C CA . THR A 1 887 ? -17.819 13.635 65.702 1.00 94.56 887 THR A CA 1
ATOM 6963 C C . THR A 1 887 ? -19.013 13.404 66.620 1.00 94.56 887 THR A C 1
ATOM 6965 O O . THR A 1 887 ? -19.194 14.188 67.543 1.00 94.56 887 THR A O 1
ATOM 6968 N N . LYS A 1 888 ? -19.809 12.344 66.423 1.00 93.38 888 LYS A N 1
ATOM 6969 C CA . LYS A 1 888 ? -20.959 12.010 67.287 1.00 93.38 888 LYS A CA 1
ATOM 6970 C C . LYS A 1 888 ? -20.773 10.638 67.953 1.00 93.38 888 LYS A C 1
ATOM 6972 O O . LYS A 1 888 ? -20.403 9.686 67.271 1.00 93.38 888 LYS A O 1
ATOM 6977 N N . LYS A 1 889 ? -21.034 10.533 69.266 1.00 87.56 889 LYS A N 1
ATOM 6978 C CA . LYS A 1 889 ? -20.843 9.302 70.074 1.00 87.56 889 LYS A CA 1
ATOM 6979 C C . LYS A 1 889 ? -21.986 8.282 69.912 1.00 87.56 889 LYS A C 1
ATOM 6981 O O . LYS A 1 889 ? -21.734 7.086 69.971 1.00 87.56 889 LYS A O 1
ATOM 6986 N N . ASN A 1 890 ? -23.208 8.742 69.627 1.00 87.38 890 ASN A N 1
ATOM 6987 C CA . ASN A 1 890 ? -24.432 7.921 69.694 1.00 87.38 890 ASN A CA 1
ATOM 6988 C C . ASN A 1 890 ? -24.710 7.070 68.438 1.00 87.38 890 ASN A C 1
ATOM 6990 O O . ASN A 1 890 ? -25.760 6.443 68.328 1.00 87.38 890 ASN A O 1
ATOM 6994 N N . TYR A 1 891 ? -23.793 7.037 67.469 1.00 91.31 891 TYR A N 1
ATOM 6995 C CA . TYR A 1 891 ? -23.971 6.272 66.235 1.00 91.31 891 TYR A CA 1
ATOM 6996 C C . TYR A 1 891 ? -23.195 4.958 66.282 1.00 91.31 891 TYR A C 1
ATOM 6998 O O . TYR A 1 891 ? -21.977 4.939 66.457 1.00 91.31 891 TYR A O 1
ATOM 7006 N N . LYS A 1 892 ? -23.916 3.854 66.073 1.00 92.88 892 LYS A N 1
ATOM 7007 C CA . LYS A 1 892 ? -23.359 2.498 66.029 1.00 92.88 892 LYS A CA 1
ATOM 7008 C C . LYS A 1 892 ? -22.512 2.297 64.763 1.00 92.88 892 LYS A C 1
ATOM 7010 O O . LYS A 1 892 ? -22.878 2.757 63.680 1.00 92.88 892 LYS A O 1
ATOM 7015 N N . LEU A 1 893 ? -21.400 1.578 64.915 1.00 95.62 893 LEU A N 1
ATOM 7016 C CA . LEU A 1 893 ? -20.579 1.070 63.816 1.00 95.62 893 LEU A CA 1
ATOM 7017 C C . LEU A 1 893 ? -20.980 -0.381 63.520 1.00 95.62 893 LEU A C 1
ATOM 7019 O O . LEU A 1 893 ? -21.054 -1.202 64.437 1.00 95.62 893 LEU A O 1
ATOM 7023 N N . TYR A 1 894 ? -21.190 -0.711 62.250 1.00 96.12 894 TYR A N 1
ATOM 7024 C CA . TYR A 1 894 ? -21.611 -2.041 61.807 1.00 96.12 894 TYR A CA 1
ATOM 7025 C C . TYR A 1 894 ? -20.521 -2.735 60.982 1.00 96.12 894 TYR A C 1
ATOM 7027 O O . TYR A 1 894 ? -19.810 -2.094 60.215 1.00 96.12 894 TYR A O 1
ATOM 7035 N N . LYS A 1 895 ? -20.385 -4.057 61.117 1.00 94.38 895 LYS A N 1
ATOM 7036 C CA . LYS A 1 895 ? -19.488 -4.892 60.301 1.00 94.38 895 LYS A CA 1
ATOM 7037 C C . LYS A 1 895 ? -20.060 -5.155 58.906 1.00 94.38 895 LYS A C 1
ATOM 7039 O O . LYS A 1 895 ? -19.301 -5.315 57.959 1.00 94.38 895 LYS A O 1
ATOM 7044 N N . ASN A 1 896 ? -21.386 -5.211 58.782 1.00 91.62 896 ASN A N 1
ATOM 7045 C CA . ASN A 1 896 ? -22.111 -5.481 57.541 1.00 91.62 896 ASN A CA 1
ATOM 7046 C C . ASN A 1 896 ? -23.527 -4.875 57.591 1.00 91.62 896 ASN A C 1
ATOM 7048 O O . ASN A 1 896 ? -23.965 -4.383 58.632 1.00 91.62 896 ASN A O 1
ATOM 7052 N N . PHE A 1 897 ? -24.256 -4.951 56.476 1.00 89.56 897 PHE A N 1
ATOM 7053 C CA . PHE A 1 897 ? -25.652 -4.503 56.375 1.00 89.56 897 PHE A CA 1
ATOM 7054 C C . PHE A 1 897 ? -26.684 -5.529 56.886 1.00 89.56 897 PHE A C 1
ATOM 7056 O O . PHE A 1 897 ? -27.880 -5.303 56.759 1.00 89.56 897 PHE A O 1
ATOM 7063 N N . LYS A 1 898 ? -26.235 -6.616 57.539 1.00 89.56 898 LYS A N 1
ATOM 7064 C CA . LYS A 1 898 ? -27.068 -7.466 58.416 1.00 89.56 898 LYS A CA 1
ATOM 7065 C C . LYS A 1 898 ? -27.073 -6.942 59.866 1.00 89.56 898 LYS A C 1
ATOM 7067 O O . LYS A 1 898 ? -27.333 -7.686 60.801 1.00 89.56 898 LYS A O 1
ATOM 7072 N N . TRP A 1 899 ? -26.686 -5.678 60.062 1.00 92.06 899 TRP A N 1
ATOM 7073 C CA . TRP A 1 899 ? -26.644 -4.965 61.345 1.00 92.06 899 TRP A CA 1
ATOM 7074 C C . TRP A 1 899 ? -25.770 -5.592 62.445 1.00 92.06 899 TRP A C 1
ATOM 7076 O O . TRP A 1 899 ? -25.889 -5.231 63.619 1.00 92.06 899 TRP A O 1
ATOM 7086 N N . LYS A 1 900 ? -24.799 -6.446 62.085 1.00 94.62 900 LYS A N 1
ATOM 7087 C CA . LYS A 1 900 ? -23.813 -6.983 63.038 1.00 94.62 900 LYS A CA 1
ATOM 7088 C C . LYS A 1 900 ? -22.937 -5.847 63.576 1.00 94.62 900 LYS A C 1
ATOM 7090 O O . LYS A 1 900 ? -22.190 -5.234 62.815 1.00 94.62 900 LYS A O 1
ATOM 7095 N N . LYS A 1 901 ? -23.009 -5.550 64.876 1.00 92.94 901 LYS A N 1
ATOM 7096 C CA . LYS A 1 901 ? -22.264 -4.443 65.509 1.00 92.94 901 LYS A CA 1
ATOM 7097 C C . LYS A 1 901 ? -20.751 -4.712 65.535 1.00 92.94 901 LYS A C 1
ATOM 7099 O O . LYS A 1 901 ? -20.300 -5.852 65.663 1.00 92.94 901 LYS A O 1
ATOM 7104 N N . SER A 1 902 ? -19.954 -3.651 65.430 1.00 92.81 902 SER A N 1
ATOM 7105 C CA . SER A 1 902 ? -18.506 -3.688 65.657 1.00 92.81 902 SER A CA 1
ATOM 7106 C C . SER A 1 902 ? -18.167 -3.207 67.072 1.00 92.81 902 SER A C 1
ATOM 7108 O O . SER A 1 902 ? -18.775 -2.259 67.562 1.00 92.81 902 SER A O 1
ATOM 7110 N N . LYS A 1 903 ? -17.171 -3.835 67.715 1.00 91.00 903 LYS A N 1
ATOM 7111 C CA . LYS A 1 903 ? -16.643 -3.422 69.032 1.00 91.00 903 LYS A CA 1
ATOM 7112 C C . LYS A 1 903 ? -15.640 -2.254 68.930 1.00 91.00 903 LYS A C 1
ATOM 7114 O O . LYS A 1 903 ? -15.191 -1.725 69.942 1.00 91.00 903 LYS A O 1
ATOM 7119 N N . THR A 1 904 ? -15.260 -1.836 67.718 1.00 92.38 904 THR A N 1
ATOM 7120 C CA . THR A 1 904 ? -14.236 -0.803 67.505 1.00 92.38 904 THR A CA 1
ATOM 7121 C C . THR A 1 904 ? -14.713 0.588 67.942 1.00 92.38 904 THR A C 1
ATOM 7123 O O . THR A 1 904 ? -15.669 1.134 67.392 1.00 92.38 904 THR A O 1
ATOM 7126 N N . LYS A 1 905 ? -13.984 1.220 68.873 1.00 91.25 905 LYS A N 1
ATOM 7127 C CA . LYS A 1 905 ? -14.213 2.614 69.293 1.00 91.25 905 LYS A CA 1
ATOM 7128 C C . LYS A 1 905 ? -13.676 3.596 68.240 1.00 91.25 905 LYS A C 1
ATOM 7130 O O . LYS A 1 905 ? -12.457 3.731 68.076 1.00 91.25 905 LYS A O 1
ATOM 7135 N N . VAL A 1 906 ? -14.586 4.290 67.550 1.00 93.56 906 VAL A N 1
ATOM 7136 C CA . VAL A 1 906 ? -14.279 5.201 66.423 1.00 93.56 906 VAL A CA 1
ATOM 7137 C C . VAL A 1 906 ? -14.455 6.693 66.728 1.00 93.56 906 VAL A C 1
ATOM 7139 O O . VAL A 1 906 ? -14.026 7.530 65.938 1.00 93.56 906 VAL A O 1
ATOM 7142 N N . TYR A 1 907 ? -15.061 7.053 67.863 1.00 94.19 907 TYR A N 1
ATOM 7143 C CA . TYR A 1 907 ? -15.327 8.448 68.233 1.00 94.19 907 TYR A CA 1
ATOM 7144 C C . TYR A 1 907 ? -14.040 9.293 68.302 1.00 94.19 907 TYR A C 1
ATOM 7146 O O . TYR A 1 907 ? -13.012 8.823 68.785 1.00 94.19 907 TYR A O 1
ATOM 7154 N N . LYS A 1 908 ? -14.100 10.536 67.799 1.00 92.06 908 LYS A N 1
ATOM 7155 C CA . LYS A 1 908 ? -12.991 11.508 67.671 1.00 92.06 908 LYS A CA 1
ATOM 7156 C C . LYS A 1 908 ? -11.828 11.092 66.753 1.00 92.06 908 LYS A C 1
ATOM 7158 O O . LYS A 1 908 ? -10.921 11.903 66.561 1.00 92.06 908 LYS A O 1
ATOM 7163 N N . LYS A 1 909 ? -11.868 9.911 66.127 1.00 93.31 909 LYS A N 1
ATOM 7164 C CA . LYS A 1 909 ? -10.835 9.433 65.192 1.00 93.31 909 LYS A CA 1
ATOM 7165 C C . LYS A 1 909 ? -11.133 9.837 63.743 1.00 93.31 909 LYS A C 1
ATOM 7167 O O . LYS A 1 909 ? -12.287 10.075 63.369 1.00 93.31 909 LYS A O 1
ATOM 7172 N N . THR A 1 910 ? -10.073 9.914 62.940 1.00 92.94 910 THR A N 1
ATOM 7173 C CA . THR A 1 910 ? -10.123 10.229 61.505 1.00 92.94 910 THR A CA 1
ATOM 7174 C C . THR A 1 910 ? -9.920 8.963 60.679 1.00 92.94 910 THR A C 1
ATOM 7176 O O . THR A 1 910 ? -9.041 8.158 60.977 1.00 92.94 910 THR A O 1
ATOM 7179 N N . TYR A 1 911 ? -10.718 8.812 59.626 1.00 95.50 911 TYR A N 1
ATOM 7180 C CA . TYR A 1 911 ? -10.714 7.671 58.714 1.00 95.50 911 TYR A CA 1
ATOM 7181 C C . TYR A 1 911 ? -10.808 8.141 57.264 1.00 95.50 911 TYR A C 1
ATOM 7183 O O . TYR A 1 911 ? -11.205 9.273 56.985 1.00 95.50 911 TYR A O 1
ATOM 7191 N N . VAL A 1 912 ? -10.494 7.248 56.332 1.00 95.81 912 VAL A N 1
ATOM 7192 C CA . VAL A 1 912 ? -10.829 7.401 54.917 1.00 95.81 912 VAL A CA 1
ATOM 7193 C C . VAL A 1 912 ? -12.182 6.735 54.683 1.00 95.81 912 VAL A C 1
ATOM 7195 O O . VAL A 1 912 ? -12.308 5.519 54.787 1.00 95.81 912 VAL A O 1
ATOM 7198 N N . ALA A 1 913 ? -13.209 7.520 54.376 1.00 96.44 913 ALA A N 1
ATOM 7199 C CA . ALA A 1 913 ? -14.480 7.001 53.891 1.00 96.44 913 ALA A CA 1
ATOM 7200 C C . ALA A 1 913 ? -14.370 6.769 52.380 1.00 96.44 913 ALA A C 1
ATOM 7202 O O . ALA A 1 913 ? -14.521 7.715 51.604 1.00 96.44 913 ALA A O 1
ATOM 7203 N N . LYS A 1 914 ? -14.081 5.527 51.969 1.00 94.31 914 LYS A N 1
ATOM 7204 C CA . LYS A 1 914 ? -13.919 5.183 50.545 1.00 94.31 914 LYS A CA 1
ATOM 7205 C C . LYS A 1 914 ? -15.258 5.139 49.815 1.00 94.31 914 LYS A C 1
ATOM 7207 O O . LYS A 1 914 ? -15.369 5.698 48.731 1.00 94.31 914 LYS A O 1
ATOM 7212 N N . TYR A 1 915 ? -16.285 4.561 50.441 1.00 95.06 915 TYR A N 1
ATOM 7213 C CA . TYR A 1 915 ? -17.597 4.355 49.821 1.00 95.06 915 TYR A CA 1
ATOM 7214 C C . TYR A 1 915 ? -18.741 4.884 50.684 1.00 95.06 915 TYR A C 1
ATOM 7216 O O . TYR A 1 915 ? -18.662 4.879 51.916 1.00 95.06 915 TYR A O 1
ATOM 7224 N N . ARG A 1 916 ? -19.817 5.303 50.021 1.00 95.62 916 ARG A N 1
ATOM 7225 C CA . ARG A 1 916 ? -21.124 5.635 50.586 1.00 95.62 916 ARG A CA 1
ATOM 7226 C C . ARG A 1 916 ? -22.154 4.619 50.096 1.00 95.62 916 ARG A C 1
ATOM 7228 O O . ARG A 1 916 ? -22.095 4.204 48.950 1.00 95.62 916 ARG A O 1
ATOM 7235 N N . TYR A 1 917 ? -23.108 4.277 50.945 1.00 95.00 917 TYR A N 1
ATOM 7236 C CA . TYR A 1 917 ? -24.234 3.406 50.631 1.00 95.00 917 TYR A CA 1
ATOM 7237 C C . TYR A 1 917 ? -25.524 4.142 50.963 1.00 95.00 917 TYR A C 1
ATOM 7239 O O . TYR A 1 917 ? -25.682 4.627 52.089 1.00 95.00 917 TYR A O 1
ATOM 7247 N N . ASP A 1 918 ? -26.415 4.237 49.983 1.00 92.94 918 ASP A N 1
ATOM 7248 C CA . ASP A 1 918 ? -27.745 4.816 50.144 1.00 92.94 918 ASP A CA 1
ATOM 7249 C C . ASP A 1 918 ? -28.719 3.662 50.408 1.00 92.94 918 ASP A C 1
ATOM 7251 O O . ASP A 1 918 ? -29.194 2.998 49.483 1.00 92.94 918 ASP A O 1
ATOM 7255 N N . HIS A 1 919 ? -28.933 3.380 51.695 1.00 92.94 919 HIS A N 1
ATOM 7256 C CA . HIS A 1 919 ? -29.666 2.206 52.156 1.00 92.94 919 HIS A CA 1
ATOM 7257 C C . HIS A 1 919 ? -31.176 2.419 52.017 1.00 92.94 919 HIS A C 1
ATOM 7259 O O . HIS A 1 919 ? -31.679 3.520 52.243 1.00 92.94 919 HIS A O 1
ATOM 7265 N N . LYS A 1 920 ? -31.929 1.340 51.770 1.00 89.62 920 LYS A N 1
ATOM 7266 C CA . LYS A 1 920 ? -33.401 1.363 51.642 1.00 89.62 920 LYS A CA 1
ATOM 7267 C C . LYS A 1 920 ? -34.164 1.892 52.868 1.00 89.62 920 LYS A C 1
ATOM 7269 O O . LYS A 1 920 ? -35.368 2.055 52.808 1.00 89.62 920 LYS A O 1
ATOM 7274 N N . ASN A 1 921 ? -33.477 2.140 53.986 1.00 90.94 921 ASN A N 1
ATOM 7275 C CA . ASN A 1 921 ? -34.068 2.662 55.224 1.00 90.94 921 ASN A CA 1
ATOM 7276 C C . ASN A 1 921 ? -33.973 4.201 55.308 1.00 90.94 921 ASN A C 1
ATOM 7278 O O . ASN A 1 921 ? -34.024 4.760 56.401 1.00 90.94 921 ASN A O 1
ATOM 7282 N N . GLY A 1 922 ? -33.681 4.872 54.188 1.00 90.56 922 GLY A N 1
ATOM 7283 C CA . GLY A 1 922 ? -33.503 6.323 54.096 1.00 90.56 922 GLY A CA 1
ATOM 7284 C C . GLY A 1 922 ? -32.160 6.855 54.618 1.00 90.56 922 GLY A C 1
ATOM 7285 O O . GLY A 1 922 ? -31.825 8.020 54.393 1.00 90.56 922 GLY A O 1
ATOM 7286 N N . ASN A 1 923 ? -31.342 6.036 55.290 1.00 94.06 923 ASN A N 1
ATOM 7287 C CA . ASN A 1 923 ? -30.057 6.470 55.837 1.00 94.06 923 ASN A CA 1
ATOM 7288 C C . ASN A 1 923 ? -28.887 6.239 54.871 1.00 94.06 923 ASN A C 1
ATOM 7290 O O . ASN A 1 923 ? -28.832 5.275 54.110 1.00 94.06 923 ASN A O 1
ATOM 7294 N N . LYS A 1 924 ? -27.884 7.119 54.969 1.00 96.06 924 LYS A N 1
ATOM 7295 C CA . LYS A 1 924 ? -26.625 7.015 54.220 1.00 96.06 924 LYS A CA 1
ATOM 7296 C C . LYS A 1 924 ? -25.542 6.469 55.135 1.00 96.06 924 LYS A C 1
ATOM 7298 O O . LYS A 1 924 ? -25.300 7.050 56.193 1.00 96.06 924 LYS A O 1
ATOM 7303 N N . TYR A 1 925 ? -24.855 5.413 54.723 1.00 96.50 925 TYR A N 1
ATOM 7304 C CA . TYR A 1 925 ? -23.755 4.812 55.481 1.00 96.50 925 TYR A CA 1
ATOM 7305 C C . TYR A 1 925 ? -22.426 5.010 54.754 1.00 96.50 925 TYR A C 1
ATOM 7307 O O . TYR A 1 925 ? -22.382 5.025 53.531 1.00 96.50 925 TYR A O 1
ATOM 7315 N N . LEU A 1 926 ? -21.337 5.183 55.497 1.00 97.19 926 LEU A N 1
ATOM 7316 C CA . LEU A 1 926 ? -19.980 5.316 54.976 1.00 97.19 926 LEU A CA 1
ATOM 7317 C C . LEU A 1 926 ? -19.146 4.106 55.387 1.00 97.19 926 LEU A C 1
ATOM 7319 O O . LEU A 1 926 ? -19.121 3.760 56.568 1.00 97.19 926 LEU A O 1
ATOM 7323 N N . ALA A 1 927 ? -18.434 3.512 54.431 1.00 96.88 927 ALA A N 1
ATOM 7324 C CA . ALA A 1 927 ? -17.422 2.492 54.684 1.00 96.88 927 ALA A CA 1
ATOM 7325 C C . ALA A 1 927 ? -16.112 3.160 55.109 1.00 96.88 927 ALA A C 1
ATOM 7327 O O . ALA A 1 927 ? -15.450 3.820 54.302 1.00 96.88 927 ALA A O 1
ATOM 7328 N N . LEU A 1 928 ? -15.757 3.004 56.383 1.00 97.12 928 LEU A N 1
ATOM 7329 C CA . LEU A 1 928 ? -14.559 3.583 56.975 1.00 97.12 928 LEU A CA 1
ATOM 7330 C C . LEU A 1 928 ? -13.354 2.660 56.798 1.00 97.12 928 LEU A C 1
ATOM 7332 O O . LEU A 1 928 ? -13.430 1.459 57.058 1.00 97.12 928 LEU A O 1
ATOM 7336 N N . TYR A 1 929 ? -12.226 3.257 56.432 1.00 96.62 929 TYR A N 1
ATOM 7337 C CA . TYR A 1 929 ? -10.924 2.615 56.321 1.00 96.62 929 TYR A CA 1
ATOM 7338 C C . TYR A 1 929 ? -9.884 3.401 57.122 1.00 96.62 929 TYR A C 1
ATOM 7340 O O . TYR A 1 929 ? -9.971 4.625 57.254 1.00 96.62 929 TYR A O 1
ATOM 7348 N N . THR A 1 930 ? -8.882 2.714 57.662 1.00 93.50 930 THR A N 1
ATOM 7349 C CA . THR A 1 930 ? -7.707 3.370 58.255 1.00 93.50 930 THR A CA 1
ATOM 7350 C C . THR A 1 930 ? -6.878 4.080 57.177 1.00 93.50 930 THR A C 1
ATOM 7352 O O . THR A 1 930 ? -7.083 3.867 55.980 1.00 93.50 930 THR A O 1
ATOM 7355 N N . LYS A 1 931 ? -5.902 4.908 57.583 1.00 84.62 931 LYS A N 1
ATOM 7356 C CA . LYS A 1 931 ? -4.960 5.550 56.644 1.00 84.62 931 LYS A CA 1
ATOM 7357 C C . LYS A 1 931 ? -4.162 4.519 55.828 1.00 84.62 931 LYS A C 1
ATOM 7359 O O . LYS A 1 931 ? -3.925 4.756 54.653 1.00 84.62 931 LYS A O 1
ATOM 7364 N N . GLY A 1 932 ? -3.844 3.364 56.421 1.00 84.38 932 GLY A N 1
ATOM 7365 C CA . GLY A 1 932 ? -3.212 2.220 55.748 1.00 84.38 932 GLY A CA 1
ATOM 7366 C C . GLY A 1 932 ? -4.173 1.331 54.945 1.00 84.38 932 GLY A C 1
ATOM 7367 O O . GLY A 1 932 ? -3.786 0.258 54.513 1.00 84.38 932 GLY A O 1
ATOM 7368 N N . GLY A 1 933 ? -5.440 1.726 54.773 1.00 89.56 933 GLY A N 1
ATOM 7369 C CA . GLY A 1 933 ? -6.379 1.021 53.896 1.00 89.56 933 GLY A CA 1
ATOM 7370 C C . GLY A 1 933 ? -7.108 -0.181 54.505 1.00 89.56 933 GLY A C 1
ATOM 7371 O O . GLY A 1 933 ? -7.875 -0.817 53.787 1.00 89.56 933 GLY A O 1
ATOM 7372 N N . LYS A 1 934 ? -6.960 -0.464 55.808 1.00 94.56 934 LYS A N 1
ATOM 7373 C CA . LYS A 1 934 ? -7.694 -1.544 56.496 1.00 94.56 934 LYS A CA 1
ATOM 7374 C C . LYS A 1 934 ? -9.152 -1.149 56.735 1.00 94.56 934 LYS A C 1
ATOM 7376 O O . LYS A 1 934 ? -9.411 -0.064 57.255 1.00 94.56 934 LYS A O 1
ATOM 7381 N N . PHE A 1 935 ? -10.099 -2.018 56.381 1.00 95.88 935 PHE A N 1
ATOM 7382 C CA . PHE A 1 935 ? -11.530 -1.786 56.611 1.00 95.88 935 PHE A CA 1
ATOM 7383 C C . PHE A 1 935 ? -11.872 -1.787 58.111 1.00 95.88 935 PHE A C 1
ATOM 7385 O O . PHE A 1 935 ? -11.381 -2.621 58.868 1.00 95.88 935 PHE A O 1
ATOM 7392 N N . VAL A 1 936 ? -12.713 -0.841 58.538 1.00 96.06 936 VAL A N 1
ATOM 7393 C CA . VAL A 1 936 ? -13.092 -0.627 59.948 1.00 96.06 936 VAL A CA 1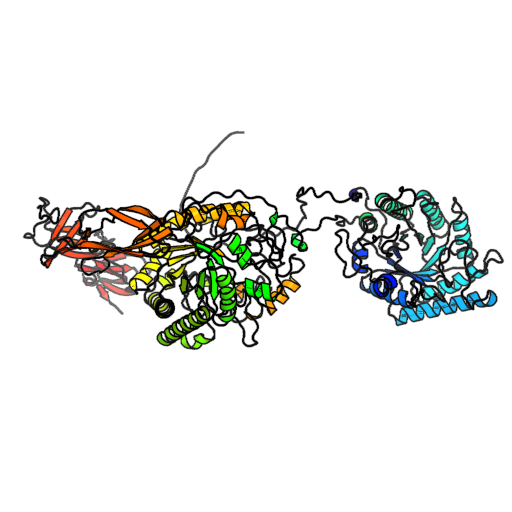
ATOM 7394 C C . VAL A 1 936 ? -14.567 -0.950 60.196 1.00 96.06 936 VAL A C 1
ATOM 7396 O O . VAL A 1 936 ? -14.908 -1.526 61.228 1.00 96.06 936 VAL A O 1
ATOM 7399 N N . GLY A 1 937 ? -15.450 -0.577 59.268 1.00 96.44 937 GLY A N 1
ATOM 7400 C CA . GLY A 1 937 ? -16.891 -0.800 59.378 1.00 96.44 937 GLY A CA 1
ATOM 7401 C C . GLY A 1 937 ? -17.723 0.263 58.663 1.00 96.44 937 GLY A C 1
ATOM 7402 O O . GLY A 1 937 ? -17.195 1.222 58.097 1.00 96.44 937 GLY A O 1
ATOM 7403 N N . TYR A 1 938 ? -19.040 0.101 58.726 1.00 96.38 938 TYR A N 1
ATOM 7404 C CA . TYR A 1 938 ? -20.043 1.011 58.186 1.00 96.38 938 TYR A CA 1
ATOM 7405 C C . TYR A 1 938 ? -20.621 1.894 59.293 1.00 96.38 938 TYR A C 1
ATOM 7407 O O . TYR A 1 938 ? -21.107 1.386 60.305 1.00 96.38 938 TYR A O 1
ATOM 7415 N N . ILE A 1 939 ? -20.604 3.214 59.106 1.00 97.19 939 ILE A N 1
ATOM 7416 C CA . ILE A 1 939 ? -21.193 4.182 60.045 1.00 97.19 939 ILE A CA 1
ATOM 7417 C C . ILE A 1 939 ? -22.203 5.077 59.330 1.00 97.19 939 ILE A C 1
ATOM 7419 O O . ILE A 1 939 ? -22.020 5.393 58.159 1.00 97.19 939 ILE A O 1
ATOM 7423 N N . ASN A 1 940 ? -23.253 5.533 60.013 1.00 96.62 940 ASN A N 1
ATOM 7424 C CA . ASN A 1 940 ? -24.167 6.519 59.432 1.00 96.62 940 ASN A CA 1
ATOM 7425 C C . ASN A 1 940 ? -23.409 7.827 59.118 1.00 96.62 940 ASN A C 1
ATOM 7427 O O . ASN A 1 940 ? -22.675 8.347 59.960 1.00 96.62 940 ASN A O 1
ATOM 7431 N N . LYS A 1 941 ? -23.608 8.391 57.922 1.00 96.31 941 LYS A N 1
ATOM 7432 C CA . LYS A 1 941 ? -22.976 9.634 57.453 1.00 96.31 941 LYS A CA 1
ATOM 7433 C C . LYS A 1 941 ? -23.211 10.802 58.417 1.00 96.31 941 LYS A C 1
ATOM 7435 O O . LYS A 1 941 ? -22.316 11.624 58.580 1.00 96.31 941 LYS A O 1
ATOM 7440 N N . LYS A 1 942 ? -24.368 10.858 59.094 1.00 95.62 942 LYS A N 1
ATOM 7441 C CA . LYS A 1 942 ? -24.702 11.895 60.092 1.00 95.62 942 LYS A CA 1
ATOM 7442 C C . LYS A 1 942 ? -23.753 11.899 61.304 1.00 95.62 942 LYS A C 1
ATOM 7444 O O . LYS A 1 942 ? -23.707 12.892 62.029 1.00 95.62 942 LYS A O 1
ATOM 7449 N N . ALA A 1 943 ? -22.998 10.819 61.525 1.00 96.19 943 ALA A N 1
ATOM 7450 C CA . ALA A 1 943 ? -22.044 10.683 62.625 1.00 96.19 943 ALA A CA 1
ATOM 7451 C C . ALA A 1 943 ? -20.686 11.353 62.368 1.00 96.19 943 ALA A C 1
ATOM 7453 O O . ALA A 1 943 ? -19.883 11.483 63.299 1.00 96.19 943 ALA A O 1
ATOM 7454 N N . VAL A 1 944 ? -20.393 11.722 61.116 1.00 95.38 944 VAL A N 1
ATOM 7455 C CA . VAL A 1 944 ? -19.056 12.161 60.707 1.00 95.38 944 VAL A CA 1
ATOM 7456 C C . VAL A 1 944 ? -19.057 13.560 60.099 1.00 95.38 944 VAL A C 1
ATOM 7458 O O . VAL A 1 944 ? -20.009 13.979 59.444 1.00 95.38 944 VAL A O 1
ATOM 7461 N N . LYS A 1 945 ? -17.933 14.260 60.250 1.00 93.19 945 LYS A N 1
ATOM 7462 C CA . LYS A 1 945 ? -17.616 15.511 59.559 1.00 93.19 945 LYS A CA 1
ATOM 7463 C C . LYS A 1 945 ? -16.634 15.230 58.421 1.00 93.19 945 LYS A C 1
ATOM 7465 O O . LYS A 1 945 ? -15.587 14.622 58.645 1.00 93.19 945 LYS A O 1
ATOM 7470 N N . ARG A 1 946 ? -16.959 15.675 57.202 1.00 91.94 946 ARG A N 1
ATOM 7471 C CA . ARG A 1 946 ? -16.048 15.624 56.043 1.00 91.94 946 ARG A CA 1
ATOM 7472 C C . ARG A 1 946 ? -14.905 16.627 56.245 1.00 91.94 946 ARG A C 1
ATOM 7474 O O . ARG A 1 946 ? -15.167 17.759 56.640 1.00 91.94 946 ARG A O 1
ATOM 7481 N N . LEU A 1 947 ? -13.669 16.205 55.978 1.00 87.19 947 LEU A N 1
ATOM 7482 C CA . LEU A 1 947 ? -12.473 17.048 56.077 1.00 87.19 947 LEU A CA 1
ATOM 7483 C C . LEU A 1 947 ? -12.023 17.518 54.687 1.00 87.19 947 LEU A C 1
ATOM 7485 O O . LEU A 1 947 ? -12.221 18.677 54.334 1.00 87.19 947 LEU A O 1
ATOM 7489 N N . GLY A 1 948 ? -11.505 16.603 53.868 1.00 82.69 948 GLY A N 1
ATOM 7490 C CA . GLY A 1 948 ? -11.050 16.864 52.502 1.00 82.69 948 GLY A CA 1
ATOM 7491 C C . GLY A 1 948 ? -10.894 15.571 51.701 1.00 82.69 948 GLY A C 1
ATOM 7492 O O . GLY A 1 948 ? -11.160 14.480 52.216 1.00 82.69 948 GLY A O 1
ATOM 7493 N N . SER A 1 949 ? -10.578 15.688 50.406 1.00 83.62 949 SER A N 1
ATOM 7494 C CA . SER A 1 949 ? -10.461 14.522 49.515 1.00 83.62 949 SER A CA 1
ATOM 7495 C C . SER A 1 949 ? -9.324 13.615 49.969 1.00 83.62 949 SER A C 1
ATOM 7497 O O . SER A 1 949 ? -8.211 14.089 50.178 1.00 83.62 949 SER A O 1
ATOM 7499 N N . ALA A 1 950 ? -9.574 12.309 50.058 1.00 84.69 950 ALA A N 1
ATOM 7500 C CA . ALA A 1 950 ? -8.550 11.339 50.431 1.00 84.69 950 ALA A CA 1
ATOM 7501 C C . ALA A 1 950 ? -7.414 11.243 49.398 1.00 84.69 950 ALA A C 1
ATOM 7503 O O . ALA A 1 950 ? -6.309 10.854 49.761 1.00 84.69 950 ALA A O 1
ATOM 7504 N N . THR A 1 951 ? -7.675 11.640 48.148 1.00 80.50 951 THR A N 1
ATOM 7505 C CA . THR A 1 951 ? -6.702 11.643 47.043 1.00 80.50 951 THR A CA 1
ATOM 7506 C C . THR A 1 951 ? -5.793 12.872 47.018 1.00 80.50 951 THR A C 1
ATOM 7508 O O . THR A 1 951 ? -4.837 12.904 46.253 1.00 80.50 951 THR A O 1
ATOM 7511 N N . LEU A 1 952 ? -6.066 13.889 47.841 1.00 80.25 952 LEU A N 1
ATOM 7512 C CA . LEU A 1 952 ? -5.226 15.083 47.952 1.00 80.25 952 LEU A CA 1
ATOM 7513 C C . LEU A 1 952 ? -4.380 15.037 49.231 1.00 80.25 952 LEU A C 1
ATOM 7515 O O . LEU A 1 952 ? -4.756 14.347 50.181 1.00 80.25 952 LEU A O 1
ATOM 7519 N N . PRO A 1 953 ? -3.280 15.801 49.318 1.00 80.25 953 PRO A N 1
ATOM 7520 C CA . PRO A 1 953 ? -2.583 16.039 50.581 1.00 80.25 953 PRO A CA 1
ATOM 7521 C C . PRO A 1 953 ? -3.473 16.762 51.612 1.00 80.25 953 PRO A C 1
ATOM 7523 O O . PRO A 1 953 ? -4.381 17.506 51.237 1.00 80.25 953 PRO A O 1
ATOM 7526 N N . GLU A 1 954 ? -3.207 16.592 52.912 1.00 84.25 954 GLU A N 1
ATOM 7527 C CA . GLU A 1 954 ? -4.007 17.177 54.014 1.00 84.25 954 GLU A CA 1
ATOM 7528 C C . GLU A 1 954 ? -4.030 18.724 53.994 1.00 84.25 954 GLU A C 1
ATOM 7530 O O . GLU A 1 954 ? -4.978 19.361 54.466 1.00 84.25 954 GLU A O 1
ATOM 7535 N N . GLN A 1 955 ? -3.017 19.344 53.386 1.00 84.38 955 GLN A N 1
ATOM 7536 C CA . GLN A 1 955 ? -2.944 20.789 53.166 1.00 84.38 955 GLN A CA 1
ATOM 7537 C C . GLN A 1 955 ? -3.820 21.317 52.019 1.00 84.38 955 GLN A C 1
ATOM 7539 O O . GLN A 1 955 ? -3.988 22.531 51.893 1.00 84.38 955 GLN A O 1
ATOM 7544 N N . GLY A 1 956 ? -4.384 20.427 51.199 1.00 82.88 956 GLY A N 1
ATOM 7545 C CA . GLY A 1 956 ? -5.155 20.771 50.006 1.00 82.88 956 GLY A CA 1
ATOM 7546 C C . GLY A 1 956 ? -4.300 21.200 48.804 1.00 82.88 956 GLY A C 1
ATOM 7547 O O . GLY A 1 956 ? -3.071 21.248 48.871 1.00 82.88 956 GLY A O 1
ATOM 7548 N N . LYS A 1 957 ? -4.970 21.504 47.682 1.00 82.94 957 LYS A N 1
ATOM 7549 C CA . LYS A 1 957 ? -4.345 22.005 46.442 1.00 82.94 957 LYS A CA 1
ATOM 7550 C C . LYS A 1 957 ? -3.709 23.386 46.675 1.00 82.94 957 LYS A C 1
ATOM 7552 O O . LYS A 1 957 ? -4.283 24.216 47.384 1.00 82.94 957 LYS A O 1
ATOM 7557 N N . ALA A 1 958 ? -2.550 23.629 46.062 1.00 88.25 958 ALA A N 1
ATOM 7558 C CA . ALA A 1 958 ? -1.931 24.949 46.011 1.00 88.25 958 ALA A CA 1
ATOM 7559 C C . ALA A 1 958 ? -2.697 25.848 45.030 1.00 88.25 958 ALA A C 1
ATOM 7561 O O . ALA A 1 958 ? -2.902 25.477 43.876 1.00 88.25 958 ALA A O 1
ATOM 7562 N N . TYR A 1 959 ? -3.108 27.030 45.479 1.00 89.75 959 TYR A N 1
ATOM 7563 C CA . TYR A 1 959 ? -3.685 28.061 44.620 1.00 89.75 959 TYR A CA 1
ATOM 7564 C C . TYR A 1 959 ? -2.638 29.142 44.391 1.00 89.75 959 TYR A C 1
ATOM 7566 O O . TYR A 1 959 ? -2.096 29.664 45.371 1.00 89.75 959 TYR A O 1
ATOM 7574 N N . ALA A 1 960 ? -2.366 29.484 43.129 1.00 91.62 960 ALA A N 1
ATOM 7575 C CA . ALA A 1 960 ? -1.568 30.658 42.802 1.00 91.62 960 ALA A CA 1
ATOM 7576 C C . ALA A 1 960 ? -2.180 31.882 43.498 1.00 91.62 960 ALA A C 1
ATOM 7578 O O . ALA A 1 960 ? -3.399 32.069 43.512 1.00 91.62 960 ALA A O 1
ATOM 7579 N N . TYR A 1 961 ? -1.336 32.652 44.178 1.00 93.81 961 TYR A N 1
ATOM 7580 C CA . TYR A 1 961 ? -1.761 33.819 44.942 1.00 93.81 961 TYR A CA 1
ATOM 7581 C C . TYR A 1 961 ? -1.002 35.068 44.505 1.00 93.81 961 TYR A C 1
ATOM 7583 O O . TYR A 1 961 ? -1.637 36.088 44.273 1.00 93.81 961 TYR A O 1
ATOM 7591 N N . GLY A 1 962 ? 0.324 34.984 44.355 1.00 90.00 962 GLY A N 1
ATOM 7592 C CA . GLY A 1 962 ? 1.140 36.012 43.694 1.00 90.00 962 GLY A CA 1
ATOM 7593 C C . GLY A 1 962 ? 1.188 37.394 44.362 1.00 90.00 962 GLY A C 1
ATOM 7594 O O . GLY A 1 962 ? 1.642 38.339 43.734 1.00 90.00 962 GLY A O 1
ATOM 7595 N N . LYS A 1 963 ? 0.740 37.553 45.618 1.00 94.31 963 LYS A N 1
ATOM 7596 C CA . LYS A 1 963 ? 0.652 38.875 46.278 1.00 94.31 963 LYS A CA 1
ATOM 7597 C C . LYS A 1 963 ? 1.807 39.136 47.241 1.00 94.31 963 LYS A C 1
ATOM 7599 O O . LYS A 1 963 ? 2.240 38.229 47.957 1.00 94.31 963 LYS A O 1
ATOM 7604 N N . ARG A 1 964 ? 2.238 40.396 47.355 1.00 94.62 964 ARG A N 1
ATOM 7605 C CA . ARG A 1 964 ? 3.101 40.857 48.454 1.00 94.62 964 ARG A CA 1
ATOM 7606 C C . ARG A 1 964 ? 2.285 40.971 49.741 1.00 94.62 964 ARG A C 1
ATOM 7608 O O . ARG A 1 964 ? 1.172 41.496 49.752 1.00 94.62 964 ARG A O 1
ATOM 7615 N N . VAL A 1 965 ? 2.818 40.450 50.842 1.00 96.12 965 VAL A N 1
ATOM 7616 C CA . VAL A 1 965 ? 2.134 40.427 52.140 1.00 96.12 965 VAL A CA 1
ATOM 7617 C C . VAL A 1 965 ? 3.066 40.850 53.273 1.00 96.12 965 VAL A C 1
ATOM 7619 O O . VAL A 1 965 ? 4.200 40.382 53.359 1.00 96.12 965 VAL A O 1
ATOM 7622 N N . LYS A 1 966 ? 2.577 41.707 54.176 1.00 95.75 966 LYS A N 1
ATOM 7623 C CA . LYS A 1 966 ? 3.262 42.096 55.419 1.00 95.75 966 LYS A CA 1
ATOM 7624 C C . LYS A 1 966 ? 2.699 41.295 56.591 1.00 95.75 966 LYS A C 1
ATOM 7626 O O . LYS A 1 966 ? 1.481 41.264 56.789 1.00 95.75 966 LYS A O 1
ATOM 7631 N N . ILE A 1 967 ? 3.561 40.655 57.383 1.00 96.56 967 ILE A N 1
ATOM 7632 C CA . ILE A 1 967 ? 3.131 39.846 58.536 1.00 96.56 967 ILE A CA 1
ATOM 7633 C C . ILE A 1 967 ? 2.868 40.757 59.740 1.00 96.56 967 ILE A C 1
ATOM 7635 O O . ILE A 1 967 ? 3.796 41.326 60.313 1.00 96.56 967 ILE A O 1
ATOM 7639 N N . LYS A 1 968 ? 1.599 40.894 60.133 1.00 94.50 968 LYS A N 1
ATOM 7640 C CA . LYS A 1 968 ? 1.130 41.846 61.155 1.00 94.50 968 LYS A CA 1
ATOM 7641 C C . LYS A 1 968 ? 0.807 41.225 62.513 1.00 94.50 968 LYS A C 1
ATOM 7643 O O . LYS A 1 968 ? 0.457 41.953 63.430 1.00 94.50 968 LYS A O 1
ATOM 7648 N N . SER A 1 969 ? 0.921 39.908 62.678 1.00 91.06 969 SER A N 1
ATOM 7649 C CA . SER A 1 969 ? 0.588 39.252 63.948 1.00 91.06 969 SER A CA 1
ATOM 7650 C C . SER A 1 969 ? 1.664 38.264 64.391 1.00 91.06 969 SER A C 1
ATOM 7652 O O . SER A 1 969 ? 2.026 37.367 63.632 1.00 91.06 969 SER A O 1
ATOM 7654 N N . LYS A 1 970 ? 2.131 38.391 65.644 1.00 90.38 970 LYS A N 1
ATOM 7655 C CA . LYS A 1 970 ? 2.992 37.394 66.313 1.00 90.38 970 LYS A CA 1
ATOM 7656 C C . LYS A 1 970 ? 2.214 36.145 66.765 1.00 90.38 970 LYS A C 1
ATOM 7658 O O . LYS A 1 970 ? 2.831 35.131 67.067 1.00 90.38 970 LYS A O 1
ATOM 7663 N N . LYS A 1 971 ? 0.870 36.197 66.790 1.00 92.44 971 LYS A N 1
ATOM 7664 C CA . LYS A 1 971 ? 0.006 35.115 67.311 1.00 92.44 971 LYS A CA 1
ATOM 7665 C C . LYS A 1 971 ? 0.077 33.828 66.474 1.00 92.44 971 LYS A C 1
ATOM 7667 O O . LYS A 1 971 ? -0.230 32.749 66.972 1.00 92.44 971 LYS A O 1
ATOM 7672 N N . TYR A 1 972 ? 0.475 33.919 65.205 1.00 92.69 972 TYR A N 1
ATOM 7673 C CA . TYR A 1 972 ? 0.496 32.782 64.286 1.00 92.69 972 TYR A CA 1
ATOM 7674 C C . TYR A 1 972 ? 1.918 32.282 64.042 1.00 92.69 972 TYR A C 1
ATOM 7676 O O . TYR A 1 972 ? 2.802 33.027 63.628 1.00 92.69 972 TYR A O 1
ATOM 7684 N N . LYS A 1 973 ? 2.113 30.980 64.254 1.00 93.81 973 LYS A N 1
ATOM 7685 C CA . LYS A 1 973 ? 3.390 30.293 64.040 1.00 93.81 973 LYS A CA 1
ATOM 7686 C C . LYS A 1 973 ? 3.681 30.138 62.543 1.00 93.81 973 LYS A C 1
ATOM 7688 O O . LYS A 1 973 ? 2.777 29.841 61.760 1.00 93.81 973 LYS A O 1
ATOM 7693 N N . LEU A 1 974 ? 4.952 30.291 62.178 1.00 95.69 974 LEU A N 1
ATOM 7694 C CA . LEU A 1 974 ? 5.482 29.925 60.866 1.00 95.69 974 LEU A CA 1
ATOM 7695 C C . LEU A 1 974 ? 5.902 28.450 60.881 1.00 95.69 974 LEU A C 1
ATOM 7697 O O . LEU A 1 974 ? 6.580 27.999 61.807 1.00 95.69 974 LEU A O 1
ATOM 7701 N N . TYR A 1 975 ? 5.544 27.709 59.839 1.00 96.31 975 TYR A N 1
ATOM 7702 C CA . TYR A 1 975 ? 5.849 26.288 59.703 1.00 96.31 975 TYR A CA 1
ATOM 7703 C C . TYR A 1 975 ? 6.735 26.025 58.486 1.00 96.31 975 TYR A C 1
ATOM 7705 O O . TYR A 1 975 ? 6.546 26.624 57.435 1.00 96.31 975 TYR A O 1
ATOM 7713 N N . LYS A 1 976 ? 7.692 25.100 58.598 1.00 94.38 976 LYS A N 1
ATOM 7714 C CA . LYS A 1 976 ? 8.529 24.654 57.471 1.00 94.38 976 LYS A CA 1
ATOM 7715 C C . LYS A 1 976 ? 7.745 23.784 56.487 1.00 94.38 976 LYS A C 1
ATOM 7717 O O . LYS A 1 976 ? 8.029 23.777 55.298 1.00 94.38 976 LYS A O 1
ATOM 7722 N N . ASN A 1 977 ? 6.770 23.035 56.993 1.00 91.88 977 ASN A N 1
ATOM 7723 C CA . ASN A 1 977 ? 5.944 22.109 56.229 1.00 91.88 977 ASN A CA 1
ATOM 7724 C C . ASN A 1 977 ? 4.591 21.890 56.927 1.00 91.88 977 ASN A C 1
ATOM 7726 O O . ASN A 1 977 ? 4.382 22.316 58.064 1.00 91.88 977 ASN A O 1
ATOM 7730 N N . PHE A 1 978 ? 3.685 21.176 56.263 1.00 88.75 978 PHE A N 1
ATOM 7731 C CA . PHE A 1 978 ? 2.369 20.826 56.806 1.00 88.75 978 PHE A CA 1
ATOM 7732 C C . PHE A 1 978 ? 2.376 19.624 57.770 1.00 88.75 978 PHE A C 1
ATOM 7734 O O . PHE A 1 978 ? 1.324 19.220 58.248 1.00 88.75 978 PHE A O 1
ATOM 7741 N N . LYS A 1 979 ? 3.560 19.114 58.153 1.00 88.12 979 LYS A N 1
ATOM 7742 C CA . LYS A 1 979 ? 3.738 18.249 59.339 1.00 88.12 979 LYS A CA 1
ATOM 7743 C C . LYS A 1 979 ? 3.898 19.074 60.630 1.00 88.12 979 LYS A C 1
ATOM 7745 O O . LYS A 1 979 ? 4.355 18.563 61.645 1.00 88.12 979 LYS A O 1
ATOM 7750 N N . TRP A 1 980 ? 3.573 20.369 60.576 1.00 90.44 980 TRP A N 1
ATOM 7751 C CA . TRP A 1 980 ? 3.626 21.324 61.688 1.00 90.44 980 TRP A CA 1
ATOM 7752 C C . TRP A 1 980 ? 5.012 21.522 62.321 1.00 90.44 980 TRP A C 1
ATOM 7754 O O . TRP A 1 980 ? 5.119 22.043 63.434 1.00 90.44 980 TRP A O 1
ATOM 7764 N N . LYS A 1 981 ? 6.095 21.206 61.594 1.00 93.44 981 LYS A N 1
ATOM 7765 C CA . LYS A 1 981 ? 7.463 21.529 62.027 1.00 93.44 981 LYS A CA 1
ATOM 7766 C C . LYS A 1 981 ? 7.634 23.049 62.042 1.00 93.44 981 LYS A C 1
ATOM 7768 O O . LYS A 1 981 ? 7.580 23.688 60.991 1.00 93.44 981 LYS A O 1
ATOM 7773 N N . LYS A 1 982 ? 7.813 23.640 63.225 1.00 92.81 982 LYS A N 1
ATOM 7774 C CA . LYS A 1 982 ? 7.948 25.097 63.393 1.00 92.81 982 LYS A CA 1
ATOM 7775 C C . LYS A 1 982 ? 9.230 25.609 62.725 1.00 92.81 982 LYS A C 1
ATOM 7777 O O . LYS A 1 982 ? 10.264 24.939 62.740 1.00 92.81 982 LYS A O 1
ATOM 7782 N N . SER A 1 983 ? 9.165 26.804 62.150 1.00 91.94 983 SER A N 1
ATOM 7783 C CA . SER A 1 983 ? 10.344 27.539 61.693 1.00 91.94 983 SER A CA 1
ATOM 7784 C C . SER A 1 983 ? 10.841 28.481 62.793 1.00 91.94 983 SER A C 1
ATOM 7786 O O . SER A 1 983 ? 10.031 29.085 63.493 1.00 91.94 983 SER A O 1
ATOM 7788 N N . LYS A 1 984 ? 12.168 28.616 62.934 1.00 91.44 984 LYS A N 1
ATOM 7789 C CA . LYS A 1 984 ? 12.803 29.591 63.842 1.00 91.44 984 LYS A CA 1
ATOM 7790 C C . LYS A 1 984 ? 12.881 30.999 63.224 1.00 91.44 984 LYS A C 1
ATOM 7792 O O . LYS A 1 984 ? 13.231 31.955 63.908 1.00 91.44 984 LYS A O 1
ATOM 7797 N N . THR A 1 985 ? 12.552 31.149 61.938 1.00 91.56 985 THR A N 1
ATOM 7798 C CA . THR A 1 985 ? 12.644 32.426 61.220 1.00 91.56 985 THR A CA 1
ATOM 7799 C C . THR A 1 985 ? 11.658 33.457 61.775 1.00 91.56 985 THR A C 1
ATOM 7801 O O . THR A 1 985 ? 10.441 33.259 61.741 1.00 91.56 985 THR A O 1
ATOM 7804 N N . LYS A 1 986 ? 12.177 34.601 62.238 1.00 91.50 986 LYS A N 1
ATOM 7805 C CA . LYS A 1 986 ? 11.373 35.743 62.699 1.00 91.50 986 LYS A CA 1
ATOM 7806 C C . LYS A 1 986 ? 10.810 36.511 61.496 1.00 91.50 986 LYS A C 1
ATOM 7808 O O . LYS A 1 986 ? 11.555 37.158 60.759 1.00 91.50 986 LYS A O 1
ATOM 7813 N N . VAL A 1 987 ? 9.490 36.442 61.308 1.00 93.50 987 VAL A N 1
ATOM 7814 C CA . VAL A 1 987 ? 8.787 37.031 60.146 1.00 93.50 987 VAL A CA 1
ATOM 7815 C C . VAL A 1 987 ? 7.905 38.240 60.467 1.00 93.50 987 VAL A C 1
ATOM 7817 O O . VAL A 1 987 ? 7.449 38.908 59.547 1.00 93.50 987 VAL A O 1
ATOM 7820 N N . TYR A 1 988 ? 7.669 38.546 61.745 1.00 94.31 988 TYR A N 1
ATOM 7821 C CA . TYR A 1 988 ? 6.820 39.666 62.170 1.00 94.31 988 TYR A CA 1
ATOM 7822 C C . TYR A 1 988 ? 7.334 41.020 61.651 1.00 94.31 988 TYR A C 1
ATOM 7824 O O . TYR A 1 988 ? 8.539 41.251 61.636 1.00 94.31 988 TYR A O 1
ATOM 7832 N N . LYS A 1 989 ? 6.416 41.900 61.221 1.00 93.19 989 LYS A N 1
ATOM 7833 C CA . LYS A 1 989 ? 6.655 43.206 60.571 1.00 93.19 989 LYS A CA 1
ATOM 7834 C C . LYS A 1 989 ? 7.409 43.166 59.228 1.00 93.19 989 LYS A C 1
ATOM 7836 O O . LYS A 1 989 ? 7.496 44.209 58.584 1.00 93.19 989 LYS A O 1
ATOM 7841 N N . LYS A 1 990 ? 7.862 42.000 58.756 1.00 94.38 990 LYS A N 1
ATOM 7842 C CA . LYS A 1 990 ? 8.537 41.836 57.457 1.00 94.38 990 LYS A CA 1
ATOM 7843 C C . LYS A 1 990 ? 7.540 41.593 56.317 1.00 94.38 990 LYS A C 1
ATOM 7845 O O . LYS A 1 990 ? 6.431 41.094 56.541 1.00 94.38 990 LYS A O 1
ATOM 7850 N N . THR A 1 991 ? 7.959 41.939 55.101 1.00 95.19 991 THR A N 1
ATOM 7851 C CA . THR A 1 991 ? 7.192 41.763 53.859 1.00 95.19 991 THR A CA 1
ATOM 7852 C C . THR A 1 991 ? 7.766 40.612 53.036 1.00 95.19 991 THR A C 1
ATOM 7854 O O . THR A 1 991 ? 8.980 40.496 52.895 1.00 95.19 991 THR A O 1
ATOM 7857 N N . TYR A 1 992 ? 6.890 39.775 52.486 1.00 96.75 992 TYR A N 1
ATOM 7858 C CA . TYR A 1 992 ? 7.234 38.604 51.676 1.00 96.75 992 TYR A CA 1
ATOM 7859 C C . TYR A 1 992 ? 6.332 38.512 50.446 1.00 96.75 992 TYR A C 1
ATOM 7861 O O . TYR A 1 992 ? 5.239 39.078 50.427 1.00 96.75 992 TYR A O 1
ATOM 7869 N N . VAL A 1 993 ? 6.751 37.744 49.445 1.00 95.94 993 VAL A N 1
ATOM 7870 C CA . VAL A 1 993 ? 5.893 37.332 48.331 1.00 95.94 993 VAL A CA 1
ATOM 7871 C C . VAL A 1 993 ? 5.172 36.047 48.732 1.00 95.94 993 VAL A C 1
ATOM 7873 O O . VAL A 1 993 ? 5.800 35.014 48.961 1.00 95.94 993 VAL A O 1
ATOM 7876 N N . ALA A 1 994 ? 3.847 36.088 48.832 1.00 96.12 994 ALA A N 1
ATOM 7877 C CA . ALA A 1 994 ? 3.030 34.900 49.032 1.00 96.12 994 ALA A CA 1
ATOM 7878 C C . ALA A 1 994 ? 2.681 34.289 47.669 1.00 96.12 994 ALA A C 1
ATOM 7880 O O . ALA A 1 994 ? 1.651 34.622 47.083 1.00 96.12 994 ALA A O 1
ATOM 7881 N N . LYS A 1 995 ? 3.542 33.398 47.157 1.00 95.69 995 LYS A N 1
ATOM 7882 C CA . LYS A 1 995 ? 3.345 32.784 45.829 1.00 95.69 995 LYS A CA 1
ATOM 7883 C C . LYS A 1 995 ? 2.097 31.902 45.787 1.00 95.69 995 LYS A C 1
ATOM 7885 O O . LYS A 1 995 ? 1.337 31.974 44.827 1.00 95.69 995 LYS A O 1
ATOM 7890 N N . TYR A 1 996 ? 1.848 31.142 46.855 1.00 95.81 996 TYR A N 1
ATOM 7891 C CA . TYR A 1 996 ? 0.744 30.182 46.921 1.00 95.81 996 TYR A CA 1
ATOM 7892 C C . TYR A 1 996 ? -0.089 30.317 48.194 1.00 95.81 996 TYR A C 1
ATOM 7894 O O . TYR A 1 996 ? 0.424 30.660 49.263 1.00 95.81 996 TYR A O 1
ATOM 7902 N N . ARG A 1 997 ? -1.373 29.963 48.093 1.00 94.88 997 ARG A N 1
ATOM 7903 C CA . ARG A 1 997 ? -2.307 29.820 49.212 1.00 94.88 997 ARG A CA 1
ATOM 7904 C C . ARG A 1 997 ? -2.869 28.400 49.260 1.00 94.88 997 ARG A C 1
ATOM 7906 O O . ARG A 1 997 ? -3.267 27.851 48.241 1.00 94.88 997 ARG A O 1
ATOM 7913 N N . TYR A 1 998 ? -2.975 27.849 50.461 1.00 92.69 998 TYR A N 1
ATOM 7914 C CA . TYR A 1 998 ? -3.478 26.507 50.748 1.00 92.69 998 TYR A CA 1
ATOM 7915 C C . TYR A 1 998 ? -4.711 26.591 51.647 1.00 92.69 998 TYR A C 1
ATOM 7917 O O . TYR A 1 998 ? -4.765 27.440 52.540 1.00 92.69 998 TYR A O 1
ATOM 7925 N N . LYS A 1 999 ? -5.693 25.708 51.442 1.00 89.00 999 LYS A N 1
ATOM 7926 C CA . LYS A 1 999 ? -6.847 25.526 52.339 1.00 89.00 999 LYS A CA 1
ATOM 7927 C C . LYS A 1 999 ? -6.698 24.169 53.023 1.00 89.00 999 LYS A C 1
ATOM 7929 O O . LYS A 1 999 ? -7.034 23.147 52.433 1.00 89.00 999 LYS A O 1
ATOM 7934 N N . HIS A 1 1000 ? -6.191 24.179 54.251 1.00 88.62 1000 HIS A N 1
ATOM 7935 C CA . HIS A 1 1000 ? -5.890 22.960 54.993 1.00 88.62 1000 HIS A CA 1
ATOM 7936 C C . HIS A 1 1000 ? -7.163 22.341 55.578 1.00 88.62 1000 HIS A C 1
ATOM 7938 O O . HIS A 1 1000 ? -8.089 23.042 55.989 1.00 88.62 1000 HIS A O 1
ATOM 7944 N N . GLU A 1 1001 ? -7.175 21.018 55.722 1.00 82.56 1001 GLU A N 1
ATOM 7945 C CA . GLU A 1 1001 ? -8.277 20.259 56.332 1.00 82.56 1001 GLU A CA 1
ATOM 7946 C C . GLU A 1 1001 ? -8.594 20.623 57.792 1.00 82.56 1001 GLU A C 1
ATOM 7948 O O . GLU A 1 1001 ? -9.650 20.257 58.304 1.00 82.56 1001 GLU A O 1
ATOM 7953 N N . ASN A 1 1002 ? -7.720 21.377 58.468 1.00 83.88 1002 ASN A N 1
ATOM 7954 C CA . ASN A 1 1002 ? -7.974 21.873 59.819 1.00 83.88 1002 ASN A CA 1
ATOM 7955 C C . ASN A 1 1002 ? -8.892 23.115 59.825 1.00 83.88 1002 ASN A C 1
ATOM 7957 O O . ASN A 1 1002 ? -9.183 23.652 60.889 1.00 83.88 1002 ASN A O 1
ATOM 7961 N N . GLY A 1 1003 ? -9.328 23.579 58.647 1.00 82.12 1003 GLY A N 1
ATOM 7962 C CA . GLY A 1 1003 ? -10.198 24.740 58.459 1.00 82.12 1003 GLY A CA 1
ATOM 7963 C C . GLY A 1 1003 ? -9.455 26.059 58.229 1.00 82.12 1003 GLY A C 1
ATOM 7964 O O . GLY A 1 1003 ? -10.074 27.034 57.804 1.00 82.12 1003 GLY A O 1
ATOM 7965 N N . ASN A 1 1004 ? -8.139 26.105 58.448 1.00 90.06 1004 ASN A N 1
ATOM 7966 C CA . ASN A 1 1004 ? -7.334 27.307 58.254 1.00 90.06 1004 ASN A CA 1
ATOM 7967 C C . ASN A 1 1004 ? -6.773 27.410 56.830 1.00 90.06 1004 ASN A C 1
ATOM 7969 O O . ASN A 1 1004 ? -6.548 26.414 56.137 1.00 90.06 1004 ASN A O 1
ATOM 7973 N N . LYS A 1 1005 ? -6.498 28.646 56.407 1.00 93.75 1005 LYS A N 1
ATOM 7974 C CA . LYS A 1 1005 ? -5.786 28.932 55.160 1.00 93.75 1005 LYS A CA 1
ATOM 7975 C C . LYS A 1 1005 ? -4.340 29.308 55.476 1.00 93.75 1005 LYS A C 1
ATOM 7977 O O . LYS A 1 1005 ? -4.093 30.014 56.454 1.00 93.75 1005 LYS A O 1
ATOM 7982 N N . TYR A 1 1006 ? -3.403 28.862 54.646 1.00 96.38 1006 TYR A N 1
ATOM 7983 C CA . TYR A 1 1006 ? -1.972 29.126 54.815 1.00 96.38 1006 TYR A CA 1
ATOM 7984 C C . TYR A 1 1006 ? -1.370 29.742 53.553 1.00 96.38 1006 TYR A C 1
ATOM 7986 O O . TYR A 1 1006 ? -1.758 29.377 52.448 1.00 96.38 1006 TYR A O 1
ATOM 7994 N N . LEU A 1 1007 ? -0.428 30.666 53.714 1.00 96.38 1007 LEU A N 1
ATOM 7995 C CA . LEU A 1 1007 ? 0.364 31.272 52.645 1.00 96.38 1007 LEU A CA 1
ATOM 7996 C C . LEU A 1 1007 ? 1.760 30.660 52.634 1.00 96.38 1007 LEU A C 1
ATOM 7998 O O . LEU A 1 1007 ? 2.370 30.557 53.696 1.00 96.38 1007 LEU A O 1
ATOM 8002 N N . ALA A 1 1008 ? 2.267 30.305 51.453 1.00 96.94 1008 ALA A N 1
ATOM 8003 C CA . ALA A 1 1008 ? 3.675 29.981 51.240 1.00 96.94 1008 ALA A CA 1
ATOM 8004 C C . ALA A 1 1008 ? 4.453 31.272 50.977 1.00 96.94 1008 ALA A C 1
ATOM 8006 O O . ALA A 1 1008 ? 4.260 31.913 49.943 1.00 96.94 1008 ALA A O 1
ATOM 8007 N N . LEU A 1 1009 ? 5.290 31.660 51.935 1.00 96.56 1009 LEU A N 1
ATOM 8008 C CA . LEU A 1 1009 ? 6.060 32.895 51.902 1.00 96.56 1009 LEU A CA 1
ATOM 8009 C C . LEU A 1 1009 ? 7.414 32.683 51.229 1.00 96.56 1009 LEU A C 1
ATOM 8011 O O . LEU A 1 1009 ? 8.112 31.710 51.520 1.00 96.56 1009 LEU A O 1
ATOM 8015 N N . TYR A 1 1010 ? 7.798 33.645 50.398 1.00 96.56 1010 TYR A N 1
ATOM 8016 C CA . TYR A 1 1010 ? 9.082 33.714 49.716 1.00 96.56 1010 TYR A CA 1
ATOM 8017 C C . TYR A 1 1010 ? 9.707 35.102 49.907 1.00 96.56 1010 TYR A C 1
ATOM 8019 O O . TYR A 1 1010 ? 8.994 36.102 50.028 1.00 96.56 1010 TYR A O 1
ATOM 8027 N N . THR A 1 1011 ? 11.035 35.180 49.950 1.00 93.31 1011 THR A N 1
ATOM 8028 C CA . THR A 1 1011 ? 11.766 36.458 49.903 1.00 93.31 1011 THR A CA 1
ATOM 8029 C C . THR A 1 1011 ? 11.605 37.132 48.534 1.00 93.31 1011 THR A C 1
ATOM 8031 O O . THR A 1 1011 ? 11.121 36.509 47.587 1.00 93.31 1011 THR A O 1
ATOM 8034 N N . LYS A 1 1012 ? 12.039 38.398 48.401 1.00 87.88 1012 LYS A N 1
ATOM 8035 C CA . LYS A 1 1012 ? 12.086 39.100 47.100 1.00 87.88 1012 LYS A CA 1
ATOM 8036 C C . LYS A 1 1012 ? 12.947 38.339 46.079 1.00 87.88 1012 LYS A C 1
ATOM 8038 O O . LYS A 1 1012 ? 12.542 38.213 44.936 1.00 87.88 1012 LYS A O 1
ATOM 8043 N N . SER A 1 1013 ? 14.054 37.744 46.530 1.00 88.88 1013 SER A N 1
ATOM 8044 C CA . SER A 1 1013 ? 14.933 36.866 45.740 1.00 88.88 1013 SER A CA 1
ATOM 8045 C C . SER A 1 1013 ? 14.366 35.462 45.467 1.00 88.88 1013 SER A C 1
ATOM 8047 O O . SER A 1 1013 ? 15.063 34.606 44.942 1.00 88.88 1013 SER A O 1
ATOM 8049 N N . GLY A 1 1014 ? 13.119 35.173 45.854 1.00 89.38 1014 GLY A N 1
ATOM 8050 C CA . GLY A 1 1014 ? 12.471 33.895 45.555 1.00 89.38 1014 GLY A CA 1
ATOM 8051 C C . GLY A 1 1014 ? 12.818 32.732 46.492 1.00 89.38 1014 GLY A C 1
ATOM 8052 O O . GLY A 1 1014 ? 12.341 31.624 46.252 1.00 89.38 1014 GLY A O 1
ATOM 8053 N N . LYS A 1 1015 ? 13.558 32.951 47.589 1.00 93.69 1015 LYS A N 1
ATOM 8054 C CA . LYS A 1 1015 ? 13.875 31.909 48.584 1.00 93.69 1015 LYS A CA 1
ATOM 8055 C C . LYS A 1 1015 ? 12.655 31.580 49.443 1.00 93.69 1015 LYS A C 1
ATOM 8057 O O . LYS A 1 1015 ? 12.028 32.480 50.003 1.00 93.69 1015 LYS A O 1
ATOM 8062 N N . PHE A 1 1016 ? 12.324 30.296 49.583 1.00 95.62 1016 PHE A N 1
ATOM 8063 C CA . PHE A 1 1016 ? 11.205 29.846 50.416 1.00 95.62 1016 PHE A CA 1
ATOM 8064 C C . PHE A 1 1016 ? 11.474 30.076 51.912 1.00 95.62 1016 PHE A C 1
ATOM 8066 O O . PHE A 1 1016 ? 12.537 29.733 52.427 1.00 95.62 1016 PHE A O 1
ATOM 8073 N N . VAL A 1 1017 ? 10.493 30.640 52.619 1.00 95.31 1017 VAL A N 1
ATOM 8074 C CA . VAL A 1 1017 ? 10.600 31.025 54.038 1.00 95.31 1017 VAL A CA 1
ATOM 8075 C C . VAL A 1 1017 ? 9.769 30.108 54.937 1.00 95.31 1017 VAL A C 1
ATOM 8077 O O . VAL A 1 1017 ? 10.194 29.755 56.040 1.00 95.31 1017 VAL A O 1
ATOM 8080 N N . GLY A 1 1018 ? 8.578 29.715 54.486 1.00 96.31 1018 GLY A N 1
ATOM 8081 C CA . GLY A 1 1018 ? 7.681 28.841 55.238 1.00 96.31 1018 GLY A CA 1
ATOM 8082 C C . GLY A 1 1018 ? 6.203 29.102 54.963 1.00 96.31 1018 GLY A C 1
ATOM 8083 O O . GLY A 1 1018 ? 5.827 29.975 54.182 1.00 96.31 1018 GLY A O 1
ATOM 8084 N N . TYR A 1 1019 ? 5.358 28.344 55.652 1.00 96.94 1019 TYR A N 1
ATOM 8085 C CA . TYR A 1 1019 ? 3.906 28.437 55.616 1.00 96.94 1019 TYR A CA 1
ATOM 8086 C C . TYR A 1 1019 ? 3.380 29.172 56.848 1.00 96.94 1019 TYR A C 1
ATOM 8088 O O . TYR A 1 1019 ? 3.666 28.771 57.979 1.00 96.94 1019 TYR A O 1
ATOM 8096 N N . ILE A 1 1020 ? 2.573 30.214 56.658 1.00 96.44 1020 ILE A N 1
ATOM 8097 C CA . ILE A 1 1020 ? 1.936 30.952 57.761 1.00 96.44 1020 ILE A CA 1
ATOM 8098 C C . ILE A 1 1020 ? 0.425 31.034 57.566 1.00 96.44 1020 ILE A C 1
ATOM 8100 O O . ILE A 1 1020 ? -0.048 31.053 56.435 1.00 96.44 1020 ILE A O 1
ATOM 8104 N N . ASN A 1 1021 ? -0.351 31.089 58.651 1.00 96.25 1021 ASN A N 1
ATOM 8105 C CA . ASN A 1 1021 ? -1.799 31.285 58.554 1.00 96.25 1021 ASN A CA 1
ATOM 8106 C C . ASN A 1 1021 ? -2.107 32.622 57.852 1.00 96.25 1021 ASN A C 1
ATOM 8108 O O . ASN A 1 1021 ? -1.495 33.639 58.177 1.00 96.25 1021 ASN A O 1
ATOM 8112 N N . THR A 1 1022 ? -3.068 32.647 56.926 1.00 95.12 1022 THR A N 1
ATOM 8113 C CA . THR A 1 1022 ? -3.439 33.869 56.189 1.00 95.12 1022 THR A CA 1
ATOM 8114 C C . THR A 1 1022 ? -3.849 35.009 57.115 1.00 95.12 1022 THR A C 1
ATOM 8116 O O . THR A 1 1022 ? -3.584 36.160 56.799 1.00 95.12 1022 THR A O 1
ATOM 8119 N N . LYS A 1 1023 ? -4.447 34.706 58.277 1.00 95.19 1023 LYS A N 1
ATOM 8120 C CA . LYS A 1 1023 ? -4.840 35.707 59.285 1.00 95.19 1023 LYS A CA 1
ATOM 8121 C C . LYS A 1 1023 ? -3.644 36.448 59.906 1.00 95.19 1023 LYS A C 1
ATOM 8123 O O . LYS A 1 1023 ? -3.833 37.453 60.579 1.00 95.19 1023 LYS A O 1
ATOM 8128 N N . ALA A 1 1024 ? -2.417 35.966 59.696 1.00 95.12 1024 ALA A N 1
ATOM 8129 C CA . ALA A 1 1024 ? -1.200 36.625 60.160 1.00 95.12 1024 ALA A CA 1
ATOM 8130 C C . ALA A 1 1024 ? -0.734 37.765 59.244 1.00 95.12 1024 ALA A C 1
ATOM 8132 O O . ALA A 1 1024 ? 0.129 38.548 59.644 1.00 95.12 1024 ALA A O 1
ATOM 8133 N N . ALA A 1 1025 ? -1.246 37.829 58.013 1.00 93.69 1025 ALA A N 1
ATOM 8134 C CA . ALA A 1 1025 ? -0.678 38.625 56.936 1.00 93.69 1025 ALA A CA 1
ATOM 8135 C C . ALA A 1 1025 ? -1.716 39.583 56.331 1.00 93.69 1025 ALA A C 1
ATOM 8137 O O . ALA A 1 1025 ? -2.863 39.201 56.111 1.00 93.69 1025 ALA A O 1
ATOM 8138 N N . LYS A 1 1026 ? -1.303 40.819 56.022 1.00 94.44 1026 LYS A N 1
ATOM 8139 C CA . LYS A 1 1026 ? -2.094 41.795 55.251 1.00 94.44 1026 LYS A CA 1
ATOM 8140 C C . LYS A 1 1026 ? -1.447 41.969 53.877 1.00 94.44 1026 LYS A C 1
ATOM 8142 O O . LYS A 1 1026 ? -0.226 42.110 53.803 1.00 94.44 1026 LYS A O 1
ATOM 8147 N N . VAL A 1 1027 ? -2.246 41.945 52.809 1.00 93.31 1027 VAL A N 1
ATOM 8148 C CA . VAL A 1 1027 ? -1.771 42.277 51.455 1.00 93.31 1027 VAL A CA 1
ATOM 8149 C C . VAL A 1 1027 ? -1.318 43.734 51.442 1.00 93.31 1027 VAL A C 1
ATOM 8151 O O . VAL A 1 1027 ? -1.990 44.592 52.014 1.00 93.31 1027 VAL A O 1
ATOM 8154 N N . VAL A 1 1028 ? -0.168 43.990 50.833 1.00 91.06 1028 VAL A N 1
ATOM 8155 C CA . VAL A 1 1028 ? 0.344 45.341 50.589 1.00 91.06 1028 VAL A CA 1
ATOM 8156 C C . VAL A 1 1028 ? 0.395 45.556 49.082 1.00 91.06 1028 VAL A C 1
ATOM 8158 O O . VAL A 1 1028 ? 0.661 44.591 48.359 1.00 91.06 1028 VAL A O 1
ATOM 8161 N N . LYS A 1 1029 ? 0.049 46.772 48.645 1.00 71.62 1029 LYS A N 1
ATOM 8162 C CA . LYS A 1 1029 ? 0.233 47.189 47.254 1.00 71.62 1029 LYS A CA 1
ATOM 8163 C C . LYS A 1 1029 ? 1.725 47.177 46.924 1.00 71.62 1029 LYS A C 1
ATOM 8165 O O . LYS A 1 1029 ? 2.524 47.474 47.848 1.00 71.62 1029 LYS A O 1
#

Nearest PDB structures (foldseek):
  1ur4-assembly2_B  TM=9.604E-01  e=7.391E-37  Bacillus licheniformis
  2gft-assembly1_A  TM=9.624E-01  e=5.260E-36  Bacillus licheniformis
  7osk-assembly2_B  TM=9.276E-01  e=1.034E-29  Ignisphaera aggregans DSM 17230
  7bob-assembly1_C  TM=4.987E-01  e=2.490E-06  Opitutaceae bacterium TAV5
  7bob-assembly1_A  TM=4.945E-01  e=2.490E-06  Opitutaceae bacterium TAV5